Protein AF-A0A9D5IIG3-F1 (afdb_monomer)

Sequence (766 aa):
MGLTATPPLSDCAEVVYEKSFAELIGTVLATPVVESASTGVRWTPDIQHADLSDASLDVLARAASRNACITDYVVSLRAEGRASHILVFAISITHAKELTERFGKLGIPAQVLHSKLPQADQEQALEAFRKHKVDVLVNVAMLAEGFDFPPIDAVVLARPCLSRVLLTQMIGRGARKAPGKDSFIVVDIQDDLTRYENLLVRAADVVPAAGIPALRSRTYRPPVEHSEPKDQPRFENYTISSYGTLPFALGQTFGVEIELTTKTGVPWCDPAWESTALGIIAKLKEHVSGPVHSHPLKNKGGPVTHWRVVHDSSAGWEVVSPILVDAPGFDELQRACKAISELVESSNGTLVVNHRTGLHVTLATQLNTEERLKSFVRLVQRLEPGLFTLVAPSRLYEFNPTTQSYSRRQGNQYCRPLRKLGDPAAIDLNRFVRDYENRYHSVNLIKSKDPVPLLEVRMHHGTHEFNKIALWVSLWMQIFNTARYRWSGPAWSGLVMPGRNNKISLAQADREDIVTLLKQEGIATTPGFAALLRRNRAELRTSWEAVVPNRVGRWATAGWYVDEPWAGSLNIESNPPLQWSAGEMKCFEDLVRAGGVVETSGLSARLRRASVLACARDGNTVVAVAGMKNPLPSYRSRIALMAGFELAPERFPHELGWFYVHPDYRGRGLSELLANECLAAGPSNGVFATAHATNEPIKQTLLSCGFHQVGGAYPSASGRGKLVLFVREAPSATPGRDSRVAHKAVGASGSMARREHDSTSRLRVL

pLDDT: mean 81.03, std 16.14, range [24.98, 98.0]

Structure (mmCIF, N/CA/C/O backbone):
data_AF-A0A9D5IIG3-F1
#
_entry.id   AF-A0A9D5IIG3-F1
#
loop_
_atom_site.group_PDB
_atom_site.id
_atom_site.type_symbol
_atom_site.label_atom_id
_atom_site.label_alt_id
_atom_site.label_comp_id
_atom_site.label_asym_id
_atom_site.label_entity_id
_atom_site.label_seq_id
_atom_site.pdbx_PDB_ins_code
_atom_site.Cartn_x
_atom_site.Cartn_y
_atom_site.Cartn_z
_atom_site.occupancy
_atom_site.B_iso_or_equiv
_atom_site.auth_seq_id
_atom_site.auth_comp_id
_atom_site.auth_asym_id
_atom_site.auth_atom_id
_atom_site.pdbx_PDB_model_num
ATOM 1 N N . MET A 1 1 ? -45.785 5.940 49.411 1.00 67.69 1 MET A N 1
ATOM 2 C CA . MET A 1 1 ? -44.971 6.706 48.444 1.00 67.69 1 MET A CA 1
ATOM 3 C C . MET A 1 1 ? -44.181 5.713 47.612 1.00 67.69 1 MET A C 1
ATOM 5 O O . MET A 1 1 ? -43.510 4.878 48.205 1.00 67.69 1 MET A O 1
ATOM 9 N N . GLY A 1 2 ? -44.323 5.746 46.288 1.00 74.19 2 GLY A N 1
ATOM 10 C CA . GLY A 1 2 ? -43.495 4.963 45.365 1.00 74.19 2 GLY A CA 1
ATOM 11 C C . GLY A 1 2 ? -42.374 5.833 44.801 1.00 74.19 2 GLY A C 1
ATOM 12 O O . GLY A 1 2 ? -42.552 7.041 44.674 1.00 74.19 2 GLY A O 1
ATOM 13 N N . LEU A 1 3 ? -41.229 5.232 44.489 1.00 77.56 3 LEU A N 1
ATOM 14 C CA . LEU A 1 3 ? -40.126 5.895 43.794 1.00 77.56 3 LEU A CA 1
ATOM 15 C C . LEU A 1 3 ? -39.979 5.244 42.420 1.00 77.56 3 LEU A C 1
ATOM 17 O O . LEU A 1 3 ? -39.903 4.020 42.329 1.00 77.56 3 LEU A O 1
ATOM 21 N N . THR A 1 4 ? -39.931 6.055 41.367 1.00 75.06 4 THR A N 1
ATOM 22 C CA . THR A 1 4 ? -39.664 5.609 39.996 1.00 75.06 4 THR A CA 1
ATOM 23 C C . THR A 1 4 ? -38.549 6.455 39.393 1.00 75.06 4 THR A C 1
ATOM 25 O O . THR A 1 4 ? -38.430 7.641 39.693 1.00 75.06 4 THR A O 1
ATOM 28 N N . ALA A 1 5 ? -37.713 5.832 38.564 1.00 70.62 5 ALA A N 1
ATOM 29 C CA . ALA A 1 5 ? -36.646 6.501 37.820 1.00 70.62 5 ALA A CA 1
ATOM 30 C C . ALA A 1 5 ? -37.073 6.883 36.389 1.00 70.62 5 ALA A C 1
ATOM 32 O O . ALA A 1 5 ? -36.266 7.403 35.621 1.00 70.62 5 ALA A O 1
ATOM 33 N N . THR A 1 6 ? -38.318 6.586 36.013 1.00 64.50 6 THR A N 1
ATOM 34 C CA . THR A 1 6 ? -38.868 6.804 34.672 1.00 64.50 6 THR A CA 1
ATOM 35 C C . THR A 1 6 ? -40.208 7.534 34.765 1.00 64.50 6 THR A C 1
ATOM 37 O O . THR A 1 6 ? -40.913 7.343 35.763 1.00 64.50 6 THR A O 1
ATOM 40 N N . PRO A 1 7 ? -40.582 8.344 33.752 1.00 60.53 7 PRO A N 1
ATOM 41 C CA . PRO A 1 7 ? -41.860 9.051 33.740 1.00 60.53 7 PRO A CA 1
ATOM 42 C C . PRO A 1 7 ? -43.031 8.080 33.944 1.00 60.53 7 PRO A C 1
ATOM 44 O O . PRO A 1 7 ? -42.917 6.917 33.537 1.00 60.53 7 PRO A O 1
ATOM 47 N N . PRO A 1 8 ? -44.139 8.520 34.564 1.00 57.88 8 PRO A N 1
ATOM 48 C CA . PRO A 1 8 ? -45.285 7.658 34.812 1.00 57.88 8 PRO A CA 1
ATOM 49 C C . PRO A 1 8 ? -45.800 7.074 33.491 1.00 57.88 8 PRO A C 1
ATOM 51 O O . PRO A 1 8 ? -46.164 7.802 32.567 1.00 57.88 8 PRO A O 1
ATOM 54 N N . LEU A 1 9 ? -45.800 5.743 33.404 1.00 54.56 9 LEU A N 1
ATOM 55 C CA . LEU A 1 9 ? -46.521 5.016 32.367 1.00 54.56 9 LEU A CA 1
ATOM 56 C C . LEU A 1 9 ? -48.005 5.227 32.663 1.00 54.56 9 LEU A C 1
ATOM 58 O O . LEU A 1 9 ? -48.425 5.060 33.803 1.00 54.56 9 LEU A O 1
ATOM 62 N N . SER A 1 10 ? -48.744 5.700 31.663 1.00 56.56 10 SER A N 1
ATOM 63 C CA . SER A 1 10 ? -50.141 6.127 31.767 1.00 56.56 10 SER A CA 1
ATOM 64 C C . SER A 1 10 ? -50.976 5.221 32.680 1.00 56.56 10 SER A C 1
ATOM 66 O O . SER A 1 10 ? -50.986 4.008 32.486 1.00 56.56 10 SER A O 1
ATOM 68 N N . ASP A 1 11 ? -51.682 5.876 33.607 1.00 57.69 11 ASP A N 1
ATOM 69 C CA . ASP A 1 11 ? -52.566 5.373 34.669 1.00 57.69 11 ASP A CA 1
ATOM 70 C C . ASP A 1 11 ? -51.910 5.184 36.055 1.00 57.69 11 ASP A C 1
ATOM 72 O O . ASP A 1 11 ? -51.410 4.122 36.409 1.00 57.69 11 ASP A O 1
ATOM 76 N N . CYS A 1 12 ? -52.064 6.237 36.875 1.00 54.53 12 CYS A N 1
ATOM 77 C CA . CYS A 1 12 ? -51.922 6.350 38.341 1.00 54.53 12 CYS A CA 1
ATOM 78 C C . CYS A 1 12 ? -50.731 7.156 38.909 1.00 54.53 12 CYS A C 1
ATOM 80 O O . CYS A 1 12 ? -49.564 6.882 38.656 1.00 54.53 12 CYS A O 1
ATOM 82 N N . ALA A 1 13 ? -51.121 8.044 39.840 1.00 63.38 13 ALA A N 1
ATOM 83 C CA . ALA A 1 13 ? -50.370 8.851 40.813 1.00 63.38 13 ALA A CA 1
ATOM 84 C C . ALA A 1 13 ? -49.896 10.253 40.372 1.00 63.38 13 ALA A C 1
ATOM 86 O O . ALA A 1 13 ? -49.180 10.432 39.394 1.00 63.38 13 ALA A O 1
ATOM 87 N N . GLU A 1 14 ? -50.287 11.256 41.167 1.00 77.81 14 GLU A N 1
ATOM 88 C CA . GLU A 1 14 ? -49.755 12.621 41.136 1.00 77.81 14 GLU A CA 1
ATOM 89 C C . GLU A 1 14 ? -48.242 12.594 41.415 1.00 77.81 14 GLU A C 1
ATOM 91 O O . GLU A 1 14 ? -47.791 12.032 42.418 1.00 77.81 14 GLU A O 1
ATOM 96 N N . VAL A 1 15 ? -47.446 13.187 40.521 1.00 79.06 15 VAL A N 1
ATOM 97 C CA . VAL A 1 15 ? -45.997 13.331 40.711 1.00 79.06 15 VAL A CA 1
ATOM 98 C C . VAL A 1 15 ? -45.756 14.451 41.718 1.00 79.06 15 VAL A C 1
ATOM 100 O O . VAL A 1 15 ? -45.795 15.629 41.382 1.00 79.06 15 VAL A O 1
ATOM 103 N N . VAL A 1 16 ? -45.509 14.074 42.971 1.00 85.38 16 VAL A N 1
ATOM 104 C CA . VAL A 1 16 ? -45.317 15.027 44.080 1.00 85.38 16 VAL A CA 1
ATOM 105 C C . VAL A 1 16 ? -43.946 15.722 44.018 1.00 85.38 16 VAL A C 1
ATOM 107 O O . VAL A 1 16 ? -43.770 16.816 44.547 1.00 85.38 16 VAL A O 1
ATOM 110 N N . TYR A 1 17 ? -42.955 15.083 43.388 1.00 84.94 17 TYR A N 1
ATOM 111 C CA . TYR A 1 17 ? -41.604 15.614 43.201 1.00 84.94 17 TYR A CA 1
ATOM 112 C C . TYR A 1 17 ? -40.901 14.890 42.047 1.00 84.94 17 TYR A C 1
ATOM 114 O O . TYR A 1 17 ? -40.959 13.663 41.965 1.00 84.94 17 TYR A O 1
ATOM 122 N N . GLU A 1 18 ? -40.187 15.631 41.200 1.00 83.94 18 GLU A N 1
ATOM 123 C CA . GLU A 1 18 ? -39.370 15.085 40.115 1.00 83.94 18 GLU A CA 1
ATOM 124 C C . GLU A 1 18 ? -38.010 15.792 40.065 1.00 83.94 18 GLU A C 1
ATOM 126 O O . GLU A 1 18 ? -37.908 17.004 40.261 1.00 83.94 18 GLU A O 1
ATOM 131 N N . LYS A 1 19 ? -36.961 15.013 39.787 1.00 83.31 19 LYS A N 1
ATOM 132 C CA . LYS A 1 19 ? -35.638 15.505 39.402 1.00 83.31 19 LYS A CA 1
ATOM 133 C C . LYS A 1 19 ? -35.225 14.817 38.114 1.00 83.31 19 LYS A C 1
ATOM 135 O O . LYS A 1 19 ? -35.191 13.589 38.050 1.00 83.31 19 LYS A O 1
ATOM 140 N N . SER A 1 20 ? -34.892 15.606 37.103 1.00 78.06 20 SER A N 1
ATOM 141 C CA . SER A 1 20 ? -34.437 15.080 35.821 1.00 78.06 20 SER A CA 1
ATOM 142 C C . SER A 1 20 ? -33.012 14.526 35.919 1.00 78.06 20 SER A C 1
ATOM 144 O O . SER A 1 20 ? -32.199 14.972 36.731 1.00 78.06 20 SER A O 1
ATOM 146 N N . PHE A 1 21 ? -32.672 13.587 35.030 1.00 78.19 21 PHE A N 1
ATOM 147 C CA . PHE A 1 21 ? -31.303 13.074 34.890 1.00 78.19 21 PHE A CA 1
ATOM 148 C C . PHE A 1 21 ? -30.283 14.213 34.706 1.00 78.19 21 PHE A C 1
ATOM 150 O O . PHE A 1 21 ? -29.204 14.182 35.288 1.00 78.19 21 PHE A O 1
ATOM 157 N N . ALA A 1 22 ? -30.673 15.258 33.970 1.00 75.81 22 ALA A N 1
ATOM 158 C CA . ALA A 1 22 ? -29.881 16.456 33.721 1.00 75.81 22 ALA A CA 1
ATOM 159 C C . ALA A 1 22 ? -29.465 17.198 34.997 1.00 75.81 22 ALA A C 1
ATOM 161 O O . ALA A 1 22 ? -28.311 17.585 35.141 1.00 75.81 22 ALA A O 1
ATOM 162 N N . GLU A 1 23 ? -30.404 17.380 35.925 1.00 79.88 23 GLU A N 1
ATOM 163 C CA . GLU A 1 23 ? -30.175 18.119 37.171 1.00 79.88 23 GLU A CA 1
ATOM 164 C C . GLU A 1 23 ? -29.307 17.346 38.172 1.00 79.88 23 GLU A C 1
ATOM 166 O O . GLU A 1 23 ? -28.733 17.935 39.089 1.00 79.88 23 GLU A O 1
ATOM 171 N N . LEU A 1 24 ? -29.230 16.022 38.019 1.00 84.50 24 LEU A N 1
ATOM 172 C CA . LEU A 1 24 ? -28.472 15.142 38.906 1.00 84.50 24 LEU A CA 1
ATOM 173 C C . LEU A 1 24 ? -27.021 14.930 38.441 1.00 84.50 24 LEU A C 1
ATOM 175 O O . LEU A 1 24 ? -26.179 14.533 39.250 1.00 84.50 24 LEU A O 1
ATOM 179 N N . ILE A 1 25 ? -26.712 15.192 37.165 1.00 84.25 25 ILE A N 1
ATOM 180 C CA . ILE A 1 25 ? -25.354 15.109 36.606 1.00 84.25 25 ILE A CA 1
ATOM 181 C C . ILE A 1 25 ? -24.428 16.137 37.270 1.00 84.25 25 ILE A C 1
ATOM 183 O O . ILE A 1 25 ? -24.810 17.273 37.537 1.00 84.25 25 ILE A O 1
ATOM 187 N N . GLY A 1 26 ? -23.190 15.729 37.557 1.00 74.75 26 GLY A N 1
ATOM 188 C CA . GLY A 1 26 ? -22.155 16.567 38.166 1.00 74.75 26 GLY A CA 1
ATOM 189 C C . GLY A 1 26 ? -22.328 16.752 39.676 1.00 74.75 26 GLY A C 1
ATOM 190 O O . GLY A 1 26 ? -21.336 16.870 40.397 1.00 74.75 26 GLY A O 1
ATOM 191 N N . THR A 1 27 ? -23.562 16.680 40.180 1.00 83.06 27 THR A N 1
ATOM 192 C CA . THR A 1 27 ? -23.876 16.749 41.611 1.00 83.06 27 THR A CA 1
ATOM 193 C C . THR A 1 27 ? -23.773 15.363 42.252 1.00 83.06 27 THR A C 1
ATOM 195 O O . THR A 1 27 ? -22.733 15.011 42.816 1.00 83.06 27 THR A O 1
ATOM 198 N N . VAL A 1 28 ? -24.819 14.550 42.120 1.00 85.94 28 VAL A N 1
ATOM 199 C CA . VAL A 1 28 ? -24.927 13.209 42.715 1.00 85.94 28 VAL A CA 1
ATOM 200 C C . VAL A 1 28 ? -24.497 12.127 41.720 1.00 85.94 28 VAL A C 1
ATOM 202 O O . VAL A 1 28 ? -23.944 11.101 42.118 1.00 85.94 28 VAL A O 1
ATOM 205 N N . LEU A 1 29 ? -24.696 12.366 40.422 1.00 89.44 29 LEU A N 1
ATOM 206 C CA . LEU A 1 29 ? -24.286 11.474 39.341 1.00 89.44 29 LEU A CA 1
ATOM 207 C C . LEU A 1 29 ? -22.966 11.933 38.707 1.00 89.44 29 LEU A C 1
ATOM 209 O O . LEU A 1 29 ? -22.657 13.123 38.647 1.00 89.44 29 LEU A O 1
ATOM 213 N N . ALA A 1 30 ? -22.183 10.969 38.234 1.00 90.12 30 ALA A N 1
ATOM 214 C CA . ALA A 1 30 ? -21.005 11.190 37.411 1.00 90.12 30 ALA A CA 1
ATOM 215 C C . ALA A 1 30 ? -21.408 11.756 36.043 1.00 90.12 30 ALA A C 1
ATOM 217 O O . ALA A 1 30 ? -22.481 11.451 35.516 1.00 90.12 30 ALA A O 1
ATOM 218 N N . THR A 1 31 ? -20.531 12.564 35.456 1.00 89.31 31 THR A N 1
ATOM 219 C CA . THR A 1 31 ? -20.779 13.209 34.166 1.00 89.31 31 THR A CA 1
ATOM 220 C C . THR A 1 31 ? -20.587 12.219 33.011 1.00 89.31 31 THR A C 1
ATOM 222 O O . THR A 1 31 ? -19.478 11.705 32.843 1.00 89.31 31 THR A O 1
ATOM 225 N N . PRO A 1 32 ? -21.620 11.936 32.195 1.00 89.12 32 PRO A N 1
ATOM 226 C CA . PRO A 1 32 ? -21.460 11.124 30.992 1.00 89.12 32 PRO A CA 1
ATOM 227 C C . PRO A 1 32 ? -20.657 11.876 29.923 1.00 89.12 32 PRO A C 1
ATOM 229 O O . PRO A 1 32 ? -20.949 13.026 29.600 1.00 89.12 32 PRO A O 1
ATOM 232 N N . VAL A 1 33 ? -19.683 11.196 29.325 1.00 87.44 33 VAL A N 1
ATOM 233 C CA . VAL A 1 33 ? -18.952 11.643 28.135 1.00 87.44 33 VAL A CA 1
ATOM 234 C C . VAL A 1 33 ? -19.420 10.793 26.962 1.00 87.44 33 VAL A C 1
ATOM 236 O O . VAL A 1 33 ? -19.074 9.616 26.873 1.00 87.44 33 VAL A O 1
ATOM 239 N N . VAL A 1 34 ? -20.240 11.375 26.087 1.00 85.62 34 VAL A N 1
ATOM 240 C CA . VAL A 1 34 ? -20.795 10.663 24.930 1.00 85.62 34 VAL A CA 1
ATOM 241 C C . VAL A 1 34 ? -19.787 10.649 23.783 1.00 85.62 34 VAL A C 1
ATOM 243 O O . VAL A 1 34 ? -19.320 11.697 23.336 1.00 85.62 34 VAL A O 1
ATOM 246 N N . GLU A 1 35 ? -19.499 9.454 23.283 1.00 84.69 35 GLU A N 1
ATOM 247 C CA . GLU A 1 35 ? -18.737 9.199 22.066 1.00 84.69 35 GLU A CA 1
ATOM 248 C C . GLU A 1 35 ? -19.605 8.376 21.110 1.00 84.69 35 GLU A C 1
ATOM 250 O O . GLU A 1 35 ? -20.305 7.459 21.532 1.00 84.69 35 GLU A O 1
ATOM 255 N N . SER A 1 36 ? -19.578 8.692 19.820 1.00 80.38 36 SER A N 1
ATOM 256 C CA . SER A 1 36 ? -20.284 7.920 18.797 1.00 80.38 36 SER A CA 1
ATOM 257 C C . SER A 1 36 ? -19.308 7.078 17.987 1.00 80.38 36 SER A C 1
ATOM 259 O O . SER A 1 36 ? -18.223 7.544 17.670 1.00 80.38 36 SER A O 1
ATOM 261 N N . ALA A 1 37 ? -19.697 5.861 17.611 1.00 78.00 37 ALA A N 1
ATOM 262 C CA . ALA A 1 37 ? -18.912 4.974 16.756 1.00 78.00 37 ALA A CA 1
ATOM 263 C C . ALA A 1 37 ? -19.748 4.567 15.539 1.00 78.00 37 ALA A C 1
ATOM 265 O O . ALA A 1 37 ? -20.713 3.815 15.675 1.00 78.00 37 ALA A O 1
ATOM 266 N N . SER A 1 38 ? -19.401 5.070 14.350 1.00 77.88 38 SER A N 1
ATOM 267 C CA . SER A 1 38 ? -20.146 4.742 13.134 1.00 77.88 38 SER A CA 1
ATOM 268 C C . SER A 1 38 ? -19.748 3.367 12.601 1.00 77.88 38 SER A C 1
ATOM 270 O O . SER A 1 38 ? -18.581 3.041 12.423 1.00 77.88 38 SER A O 1
ATOM 272 N N . THR A 1 39 ? -20.723 2.523 12.311 1.00 74.06 39 THR A N 1
ATOM 273 C CA . THR A 1 39 ? -20.449 1.169 11.820 1.00 74.06 39 THR A CA 1
ATOM 274 C C . THR A 1 39 ? -20.368 1.127 10.303 1.00 74.06 39 THR A C 1
ATOM 276 O O . THR A 1 39 ? -20.012 0.087 9.765 1.00 74.06 39 THR A O 1
ATOM 279 N N . GLY A 1 40 ? -20.742 2.204 9.597 1.00 68.75 40 GLY A N 1
ATOM 280 C CA . GLY A 1 40 ? -20.857 2.242 8.133 1.00 68.75 40 GLY A CA 1
ATOM 281 C C . GLY A 1 40 ? -21.833 1.214 7.538 1.00 68.75 40 GLY A C 1
ATOM 282 O O . GLY A 1 40 ? -21.956 1.124 6.315 1.00 68.75 40 GLY A O 1
ATOM 283 N N . VAL A 1 41 ? -22.518 0.424 8.373 1.00 72.62 41 VAL A N 1
ATOM 284 C CA . VAL A 1 41 ? -23.477 -0.585 7.937 1.00 72.62 41 VAL A CA 1
ATOM 285 C C . VAL A 1 41 ? -24.754 0.131 7.537 1.00 72.62 41 VAL A C 1
ATOM 287 O O . VAL A 1 41 ? -25.463 0.675 8.381 1.00 72.62 41 VAL A O 1
ATOM 290 N N . ARG A 1 42 ? -25.045 0.102 6.234 1.00 74.19 42 ARG A N 1
ATOM 291 C CA . ARG A 1 42 ? -26.345 0.508 5.705 1.00 74.19 42 ARG A CA 1
ATOM 292 C C . ARG A 1 42 ? -27.392 -0.532 6.059 1.00 74.19 42 ARG A C 1
ATOM 294 O O . ARG A 1 42 ? -27.258 -1.705 5.710 1.00 74.19 42 ARG A O 1
ATOM 301 N N . TRP A 1 43 ? -28.445 -0.080 6.719 1.00 77.62 43 TRP A N 1
ATOM 302 C CA . TRP A 1 43 ? -29.523 -0.917 7.212 1.00 77.62 43 TRP A CA 1
ATOM 303 C C . TRP A 1 43 ? -30.876 -0.240 6.981 1.00 77.62 43 TRP A C 1
ATOM 305 O O . TRP A 1 43 ? -31.028 0.978 7.085 1.00 77.62 43 TRP A O 1
ATOM 315 N N . THR A 1 44 ? -31.877 -1.043 6.637 1.00 81.69 44 THR A N 1
ATOM 316 C CA . THR A 1 44 ? -33.257 -0.589 6.458 1.00 81.69 44 THR A CA 1
ATOM 317 C C . THR A 1 44 ? -34.140 -1.423 7.385 1.00 81.69 44 THR A C 1
ATOM 319 O O . THR A 1 44 ? -34.475 -2.551 7.023 1.00 81.69 44 THR A O 1
ATOM 322 N N . PRO A 1 45 ? -34.460 -0.930 8.596 1.00 82.31 45 PRO A N 1
ATOM 323 C CA . PRO A 1 45 ? -35.274 -1.676 9.549 1.00 82.31 45 PRO A CA 1
ATOM 324 C C . PRO A 1 45 ? -36.723 -1.854 9.099 1.00 82.31 45 PRO A C 1
ATOM 326 O O . PRO A 1 45 ? -37.331 -0.926 8.569 1.00 82.31 45 PRO A O 1
ATOM 329 N N . ASP A 1 46 ? -37.287 -3.015 9.417 1.00 83.31 46 ASP A N 1
ATOM 330 C CA . ASP A 1 46 ? -38.726 -3.232 9.550 1.00 83.31 46 ASP A CA 1
ATOM 331 C C . ASP A 1 46 ? -39.167 -2.916 10.990 1.00 83.31 46 ASP A C 1
ATOM 333 O O . ASP A 1 46 ? -38.587 -3.431 11.958 1.00 83.31 46 ASP A O 1
ATOM 337 N N . ILE A 1 47 ? -40.184 -2.062 11.118 1.00 81.94 47 ILE A N 1
ATOM 338 C CA . ILE A 1 47 ? -40.716 -1.553 12.388 1.00 81.94 47 ILE A CA 1
ATOM 339 C C . ILE A 1 47 ? -42.085 -2.185 12.623 1.00 81.94 47 ILE A C 1
ATOM 341 O O . ILE A 1 47 ? -42.993 -2.045 11.805 1.00 81.94 47 ILE A O 1
ATOM 345 N N . GLN A 1 48 ? -42.253 -2.828 13.77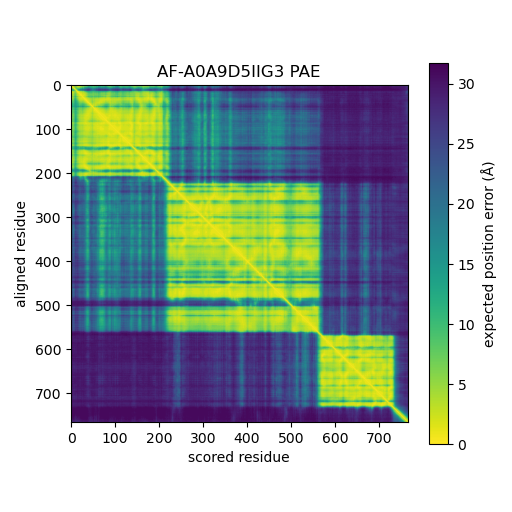4 1.00 74.94 48 GLN A N 1
ATOM 346 C CA . GLN A 1 48 ? -43.504 -3.452 14.192 1.00 74.94 48 GLN A CA 1
ATOM 347 C C . GLN A 1 48 ? -43.882 -2.938 15.579 1.00 74.94 48 GLN A C 1
ATOM 349 O O . GLN A 1 48 ? -43.046 -2.870 16.471 1.00 74.94 48 GLN A O 1
ATOM 354 N N . HIS A 1 49 ? -45.147 -2.553 15.768 1.00 76.00 49 HIS A N 1
ATOM 355 C CA . HIS A 1 49 ? -45.653 -2.049 17.054 1.00 76.00 49 HIS A CA 1
ATOM 356 C C . HIS A 1 49 ? -44.827 -0.891 17.655 1.00 76.00 49 HIS A C 1
ATOM 358 O O . HIS A 1 49 ? -44.657 -0.817 18.867 1.00 76.00 49 HIS A O 1
ATOM 364 N N . ALA A 1 50 ? -44.325 0.014 16.805 1.00 71.56 50 ALA A N 1
ATOM 365 C CA . ALA A 1 50 ? -43.450 1.128 17.191 1.00 71.56 50 ALA A CA 1
ATOM 366 C C . ALA A 1 50 ? -42.098 0.715 17.819 1.00 71.56 50 ALA A C 1
ATOM 368 O O . ALA A 1 50 ? -41.428 1.558 18.413 1.00 71.56 50 ALA A O 1
ATOM 369 N N . ASP A 1 51 ? -41.671 -0.540 17.636 1.00 74.75 51 ASP A N 1
ATOM 370 C CA . ASP A 1 51 ? -40.315 -1.017 17.924 1.00 74.75 51 ASP A CA 1
ATOM 371 C C . ASP A 1 51 ? -39.679 -1.678 16.687 1.00 74.75 51 ASP A C 1
ATOM 373 O O . ASP A 1 51 ? -40.333 -1.983 15.685 1.00 74.75 51 ASP A O 1
ATOM 377 N N . LEU A 1 52 ? -38.369 -1.882 16.737 1.00 84.31 52 LEU A N 1
ATOM 378 C CA . LEU A 1 52 ? -37.620 -2.607 15.720 1.00 84.31 52 LEU A CA 1
ATOM 379 C C . LEU A 1 52 ? -37.949 -4.101 15.795 1.00 84.31 52 LEU A C 1
ATOM 381 O O . LEU A 1 52 ? -37.845 -4.715 16.855 1.00 84.31 52 LEU A O 1
ATOM 385 N N . SER A 1 53 ? -38.295 -4.701 14.656 1.00 85.44 53 SER A N 1
ATOM 386 C CA . SER A 1 53 ? -38.552 -6.144 14.582 1.00 85.44 53 SER A CA 1
ATOM 387 C C . SER A 1 53 ? -37.307 -6.974 14.922 1.00 85.44 53 SER A C 1
ATOM 389 O O . SER A 1 53 ? -36.179 -6.623 14.554 1.00 85.44 53 SER A O 1
ATOM 391 N N . ASP A 1 54 ? -37.515 -8.144 15.536 1.00 83.12 54 ASP A N 1
ATOM 392 C CA . ASP A 1 54 ? -36.440 -9.098 15.844 1.00 83.12 54 ASP A CA 1
ATOM 393 C C . ASP A 1 54 ? -35.656 -9.519 14.593 1.00 83.12 54 ASP A C 1
ATOM 395 O O . ASP A 1 54 ? -34.438 -9.676 14.651 1.00 83.12 54 ASP A O 1
ATOM 399 N N . ALA A 1 55 ? -36.326 -9.650 13.442 1.00 83.56 55 ALA A N 1
ATOM 400 C CA . ALA A 1 55 ? -35.678 -9.978 12.174 1.00 83.56 55 ALA A CA 1
ATOM 401 C C . ALA A 1 55 ? -34.695 -8.882 11.727 1.00 83.56 55 ALA A C 1
ATOM 403 O O . ALA A 1 55 ? -33.572 -9.180 11.322 1.00 83.56 55 ALA A O 1
ATOM 404 N N . SER A 1 56 ? -35.082 -7.608 11.846 1.00 85.44 56 SER A N 1
ATOM 405 C CA . SER A 1 56 ? -34.213 -6.479 11.480 1.00 85.44 56 SER A CA 1
ATOM 406 C C . SER A 1 56 ? -33.028 -6.343 12.427 1.00 85.44 56 SER A C 1
ATOM 408 O O . SER A 1 56 ? -31.908 -6.053 12.002 1.00 85.44 56 SER A O 1
ATOM 410 N N . LEU A 1 57 ? -33.275 -6.584 13.711 1.00 88.44 57 LEU A N 1
ATOM 411 C CA . LEU A 1 57 ? -32.266 -6.617 14.758 1.00 88.44 57 LEU A CA 1
ATOM 412 C C . LEU A 1 57 ? -31.276 -7.783 14.581 1.00 88.44 57 LEU A C 1
ATOM 414 O O . LEU A 1 57 ? -30.077 -7.601 14.789 1.00 88.44 57 LEU A O 1
ATOM 418 N N . ASP A 1 58 ? -31.739 -8.958 14.151 1.00 86.38 58 ASP A N 1
ATOM 419 C CA . ASP A 1 58 ? -30.893 -10.124 13.864 1.00 86.38 58 ASP A CA 1
ATOM 420 C C . ASP A 1 58 ? -29.966 -9.894 12.653 1.00 86.38 58 ASP A C 1
ATOM 422 O O . ASP A 1 58 ? -28.803 -10.301 12.690 1.00 86.38 58 ASP A O 1
ATOM 426 N N . VAL A 1 59 ? -30.419 -9.157 11.628 1.00 86.00 59 VAL A N 1
ATOM 427 C CA . VAL A 1 59 ? -29.555 -8.717 10.511 1.00 86.00 59 VAL A CA 1
ATOM 428 C C . VAL A 1 59 ? -28.373 -7.890 11.023 1.00 86.00 59 VAL A C 1
ATOM 430 O O . VAL A 1 59 ? -27.229 -8.174 10.665 1.00 86.00 59 VAL A O 1
ATOM 433 N N . LEU A 1 60 ? -28.622 -6.906 11.895 1.00 87.69 60 LEU A N 1
ATOM 434 C CA . LEU A 1 60 ? -27.548 -6.116 12.507 1.00 87.69 60 LEU A CA 1
ATOM 435 C C . LEU A 1 60 ? -26.666 -6.955 13.430 1.00 87.69 60 LEU A C 1
ATOM 437 O O . LEU A 1 60 ? -25.446 -6.817 13.401 1.00 87.69 60 LEU A O 1
ATOM 441 N N . ALA A 1 61 ? -27.267 -7.829 14.238 1.00 89.94 61 ALA A N 1
ATOM 442 C CA . ALA A 1 61 ? -26.550 -8.695 15.167 1.00 89.94 61 ALA A CA 1
ATOM 443 C C . ALA A 1 61 ? -25.527 -9.608 14.478 1.00 89.94 61 ALA A C 1
ATOM 445 O O . ALA A 1 61 ? -24.528 -9.950 15.101 1.00 89.94 61 ALA A O 1
ATOM 446 N N . ARG A 1 62 ? -25.772 -10.002 13.222 1.00 85.12 62 ARG A N 1
ATOM 447 C CA . ARG A 1 62 ? -24.887 -10.876 12.430 1.00 85.12 62 ARG A CA 1
ATOM 448 C C . ARG A 1 62 ? -23.907 -10.114 11.538 1.00 85.12 62 ARG A C 1
ATOM 450 O O . ARG A 1 62 ? -23.095 -10.738 10.854 1.00 85.12 62 ARG A O 1
ATOM 457 N N . ALA A 1 63 ? -23.977 -8.784 11.497 1.00 80.19 63 ALA A N 1
ATOM 458 C CA . ALA A 1 63 ? -23.098 -7.983 10.657 1.00 80.19 63 ALA A CA 1
ATOM 459 C C . ALA A 1 63 ? -21.662 -8.012 11.215 1.00 80.19 63 ALA A C 1
ATOM 461 O O . ALA A 1 63 ? -21.338 -7.357 12.206 1.00 80.19 63 ALA A O 1
ATOM 462 N N . ALA A 1 64 ? -20.778 -8.769 10.560 1.00 76.75 64 ALA A N 1
ATOM 463 C CA . ALA A 1 64 ? -19.417 -9.002 11.045 1.00 76.75 64 ALA A CA 1
ATOM 464 C C . ALA A 1 64 ? -18.602 -7.707 11.207 1.00 76.75 64 ALA A C 1
ATOM 466 O O . ALA A 1 64 ? -17.892 -7.556 12.204 1.00 76.75 64 ALA A O 1
ATOM 467 N N . SER A 1 65 ? -18.754 -6.766 10.271 1.00 67.75 65 SER A N 1
ATOM 468 C CA . SER A 1 65 ? -18.113 -5.446 10.294 1.00 67.75 65 SER A CA 1
ATOM 469 C C . SER A 1 65 ? -18.598 -4.577 11.460 1.00 67.75 65 SER A C 1
ATOM 471 O O . SER A 1 65 ? -17.790 -3.918 12.115 1.00 67.75 65 SER A O 1
ATOM 473 N N . ARG A 1 66 ? -19.896 -4.637 11.788 1.00 84.06 66 ARG A N 1
ATOM 474 C CA . ARG A 1 66 ? -20.492 -3.982 12.962 1.00 84.06 66 ARG A CA 1
ATOM 475 C C . ARG A 1 66 ? -19.974 -4.572 14.269 1.00 84.06 66 ARG A C 1
ATOM 477 O O . ARG A 1 66 ? -19.619 -3.837 15.185 1.00 84.06 66 ARG A O 1
ATOM 484 N N . ASN A 1 67 ? -19.897 -5.895 14.358 1.00 89.31 67 ASN A N 1
ATOM 485 C CA . ASN A 1 67 ? -19.445 -6.561 15.578 1.00 89.31 67 ASN A CA 1
ATOM 486 C C . ASN A 1 67 ? -17.953 -6.328 15.821 1.00 89.31 67 ASN A C 1
ATOM 488 O O . ASN A 1 67 ? -17.558 -6.053 16.950 1.00 89.31 67 ASN A O 1
ATOM 492 N N . ALA A 1 68 ? -17.140 -6.357 14.760 1.00 77.38 68 ALA A N 1
ATOM 493 C CA . ALA A 1 68 ? -15.742 -5.946 14.829 1.00 77.38 68 ALA A CA 1
ATOM 494 C C . ALA A 1 68 ? -15.604 -4.478 15.257 1.00 77.38 68 ALA A C 1
ATOM 496 O O . ALA A 1 68 ? -14.770 -4.169 16.104 1.00 77.38 68 ALA A O 1
ATOM 497 N N . CYS A 1 69 ? -16.485 -3.603 14.754 1.00 77.81 69 CYS A N 1
ATOM 498 C CA . CYS A 1 69 ? -16.542 -2.206 15.163 1.00 77.81 69 CYS A CA 1
ATOM 499 C C . CYS A 1 69 ? -16.706 -2.030 16.671 1.00 77.81 69 CYS A C 1
ATOM 501 O O . CYS A 1 69 ? -15.922 -1.342 17.325 1.00 77.81 69 CYS A O 1
ATOM 503 N N . ILE A 1 70 ? -17.711 -2.701 17.225 1.00 89.12 70 ILE A N 1
ATOM 504 C CA . ILE A 1 70 ? -18.010 -2.670 18.656 1.00 89.12 70 ILE A CA 1
ATOM 505 C C . ILE A 1 70 ? -16.815 -3.181 19.466 1.00 89.12 70 ILE A C 1
ATOM 507 O O . ILE A 1 70 ? -16.405 -2.537 20.436 1.00 89.12 70 ILE A O 1
ATOM 511 N N . THR A 1 71 ? -16.245 -4.328 19.080 1.00 89.12 71 THR A N 1
ATOM 512 C CA . THR A 1 71 ? -15.163 -4.939 19.857 1.00 89.12 71 THR A CA 1
ATOM 513 C C . THR A 1 71 ? -13.868 -4.146 19.793 1.00 89.12 71 THR A C 1
ATOM 515 O O . THR A 1 71 ? -13.228 -3.958 20.825 1.00 89.12 71 THR A O 1
ATOM 518 N N . ASP A 1 72 ? -13.501 -3.624 18.625 1.00 77.44 72 ASP A N 1
ATOM 519 C CA . ASP A 1 72 ? -12.298 -2.806 18.460 1.00 77.44 72 ASP A CA 1
ATOM 520 C C . ASP A 1 72 ? -12.395 -1.491 19.236 1.00 77.44 72 ASP A C 1
ATOM 522 O O . ASP A 1 72 ? -11.401 -1.039 19.807 1.00 77.44 72 ASP A O 1
ATOM 526 N N . TYR A 1 73 ? -13.584 -0.880 19.292 1.00 82.19 73 TYR A N 1
ATOM 527 C CA . TYR A 1 73 ? -13.788 0.330 20.084 1.00 82.19 73 TYR A CA 1
ATOM 528 C C . TYR A 1 73 ? -13.521 0.061 21.566 1.00 82.19 73 TYR A C 1
ATOM 530 O O . TYR A 1 73 ? -12.761 0.781 22.213 1.00 82.19 73 TYR A O 1
ATOM 538 N N . VAL A 1 74 ? -14.091 -1.020 22.097 1.00 89.19 74 VAL A N 1
ATOM 539 C CA . VAL A 1 74 ? -13.883 -1.434 23.490 1.00 89.19 74 VAL A CA 1
ATOM 540 C C . VAL A 1 74 ? -12.419 -1.791 23.761 1.00 89.19 74 VAL A C 1
ATOM 542 O O . VAL A 1 74 ? -11.874 -1.373 24.784 1.00 89.19 74 VAL A O 1
ATOM 545 N N . VAL A 1 75 ? -11.751 -2.485 22.831 1.00 81.56 75 VAL A N 1
ATOM 546 C CA . VAL A 1 75 ? -10.299 -2.731 22.898 1.00 81.56 75 VAL A CA 1
ATOM 547 C C . VAL A 1 75 ? -9.534 -1.411 22.967 1.00 81.56 75 VAL A C 1
ATOM 549 O O . VAL A 1 75 ? -8.623 -1.290 23.782 1.00 81.56 75 VAL A O 1
ATOM 552 N N . SER A 1 76 ? -9.912 -0.407 22.169 1.00 74.44 76 SER A N 1
ATOM 553 C CA . SER A 1 76 ? -9.244 0.900 22.175 1.00 74.44 76 SER A CA 1
ATOM 554 C C . SER A 1 76 ? -9.405 1.630 23.511 1.00 74.44 76 SER A C 1
ATOM 556 O O . SER A 1 76 ? -8.419 2.138 24.037 1.00 74.44 76 SER A O 1
ATOM 558 N N . LEU A 1 77 ? -10.597 1.601 24.121 1.00 82.62 77 LEU A N 1
ATOM 559 C CA . LEU A 1 77 ? -10.834 2.203 25.439 1.00 82.62 77 LEU A CA 1
ATOM 560 C C . LEU A 1 77 ? -9.967 1.559 26.526 1.00 82.62 77 LEU A C 1
ATOM 562 O O . LEU A 1 77 ? -9.363 2.268 27.334 1.00 82.62 77 LEU A O 1
ATOM 566 N N . ARG A 1 78 ? -9.879 0.223 26.515 1.00 84.25 78 ARG A N 1
ATOM 567 C CA . ARG A 1 78 ? -9.028 -0.553 27.430 1.00 84.25 78 ARG A CA 1
ATOM 568 C C . ARG A 1 78 ? -7.554 -0.240 27.210 1.00 84.25 78 ARG A C 1
ATOM 570 O O . ARG A 1 78 ? -6.844 0.086 28.155 1.00 84.25 78 ARG A O 1
ATOM 577 N N . ALA A 1 79 ? -7.102 -0.307 25.959 1.00 68.88 79 ALA A N 1
ATOM 578 C CA . ALA A 1 79 ? -5.714 -0.062 25.595 1.00 68.88 79 ALA A CA 1
ATOM 579 C C . ALA A 1 79 ? -5.281 1.371 25.923 1.00 68.88 79 ALA A C 1
ATOM 581 O O . ALA A 1 79 ? -4.136 1.583 26.281 1.00 68.88 79 ALA A O 1
ATOM 582 N N . GLU A 1 80 ? -6.168 2.360 25.816 1.00 71.62 80 GLU A N 1
ATOM 583 C CA . GLU A 1 80 ? -5.903 3.756 26.191 1.00 71.62 80 GLU A CA 1
ATOM 584 C C . GLU A 1 80 ? -5.980 4.007 27.712 1.00 71.62 80 GLU A C 1
ATOM 586 O O . GLU A 1 80 ? -5.753 5.135 28.145 1.00 71.62 80 GLU A O 1
ATOM 591 N N . GLY A 1 81 ? -6.310 2.995 28.525 1.00 78.88 81 GLY A N 1
ATOM 592 C CA . GLY A 1 81 ? -6.490 3.139 29.975 1.00 78.88 81 GLY A CA 1
ATOM 593 C C . GLY A 1 81 ? -7.692 4.008 30.360 1.00 78.88 81 GLY A C 1
ATOM 594 O O . GLY A 1 81 ? -7.748 4.529 31.470 1.00 78.88 81 GLY A O 1
ATOM 595 N N . ARG A 1 82 ? -8.639 4.202 29.435 1.00 82.56 82 ARG A N 1
ATOM 596 C CA . ARG A 1 82 ? -9.789 5.105 29.601 1.00 82.56 82 ARG A CA 1
ATOM 597 C C . ARG A 1 82 ? -10.989 4.446 30.266 1.00 82.56 82 ARG A C 1
ATOM 599 O O . ARG A 1 82 ? -11.847 5.154 30.782 1.00 82.56 82 ARG A O 1
ATOM 606 N N . ALA A 1 83 ? -11.071 3.123 30.197 1.00 88.94 83 ALA A N 1
ATOM 607 C CA . ALA A 1 83 ? -12.124 2.346 30.827 1.00 88.94 83 ALA A CA 1
ATOM 608 C C . ALA A 1 83 ? -11.590 0.979 31.248 1.00 88.94 83 ALA A C 1
ATOM 610 O O . ALA A 1 83 ? -10.770 0.380 30.548 1.00 88.94 83 ALA A O 1
ATOM 611 N N . SER A 1 84 ? -12.079 0.487 32.377 1.00 90.56 84 SER A N 1
ATOM 612 C CA . SER A 1 84 ? -11.672 -0.770 32.995 1.00 90.56 84 SER A CA 1
ATOM 613 C C . SER A 1 84 ? -12.860 -1.705 33.230 1.00 90.56 84 SER A C 1
ATOM 615 O O . SER A 1 84 ? -12.702 -2.911 33.046 1.00 90.56 84 SER A O 1
ATOM 617 N N . HIS A 1 85 ? -14.039 -1.163 33.552 1.00 95.12 85 HIS A N 1
ATOM 618 C CA . HIS A 1 85 ? -15.273 -1.893 33.841 1.00 95.12 85 HIS A CA 1
ATOM 619 C C . HIS A 1 85 ? -16.368 -1.476 32.860 1.00 95.12 85 HIS A C 1
ATOM 621 O O . HIS A 1 85 ? -17.047 -0.459 33.033 1.00 95.12 85 HIS A O 1
ATOM 627 N N . ILE A 1 86 ? -16.554 -2.298 31.831 1.00 97.25 86 ILE A N 1
ATOM 628 C CA . ILE A 1 86 ? -17.330 -1.944 30.646 1.00 97.25 86 ILE A CA 1
ATOM 629 C C . ILE A 1 86 ? -18.606 -2.784 30.586 1.00 97.25 86 ILE A C 1
ATOM 631 O O . ILE A 1 86 ? -18.556 -4.016 30.556 1.00 97.25 86 ILE A O 1
ATOM 635 N N . LEU A 1 87 ? -19.761 -2.121 30.518 1.00 96.88 87 LEU A N 1
ATOM 636 C CA . LEU A 1 87 ? -21.034 -2.772 30.207 1.00 96.88 87 LEU A CA 1
ATOM 637 C C . LEU A 1 87 ? -21.364 -2.625 28.726 1.00 96.88 87 LEU A C 1
ATOM 639 O O . LEU A 1 87 ? -21.358 -1.516 28.200 1.00 96.88 87 LEU A O 1
ATOM 643 N N . VAL A 1 88 ? -21.724 -3.727 28.068 1.00 97.44 88 VAL A N 1
ATOM 644 C CA . VAL A 1 88 ? -22.186 -3.718 26.672 1.00 97.44 88 VAL A CA 1
ATOM 645 C C . VAL A 1 88 ? -23.642 -4.165 26.615 1.00 97.44 88 VAL A C 1
ATOM 647 O O . VAL A 1 88 ? -23.969 -5.264 27.065 1.00 97.44 88 VAL A O 1
ATOM 650 N N . PHE A 1 89 ? -24.511 -3.330 26.047 1.00 96.00 89 PHE A N 1
ATOM 651 C CA . PHE A 1 89 ? -25.921 -3.634 25.795 1.00 96.00 89 PHE A CA 1
ATOM 652 C C . PHE A 1 89 ? -26.105 -4.127 24.356 1.00 96.00 89 PHE A C 1
ATOM 654 O O . PHE A 1 89 ? -26.174 -3.341 23.411 1.00 96.00 89 PHE A O 1
ATOM 661 N N . ALA A 1 90 ? -26.137 -5.446 24.193 1.00 95.81 90 ALA A N 1
ATOM 662 C CA . ALA A 1 90 ? -26.294 -6.147 22.929 1.00 95.81 90 ALA A CA 1
ATOM 663 C C . ALA A 1 90 ? -27.766 -6.261 22.493 1.00 95.81 90 ALA A C 1
ATOM 665 O O . ALA A 1 90 ? -28.704 -6.052 23.254 1.00 95.81 90 ALA A O 1
ATOM 666 N N . ILE A 1 91 ? -27.954 -6.639 21.230 1.00 93.69 91 ILE A N 1
ATOM 667 C CA . ILE A 1 91 ? -29.268 -6.724 20.576 1.00 93.69 91 ILE A CA 1
ATOM 668 C C . ILE A 1 91 ? -30.065 -7.947 21.045 1.00 93.69 91 ILE A C 1
ATOM 670 O O . ILE A 1 91 ? -31.245 -7.835 21.363 1.00 93.69 91 ILE A O 1
ATOM 674 N N . SER A 1 92 ? -29.422 -9.116 21.055 1.00 92.69 92 SER A N 1
ATOM 675 C CA . SER A 1 92 ? -30.030 -10.420 21.324 1.00 92.69 92 SER A CA 1
ATOM 676 C C . SER A 1 92 ? -29.032 -11.334 22.038 1.00 92.69 92 SER A C 1
ATOM 678 O O . SER A 1 92 ? -27.839 -11.033 22.107 1.00 92.69 92 SER A O 1
ATOM 680 N N . ILE A 1 93 ? -29.495 -12.480 22.547 1.00 93.12 93 ILE A N 1
ATOM 681 C CA . ILE A 1 93 ? -28.623 -13.476 23.199 1.00 93.12 93 ILE A CA 1
ATOM 682 C C . ILE A 1 93 ? -27.519 -13.952 22.251 1.00 93.12 93 ILE A C 1
ATOM 684 O O . ILE A 1 93 ? -26.371 -14.096 22.664 1.00 93.12 93 ILE A O 1
ATOM 688 N N . THR A 1 94 ? -27.860 -14.173 20.981 1.00 92.25 94 THR A N 1
ATOM 689 C CA . THR A 1 94 ? -26.901 -14.588 19.953 1.00 92.25 94 THR A CA 1
ATOM 690 C C . THR A 1 94 ? -25.841 -13.514 19.734 1.00 92.25 94 THR A C 1
ATOM 692 O O . THR A 1 94 ? -24.654 -13.824 19.778 1.00 92.25 94 THR A O 1
ATOM 695 N N . HIS A 1 95 ? -26.255 -12.249 19.602 1.00 96.06 95 HIS A N 1
ATOM 696 C CA . HIS A 1 95 ? -25.330 -11.125 19.457 1.00 96.06 95 HIS A CA 1
ATOM 697 C C . HIS A 1 95 ? -24.392 -11.005 20.666 1.00 96.06 95 HIS A C 1
ATOM 699 O O . HIS A 1 95 ? -23.184 -10.853 20.509 1.00 96.06 95 HIS A O 1
ATOM 705 N N . ALA A 1 96 ? -24.938 -11.122 21.881 1.00 96.56 96 ALA A N 1
ATOM 706 C CA . ALA A 1 96 ? -24.157 -11.026 23.107 1.00 96.56 96 ALA A CA 1
ATOM 707 C C . ALA A 1 96 ? -23.068 -12.109 23.173 1.00 96.56 96 ALA A C 1
ATOM 709 O O . ALA A 1 96 ? -21.916 -11.804 23.470 1.00 96.56 96 ALA A O 1
ATOM 710 N N . LYS A 1 97 ? -23.415 -13.355 22.820 1.00 95.44 97 LYS A N 1
ATOM 711 C CA . LYS A 1 97 ? -22.456 -14.466 22.737 1.00 95.44 97 LYS A CA 1
ATOM 712 C C . LYS A 1 97 ? -21.374 -14.217 21.686 1.00 95.44 97 LYS A C 1
ATOM 714 O O . LYS A 1 97 ? -20.204 -14.449 21.976 1.00 95.44 97 LYS A O 1
ATOM 719 N N . GLU A 1 98 ? -21.746 -13.720 20.505 1.00 94.88 98 GLU A N 1
ATOM 720 C CA . GLU A 1 98 ? -20.782 -13.423 19.440 1.00 94.88 98 GLU A CA 1
ATOM 721 C C . GLU A 1 98 ? -19.782 -12.336 19.862 1.00 94.88 98 GLU A C 1
ATOM 723 O O . GLU A 1 98 ? -18.574 -12.504 19.679 1.00 94.88 98 GLU A O 1
ATOM 728 N N . LEU A 1 99 ? -20.258 -11.244 20.470 1.00 96.69 99 LEU A N 1
ATOM 729 C CA . LEU A 1 99 ? -19.381 -10.187 20.981 1.00 96.69 99 LEU A CA 1
ATOM 730 C C . LEU A 1 99 ? -18.433 -10.721 22.060 1.00 96.69 99 LEU A C 1
ATOM 732 O O . LEU A 1 99 ? -17.235 -10.452 21.998 1.00 96.69 99 LEU A O 1
ATOM 736 N N . THR A 1 100 ? -18.934 -11.512 23.014 1.00 97.00 100 THR A N 1
ATOM 737 C CA . THR A 1 100 ? -18.099 -12.135 24.055 1.00 97.00 100 THR A CA 1
ATOM 738 C C . THR A 1 100 ? -17.029 -13.055 23.462 1.00 97.00 100 THR A C 1
ATOM 740 O O . THR A 1 100 ? -15.874 -12.994 23.882 1.00 97.00 100 THR A O 1
ATOM 743 N N . GLU A 1 101 ? -17.366 -13.869 22.458 1.00 92.81 101 GLU A N 1
ATOM 744 C CA . GLU A 1 101 ? -16.388 -14.725 21.776 1.00 92.81 101 GLU A CA 1
ATOM 745 C C . GLU A 1 101 ? -15.312 -13.895 21.059 1.00 92.81 101 GLU A C 1
ATOM 747 O O . GLU A 1 101 ? -14.118 -14.201 21.146 1.00 92.81 101 GLU A O 1
ATOM 752 N N . ARG A 1 102 ? -15.714 -12.817 20.374 1.00 90.00 102 ARG A N 1
ATOM 753 C CA . ARG A 1 102 ? -14.782 -11.891 19.713 1.00 90.00 102 ARG A CA 1
ATOM 754 C C . ARG A 1 102 ? -13.857 -11.203 20.714 1.00 90.00 102 ARG A C 1
ATOM 756 O O . ARG A 1 102 ? -12.656 -11.152 20.463 1.00 90.00 102 ARG A O 1
ATOM 763 N N . PHE A 1 103 ? -14.371 -10.748 21.857 1.00 92.69 103 PHE A N 1
ATOM 764 C CA . PHE A 1 103 ? -13.538 -10.209 22.935 1.00 92.69 103 PHE A CA 1
ATOM 765 C C . PHE A 1 103 ? -12.493 -11.218 23.411 1.00 92.69 103 PHE A C 1
ATOM 767 O O . PHE A 1 103 ? -11.313 -10.877 23.481 1.00 92.69 103 PHE A O 1
ATOM 774 N N . GLY A 1 104 ? -12.894 -12.475 23.625 1.00 84.00 104 GLY A N 1
ATOM 775 C CA . GLY A 1 104 ? -11.967 -13.548 23.987 1.00 84.00 104 GLY A CA 1
ATOM 776 C C . GLY A 1 104 ? -10.858 -13.758 22.948 1.00 84.00 104 GLY A C 1
ATOM 777 O O . GLY A 1 104 ? -9.687 -13.860 23.311 1.00 84.00 104 GLY A O 1
ATOM 778 N N . LYS A 1 105 ? -11.195 -13.742 21.649 1.00 76.75 105 LYS A N 1
ATOM 779 C CA . LYS A 1 105 ? -10.211 -13.834 20.548 1.00 76.75 105 LYS A CA 1
ATOM 780 C C . LYS A 1 105 ? -9.241 -12.649 20.504 1.00 76.75 105 LYS A C 1
ATOM 782 O O . LYS A 1 105 ? -8.103 -12.822 20.078 1.00 76.75 105 LYS A O 1
ATOM 787 N N . LEU A 1 106 ? -9.681 -11.471 20.943 1.00 77.88 106 LEU A N 1
ATOM 788 C CA . LEU A 1 106 ? -8.873 -10.251 21.034 1.00 77.88 106 LEU A CA 1
ATOM 789 C C . LEU A 1 106 ? -8.098 -10.142 22.359 1.00 77.88 106 LEU A C 1
ATOM 791 O O . LEU A 1 106 ? -7.432 -9.137 22.595 1.00 77.88 106 LEU A O 1
ATOM 795 N N . GLY A 1 107 ? -8.167 -11.163 23.222 1.00 83.06 107 GLY A N 1
ATOM 796 C CA . GLY A 1 107 ? -7.480 -11.176 24.512 1.00 83.06 107 GLY A CA 1
ATOM 797 C C . GLY A 1 107 ? -8.110 -10.262 25.563 1.00 83.06 107 GLY A C 1
ATOM 798 O O . GLY A 1 107 ? -7.438 -9.915 26.529 1.00 83.06 107 GLY A O 1
ATOM 799 N N . ILE A 1 108 ? -9.378 -9.871 25.391 1.00 89.12 108 ILE A N 1
ATOM 800 C CA . ILE A 1 108 ? -10.137 -9.085 26.367 1.00 89.12 108 ILE A CA 1
ATOM 801 C C . ILE A 1 108 ? -10.981 -10.028 27.239 1.00 89.12 108 ILE A C 1
ATOM 803 O O . ILE A 1 108 ? -11.898 -10.674 26.721 1.00 89.12 108 ILE A O 1
ATOM 807 N N . PRO A 1 109 ? -10.711 -10.108 28.555 1.00 93.00 109 PRO A N 1
ATOM 808 C CA . PRO A 1 109 ? -11.560 -10.797 29.521 1.00 93.00 109 PRO A CA 1
ATOM 809 C C . PRO A 1 109 ? -13.014 -10.310 29.463 1.00 93.00 109 PRO A C 1
ATOM 811 O O . PRO A 1 109 ? -13.336 -9.203 29.896 1.00 93.00 109 PRO A O 1
ATOM 814 N N . ALA A 1 110 ? -13.910 -11.149 28.945 1.00 96.69 110 ALA A N 1
ATOM 815 C CA . ALA A 1 110 ? -15.320 -10.818 28.787 1.00 96.69 110 ALA A CA 1
ATOM 816 C C . ALA A 1 110 ? -16.227 -11.993 29.155 1.00 96.69 110 ALA A C 1
ATOM 818 O O . ALA A 1 110 ? -15.876 -13.154 28.942 1.00 96.69 110 ALA A O 1
ATOM 819 N N . GLN A 1 111 ? -17.424 -11.686 29.653 1.00 97.06 111 GLN A N 1
ATOM 820 C CA . GLN A 1 111 ? -18.481 -12.668 29.901 1.00 97.06 111 GLN A CA 1
ATOM 821 C C . GLN A 1 111 ? -19.837 -12.174 29.401 1.00 97.06 111 GLN A C 1
ATOM 823 O O . GLN A 1 111 ? -20.077 -10.974 29.262 1.00 97.06 111 GLN A O 1
ATOM 828 N N . VAL A 1 112 ? -20.720 -13.129 29.111 1.00 96.69 112 VAL A N 1
ATOM 829 C CA . VAL A 1 112 ? -22.092 -12.881 28.665 1.00 96.69 112 VAL A CA 1
ATOM 830 C C . VAL A 1 112 ? -23.068 -13.090 29.821 1.00 96.69 112 VAL A C 1
ATOM 832 O O . VAL A 1 112 ? -22.916 -14.034 30.592 1.00 96.69 112 VAL A O 1
ATOM 835 N N . LEU A 1 113 ? -24.096 -12.246 29.912 1.00 95.00 113 LEU A N 1
ATOM 836 C CA . LEU A 1 113 ? -25.191 -12.371 30.870 1.00 95.00 113 LEU A CA 1
ATOM 837 C C . LEU A 1 113 ? -26.548 -12.240 30.167 1.00 95.00 113 LEU A C 1
ATOM 839 O O . LEU A 1 113 ? -26.848 -11.228 29.530 1.00 95.00 113 LEU A O 1
ATOM 843 N N . HIS A 1 114 ? -27.395 -13.262 30.294 1.00 93.50 114 HIS A N 1
ATOM 844 C CA . HIS A 1 114 ? -28.743 -13.256 29.726 1.00 93.50 114 HIS A CA 1
ATOM 845 C C . HIS A 1 114 ? -29.710 -14.172 30.483 1.00 93.50 114 HIS A C 1
ATOM 847 O O . HIS A 1 114 ? -29.294 -15.123 31.142 1.00 93.50 114 HIS A O 1
ATOM 853 N N . SER A 1 115 ? -31.016 -13.959 30.295 1.00 89.56 115 SER A N 1
ATOM 854 C CA . SER A 1 115 ? -32.079 -14.597 31.091 1.00 89.56 115 SER A CA 1
ATOM 855 C C . SER A 1 115 ? -32.149 -16.118 30.958 1.00 89.56 115 SER A C 1
ATOM 857 O O . SER A 1 115 ? -32.646 -16.791 31.850 1.00 89.56 115 SER A O 1
ATOM 859 N N . LYS A 1 116 ? -31.630 -16.677 29.857 1.00 91.94 116 LYS A N 1
ATOM 860 C CA . LYS A 1 116 ? -31.555 -18.131 29.634 1.00 91.94 116 LYS A CA 1
ATOM 861 C C . LYS A 1 116 ? -30.368 -18.830 30.321 1.00 91.94 116 LYS A C 1
ATOM 863 O O . LYS A 1 116 ? -30.209 -20.030 30.122 1.00 91.94 116 LYS A O 1
ATOM 868 N N . LEU A 1 117 ? -29.495 -18.112 31.037 1.00 90.25 117 LEU A N 1
ATOM 869 C CA . LEU A 1 117 ? -28.429 -18.748 31.821 1.00 90.25 117 LEU A CA 1
ATOM 870 C C . LEU A 1 117 ? -29.012 -19.327 33.120 1.00 90.25 117 LEU A C 1
ATOM 872 O O . LEU A 1 117 ? -29.890 -18.687 33.703 1.00 90.25 117 LEU A O 1
ATOM 876 N N . PRO A 1 118 ? -28.522 -20.477 33.614 1.00 94.31 118 PRO A N 1
ATOM 877 C CA . PRO A 1 118 ? -28.780 -20.917 34.982 1.00 94.31 118 PRO A CA 1
ATOM 878 C C . PRO A 1 118 ? -28.429 -19.820 35.994 1.00 94.31 118 PRO A C 1
ATOM 880 O O . PRO A 1 118 ? -27.460 -19.087 35.805 1.00 94.31 118 PRO A O 1
ATOM 883 N N . GLN A 1 119 ? -29.188 -19.718 37.088 1.00 90.75 119 GLN A N 1
ATOM 884 C CA . GLN A 1 119 ? -28.976 -18.677 38.102 1.00 90.75 119 GLN A CA 1
ATOM 885 C C . GLN A 1 119 ? -27.540 -18.675 38.656 1.00 90.75 119 GLN A C 1
ATOM 887 O O . GLN A 1 119 ? -26.943 -17.611 38.794 1.00 90.75 119 GLN A O 1
ATOM 892 N N . ALA A 1 120 ? -26.957 -19.855 38.891 1.00 92.69 120 ALA A N 1
ATOM 893 C CA . ALA A 1 120 ? -25.575 -19.983 39.355 1.00 92.69 120 ALA A CA 1
ATOM 894 C C . ALA A 1 120 ? -24.560 -19.348 38.381 1.00 92.69 120 ALA A C 1
ATOM 896 O O . ALA A 1 120 ? -23.646 -18.648 38.812 1.00 92.69 120 ALA A O 1
ATOM 897 N N . ASP A 1 121 ? -24.756 -19.522 37.070 1.00 92.38 121 ASP A N 1
ATOM 898 C CA . ASP A 1 121 ? -23.880 -18.948 36.041 1.00 92.38 121 ASP A CA 1
ATOM 899 C C . ASP A 1 121 ? -24.058 -17.425 35.942 1.00 92.38 121 ASP A C 1
ATOM 901 O O . ASP A 1 121 ? -23.094 -16.692 35.713 1.00 92.38 121 ASP A O 1
ATOM 905 N N . GLN A 1 122 ? -25.285 -16.929 36.151 1.00 92.06 122 GLN A N 1
ATOM 906 C CA . GLN A 1 122 ? -25.556 -15.489 36.220 1.00 92.06 122 GLN A CA 1
ATOM 907 C C . GLN A 1 122 ? -24.823 -14.848 37.405 1.00 92.06 122 GLN A C 1
ATOM 909 O O . GLN A 1 122 ? -24.138 -13.838 37.238 1.00 92.06 122 GLN A O 1
ATOM 914 N N . GLU A 1 123 ? -24.932 -15.447 38.592 1.00 91.56 123 GLU A N 1
ATOM 915 C CA . GLU A 1 123 ? -24.252 -14.985 39.806 1.00 91.56 123 GLU A CA 1
ATOM 916 C C . GLU A 1 123 ? -22.729 -15.039 39.648 1.00 91.56 123 GLU A C 1
ATOM 918 O O . GLU A 1 123 ? -22.040 -14.077 39.996 1.00 91.56 123 GLU A O 1
ATOM 923 N N . GLN A 1 124 ? -22.205 -16.110 39.043 1.00 94.19 124 GLN A N 1
ATOM 924 C CA . GLN A 1 124 ? -20.783 -16.237 38.736 1.00 94.19 124 GLN A CA 1
ATOM 925 C C . GLN A 1 124 ? -20.297 -15.125 37.800 1.00 94.19 124 GLN A C 1
ATOM 927 O O . GLN A 1 124 ? -19.224 -14.564 38.038 1.00 94.19 124 GLN A O 1
ATOM 932 N N . ALA A 1 125 ? -21.067 -14.793 36.760 1.00 93.50 125 ALA A N 1
ATOM 933 C CA . ALA A 1 125 ? -20.679 -13.758 35.809 1.00 93.50 125 ALA A CA 1
ATOM 934 C C . ALA A 1 125 ? -20.640 -12.364 36.447 1.00 93.50 125 ALA A C 1
ATOM 936 O O . ALA A 1 125 ? -19.685 -11.602 36.268 1.00 93.50 125 ALA A O 1
ATOM 937 N N . LEU A 1 126 ? -21.650 -12.057 37.263 1.00 93.44 126 LEU A N 1
ATOM 938 C CA . LEU A 1 126 ? -21.702 -10.816 38.033 1.00 93.44 126 LEU A CA 1
ATOM 939 C C . LEU A 1 126 ? -20.541 -10.724 39.026 1.00 93.44 126 LEU A C 1
ATOM 941 O O . LEU A 1 126 ? -19.917 -9.672 39.156 1.00 93.44 126 LEU A O 1
ATOM 945 N N . GLU A 1 127 ? -20.226 -11.820 39.708 1.00 94.56 127 GLU A N 1
ATOM 946 C CA . GLU A 1 127 ? -19.145 -11.862 40.687 1.00 94.56 127 GLU A CA 1
ATOM 947 C C . GLU A 1 127 ? -17.759 -11.744 40.040 1.00 94.56 127 GLU A C 1
ATOM 949 O O . GLU A 1 127 ? -16.885 -11.048 40.562 1.00 94.56 127 GLU A O 1
ATOM 954 N N . ALA A 1 128 ? -17.553 -12.373 38.880 1.00 95.12 128 ALA A N 1
ATOM 955 C CA . ALA A 1 128 ? -16.327 -12.222 38.103 1.00 95.12 128 ALA A CA 1
ATOM 956 C C . ALA A 1 128 ? -16.115 -10.766 37.663 1.00 95.12 128 ALA A C 1
ATOM 958 O O . ALA A 1 128 ? -14.993 -10.266 37.755 1.00 95.12 128 ALA A O 1
ATOM 959 N N . PHE A 1 129 ? -17.184 -10.081 37.247 1.00 95.31 129 PHE A N 1
ATOM 960 C CA . PHE A 1 129 ? -17.132 -8.669 36.869 1.00 95.31 129 PHE A CA 1
ATOM 961 C C . PHE A 1 129 ? -16.840 -7.765 38.074 1.00 95.31 129 PHE A C 1
ATOM 963 O O . PHE A 1 129 ? -15.934 -6.938 38.013 1.00 95.31 129 PHE A O 1
ATOM 970 N N . ARG A 1 130 ? -17.516 -7.977 39.216 1.00 93.38 130 ARG A N 1
ATOM 971 C CA . ARG A 1 130 ? -17.264 -7.215 40.458 1.00 93.38 130 ARG A CA 1
ATOM 972 C C . ARG A 1 130 ? -15.833 -7.359 40.973 1.00 93.38 130 ARG A C 1
ATOM 974 O O . ARG A 1 130 ? -15.270 -6.402 41.493 1.00 93.38 130 ARG A O 1
ATOM 981 N N . LYS A 1 131 ? -15.250 -8.555 40.842 1.00 94.25 131 LYS A N 1
ATOM 982 C CA . LYS A 1 131 ? -13.868 -8.860 41.252 1.00 94.25 131 LYS A CA 1
ATOM 983 C C . LYS A 1 131 ? -12.817 -8.473 40.210 1.00 94.25 131 LYS A C 1
ATOM 985 O O . LYS A 1 131 ? -11.655 -8.829 40.394 1.00 94.25 131 LYS A O 1
ATOM 990 N N . HIS A 1 132 ? -13.212 -7.809 39.123 1.00 93.38 132 HIS A N 1
ATOM 991 C CA . HIS A 1 132 ? -12.326 -7.446 38.017 1.00 93.38 132 HIS A CA 1
ATOM 992 C C . HIS A 1 132 ? -11.561 -8.647 37.423 1.00 93.38 132 HIS A C 1
ATOM 994 O O . HIS A 1 132 ? -10.426 -8.534 36.970 1.00 93.38 132 HIS A O 1
ATOM 1000 N N . LYS A 1 133 ? -12.176 -9.840 37.448 1.00 93.75 133 LYS A N 1
ATOM 1001 C CA . LYS A 1 133 ? -11.677 -11.020 36.716 1.00 93.75 133 LYS A CA 1
ATOM 1002 C C . LYS A 1 133 ? -12.053 -10.962 35.239 1.00 93.75 133 LYS A C 1
ATOM 1004 O O . LYS A 1 133 ? -11.426 -11.630 34.421 1.00 93.75 133 LYS A O 1
ATOM 1009 N N . VAL A 1 134 ? -13.103 -10.209 34.926 1.00 94.69 134 VAL A N 1
ATOM 1010 C CA . VAL A 1 134 ? -13.500 -9.846 33.570 1.00 94.69 134 VAL A CA 1
ATOM 1011 C C . VAL A 1 134 ? -13.691 -8.341 33.495 1.00 94.69 134 VAL A C 1
ATOM 1013 O O . VAL A 1 134 ? -14.178 -7.722 34.439 1.00 94.69 134 VAL A O 1
ATOM 1016 N N . ASP A 1 135 ? -13.312 -7.779 32.358 1.00 93.88 135 ASP A N 1
ATOM 1017 C CA . ASP A 1 135 ? -13.328 -6.342 32.100 1.00 93.88 135 ASP A CA 1
ATOM 1018 C C . ASP A 1 135 ? -14.636 -5.901 31.447 1.00 93.88 135 ASP A C 1
ATOM 1020 O O . ASP A 1 135 ? -15.078 -4.764 31.609 1.00 93.88 135 ASP A O 1
ATOM 1024 N N . VAL A 1 136 ? -15.241 -6.810 30.677 1.00 97.69 136 VAL A N 1
ATOM 1025 C CA . VAL A 1 136 ? -16.424 -6.546 29.861 1.00 97.69 136 VAL A CA 1
ATOM 1026 C C . VAL A 1 136 ? -17.546 -7.510 30.229 1.00 97.69 136 VAL A C 1
ATOM 1028 O O . VAL A 1 136 ? -17.382 -8.730 30.161 1.00 97.69 136 VAL A O 1
ATOM 1031 N N . LEU A 1 137 ? -18.718 -6.966 30.554 1.00 97.19 137 LEU A N 1
ATOM 1032 C CA . LEU A 1 137 ? -19.940 -7.743 30.752 1.00 97.19 137 LEU A CA 1
ATOM 1033 C C . LEU A 1 137 ? -20.959 -7.396 29.661 1.00 97.19 137 LEU A C 1
ATOM 1035 O O . LEU A 1 137 ? -21.475 -6.277 29.590 1.00 97.19 137 LEU A O 1
ATOM 1039 N N . VAL A 1 138 ? -21.241 -8.368 28.792 1.00 97.50 138 VAL A N 1
ATOM 1040 C CA . VAL A 1 138 ? -22.150 -8.218 27.647 1.00 97.50 138 VAL A CA 1
ATOM 1041 C C . VAL A 1 138 ? -23.536 -8.737 28.023 1.00 97.50 138 VAL A C 1
ATOM 1043 O O . VAL A 1 138 ? -23.687 -9.898 28.395 1.00 97.50 138 VAL A O 1
ATOM 1046 N N . ASN A 1 139 ? -24.564 -7.896 27.914 1.00 95.19 139 ASN A N 1
ATOM 1047 C CA . ASN A 1 139 ? -25.934 -8.216 28.321 1.00 95.19 139 ASN A CA 1
ATOM 1048 C C . ASN A 1 139 ? -26.967 -7.789 27.268 1.00 95.19 139 ASN A C 1
ATOM 1050 O O . ASN A 1 139 ? -26.660 -6.975 26.409 1.00 95.19 139 ASN A O 1
ATOM 1054 N N . VAL A 1 140 ? -28.188 -8.331 27.324 1.00 85.56 140 VAL A N 1
ATOM 1055 C CA . VAL A 1 140 ? -29.244 -8.072 26.313 1.00 85.56 140 VAL A CA 1
ATOM 1056 C C . VAL A 1 140 ? -30.351 -7.135 26.817 1.00 85.56 140 VAL A C 1
ATOM 1058 O O . VAL A 1 140 ? -30.981 -6.459 26.017 1.00 85.56 140 VAL A O 1
ATOM 1061 N N . ALA A 1 141 ? -30.590 -7.101 28.132 1.00 74.56 141 ALA A N 1
ATOM 1062 C CA . ALA A 1 141 ? -31.589 -6.248 28.799 1.00 74.56 141 ALA A CA 1
ATOM 1063 C C . ALA A 1 141 ? -31.611 -6.461 30.324 1.00 74.56 141 ALA A C 1
ATOM 1065 O O . ALA A 1 141 ? -32.120 -5.622 31.054 1.00 74.56 141 ALA A O 1
ATOM 1066 N N . MET A 1 142 ? -31.068 -7.578 30.829 1.00 73.50 142 MET A N 1
ATOM 1067 C CA . MET A 1 142 ? -31.137 -7.924 32.259 1.00 73.50 142 MET A CA 1
ATOM 1068 C C . MET A 1 142 ? -30.544 -6.864 33.183 1.00 73.50 142 MET A C 1
ATOM 1070 O O . MET A 1 142 ? -30.983 -6.739 34.317 1.00 73.50 142 MET A O 1
ATOM 1074 N N . LEU A 1 143 ? -29.540 -6.122 32.712 1.00 74.56 143 LEU A N 1
ATOM 1075 C CA . LEU A 1 143 ? -28.891 -5.081 33.505 1.00 74.56 143 LEU A CA 1
ATOM 1076 C C . LEU A 1 143 ? -29.506 -3.701 33.271 1.00 74.56 143 LEU A C 1
ATOM 1078 O O . LEU A 1 143 ? -29.003 -2.720 33.812 1.00 74.56 143 LEU A O 1
ATOM 1082 N N . ALA A 1 144 ? -30.582 -3.596 32.486 1.00 59.53 144 ALA A N 1
ATOM 1083 C CA . ALA A 1 144 ? -31.324 -2.348 32.360 1.00 59.53 144 ALA A CA 1
ATOM 1084 C C . ALA A 1 144 ? -32.028 -1.987 33.676 1.00 59.53 144 ALA A C 1
ATOM 1086 O O . ALA A 1 144 ? -32.199 -0.803 33.948 1.00 59.53 144 ALA A O 1
ATOM 1087 N N . GLU A 1 145 ? -32.324 -2.963 34.546 1.00 61.53 145 GLU A N 1
ATOM 1088 C CA . GLU A 1 145 ? -32.984 -2.791 35.849 1.00 61.53 145 GLU A CA 1
ATOM 1089 C C . GLU A 1 145 ? -32.274 -3.608 36.952 1.00 61.53 145 GLU A C 1
ATOM 1091 O O . GLU A 1 145 ? -31.656 -4.632 36.686 1.00 61.53 145 GLU A O 1
ATOM 1096 N N . GLY A 1 146 ? -32.287 -3.133 38.204 1.00 64.12 146 GLY A N 1
ATOM 1097 C CA . GLY A 1 146 ? -31.866 -3.921 39.380 1.00 64.12 146 GLY A CA 1
ATOM 1098 C C . GLY A 1 146 ? -30.362 -4.149 39.633 1.00 64.12 146 GLY A C 1
ATOM 1099 O O . GLY A 1 146 ? -30.009 -4.529 40.746 1.00 64.12 146 GLY A O 1
ATOM 1100 N N . PHE A 1 147 ? -29.455 -3.886 38.683 1.00 78.88 147 PHE A N 1
ATOM 1101 C CA . PHE A 1 147 ? -28.007 -4.054 38.913 1.00 78.88 147 PHE A CA 1
ATOM 1102 C C . PHE A 1 147 ? -27.345 -2.810 39.530 1.00 78.88 147 PHE A C 1
ATOM 1104 O O . PHE A 1 147 ? -27.506 -1.683 39.035 1.00 78.88 147 PHE A O 1
ATOM 1111 N N . ASP A 1 148 ? -26.581 -3.017 40.609 1.00 80.44 148 ASP A N 1
ATOM 1112 C CA . ASP A 1 148 ? -25.812 -1.973 41.285 1.00 80.44 148 ASP A CA 1
ATOM 1113 C C . ASP A 1 148 ? -24.328 -2.293 41.428 1.00 80.44 148 ASP A C 1
ATOM 1115 O O . ASP A 1 148 ? -23.927 -3.172 42.188 1.00 80.44 148 ASP A O 1
ATOM 1119 N N . PHE A 1 149 ? -23.522 -1.560 40.658 1.00 90.88 149 PHE A N 1
ATOM 1120 C CA . PHE A 1 149 ? -22.071 -1.605 40.709 1.00 90.88 149 PHE A CA 1
ATOM 1121 C C . PHE A 1 149 ? -21.488 -0.238 40.296 1.00 90.88 149 PHE A C 1
ATOM 1123 O O . PHE A 1 149 ? -21.264 0.009 39.112 1.00 90.88 149 PHE A O 1
ATOM 1130 N N . PRO A 1 150 ? -21.257 0.684 41.251 1.00 90.62 150 PRO A N 1
ATOM 1131 C CA . PRO A 1 150 ? -20.780 2.037 40.960 1.00 90.62 150 PRO A CA 1
ATOM 1132 C C . PRO A 1 150 ? -19.474 2.156 40.149 1.00 90.62 150 PRO A C 1
ATOM 1134 O O . PRO A 1 150 ? -19.370 3.124 39.403 1.00 90.62 150 PRO A O 1
ATOM 1137 N N . PRO A 1 151 ? -18.491 1.232 40.212 1.00 93.25 151 PRO A N 1
ATOM 1138 C CA . PRO A 1 151 ? -17.240 1.353 39.450 1.00 93.25 151 PRO A CA 1
ATOM 1139 C C . PRO A 1 151 ? -17.336 1.274 37.917 1.00 93.25 151 PRO A C 1
ATOM 1141 O O . PRO A 1 151 ? -16.316 1.466 37.266 1.00 93.25 151 PRO A O 1
ATOM 1144 N N . ILE A 1 152 ? -18.508 1.012 37.322 1.00 95.00 152 ILE A N 1
ATOM 1145 C CA . ILE A 1 152 ? -18.678 0.998 35.854 1.00 95.00 152 ILE A CA 1
ATOM 1146 C C . ILE A 1 152 ? -18.235 2.341 35.273 1.00 95.00 152 ILE A C 1
ATOM 1148 O O . ILE A 1 152 ? -18.829 3.372 35.593 1.00 95.00 152 ILE A O 1
ATOM 1152 N N . ASP A 1 153 ? -17.220 2.330 34.415 1.00 93.88 153 ASP A N 1
ATOM 1153 C CA . ASP A 1 153 ? -16.605 3.530 33.840 1.00 93.88 153 ASP A CA 1
ATOM 1154 C C . ASP A 1 153 ? -16.859 3.671 32.329 1.00 93.88 153 ASP A C 1
ATOM 1156 O O . ASP A 1 153 ? -16.642 4.753 31.777 1.00 93.88 153 ASP A O 1
ATOM 1160 N N . ALA A 1 154 ? -17.430 2.647 31.677 1.00 95.38 154 ALA A N 1
ATOM 1161 C CA . ALA A 1 154 ? -17.982 2.766 30.330 1.00 95.38 154 ALA A CA 1
ATOM 1162 C C . ALA A 1 154 ? -19.267 1.951 30.098 1.00 95.38 154 ALA A C 1
ATOM 1164 O O . ALA A 1 154 ? -19.415 0.816 30.557 1.00 95.38 154 ALA A O 1
ATOM 1165 N N . VAL A 1 155 ? -20.180 2.526 29.312 1.00 95.88 155 VAL A N 1
ATOM 1166 C CA . VAL A 1 155 ? -21.409 1.894 28.816 1.00 95.88 155 VAL A CA 1
ATOM 1167 C C . VAL A 1 155 ? -21.415 1.934 27.290 1.00 95.88 155 VAL A C 1
ATOM 1169 O O . VAL A 1 155 ? -21.335 3.006 26.700 1.00 95.88 155 VAL A O 1
ATOM 1172 N N . VAL A 1 156 ? -21.547 0.777 26.646 1.00 96.19 156 VAL A N 1
ATOM 1173 C CA . VAL A 1 156 ? -21.602 0.630 25.187 1.00 96.19 156 VAL A CA 1
ATOM 1174 C C . VAL A 1 156 ? -23.012 0.251 24.760 1.00 96.19 156 VAL A C 1
ATOM 1176 O O . VAL A 1 156 ? -23.528 -0.813 25.112 1.00 96.19 156 VAL A O 1
ATOM 1179 N N . LEU A 1 157 ? -23.627 1.119 23.969 1.00 94.94 157 LEU A N 1
ATOM 1180 C CA . LEU A 1 157 ? -24.979 0.985 23.447 1.00 94.94 157 LEU A CA 1
ATOM 1181 C C . LEU A 1 157 ? -24.912 0.306 22.074 1.00 94.94 157 LEU A C 1
ATOM 1183 O O . LEU A 1 157 ? -24.917 0.960 21.037 1.00 94.94 157 LEU A O 1
ATOM 1187 N N . ALA A 1 158 ? -24.808 -1.026 22.062 1.00 94.25 158 ALA A N 1
ATOM 1188 C CA . ALA A 1 158 ? -24.700 -1.818 20.833 1.00 94.25 158 ALA A CA 1
ATOM 1189 C C . ALA A 1 158 ? -26.060 -2.210 20.225 1.00 94.25 158 ALA A C 1
ATOM 1191 O O . ALA A 1 158 ? -26.096 -2.878 19.183 1.00 94.25 158 ALA A O 1
ATOM 1192 N N . ARG A 1 159 ? -27.171 -1.799 20.845 1.00 89.75 159 ARG A N 1
ATOM 1193 C CA . ARG A 1 159 ? -28.546 -1.998 20.378 1.00 89.75 159 ARG A CA 1
ATOM 1194 C C . ARG A 1 159 ? -29.148 -0.657 19.931 1.00 89.75 159 ARG A C 1
ATOM 1196 O O . ARG A 1 159 ? -29.221 0.249 20.759 1.00 89.75 159 ARG A O 1
ATOM 1203 N N . PRO A 1 160 ? -29.634 -0.534 18.682 1.00 88.81 160 PRO A N 1
ATOM 1204 C CA . PRO A 1 160 ? -30.438 0.618 18.281 1.00 88.81 160 PRO A CA 1
ATOM 1205 C C . PRO A 1 160 ? -31.717 0.698 19.128 1.00 88.81 160 PRO A C 1
ATOM 1207 O O . PRO A 1 160 ? -32.356 -0.327 19.374 1.00 88.81 160 PRO A O 1
ATOM 1210 N N . CYS A 1 161 ? -32.087 1.897 19.585 1.00 86.06 161 CYS A N 1
ATOM 1211 C CA . CYS A 1 161 ? -33.183 2.094 20.533 1.00 86.06 161 CYS A CA 1
ATOM 1212 C C . CYS A 1 161 ? -34.156 3.178 20.048 1.00 86.06 161 CYS A C 1
ATOM 1214 O O . CYS A 1 161 ? -33.732 4.279 19.702 1.00 86.06 161 CYS A O 1
ATOM 1216 N N . LEU A 1 162 ? -35.459 2.880 20.063 1.00 86.31 162 LEU A N 1
ATOM 1217 C CA . LEU A 1 162 ? -36.525 3.869 19.827 1.00 86.31 162 LEU A CA 1
ATOM 1218 C C . LEU A 1 162 ? -37.077 4.453 21.142 1.00 86.31 162 LEU A C 1
ATOM 1220 O O . LEU A 1 162 ? -37.724 5.495 21.147 1.00 86.31 162 LEU A O 1
ATOM 1224 N N . SER A 1 163 ? -36.802 3.810 22.283 1.00 85.25 163 SER A N 1
ATOM 1225 C CA . SER A 1 163 ? -37.279 4.245 23.599 1.00 85.25 163 SER A CA 1
ATOM 1226 C C . SER A 1 163 ? -36.237 5.089 24.331 1.00 85.25 163 SER A C 1
ATOM 1228 O O . SER A 1 163 ? -35.178 4.600 24.736 1.00 85.25 163 SER A O 1
ATOM 1230 N N . ARG A 1 164 ? -36.576 6.358 24.587 1.00 84.94 164 ARG A N 1
ATOM 1231 C CA . ARG A 1 164 ? -35.760 7.265 25.411 1.00 84.94 164 ARG A CA 1
ATOM 1232 C C . ARG A 1 164 ? -35.601 6.764 26.845 1.00 84.94 164 ARG A C 1
ATOM 1234 O O . ARG A 1 164 ? -34.543 6.933 27.450 1.00 84.94 164 ARG A O 1
ATOM 1241 N N . VAL A 1 165 ? -36.644 6.130 27.377 1.00 83.19 165 VAL A N 1
ATOM 1242 C CA . VAL A 1 165 ? -36.668 5.592 28.741 1.00 83.19 165 VAL A CA 1
ATOM 1243 C C . VAL A 1 165 ? -35.645 4.468 28.889 1.00 83.19 165 VAL A C 1
ATOM 1245 O O . VAL A 1 165 ? -34.778 4.546 29.758 1.00 83.19 165 VAL A O 1
ATOM 1248 N N . LEU A 1 166 ? -35.680 3.481 27.989 1.00 84.50 166 LEU A N 1
ATOM 1249 C CA . LEU A 1 166 ? -34.739 2.361 28.001 1.00 84.50 166 LEU A CA 1
ATOM 1250 C C . LEU A 1 166 ? -33.291 2.846 27.835 1.00 84.50 166 LEU A C 1
ATOM 1252 O O . LEU A 1 166 ? -32.397 2.406 28.556 1.00 84.50 166 LEU A O 1
ATOM 1256 N N . LEU A 1 167 ? -33.058 3.806 26.933 1.00 87.69 167 LEU A N 1
ATOM 1257 C CA . LEU A 1 167 ? -31.730 4.388 26.729 1.00 87.69 167 LEU A CA 1
ATOM 1258 C C . LEU A 1 167 ? -31.206 5.090 27.994 1.00 87.69 167 LEU A C 1
ATOM 1260 O O . LEU A 1 167 ? -30.053 4.896 28.377 1.00 87.69 167 LEU A O 1
ATOM 1264 N N . THR A 1 168 ? -32.074 5.836 28.685 1.00 87.06 168 THR A N 1
ATOM 1265 C CA . THR A 1 168 ? -31.752 6.492 29.964 1.00 87.06 168 THR A CA 1
ATOM 1266 C C . THR A 1 168 ? -31.398 5.470 31.044 1.00 87.06 168 THR A C 1
ATOM 1268 O O . THR A 1 168 ? -30.412 5.652 31.757 1.00 87.06 168 THR A O 1
ATOM 1271 N N . GLN A 1 169 ? -32.147 4.368 31.142 1.00 86.75 169 GLN A N 1
ATOM 1272 C CA . GLN A 1 169 ? -31.858 3.287 32.090 1.00 86.75 169 GLN A CA 1
ATOM 1273 C C . GLN A 1 169 ? -30.494 2.632 31.816 1.00 86.75 169 GLN A C 1
ATOM 1275 O O . GLN A 1 169 ? -29.728 2.402 32.754 1.00 86.75 169 GLN A O 1
ATOM 1280 N N . MET A 1 170 ? -30.162 2.377 30.544 1.00 91.44 170 MET A N 1
ATOM 1281 C CA . MET A 1 170 ? -28.866 1.810 30.146 1.00 91.44 170 MET A CA 1
ATOM 1282 C C . MET A 1 170 ? -27.704 2.750 30.491 1.00 91.44 170 MET A C 1
ATOM 1284 O O . MET A 1 170 ? -26.747 2.329 31.142 1.00 91.44 170 MET A O 1
ATOM 1288 N N . ILE A 1 171 ? -27.807 4.034 30.126 1.00 91.00 171 ILE A N 1
ATOM 1289 C CA . ILE A 1 171 ? -26.795 5.060 30.441 1.00 91.00 171 ILE A CA 1
ATOM 1290 C C . ILE A 1 171 ? -26.640 5.228 31.959 1.00 91.00 171 ILE A C 1
ATOM 1292 O O . ILE A 1 171 ? -25.522 5.312 32.473 1.00 91.00 171 ILE A O 1
ATOM 1296 N N . GLY A 1 172 ? -27.754 5.208 32.694 1.00 89.38 172 GLY A N 1
ATOM 1297 C CA . GLY A 1 172 ? -27.786 5.357 34.148 1.00 89.38 172 GLY A CA 1
ATOM 1298 C C . GLY A 1 172 ? -26.953 4.318 34.906 1.00 89.38 172 GLY A C 1
ATOM 1299 O O . GLY A 1 172 ? -26.523 4.594 36.027 1.00 89.38 172 GLY A O 1
ATOM 1300 N N . ARG A 1 173 ? -26.643 3.161 34.300 1.00 90.50 173 ARG A N 1
ATOM 1301 C CA . ARG A 1 173 ? -25.776 2.142 34.919 1.00 90.50 173 ARG A CA 1
ATOM 1302 C C . ARG A 1 173 ? -24.339 2.614 35.124 1.00 90.50 173 ARG A C 1
ATOM 1304 O O . ARG A 1 173 ? -23.715 2.191 36.092 1.00 90.50 173 ARG A O 1
ATOM 1311 N N . GLY A 1 174 ? -23.841 3.516 34.281 1.00 91.31 174 GLY A N 1
ATOM 1312 C CA . GLY A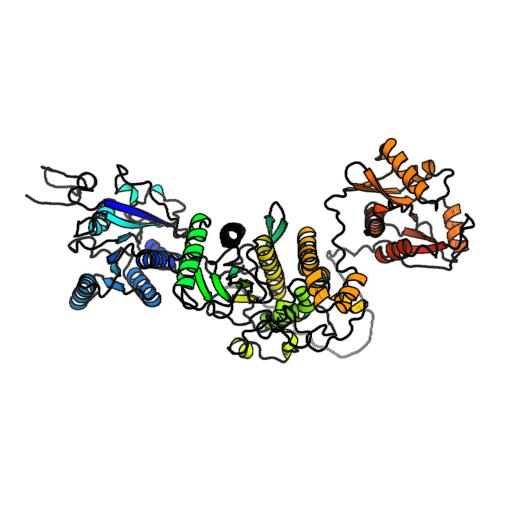 1 174 ? -22.522 4.134 34.456 1.00 91.31 174 GLY A CA 1
ATOM 1313 C C . GLY A 1 174 ? -22.536 5.405 35.314 1.00 91.31 174 GLY A C 1
ATOM 1314 O O . GLY A 1 174 ? -21.489 5.838 35.792 1.00 91.31 174 GLY A O 1
ATOM 1315 N N . ALA A 1 175 ? -23.711 5.987 35.569 1.00 91.25 175 ALA A N 1
ATOM 1316 C CA . ALA A 1 175 ? -23.838 7.329 36.139 1.00 91.25 175 ALA A CA 1
ATOM 1317 C C . ALA A 1 175 ? -23.583 7.422 37.653 1.00 91.25 175 ALA A C 1
ATOM 1319 O O . ALA A 1 175 ? -23.452 8.518 38.186 1.00 91.25 175 ALA A O 1
ATOM 1320 N N . ARG A 1 176 ? -23.505 6.308 38.387 1.00 90.44 176 ARG A N 1
ATOM 1321 C CA . ARG A 1 176 ? -23.257 6.338 39.842 1.00 90.44 176 ARG A CA 1
ATOM 1322 C C . ARG A 1 176 ? -21.810 6.733 40.141 1.00 90.44 176 ARG A C 1
ATOM 1324 O O . ARG A 1 176 ? -20.912 6.089 39.616 1.00 90.44 176 ARG A O 1
ATOM 1331 N N . LYS A 1 177 ? -21.561 7.734 40.991 1.00 90.12 177 LYS A N 1
ATOM 1332 C CA . LYS A 1 177 ? -20.193 8.104 41.406 1.00 90.12 177 LYS A CA 1
ATOM 1333 C C . LYS A 1 177 ? -19.509 6.972 42.186 1.00 90.12 177 LYS A C 1
ATOM 1335 O O . LYS A 1 177 ? -20.157 6.227 42.917 1.00 90.12 177 LYS A O 1
ATOM 1340 N N . ALA A 1 178 ? -18.192 6.877 42.042 1.00 90.12 178 ALA A N 1
ATOM 1341 C CA . ALA A 1 178 ? -17.321 5.981 42.804 1.00 90.12 178 ALA A CA 1
ATOM 1342 C C . ALA A 1 178 ? -16.010 6.722 43.136 1.00 90.12 178 ALA A C 1
ATOM 1344 O O . ALA A 1 178 ? -15.726 7.734 42.490 1.00 90.12 178 ALA A O 1
ATOM 1345 N N . PRO A 1 179 ? -15.200 6.272 44.114 1.00 88.06 179 PRO A N 1
ATOM 1346 C CA . PRO A 1 179 ? -13.904 6.893 44.393 1.00 88.06 179 PRO A CA 1
ATOM 1347 C C . PRO A 1 179 ? -13.046 6.998 43.123 1.00 88.06 179 PRO A C 1
ATOM 1349 O O . PRO A 1 179 ? -12.779 5.991 42.473 1.00 88.06 179 PRO A O 1
ATOM 1352 N N . GLY A 1 180 ? -12.651 8.219 42.751 1.00 85.19 180 GLY A N 1
ATOM 1353 C CA . GLY A 1 180 ? -11.881 8.488 41.531 1.00 85.19 180 GLY A CA 1
ATOM 1354 C C . GLY A 1 180 ? -12.690 8.507 40.226 1.00 85.19 180 GLY A C 1
ATOM 1355 O O . GLY A 1 180 ? -12.098 8.679 39.164 1.00 85.19 180 GLY A O 1
ATOM 1356 N N . LYS A 1 181 ? -14.023 8.362 40.280 1.00 90.19 181 LYS A N 1
ATOM 1357 C CA . LYS A 1 181 ? -14.911 8.389 39.110 1.00 90.19 181 LYS A CA 1
ATOM 1358 C C . LYS A 1 181 ? -15.930 9.530 39.194 1.00 90.19 181 LYS A C 1
ATOM 1360 O O . LYS A 1 181 ? -17.044 9.352 39.690 1.00 90.19 181 LYS A O 1
ATOM 1365 N N . ASP A 1 182 ? -15.559 10.670 38.617 1.00 87.81 182 ASP A N 1
ATOM 1366 C CA . ASP A 1 182 ? -16.443 11.831 38.420 1.00 87.81 182 ASP A CA 1
ATOM 1367 C C . ASP A 1 182 ? -17.057 11.899 37.015 1.00 87.81 182 ASP A C 1
ATOM 1369 O O . ASP A 1 182 ? -17.989 12.666 36.774 1.00 87.81 182 ASP A O 1
ATOM 1373 N N . SER A 1 183 ? -16.571 11.071 36.088 1.00 90.56 183 SER A N 1
ATOM 1374 C CA . SER A 1 183 ? -17.113 10.934 34.736 1.00 90.56 183 SER A CA 1
ATOM 1375 C C . SER A 1 183 ? -17.057 9.484 34.261 1.00 90.56 183 SER A C 1
ATOM 1377 O O . SER A 1 183 ? -16.330 8.672 34.832 1.00 90.56 183 SER A O 1
ATOM 1379 N N . PHE A 1 184 ? -17.848 9.151 33.244 1.00 92.88 184 PHE A N 1
ATOM 1380 C CA . PHE A 1 184 ? -17.861 7.829 32.613 1.00 92.88 184 PHE A CA 1
ATOM 1381 C C . PHE A 1 184 ? -18.155 7.958 31.117 1.00 92.88 184 PHE A C 1
ATOM 1383 O O . PHE A 1 184 ? -18.748 8.946 30.682 1.00 92.88 184 PHE A O 1
ATOM 1390 N N . ILE A 1 185 ? -17.749 6.971 30.324 1.00 92.00 185 ILE A N 1
ATOM 1391 C CA . ILE A 1 185 ? -17.884 7.007 28.864 1.00 92.00 185 ILE A CA 1
ATOM 1392 C C . ILE A 1 185 ? -19.198 6.345 28.442 1.00 92.00 185 ILE A C 1
ATOM 1394 O O . ILE A 1 185 ? -19.537 5.256 28.902 1.00 92.00 185 ILE A O 1
ATOM 1398 N N . VAL A 1 186 ? -19.924 6.981 27.527 1.00 92.75 186 VAL A N 1
ATOM 1399 C CA . VAL A 1 186 ? -21.070 6.391 26.830 1.00 92.75 186 VAL A CA 1
ATOM 1400 C C . VAL A 1 186 ? -20.701 6.244 25.364 1.00 92.75 186 VAL A C 1
ATOM 1402 O O . VAL A 1 186 ? -20.521 7.245 24.681 1.00 92.75 186 VAL A O 1
ATOM 1405 N N . VAL A 1 187 ? -20.589 5.010 24.880 1.00 91.81 187 VAL A N 1
ATOM 1406 C CA . VAL A 1 187 ? -20.315 4.712 23.470 1.00 91.81 187 VAL A CA 1
ATOM 1407 C C . VAL A 1 187 ? -21.629 4.400 22.762 1.00 91.81 187 VAL A C 1
ATOM 1409 O O . VAL A 1 187 ? -22.251 3.373 23.032 1.00 91.81 187 VAL A O 1
ATOM 1412 N N . ASP A 1 188 ? -22.045 5.274 21.856 1.00 90.50 188 ASP A N 1
ATOM 1413 C CA . ASP A 1 188 ? -23.238 5.123 21.022 1.00 90.50 188 ASP A CA 1
ATOM 1414 C C . ASP A 1 188 ? -22.857 4.513 19.663 1.00 90.50 188 ASP A C 1
ATOM 1416 O O . ASP A 1 188 ? -22.148 5.138 18.870 1.00 90.50 188 ASP A O 1
ATOM 1420 N N . ILE A 1 189 ? -23.284 3.274 19.397 1.00 89.62 189 ILE A N 1
ATOM 1421 C CA . ILE A 1 189 ? -22.997 2.580 18.135 1.00 89.62 189 ILE A CA 1
ATOM 1422 C C . ILE A 1 189 ? -24.003 3.031 17.072 1.00 89.62 189 ILE A C 1
ATOM 1424 O O . ILE A 1 189 ? -25.208 2.800 17.189 1.00 89.62 189 ILE A O 1
ATOM 1428 N N . GLN A 1 190 ? -23.503 3.656 16.007 1.00 85.25 190 GLN A N 1
ATOM 1429 C CA . GLN A 1 190 ? -24.324 4.309 14.992 1.00 85.25 190 GLN A CA 1
ATOM 1430 C C . GLN A 1 190 ? -24.255 3.587 13.645 1.00 85.25 190 GLN A C 1
ATOM 1432 O O . GLN A 1 190 ? -23.247 3.632 12.945 1.00 85.25 190 GLN A O 1
ATOM 1437 N N . ASP A 1 191 ? -25.363 2.958 13.269 1.00 83.38 191 ASP A N 1
ATOM 1438 C CA . ASP A 1 191 ? -25.595 2.387 11.940 1.00 83.38 191 ASP A CA 1
ATOM 1439 C C . ASP A 1 191 ? -26.212 3.440 10.982 1.00 83.38 191 ASP A C 1
ATOM 1441 O O . ASP A 1 191 ? -26.835 4.401 11.448 1.00 83.38 191 ASP A O 1
ATOM 1445 N N . ASP A 1 192 ? -26.052 3.268 9.661 1.00 76.94 192 ASP A N 1
ATOM 1446 C CA . ASP A 1 192 ? -26.636 4.139 8.618 1.00 76.94 192 ASP A CA 1
ATOM 1447 C C . ASP A 1 192 ? -28.062 3.662 8.285 1.00 76.94 192 ASP A C 1
ATOM 1449 O O . ASP A 1 192 ? -28.263 2.620 7.648 1.00 76.94 192 ASP A O 1
ATOM 1453 N N . LEU A 1 193 ? -29.062 4.423 8.746 1.00 73.75 193 LEU A N 1
ATOM 1454 C CA . LEU A 1 193 ? -30.480 4.126 8.545 1.00 73.75 193 LEU A CA 1
ATOM 1455 C C . LEU A 1 193 ? -31.022 4.895 7.345 1.00 73.75 193 LEU A C 1
ATOM 1457 O O . LEU A 1 193 ? -31.724 5.886 7.504 1.00 73.75 193 LEU A O 1
ATOM 1461 N N . THR A 1 194 ? -30.795 4.354 6.153 1.00 60.22 194 THR A N 1
ATOM 1462 C CA . THR A 1 194 ? -31.240 4.883 4.844 1.00 60.22 194 THR A CA 1
ATOM 1463 C C . THR A 1 194 ? -32.581 5.649 4.778 1.00 60.22 194 THR A C 1
ATOM 1465 O O . THR A 1 194 ? -32.721 6.505 3.908 1.00 60.22 194 THR A O 1
ATOM 1468 N N . ARG A 1 195 ? -33.597 5.334 5.606 1.00 67.38 195 ARG A N 1
ATOM 1469 C CA . ARG A 1 195 ? -34.936 5.973 5.581 1.00 67.38 195 ARG A CA 1
ATOM 1470 C C . ARG A 1 195 ? -35.541 6.351 6.943 1.00 67.38 195 ARG A C 1
ATOM 1472 O O . ARG A 1 195 ? -36.640 6.895 6.964 1.00 67.38 195 ARG A O 1
ATOM 1479 N N . TYR A 1 196 ? -34.875 6.061 8.062 1.00 66.81 196 TYR A N 1
ATOM 1480 C CA . TYR A 1 196 ? -35.487 6.138 9.403 1.00 66.81 196 TYR A CA 1
ATOM 1481 C C . TYR A 1 196 ? -34.606 6.841 10.448 1.00 66.81 196 TYR A C 1
ATOM 1483 O O . TYR A 1 196 ? -34.809 6.644 11.645 1.00 66.81 196 TYR A O 1
ATOM 1491 N N . GLU A 1 197 ? -33.635 7.660 10.025 1.00 63.56 197 GLU A N 1
ATOM 1492 C CA . GLU A 1 197 ? -32.679 8.314 10.937 1.00 63.56 197 GLU A CA 1
ATOM 1493 C C . GLU A 1 197 ? -33.355 9.077 12.085 1.00 63.56 197 GLU A C 1
ATOM 1495 O O . GLU A 1 197 ? -32.909 8.977 13.224 1.00 63.56 197 GLU A O 1
ATOM 1500 N N . ASN A 1 198 ? -34.476 9.752 11.811 1.00 71.56 198 ASN A N 1
ATOM 1501 C CA . ASN A 1 198 ? -35.182 10.596 12.782 1.00 71.56 198 ASN A CA 1
ATOM 1502 C C . ASN A 1 198 ? -35.970 9.822 13.857 1.00 71.56 198 ASN A C 1
ATOM 1504 O O . ASN A 1 198 ? -36.546 10.450 14.742 1.00 71.56 198 ASN A O 1
ATOM 1508 N N . LEU A 1 199 ? -36.061 8.490 13.769 1.00 77.56 199 LEU A N 1
ATOM 1509 C CA . LEU A 1 199 ? -36.801 7.676 14.744 1.00 77.56 199 LEU A CA 1
ATOM 1510 C C . LEU A 1 199 ? -35.916 7.155 15.883 1.00 77.56 199 LEU A C 1
ATOM 1512 O O . LEU A 1 199 ? -36.433 6.815 16.946 1.00 77.56 199 LEU A O 1
ATOM 1516 N N . LEU A 1 200 ? -34.600 7.060 15.674 1.00 81.88 200 LEU A N 1
ATOM 1517 C CA . LEU A 1 200 ? -33.685 6.552 16.692 1.00 81.88 200 LEU A CA 1
ATOM 1518 C C . LEU A 1 200 ? -33.443 7.593 17.777 1.00 81.88 200 LEU A C 1
ATOM 1520 O O . LEU A 1 200 ? -33.101 8.733 17.481 1.00 81.88 200 LEU A O 1
ATOM 1524 N N . VAL A 1 201 ? -33.514 7.154 19.031 1.00 85.69 201 VAL A N 1
ATOM 1525 C CA . VAL A 1 201 ? -33.027 7.947 20.156 1.00 85.69 201 VAL A CA 1
ATOM 1526 C C . VAL A 1 201 ? -31.535 7.675 20.310 1.00 85.69 201 VAL A C 1
ATOM 1528 O O . VAL A 1 201 ? -31.115 6.528 20.489 1.00 85.69 201 VAL A O 1
ATOM 1531 N N . ARG A 1 202 ? -30.728 8.729 20.232 1.00 87.12 202 ARG A N 1
ATOM 1532 C CA . ARG A 1 202 ? -29.275 8.695 20.413 1.00 87.12 202 ARG A CA 1
ATOM 1533 C C . ARG A 1 202 ? -28.904 9.049 21.845 1.00 87.12 202 ARG A C 1
ATOM 1535 O O . ARG A 1 202 ? -29.661 9.698 22.570 1.00 87.12 202 ARG A O 1
ATOM 1542 N N . ALA A 1 203 ? -27.697 8.670 22.260 1.00 86.62 203 ALA A N 1
ATOM 1543 C CA . ALA A 1 203 ? -27.198 9.028 23.591 1.00 86.62 203 ALA A CA 1
ATOM 1544 C C . ALA A 1 203 ? -27.164 10.555 23.796 1.00 86.62 203 ALA A C 1
ATOM 1546 O O . ALA A 1 203 ? -27.468 11.045 24.884 1.00 86.62 203 ALA A O 1
ATOM 1547 N N . ALA A 1 204 ? -26.872 11.302 22.727 1.00 82.56 204 ALA A N 1
ATOM 1548 C CA . ALA A 1 204 ? -26.891 12.762 22.707 1.00 82.56 204 ALA A CA 1
ATOM 1549 C C . ALA A 1 204 ? -28.288 13.379 22.949 1.00 82.56 204 ALA A C 1
ATOM 1551 O O . ALA A 1 204 ? -28.365 14.505 23.424 1.00 82.56 204 ALA A O 1
ATOM 1552 N N . ASP A 1 205 ? -29.380 12.649 22.690 1.00 80.75 205 ASP A N 1
ATOM 1553 C CA . ASP A 1 205 ? -30.758 13.128 22.919 1.00 80.75 205 ASP A CA 1
ATOM 1554 C C . ASP A 1 205 ? -31.211 12.939 24.384 1.00 80.75 205 ASP A C 1
ATOM 1556 O O . ASP A 1 205 ? -32.214 13.498 24.855 1.00 80.75 205 ASP A O 1
ATOM 1560 N N . VAL A 1 206 ? -30.489 12.097 25.125 1.00 80.12 206 VAL A N 1
ATOM 1561 C CA . VAL A 1 206 ? -30.742 11.794 26.542 1.00 80.12 206 VAL A CA 1
ATOM 1562 C C . VAL A 1 206 ? -29.830 12.608 27.452 1.00 80.12 206 VAL A C 1
ATOM 1564 O O . VAL A 1 206 ? -30.265 13.068 28.508 1.00 80.12 206 VAL A O 1
ATOM 1567 N N . VAL A 1 207 ? -28.576 12.799 27.047 1.00 76.56 207 VAL A N 1
ATOM 1568 C CA . VAL A 1 207 ? -27.573 13.534 27.815 1.00 76.56 207 VAL A CA 1
ATOM 1569 C C . VAL A 1 207 ? -27.647 15.036 27.474 1.00 76.56 207 VAL A C 1
ATOM 1571 O O . VAL A 1 207 ? -27.504 15.392 26.309 1.00 76.56 207 VAL A O 1
ATOM 1574 N N . PRO A 1 208 ? -27.852 15.947 28.445 1.00 63.06 208 PRO A N 1
ATOM 1575 C CA . PRO A 1 208 ? -28.013 17.376 28.161 1.00 63.06 208 PRO A CA 1
ATOM 1576 C C . PRO A 1 208 ? -26.727 18.018 27.630 1.00 63.06 208 PRO A C 1
ATOM 1578 O O . PRO A 1 208 ? -25.653 17.810 28.183 1.00 63.06 208 PRO A O 1
ATOM 1581 N N . ALA A 1 209 ? -26.850 18.896 26.632 1.00 51.31 209 ALA A N 1
ATOM 1582 C CA . ALA A 1 209 ? -25.730 19.625 26.026 1.00 51.31 209 ALA A CA 1
ATOM 1583 C C . ALA A 1 209 ? -25.054 20.669 26.949 1.00 51.31 209 ALA A C 1
ATOM 1585 O O . ALA A 1 209 ? -24.013 21.226 26.601 1.00 51.31 209 ALA A O 1
ATOM 1586 N N . ALA A 1 210 ? -25.632 20.975 28.116 1.00 42.41 210 ALA A N 1
ATOM 1587 C CA . ALA A 1 210 ? -25.143 22.035 28.994 1.00 42.41 210 ALA A CA 1
ATOM 1588 C C . ALA A 1 210 ? -23.880 21.601 29.762 1.00 42.41 210 ALA A C 1
ATOM 1590 O O . ALA A 1 210 ? -23.950 20.823 30.709 1.00 42.41 210 ALA A O 1
ATOM 1591 N N . GLY A 1 211 ? -22.722 22.138 29.363 1.00 44.62 211 GLY A N 1
ATOM 1592 C CA . GLY A 1 211 ? -21.448 21.997 30.085 1.00 44.62 211 GLY A CA 1
ATOM 1593 C C . GLY A 1 211 ? -20.581 20.800 29.684 1.00 44.62 211 GLY A C 1
ATOM 1594 O O . GLY A 1 211 ? -19.511 20.609 30.258 1.00 44.62 211 GLY A O 1
ATOM 1595 N N . ILE A 1 212 ? -21.002 20.016 28.690 1.00 47.03 212 ILE A N 1
ATOM 1596 C CA . ILE A 1 212 ? -20.224 18.892 28.160 1.00 47.03 212 ILE A CA 1
ATOM 1597 C C . ILE A 1 212 ? -19.374 19.414 26.990 1.00 47.03 212 ILE A C 1
ATOM 1599 O O . ILE A 1 212 ? -19.923 20.058 26.092 1.00 47.03 212 ILE A O 1
ATOM 1603 N N . PRO A 1 213 ? -18.045 19.179 26.971 1.00 41.78 213 PRO A N 1
ATOM 1604 C CA . PRO A 1 213 ? -17.214 19.483 25.809 1.00 41.78 213 PRO A CA 1
ATOM 1605 C C . PRO A 1 213 ? -17.852 18.879 24.558 1.00 41.78 213 PRO A C 1
ATOM 1607 O O . PRO A 1 213 ? -18.333 17.750 24.630 1.00 41.78 213 PRO A O 1
ATOM 1610 N N . ALA A 1 214 ? -17.867 19.628 23.447 1.00 43.78 214 ALA A N 1
ATOM 1611 C CA . ALA A 1 214 ? -18.439 19.200 22.169 1.00 43.78 214 ALA A CA 1
ATOM 1612 C C . ALA A 1 214 ? -18.217 17.698 21.943 1.00 43.78 214 ALA A C 1
ATOM 1614 O O . ALA A 1 214 ? -17.073 17.250 22.079 1.00 43.78 214 ALA A O 1
ATOM 1615 N N . LEU A 1 215 ? -19.302 16.957 21.650 1.00 47.34 215 LEU A N 1
ATOM 1616 C CA . LEU A 1 215 ? -19.283 15.533 21.298 1.00 47.34 215 LEU A CA 1
ATOM 1617 C C . LEU A 1 215 ? -17.998 15.250 20.525 1.00 47.34 215 LEU A C 1
ATOM 1619 O O . LEU A 1 215 ? -17.839 15.703 19.389 1.00 47.34 215 LEU A O 1
ATOM 1623 N N . ARG A 1 216 ? -17.049 14.554 21.158 1.00 44.16 216 ARG A N 1
ATOM 1624 C CA . ARG A 1 216 ? -15.867 14.082 20.449 1.00 44.16 216 ARG A CA 1
ATOM 1625 C C . ARG A 1 216 ? -16.373 12.967 19.549 1.00 44.16 216 ARG A C 1
ATOM 1627 O O . ARG A 1 216 ? -16.427 11.811 19.955 1.00 44.16 216 ARG A O 1
ATOM 1634 N N . SER A 1 217 ? -16.807 13.329 18.344 1.00 42.19 217 SER A N 1
ATOM 1635 C CA . SER A 1 217 ? -17.208 12.377 17.318 1.00 42.19 217 SER A CA 1
ATOM 1636 C C . SER A 1 217 ? -15.949 11.671 16.825 1.00 42.19 217 SER A C 1
ATOM 1638 O O . SER A 1 217 ? -15.350 12.039 15.810 1.00 42.19 217 SER A O 1
ATOM 1640 N N . ARG A 1 218 ? -15.495 10.663 17.568 1.00 44.81 218 ARG A N 1
ATOM 1641 C CA . ARG A 1 218 ? -14.530 9.713 17.036 1.00 44.81 218 ARG A CA 1
ATOM 1642 C C . ARG A 1 218 ? -15.316 8.802 16.114 1.00 44.81 218 ARG A C 1
ATOM 1644 O O . ARG A 1 218 ? -15.802 7.776 16.552 1.00 44.81 218 ARG A O 1
ATOM 1651 N N . THR A 1 219 ? -15.441 9.176 14.842 1.00 44.94 219 THR A N 1
ATOM 1652 C CA . THR A 1 219 ? -16.045 8.298 13.835 1.00 44.94 219 THR A CA 1
ATOM 1653 C C . THR A 1 219 ? -15.162 7.061 13.713 1.00 44.94 219 THR A C 1
ATOM 1655 O O . THR A 1 219 ? -14.231 7.018 12.911 1.00 44.94 219 THR A O 1
ATOM 1658 N N . TYR A 1 220 ? -15.411 6.062 14.557 1.00 44.94 220 TYR A N 1
ATOM 1659 C CA . TYR A 1 220 ? -14.940 4.719 14.306 1.00 44.94 220 TYR A CA 1
ATOM 1660 C C . TYR A 1 220 ? -15.456 4.366 12.908 1.00 44.94 220 TYR A C 1
ATOM 1662 O O . TYR A 1 220 ? -16.583 4.714 12.573 1.00 44.94 220 TYR A O 1
ATOM 1670 N N . ARG A 1 221 ? -14.601 3.813 12.052 1.00 49.38 221 ARG A N 1
ATOM 1671 C CA . ARG A 1 221 ? -15.008 3.263 10.761 1.00 49.38 221 ARG A CA 1
ATOM 1672 C C . ARG A 1 221 ? -14.905 1.751 10.907 1.00 49.38 221 ARG A C 1
ATOM 1674 O O . ARG A 1 221 ? -13.878 1.303 11.422 1.00 49.38 221 ARG A O 1
ATOM 1681 N N . PRO A 1 222 ? -15.920 0.978 10.486 1.00 45.69 222 PRO A N 1
ATOM 1682 C CA . PRO A 1 222 ? -15.823 -0.478 10.459 1.00 45.69 222 PRO A CA 1
ATOM 1683 C C . PRO A 1 222 ? -14.508 -0.889 9.792 1.00 45.69 222 PRO A C 1
ATOM 1685 O O . PRO A 1 222 ? -14.057 -0.187 8.878 1.00 45.69 222 PRO A O 1
ATOM 1688 N N . PRO A 1 223 ? -13.903 -2.016 10.203 1.00 52.91 223 PRO A N 1
ATOM 1689 C CA . PRO A 1 223 ? -12.795 -2.571 9.453 1.00 52.91 223 PRO A CA 1
ATOM 1690 C C . PRO A 1 223 ? -13.203 -2.684 7.992 1.00 52.91 223 PRO A C 1
ATOM 1692 O O . PRO A 1 223 ? -14.173 -3.368 7.666 1.00 52.91 223 PRO A O 1
ATOM 1695 N N . VAL A 1 224 ? -12.482 -1.983 7.120 1.00 66.69 224 VAL A N 1
ATOM 1696 C CA . VAL A 1 224 ? -12.548 -2.257 5.691 1.00 66.69 224 VAL A CA 1
ATOM 1697 C C . VAL A 1 224 ? -12.064 -3.690 5.550 1.00 66.69 224 VAL A C 1
ATOM 1699 O O . VAL A 1 224 ? -10.905 -3.966 5.830 1.00 66.69 224 VAL A O 1
ATOM 1702 N N . GLU A 1 225 ? -12.947 -4.621 5.209 1.00 76.62 225 GLU A N 1
ATOM 1703 C CA . GLU A 1 225 ? -12.520 -5.991 4.948 1.00 76.62 225 GLU A CA 1
ATOM 1704 C C . GLU A 1 225 ? -11.675 -6.017 3.677 1.00 76.62 225 GLU A C 1
ATOM 1706 O O . GLU A 1 225 ? -11.953 -5.302 2.704 1.00 76.62 225 GLU A O 1
ATOM 1711 N N . HIS A 1 226 ? -10.640 -6.857 3.682 1.00 86.56 226 HIS A N 1
ATOM 1712 C CA . HIS A 1 226 ? -9.831 -7.070 2.498 1.00 86.56 226 HIS A CA 1
ATOM 1713 C C . HIS A 1 226 ? -10.715 -7.522 1.340 1.00 86.56 226 HIS A C 1
ATOM 1715 O O . HIS A 1 226 ? -11.433 -8.519 1.399 1.00 86.56 226 HIS A O 1
ATOM 1721 N N . SER A 1 227 ? -10.679 -6.742 0.271 1.00 86.06 227 SER A N 1
ATOM 1722 C CA . SER A 1 227 ? -11.510 -6.959 -0.899 1.00 86.06 227 SER A CA 1
ATOM 1723 C C . SER A 1 227 ? -10.776 -6.584 -2.177 1.00 86.06 227 SER A C 1
ATOM 1725 O O . SER A 1 227 ? -9.848 -5.773 -2.195 1.00 86.06 227 SER A O 1
ATOM 1727 N N . GLU A 1 228 ? -11.183 -7.248 -3.251 1.00 86.62 228 GLU A N 1
ATOM 1728 C CA . GLU A 1 228 ? -10.822 -6.956 -4.633 1.00 86.62 228 GLU A CA 1
ATOM 1729 C C . GLU A 1 228 ? -12.083 -7.226 -5.481 1.00 86.62 228 GLU A C 1
ATOM 1731 O O . GLU A 1 228 ? -12.769 -8.228 -5.219 1.00 86.62 228 GLU A O 1
ATOM 1736 N N . PRO A 1 229 ? -12.419 -6.388 -6.484 1.00 80.19 229 PRO A N 1
ATOM 1737 C CA . PRO A 1 229 ? -13.634 -6.541 -7.296 1.00 80.19 229 PRO A CA 1
ATOM 1738 C C . PRO A 1 229 ? -13.780 -7.944 -7.891 1.00 80.19 229 PRO A C 1
ATOM 1740 O O . PRO A 1 229 ? -12.790 -8.527 -8.307 1.00 80.19 229 PRO A O 1
ATOM 1743 N N . LYS A 1 230 ? -14.991 -8.514 -7.983 1.00 73.94 230 LYS A N 1
ATOM 1744 C CA . LYS A 1 230 ? -15.212 -9.865 -8.562 1.00 73.94 230 LYS A CA 1
ATOM 1745 C C . LYS A 1 230 ? -15.169 -9.910 -10.094 1.00 73.94 230 LYS A C 1
ATOM 1747 O O . LYS A 1 230 ? -14.773 -10.936 -10.649 1.00 73.94 230 LYS A O 1
ATOM 1752 N N . ASP A 1 231 ? -15.503 -8.804 -10.742 1.00 77.75 231 ASP A N 1
ATOM 1753 C CA . ASP A 1 231 ? -15.538 -8.671 -12.199 1.00 77.75 231 ASP A CA 1
ATOM 1754 C C . ASP A 1 231 ? -14.270 -7.996 -12.732 1.00 77.75 231 ASP A C 1
ATOM 1756 O O . ASP A 1 231 ? -13.275 -7.878 -12.013 1.00 77.75 231 ASP A O 1
ATOM 1760 N N . GLN A 1 232 ? -14.280 -7.597 -14.007 1.00 80.88 232 GLN A N 1
ATOM 1761 C CA . GLN A 1 232 ? -13.194 -6.824 -14.604 1.00 80.88 232 GLN A CA 1
ATOM 1762 C C . GLN A 1 232 ? -12.938 -5.550 -13.779 1.00 80.88 232 GLN A C 1
ATOM 1764 O O . GLN A 1 232 ? -13.885 -4.800 -13.529 1.00 80.88 232 GLN A O 1
ATOM 1769 N N . PRO A 1 233 ? -11.692 -5.298 -13.336 1.00 84.88 233 PRO A N 1
ATOM 1770 C CA . PRO A 1 233 ? -11.382 -4.144 -12.508 1.00 84.88 233 PRO A CA 1
ATOM 1771 C C . PRO A 1 233 ? -11.671 -2.859 -13.274 1.00 84.88 233 PRO A C 1
ATOM 1773 O O . PRO A 1 233 ? -11.299 -2.706 -14.442 1.00 84.88 233 PRO A O 1
ATOM 1776 N N . ARG A 1 234 ? -12.325 -1.921 -12.593 1.00 87.38 234 ARG A N 1
ATOM 1777 C CA . ARG A 1 234 ? -12.510 -0.566 -13.094 1.00 87.38 234 ARG A CA 1
ATOM 1778 C C . ARG A 1 234 ? -11.365 0.283 -12.564 1.00 87.38 234 ARG A C 1
ATOM 1780 O O . ARG A 1 234 ? -11.154 0.335 -11.356 1.00 87.38 234 ARG A O 1
ATOM 1787 N N . PHE A 1 235 ? -10.624 0.912 -13.466 1.00 89.06 235 PHE A N 1
ATOM 1788 C CA . PHE A 1 235 ? -9.524 1.787 -13.087 1.00 89.06 235 PHE A CA 1
ATOM 1789 C C . PHE A 1 235 ? -9.989 3.234 -13.020 1.00 89.06 235 PHE A C 1
ATOM 1791 O O . PHE A 1 235 ? -10.635 3.728 -13.946 1.00 89.06 235 PHE A O 1
ATOM 1798 N N . GLU A 1 236 ? -9.622 3.898 -11.933 1.00 89.62 236 GLU A N 1
ATOM 1799 C CA . GLU A 1 236 ? -9.776 5.334 -11.738 1.00 89.62 236 GLU A CA 1
ATOM 1800 C C . GLU A 1 236 ? -8.407 5.990 -11.590 1.00 89.62 236 GLU A C 1
ATOM 1802 O O . GLU A 1 236 ? -7.380 5.320 -11.505 1.00 89.62 236 GLU A O 1
ATOM 1807 N N . ASN A 1 237 ? -8.393 7.317 -11.606 1.00 89.31 237 ASN A N 1
ATOM 1808 C CA . ASN A 1 237 ? -7.185 8.120 -11.573 1.00 89.31 237 ASN A CA 1
ATOM 1809 C C . ASN A 1 237 ? -7.126 8.906 -10.266 1.00 89.31 237 ASN A C 1
ATOM 1811 O O . ASN A 1 237 ? -8.055 9.639 -9.937 1.00 89.31 237 ASN A O 1
ATOM 1815 N N . TYR A 1 238 ? -6.010 8.789 -9.557 1.00 88.38 238 TYR A N 1
ATOM 1816 C CA . TYR A 1 238 ? -5.682 9.602 -8.397 1.00 88.38 238 TYR A CA 1
ATOM 1817 C C . TYR A 1 238 ? -4.666 10.674 -8.798 1.00 88.38 238 TYR A C 1
ATOM 1819 O O . TYR A 1 238 ? -3.590 10.358 -9.314 1.00 88.38 238 TYR A O 1
ATOM 1827 N N . THR A 1 239 ? -5.004 11.947 -8.597 1.00 83.19 239 THR A N 1
ATOM 1828 C CA . THR A 1 239 ? -4.153 13.075 -8.992 1.00 83.19 239 THR A CA 1
ATOM 1829 C C . THR A 1 239 ? -3.361 13.600 -7.804 1.00 83.19 239 THR A C 1
ATOM 1831 O O . THR A 1 239 ? -3.921 14.022 -6.800 1.00 83.19 239 THR A O 1
ATOM 1834 N N . ILE A 1 240 ? -2.042 13.642 -7.963 1.00 79.50 240 ILE A N 1
ATOM 1835 C CA . ILE A 1 240 ? -1.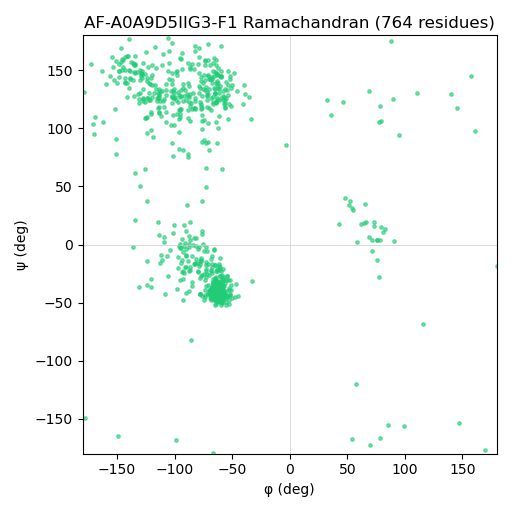104 14.243 -7.024 1.00 79.50 240 ILE A CA 1
ATOM 1836 C C . ILE A 1 240 ? -0.603 15.544 -7.648 1.00 79.50 240 ILE A C 1
ATOM 1838 O O . ILE A 1 240 ? 0.108 15.512 -8.654 1.00 79.50 240 ILE A O 1
ATOM 1842 N N . SER A 1 241 ? -0.939 16.690 -7.053 1.00 67.56 241 SER A N 1
ATOM 1843 C CA . SER A 1 241 ? -0.744 18.020 -7.659 1.00 67.56 241 SER A CA 1
ATOM 1844 C C . SER A 1 241 ? 0.670 18.293 -8.193 1.00 67.56 241 SER A C 1
ATOM 1846 O O . SER A 1 241 ? 0.816 18.955 -9.214 1.00 67.56 241 SER A O 1
ATOM 1848 N N . SER A 1 242 ? 1.714 17.771 -7.544 1.00 65.19 242 SER A N 1
ATOM 1849 C CA . SER A 1 242 ? 3.122 17.950 -7.942 1.00 65.19 242 SER A CA 1
ATOM 1850 C C . SER A 1 242 ? 3.751 16.730 -8.626 1.00 65.19 242 SER A C 1
ATOM 1852 O O . SER A 1 242 ? 4.903 16.790 -9.059 1.00 65.19 242 SER A O 1
ATOM 1854 N N . TYR A 1 243 ? 3.025 15.614 -8.718 1.00 70.00 243 TYR A N 1
ATOM 1855 C CA . TYR A 1 243 ? 3.571 14.330 -9.164 1.00 70.00 243 TYR A CA 1
ATOM 1856 C C . TYR A 1 243 ? 2.817 13.733 -10.357 1.00 70.00 243 TYR A C 1
ATOM 1858 O O . TYR A 1 243 ? 3.356 12.873 -11.033 1.00 70.00 243 TYR A O 1
ATOM 1866 N N . GLY A 1 244 ? 1.623 14.218 -10.696 1.00 78.38 244 GLY A N 1
ATOM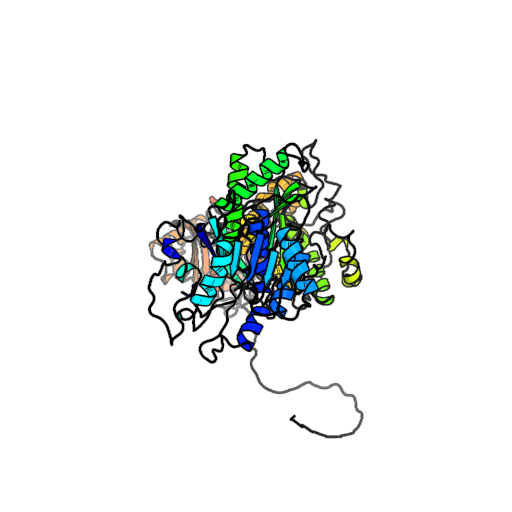 1867 C CA . GLY A 1 244 ? 0.843 13.735 -11.835 1.00 78.38 244 GLY A CA 1
ATOM 1868 C C . GLY A 1 244 ? -0.252 12.755 -11.425 1.00 78.38 244 GLY A C 1
ATOM 1869 O O . GLY A 1 244 ? -0.747 12.795 -10.304 1.00 78.38 244 GLY A O 1
ATOM 1870 N N . THR A 1 245 ? -0.683 11.908 -12.360 1.00 83.19 245 THR A N 1
ATOM 1871 C CA . THR A 1 245 ? -1.855 11.040 -12.174 1.00 83.19 245 THR A CA 1
ATOM 1872 C C . THR A 1 245 ? -1.460 9.568 -12.113 1.00 83.19 245 THR A C 1
ATOM 1874 O O . THR A 1 245 ? -0.716 9.088 -12.971 1.00 83.19 245 THR A O 1
ATOM 1877 N N . LEU A 1 246 ? -1.991 8.859 -11.117 1.00 89.44 246 LEU A N 1
ATOM 1878 C CA . LEU A 1 246 ? -1.768 7.439 -10.870 1.00 89.44 246 LEU A CA 1
ATOM 1879 C C . LEU A 1 246 ? -3.069 6.650 -11.069 1.00 89.44 246 LEU A C 1
ATOM 1881 O O . LEU A 1 246 ? -4.068 6.980 -10.430 1.00 89.44 246 LEU A O 1
ATOM 1885 N N . PRO A 1 247 ? -3.087 5.602 -11.905 1.00 91.81 247 PRO A N 1
ATOM 1886 C CA . PRO A 1 247 ? -4.248 4.732 -12.005 1.00 91.81 247 PRO A CA 1
ATOM 1887 C C . PRO A 1 247 ? -4.341 3.786 -10.795 1.00 91.81 247 PRO A C 1
ATOM 1889 O O . PRO A 1 247 ? -3.333 3.213 -10.382 1.00 91.81 247 PRO A O 1
ATOM 1892 N N . PHE A 1 248 ? -5.536 3.555 -10.259 1.00 93.38 248 PHE A N 1
ATOM 1893 C CA . PHE A 1 248 ? -5.790 2.553 -9.215 1.00 93.38 248 PHE A CA 1
ATOM 1894 C C . PHE A 1 248 ? -7.052 1.746 -9.530 1.00 93.38 248 PHE A C 1
ATOM 1896 O O . PHE A 1 248 ? -7.929 2.217 -10.254 1.00 93.38 248 PHE A O 1
ATOM 1903 N N . ALA A 1 249 ? -7.135 0.515 -9.022 1.00 92.06 249 ALA A N 1
ATOM 1904 C CA . ALA A 1 249 ? -8.309 -0.334 -9.199 1.00 92.06 249 ALA A CA 1
ATOM 1905 C C . ALA A 1 249 ? -9.355 -0.014 -8.121 1.00 92.06 249 ALA A C 1
ATOM 1907 O O . ALA A 1 249 ? -9.104 -0.222 -6.934 1.00 92.06 249 ALA A O 1
ATOM 1908 N N . LEU A 1 250 ? -10.524 0.473 -8.541 1.00 91.31 250 LEU A N 1
ATOM 1909 C CA . LEU A 1 250 ? -11.618 0.830 -7.640 1.00 91.31 250 LEU A CA 1
ATOM 1910 C C . LEU A 1 250 ? -12.097 -0.399 -6.854 1.00 91.31 250 LEU A C 1
ATOM 1912 O O . LEU A 1 250 ? -12.368 -1.446 -7.443 1.00 91.31 250 LEU A O 1
ATOM 1916 N N . GLY A 1 251 ? -12.221 -0.267 -5.537 1.00 88.25 251 GLY A N 1
ATOM 1917 C CA . GLY A 1 251 ? -12.628 -1.316 -4.609 1.00 88.25 251 GLY A CA 1
ATOM 1918 C C . GLY A 1 251 ? -11.546 -2.356 -4.306 1.00 88.25 251 GLY A C 1
ATOM 1919 O O . GLY A 1 251 ? -11.834 -3.332 -3.615 1.00 88.25 251 GLY A O 1
ATOM 1920 N N . GLN A 1 252 ? -10.319 -2.199 -4.819 1.00 92.88 252 GLN A N 1
ATOM 1921 C CA . GLN A 1 252 ? -9.197 -3.047 -4.416 1.00 92.88 252 GLN A CA 1
ATOM 1922 C C . GLN A 1 252 ? -8.520 -2.471 -3.175 1.00 92.88 252 GLN A C 1
ATOM 1924 O O . GLN A 1 252 ? -7.976 -1.367 -3.185 1.00 92.88 252 GLN A O 1
ATOM 1929 N N . THR A 1 253 ? -8.520 -3.258 -2.106 1.00 93.94 253 THR A N 1
ATOM 1930 C CA . THR A 1 253 ? -7.860 -2.888 -0.853 1.00 93.94 253 THR A CA 1
ATOM 1931 C C . THR A 1 253 ? -6.350 -3.093 -0.913 1.00 93.94 253 THR A C 1
ATOM 1933 O O . THR A 1 253 ? -5.841 -4.020 -1.556 1.00 93.94 253 THR A O 1
ATOM 1936 N N . PHE A 1 254 ? -5.634 -2.237 -0.192 1.00 95.38 254 PHE A N 1
ATOM 1937 C CA . PHE A 1 254 ? -4.186 -2.260 -0.063 1.00 95.38 254 PHE A CA 1
ATOM 1938 C C . PHE A 1 254 ? -3.744 -1.907 1.360 1.00 95.38 254 PHE A C 1
ATOM 1940 O O . PHE A 1 254 ? -4.501 -1.344 2.150 1.00 95.38 254 PHE A O 1
ATOM 1947 N N . GLY A 1 255 ? -2.502 -2.238 1.687 1.00 94.81 255 GLY A N 1
ATOM 1948 C CA . GLY A 1 255 ? -1.840 -1.840 2.922 1.00 94.81 255 GLY A CA 1
ATOM 1949 C C . GLY A 1 255 ? -0.352 -1.611 2.691 1.00 94.81 255 GLY A C 1
ATOM 1950 O O . GLY A 1 255 ? 0.209 -2.089 1.700 1.00 94.81 255 GLY A O 1
ATOM 1951 N N . VAL A 1 256 ? 0.278 -0.864 3.593 1.00 96.38 256 VAL A N 1
ATOM 1952 C CA . VAL A 1 256 ? 1.711 -0.567 3.537 1.00 96.38 256 VAL A CA 1
ATOM 1953 C C . VAL A 1 256 ? 2.381 -0.752 4.894 1.00 96.38 256 VAL A C 1
ATOM 1955 O O . VAL A 1 256 ? 1.782 -0.491 5.938 1.00 96.38 256 VAL A O 1
ATOM 1958 N N . GLU A 1 257 ? 3.645 -1.159 4.855 1.00 96.19 257 GLU A N 1
ATOM 1959 C CA . GLU A 1 257 ? 4.550 -1.193 6.003 1.00 96.19 257 GLU A CA 1
ATOM 1960 C C . GLU A 1 257 ? 5.752 -0.300 5.681 1.00 96.19 257 GLU A C 1
ATOM 1962 O O . GLU A 1 257 ? 6.502 -0.570 4.736 1.00 96.19 257 GLU A O 1
ATOM 1967 N N . ILE A 1 258 ? 5.892 0.799 6.424 1.00 97.31 258 ILE A N 1
ATOM 1968 C CA . ILE A 1 258 ? 6.976 1.773 6.263 1.00 97.31 258 ILE A CA 1
ATOM 1969 C C . ILE A 1 258 ? 8.006 1.520 7.359 1.00 97.31 258 ILE A C 1
ATOM 1971 O O . ILE A 1 258 ? 7.739 1.759 8.538 1.00 97.31 258 ILE A O 1
ATOM 1975 N N . GLU A 1 259 ? 9.186 1.045 6.970 1.00 96.12 259 GLU A N 1
ATOM 1976 C CA . GLU A 1 259 ? 10.265 0.760 7.910 1.00 96.12 259 GLU A CA 1
ATOM 1977 C C . GLU A 1 259 ? 11.145 1.990 8.167 1.00 96.12 259 GLU A C 1
ATOM 1979 O O . GLU A 1 259 ? 11.567 2.692 7.243 1.00 96.12 259 GLU A O 1
ATOM 1984 N N . LEU A 1 260 ? 11.475 2.211 9.438 1.00 95.88 260 LEU A N 1
ATOM 1985 C CA . LEU A 1 260 ? 12.362 3.264 9.921 1.00 95.88 260 LEU A CA 1
ATOM 1986 C C . LEU A 1 260 ? 13.433 2.647 10.824 1.00 95.88 260 LEU A C 1
ATOM 1988 O O . LEU A 1 260 ? 13.176 1.693 11.558 1.00 95.88 260 LEU A O 1
ATOM 1992 N N . THR A 1 261 ? 14.631 3.224 10.799 1.00 95.19 261 THR A N 1
ATOM 1993 C CA . THR A 1 261 ? 15.793 2.769 11.578 1.00 95.19 261 THR A CA 1
ATOM 1994 C C . THR A 1 261 ? 16.570 3.959 12.130 1.00 95.19 261 THR A C 1
ATOM 1996 O O . THR A 1 261 ? 16.274 5.115 11.830 1.00 95.19 261 THR A O 1
ATOM 1999 N N . THR A 1 262 ? 17.613 3.686 12.912 1.00 92.25 262 THR A N 1
ATOM 2000 C CA . THR A 1 262 ? 18.630 4.688 13.252 1.00 92.25 262 THR A CA 1
ATOM 2001 C C . THR A 1 262 ? 19.823 4.631 12.292 1.00 92.25 262 THR A C 1
ATOM 2003 O O . THR A 1 262 ? 20.019 3.648 11.567 1.00 92.25 262 THR A O 1
ATOM 2006 N N . LYS A 1 263 ? 20.663 5.676 12.303 1.00 84.94 263 LYS A N 1
ATOM 2007 C CA . LYS A 1 263 ? 21.941 5.692 11.565 1.00 84.94 263 LYS A CA 1
ATOM 2008 C C . LYS A 1 263 ? 22.961 4.683 12.099 1.00 84.94 263 LYS A C 1
ATOM 2010 O O . LYS A 1 263 ? 23.769 4.179 11.323 1.00 84.94 263 LYS A O 1
ATOM 2015 N N . THR A 1 264 ? 22.956 4.421 13.405 1.00 81.50 264 THR A N 1
ATOM 2016 C CA . THR A 1 264 ? 23.988 3.626 14.094 1.00 81.50 264 THR A CA 1
ATOM 2017 C C . THR A 1 264 ? 23.665 2.136 14.134 1.00 81.50 264 THR A C 1
ATOM 2019 O O . THR A 1 264 ? 24.569 1.317 14.288 1.00 81.50 264 THR A O 1
ATOM 2022 N N . GLY A 1 265 ? 22.403 1.755 13.941 1.00 82.31 265 GLY A N 1
ATOM 2023 C CA . GLY A 1 265 ? 22.005 0.356 13.911 1.00 82.31 265 GLY A CA 1
ATOM 2024 C C . GLY A 1 265 ? 20.499 0.141 13.926 1.00 82.31 265 GLY A C 1
ATOM 2025 O O . GLY A 1 265 ? 19.714 1.087 13.904 1.00 82.31 265 GLY A O 1
ATOM 2026 N N . VAL A 1 266 ? 20.112 -1.133 13.971 1.00 86.75 266 VAL A N 1
ATOM 2027 C CA . VAL A 1 266 ? 18.722 -1.514 14.224 1.00 86.75 266 VAL A CA 1
ATOM 2028 C C . VAL A 1 266 ? 18.515 -1.490 15.740 1.00 86.75 266 VAL A C 1
ATOM 2030 O O . VAL A 1 266 ? 19.224 -2.216 16.441 1.00 86.75 266 VAL A O 1
ATOM 2033 N N . PRO A 1 267 ? 17.624 -0.638 16.264 1.00 87.25 267 PRO A N 1
ATOM 2034 C CA . PRO A 1 267 ? 17.357 -0.568 17.694 1.00 87.25 267 PRO A CA 1
ATOM 2035 C C . PRO A 1 267 ? 16.661 -1.841 18.193 1.00 87.25 267 PRO A C 1
ATOM 2037 O O . PRO A 1 267 ? 15.791 -2.414 17.529 1.00 87.25 267 PRO A O 1
ATOM 2040 N N . TRP A 1 268 ? 17.033 -2.267 19.398 1.00 87.31 268 TRP A N 1
ATOM 2041 C CA . TRP A 1 268 ? 16.312 -3.306 20.130 1.00 87.31 268 TRP A CA 1
ATOM 2042 C C . TRP A 1 268 ? 15.061 -2.720 20.783 1.00 87.31 268 TRP A C 1
ATOM 2044 O O . TRP A 1 268 ? 14.962 -1.512 20.956 1.00 87.31 268 TRP A O 1
ATOM 2054 N N . CYS A 1 269 ? 14.107 -3.573 21.158 1.00 87.44 269 CYS A N 1
ATOM 2055 C CA . CYS A 1 269 ? 12.875 -3.163 21.834 1.00 87.44 269 CYS A CA 1
ATOM 2056 C C . CYS A 1 269 ? 13.135 -2.751 23.306 1.00 87.44 269 CYS A C 1
ATOM 2058 O O . CYS A 1 269 ? 12.689 -3.419 24.242 1.00 87.44 269 CYS A O 1
ATOM 2060 N N . ASP A 1 270 ? 13.885 -1.666 23.500 1.00 88.44 270 ASP A N 1
ATOM 2061 C CA . ASP A 1 270 ? 14.267 -1.060 24.779 1.00 88.44 270 ASP A CA 1
ATOM 2062 C C . ASP A 1 270 ? 13.476 0.249 25.057 1.00 88.44 270 ASP A C 1
ATOM 2064 O O . ASP A 1 270 ? 12.663 0.670 24.226 1.00 88.44 270 ASP A O 1
ATOM 2068 N N . PRO A 1 271 ? 13.665 0.922 26.213 1.00 90.69 271 PRO A N 1
ATOM 2069 C CA . PRO A 1 271 ? 12.945 2.164 26.516 1.00 90.69 271 PRO A CA 1
ATOM 2070 C C . PRO A 1 271 ? 13.195 3.315 25.526 1.00 90.69 271 PRO A C 1
ATOM 2072 O O . PRO A 1 271 ? 12.326 4.171 25.351 1.00 90.69 271 PRO A O 1
ATOM 2075 N N . ALA A 1 272 ? 14.356 3.358 24.864 1.00 89.19 272 ALA A N 1
ATOM 2076 C CA . ALA A 1 272 ? 14.649 4.383 23.862 1.00 89.19 272 ALA A CA 1
ATOM 2077 C C . ALA A 1 272 ? 13.865 4.124 22.566 1.00 89.19 272 ALA A C 1
ATOM 2079 O O . ALA A 1 272 ? 13.314 5.057 21.964 1.00 89.19 272 ALA A O 1
ATOM 2080 N N . TRP A 1 273 ? 13.751 2.850 22.178 1.00 93.50 273 TRP A N 1
ATOM 2081 C CA . TRP A 1 273 ? 12.869 2.426 21.098 1.00 93.50 273 TRP A CA 1
ATOM 2082 C C . TRP A 1 273 ? 11.410 2.784 21.375 1.00 93.50 273 TRP A C 1
ATOM 2084 O O . TRP A 1 273 ? 10.746 3.368 20.513 1.00 93.50 273 TRP A O 1
ATOM 2094 N N . GLU A 1 274 ? 10.935 2.488 22.586 1.00 92.81 274 GLU A N 1
ATOM 2095 C CA . GLU A 1 274 ? 9.553 2.734 23.007 1.00 92.81 274 GLU A CA 1
ATOM 2096 C C . GLU A 1 274 ? 9.217 4.231 23.015 1.00 92.81 274 GLU A C 1
ATOM 2098 O O . GLU A 1 274 ? 8.194 4.634 22.463 1.00 92.81 274 GLU A O 1
ATOM 2103 N N . SER A 1 275 ? 10.122 5.069 23.531 1.00 92.81 275 SER A N 1
ATOM 2104 C CA . SER A 1 275 ? 9.988 6.532 23.501 1.00 92.81 275 SER A CA 1
ATOM 2105 C C . SER A 1 275 ? 9.852 7.077 22.073 1.00 92.81 275 SER A C 1
ATOM 2107 O O . SER A 1 275 ? 8.943 7.852 21.769 1.00 92.81 275 SER A O 1
ATOM 2109 N N . THR A 1 276 ? 10.699 6.606 21.153 1.00 94.06 276 THR A N 1
ATOM 2110 C CA . THR A 1 276 ? 10.626 7.008 19.738 1.00 94.06 276 THR A CA 1
ATOM 2111 C C . THR A 1 276 ? 9.332 6.522 19.086 1.00 94.06 276 THR A C 1
ATOM 2113 O O . THR A 1 276 ? 8.688 7.270 18.351 1.00 94.06 276 THR A O 1
ATOM 2116 N N . ALA A 1 277 ? 8.907 5.291 19.384 1.00 94.62 277 ALA A N 1
ATOM 2117 C CA . ALA A 1 277 ? 7.677 4.717 18.849 1.00 94.62 277 ALA A CA 1
ATOM 2118 C C . ALA A 1 277 ? 6.430 5.484 19.322 1.00 94.62 277 ALA A C 1
ATOM 2120 O O . ALA A 1 277 ? 5.521 5.733 18.528 1.00 94.62 277 ALA A O 1
ATOM 2121 N N . LEU A 1 278 ? 6.411 5.931 20.582 1.00 92.50 278 LEU A N 1
ATOM 2122 C CA . LEU A 1 278 ? 5.381 6.829 21.110 1.00 92.50 278 LEU A CA 1
ATOM 2123 C C . LEU A 1 278 ? 5.385 8.188 20.395 1.00 92.50 278 LEU A C 1
ATOM 2125 O O . LEU A 1 278 ? 4.313 8.717 20.101 1.00 92.50 278 LEU A O 1
ATOM 2129 N N . GLY A 1 279 ? 6.561 8.719 20.046 1.00 94.81 279 GLY A N 1
ATOM 2130 C CA . GLY A 1 279 ? 6.692 9.917 19.209 1.00 94.81 279 GLY A CA 1
ATOM 2131 C C . GLY A 1 279 ? 6.095 9.740 17.807 1.00 94.81 279 GLY A C 1
ATOM 2132 O O . GLY A 1 279 ? 5.357 10.609 17.339 1.00 94.81 279 GLY A O 1
ATOM 2133 N N . ILE A 1 280 ? 6.333 8.587 17.167 1.00 96.38 280 ILE A N 1
ATOM 2134 C CA . ILE A 1 280 ? 5.707 8.228 15.881 1.00 96.38 280 ILE A CA 1
ATOM 2135 C C . ILE A 1 280 ? 4.179 8.172 16.027 1.00 96.38 280 ILE A C 1
ATOM 2137 O O . ILE A 1 280 ? 3.462 8.786 15.237 1.00 96.38 280 ILE A O 1
ATOM 2141 N N . ILE A 1 281 ? 3.669 7.490 17.059 1.00 89.75 281 ILE A N 1
ATOM 2142 C CA . ILE A 1 281 ? 2.226 7.393 17.342 1.00 89.75 281 ILE A CA 1
ATOM 2143 C C . ILE A 1 281 ? 1.609 8.780 17.549 1.00 89.75 281 ILE A C 1
ATOM 2145 O O . ILE A 1 281 ? 0.539 9.060 17.006 1.00 89.75 281 ILE A O 1
ATOM 2149 N N . ALA A 1 282 ? 2.270 9.652 18.314 1.00 86.62 282 ALA A N 1
ATOM 2150 C CA . ALA A 1 282 ? 1.805 11.012 18.555 1.00 86.62 282 ALA A CA 1
ATOM 2151 C C . ALA A 1 282 ? 1.710 11.809 17.246 1.00 86.62 282 ALA A C 1
ATOM 2153 O O . ALA A 1 282 ? 0.658 12.384 16.969 1.00 86.62 282 ALA A O 1
ATOM 2154 N N . LYS A 1 283 ? 2.744 11.762 16.390 1.00 94.06 283 LYS A N 1
ATOM 2155 C CA . LYS A 1 283 ? 2.693 12.447 15.089 1.00 94.06 283 LYS A CA 1
ATOM 2156 C C . LYS A 1 283 ? 1.651 11.894 14.137 1.00 94.06 283 LYS A C 1
ATOM 2158 O O . LYS A 1 283 ? 1.000 12.684 13.454 1.00 94.06 283 LYS A O 1
ATOM 2163 N N . LEU A 1 284 ? 1.444 10.580 14.119 1.00 90.19 284 LEU A N 1
ATOM 2164 C CA . LEU A 1 284 ? 0.355 9.987 13.348 1.00 90.19 284 LEU A CA 1
ATOM 2165 C C . LEU A 1 284 ? -0.998 10.530 13.821 1.00 90.19 284 LEU A C 1
ATOM 2167 O O . LEU A 1 284 ? -1.769 10.997 12.990 1.00 90.19 284 LEU A O 1
ATOM 2171 N N . LYS A 1 285 ? -1.259 10.560 15.136 1.00 83.50 285 LYS A N 1
ATOM 2172 C CA . LYS A 1 285 ? -2.522 11.071 15.709 1.00 83.50 285 LYS A CA 1
ATOM 2173 C C . LYS A 1 285 ? -2.820 12.533 15.365 1.00 83.50 285 LYS A C 1
ATOM 2175 O O . LYS A 1 285 ? -3.986 12.902 15.307 1.00 83.50 285 LYS A O 1
ATOM 2180 N N . GLU A 1 286 ? -1.796 13.358 15.160 1.00 86.62 286 GLU A N 1
ATOM 2181 C CA . GLU A 1 286 ? -1.973 14.756 14.744 1.00 86.62 286 GLU A CA 1
ATOM 2182 C C . GLU A 1 286 ? -2.407 14.901 13.278 1.00 86.62 286 GLU A C 1
ATOM 2184 O O . GLU A 1 286 ? -3.038 15.892 12.917 1.00 86.62 286 GLU A O 1
ATOM 2189 N N . HIS A 1 287 ? -2.044 13.938 12.430 1.00 87.12 287 HIS A N 1
ATOM 2190 C CA . HIS A 1 287 ? -2.146 14.072 10.979 1.00 87.12 287 HIS A CA 1
ATOM 2191 C C . HIS A 1 287 ? -3.241 13.223 10.361 1.00 87.12 287 HIS A C 1
ATOM 2193 O O . HIS A 1 287 ? -3.894 13.672 9.423 1.00 87.12 287 HIS A O 1
ATOM 2199 N N . VAL A 1 288 ? -3.385 11.977 10.804 1.00 82.62 288 VAL A N 1
ATOM 2200 C CA . VAL A 1 288 ? -4.238 10.992 10.140 1.00 82.62 288 VAL A CA 1
ATOM 2201 C C . VAL A 1 288 ? -5.678 11.103 10.634 1.00 82.62 288 VAL A C 1
ATOM 2203 O O . VAL A 1 288 ? -5.933 11.526 11.759 1.00 82.62 288 VAL A O 1
ATOM 2206 N N . SER A 1 289 ? -6.635 10.749 9.775 1.00 76.06 289 SER A N 1
ATOM 2207 C CA . SER A 1 289 ? -8.063 10.826 10.123 1.00 76.06 289 SER A CA 1
ATOM 2208 C C . SER A 1 289 ? -8.593 9.517 10.712 1.00 76.06 289 SER A C 1
ATOM 2210 O O . SER A 1 289 ? -9.587 9.514 11.440 1.00 76.06 289 SER A O 1
ATOM 2212 N N . GLY A 1 290 ? -7.936 8.403 10.384 1.00 67.44 290 GLY A N 1
ATOM 2213 C CA . GLY A 1 290 ? -8.218 7.076 10.900 1.00 67.44 290 GLY A CA 1
ATOM 2214 C C . GLY A 1 290 ? -7.642 6.855 12.298 1.00 67.44 290 GLY A C 1
ATOM 2215 O O . GLY A 1 290 ? -6.859 7.655 12.814 1.00 67.44 290 GLY A O 1
ATOM 2216 N N . PRO A 1 291 ? -8.024 5.757 12.959 1.00 68.62 291 PRO A N 1
ATOM 2217 C CA . PRO A 1 291 ? -7.583 5.510 14.316 1.00 68.62 291 PRO A CA 1
ATOM 2218 C C . PRO A 1 291 ? -6.109 5.067 14.342 1.00 68.62 291 PRO A C 1
ATOM 2220 O O . PRO A 1 291 ? -5.627 4.360 13.457 1.00 68.62 291 PRO A O 1
ATOM 2223 N N . VAL A 1 292 ? -5.389 5.465 15.390 1.00 78.12 292 VAL A N 1
ATOM 2224 C CA . VAL A 1 292 ? -3.988 5.090 15.636 1.00 78.12 292 VAL A CA 1
ATOM 2225 C C . VAL A 1 292 ? -3.928 4.320 16.944 1.00 78.12 292 VAL A C 1
ATOM 2227 O O . VAL A 1 292 ? -4.480 4.770 17.951 1.00 78.12 292 VAL A O 1
ATOM 2230 N N . HIS A 1 293 ? -3.276 3.160 16.943 1.00 78.31 293 HIS A N 1
ATOM 2231 C CA . HIS A 1 293 ? -3.100 2.366 18.151 1.00 78.31 293 HIS A CA 1
ATOM 2232 C C . HIS A 1 293 ? -2.298 3.165 19.187 1.00 78.31 293 HIS A C 1
ATOM 2234 O O . HIS A 1 293 ? -1.302 3.809 18.862 1.00 78.31 293 HIS A O 1
ATOM 2240 N N . SER A 1 294 ? -2.757 3.169 20.439 1.00 74.12 294 SER A N 1
ATOM 2241 C CA . SER A 1 294 ? -2.234 4.061 21.479 1.00 74.12 294 SER A CA 1
ATOM 2242 C C . SER A 1 294 ? -0.840 3.685 21.979 1.00 74.12 294 SER A C 1
ATOM 2244 O O . SER A 1 294 ? -0.134 4.563 22.466 1.00 74.12 294 SER A O 1
ATOM 2246 N N . HIS A 1 295 ? -0.447 2.421 21.815 1.00 79.75 295 HIS A N 1
ATOM 2247 C CA . HIS A 1 295 ? 0.811 1.869 22.313 1.00 79.75 295 HIS A CA 1
ATOM 2248 C C . HIS A 1 295 ? 1.626 1.207 21.196 1.00 79.75 295 HIS A C 1
ATOM 2250 O O . HIS A 1 295 ? 1.045 0.620 20.279 1.00 79.75 295 HIS A O 1
ATOM 2256 N N . PRO A 1 296 ? 2.961 1.250 21.249 1.00 88.12 296 PRO A N 1
ATOM 2257 C CA . PRO A 1 296 ? 3.778 0.511 20.302 1.00 88.12 296 PRO A CA 1
ATOM 2258 C C . PRO A 1 296 ? 3.698 -0.999 20.571 1.00 88.12 296 PRO A C 1
ATOM 2260 O O . PRO A 1 296 ? 3.574 -1.445 21.713 1.00 88.12 296 PRO A O 1
ATOM 2263 N N . LEU A 1 297 ? 3.752 -1.802 19.511 1.00 84.75 297 LEU A N 1
ATOM 2264 C CA . LEU A 1 297 ? 3.609 -3.255 19.582 1.00 84.75 297 LEU A CA 1
ATOM 2265 C C . LEU A 1 297 ? 4.978 -3.931 19.485 1.00 84.75 297 LEU A C 1
ATOM 2267 O O . LEU A 1 297 ? 5.721 -3.717 18.533 1.00 84.75 297 LEU A O 1
ATOM 2271 N N . LYS A 1 298 ? 5.301 -4.793 20.454 1.00 84.62 298 LYS A N 1
ATOM 2272 C CA . LYS A 1 298 ? 6.594 -5.506 20.499 1.00 84.62 298 LYS A CA 1
ATOM 2273 C C . LYS A 1 298 ? 6.677 -6.699 19.541 1.00 84.62 298 LYS A C 1
ATOM 2275 O O . LYS A 1 298 ? 7.761 -7.190 19.274 1.00 84.62 298 LYS A O 1
ATOM 2280 N N . ASN A 1 299 ? 5.535 -7.176 19.050 1.00 77.88 299 ASN A N 1
ATOM 2281 C CA . ASN A 1 299 ? 5.424 -8.292 18.113 1.00 77.88 299 ASN A CA 1
ATOM 2282 C C . ASN A 1 299 ? 4.431 -7.925 17.003 1.00 77.88 299 ASN A C 1
ATOM 2284 O O . ASN A 1 299 ? 3.524 -7.120 17.236 1.00 77.88 299 ASN A O 1
ATOM 2288 N N . LYS A 1 300 ? 4.558 -8.556 15.825 1.00 70.81 300 LYS A N 1
ATOM 2289 C CA . LYS A 1 300 ? 3.580 -8.404 14.734 1.00 70.81 300 LYS A CA 1
ATOM 2290 C C . LYS A 1 300 ? 2.170 -8.769 15.225 1.00 70.81 300 LYS A C 1
ATOM 2292 O O . LYS A 1 300 ? 1.987 -9.787 15.891 1.00 70.81 300 LYS A O 1
ATOM 2297 N N . GLY A 1 301 ? 1.182 -7.933 14.900 1.00 65.75 301 GLY A N 1
ATOM 2298 C CA . GLY A 1 301 ? -0.211 -8.094 15.328 1.00 65.75 301 GLY A CA 1
ATOM 2299 C C . GLY A 1 301 ? -0.935 -6.761 15.545 1.00 65.75 301 GLY A C 1
ATOM 2300 O O . GLY A 1 301 ? -0.584 -5.744 14.944 1.00 65.75 301 GLY A O 1
ATOM 2301 N N . GLY A 1 302 ? -1.945 -6.782 16.419 1.00 66.38 302 GLY A N 1
ATOM 2302 C CA . GLY A 1 302 ? -2.788 -5.630 16.751 1.00 66.38 302 GLY A CA 1
ATOM 2303 C C . GLY A 1 302 ? -4.006 -5.454 15.831 1.00 66.38 302 GLY A C 1
ATOM 2304 O O . GLY A 1 302 ? -4.169 -6.199 14.863 1.00 66.38 302 GLY A O 1
ATOM 2305 N N . PRO A 1 303 ? -4.886 -4.483 16.132 1.00 65.12 303 PRO A N 1
ATOM 2306 C CA . PRO A 1 303 ? -6.131 -4.290 15.394 1.00 65.12 303 PRO A CA 1
ATOM 2307 C C . PRO A 1 303 ? -5.848 -3.755 13.987 1.00 65.12 303 PRO A C 1
ATOM 2309 O O . PRO A 1 303 ? -5.337 -2.641 13.844 1.00 65.12 303 PRO A O 1
ATOM 2312 N N . VAL A 1 304 ? -6.214 -4.526 12.953 1.00 72.75 304 VAL A N 1
ATOM 2313 C CA . VAL A 1 304 ? -6.017 -4.208 11.516 1.00 72.75 304 VAL A CA 1
ATOM 2314 C C . VAL A 1 304 ? -6.724 -2.926 11.057 1.00 72.75 304 VAL A C 1
ATOM 2316 O O . VAL A 1 304 ? -6.451 -2.409 9.980 1.00 72.75 304 VAL A O 1
ATOM 2319 N N . THR A 1 305 ? -7.601 -2.386 11.896 1.00 69.44 305 THR A N 1
ATOM 2320 C CA . THR A 1 305 ? -8.337 -1.133 11.696 1.00 69.44 305 THR A CA 1
ATOM 2321 C C . THR A 1 305 ? -7.552 0.122 12.034 1.00 69.44 305 THR A C 1
ATOM 2323 O O . THR A 1 305 ? -7.994 1.214 11.691 1.00 69.44 305 THR A O 1
ATOM 2326 N N . HIS A 1 306 ? -6.402 -0.013 12.696 1.00 80.56 306 HIS A N 1
ATOM 2327 C CA . HIS A 1 306 ? -5.613 1.115 13.180 1.00 80.56 306 HIS A CA 1
ATOM 2328 C C . HIS A 1 306 ? -4.299 1.271 12.416 1.00 80.56 306 HIS A C 1
ATOM 2330 O O . HIS A 1 306 ? -3.725 0.291 11.951 1.00 80.56 306 HIS A O 1
ATOM 2336 N N . TRP A 1 307 ? -3.756 2.484 12.378 1.00 88.56 307 TRP A N 1
ATOM 2337 C CA . TRP A 1 307 ? -2.315 2.657 12.202 1.00 88.56 307 TRP A CA 1
ATOM 2338 C C . TRP A 1 307 ? -1.588 2.082 13.417 1.00 88.56 307 TRP A C 1
ATOM 2340 O O . TRP A 1 307 ? -1.991 2.325 14.560 1.00 88.56 307 TRP A O 1
ATOM 2350 N N . ARG A 1 308 ? -0.529 1.308 13.188 1.00 91.50 308 ARG A N 1
ATOM 2351 C CA . ARG A 1 308 ? 0.238 0.640 14.248 1.00 91.50 308 ARG A CA 1
ATOM 2352 C C . ARG A 1 308 ? 1.722 0.929 14.073 1.00 91.50 308 ARG A C 1
ATOM 2354 O O . ARG A 1 308 ? 2.198 1.048 12.951 1.00 91.50 308 ARG A O 1
ATOM 2361 N N . VAL A 1 309 ? 2.445 1.008 15.184 1.00 95.12 309 VAL A N 1
ATOM 2362 C CA . VAL A 1 309 ? 3.912 1.045 15.194 1.00 95.12 309 VAL A CA 1
ATOM 2363 C C . VAL A 1 309 ? 4.388 -0.238 15.850 1.00 95.12 309 VAL A C 1
ATOM 2365 O O . VAL A 1 309 ? 4.044 -0.505 17.002 1.00 95.12 309 VAL A O 1
ATOM 2368 N N . VAL A 1 310 ? 5.120 -1.047 15.096 1.00 93.00 310 VAL A N 1
ATOM 2369 C CA . VAL A 1 310 ? 5.524 -2.403 15.471 1.00 93.00 310 VAL A CA 1
ATOM 2370 C C . VAL A 1 310 ? 7.048 -2.490 15.502 1.00 93.00 310 VAL A C 1
ATOM 2372 O O . VAL A 1 310 ? 7.726 -1.820 14.723 1.00 93.00 310 VAL A O 1
ATOM 2375 N N . HIS A 1 311 ? 7.604 -3.289 16.412 1.00 93.31 311 HIS A N 1
ATOM 2376 C CA . HIS A 1 311 ? 9.026 -3.629 16.375 1.00 93.31 311 HIS A CA 1
ATOM 2377 C C . HIS A 1 311 ? 9.310 -4.592 15.220 1.00 93.31 311 HIS A C 1
ATOM 2379 O O . HIS A 1 311 ? 8.669 -5.639 15.110 1.00 93.31 311 HIS A O 1
ATOM 2385 N N . ASP A 1 312 ? 10.297 -4.253 14.391 1.00 89.25 312 ASP A N 1
ATOM 2386 C CA . ASP A 1 312 ? 10.835 -5.161 13.379 1.00 89.25 312 ASP A CA 1
ATOM 2387 C C . ASP A 1 312 ? 12.336 -5.368 13.607 1.00 89.25 312 ASP A C 1
ATOM 2389 O O . ASP A 1 312 ? 13.122 -4.423 13.625 1.00 89.25 312 ASP A O 1
ATOM 2393 N N . SER A 1 313 ? 12.755 -6.625 13.747 1.00 87.25 313 SER A N 1
ATOM 2394 C CA . SER A 1 313 ? 14.157 -6.999 13.987 1.00 87.25 313 SER A CA 1
ATOM 2395 C C . SER A 1 313 ? 15.140 -6.598 12.874 1.00 87.25 313 SER A C 1
ATOM 2397 O O . SER A 1 313 ? 16.349 -6.608 13.102 1.00 87.25 313 SER A O 1
ATOM 2399 N N . SER A 1 314 ? 14.650 -6.269 11.678 1.00 83.94 314 SER A N 1
ATOM 2400 C CA . SER A 1 314 ? 15.456 -5.893 10.513 1.00 83.94 314 SER A CA 1
ATOM 2401 C C . SER A 1 314 ? 15.600 -4.380 10.317 1.00 83.94 314 SER A C 1
ATOM 2403 O O . SER A 1 314 ? 16.575 -3.948 9.697 1.00 83.94 314 SER A O 1
ATOM 2405 N N . ALA A 1 315 ? 14.705 -3.578 10.905 1.00 88.19 315 ALA A N 1
ATOM 2406 C CA . ALA A 1 315 ? 14.691 -2.122 10.742 1.00 88.19 315 ALA A CA 1
ATOM 2407 C C . ALA A 1 315 ? 14.585 -1.343 12.060 1.00 88.19 315 ALA A C 1
ATOM 2409 O O . ALA A 1 315 ? 15.244 -0.322 12.227 1.00 88.19 315 ALA A O 1
ATOM 2410 N N . GLY A 1 316 ? 13.831 -1.844 13.034 1.00 92.94 316 GLY A N 1
ATOM 2411 C CA . GLY A 1 316 ? 13.595 -1.199 14.320 1.00 92.94 316 GLY A CA 1
ATOM 2412 C C . GLY A 1 316 ? 12.131 -0.841 14.480 1.00 92.94 316 GLY A C 1
ATOM 2413 O O . GLY A 1 316 ? 11.448 -1.445 15.304 1.00 92.94 316 GLY A O 1
ATOM 2414 N N . TRP A 1 317 ? 11.639 0.116 13.693 1.00 95.50 317 TRP A N 1
ATOM 2415 C CA . TRP A 1 317 ? 10.227 0.504 13.693 1.00 95.50 317 TRP A CA 1
ATOM 2416 C C . TRP A 1 317 ? 9.587 0.203 12.342 1.00 95.50 317 TRP A C 1
ATOM 2418 O O . TRP A 1 317 ? 10.123 0.563 11.298 1.00 95.50 317 TRP A O 1
ATOM 2428 N N . GLU A 1 318 ? 8.409 -0.400 12.377 1.00 95.81 318 GLU A N 1
ATOM 2429 C CA . GLU A 1 318 ? 7.558 -0.666 11.223 1.00 95.81 318 GLU A CA 1
ATOM 2430 C C . GLU A 1 318 ? 6.224 0.052 11.456 1.00 95.81 318 GLU A C 1
ATOM 2432 O O . GLU A 1 318 ? 5.480 -0.270 12.387 1.00 95.81 318 GLU A O 1
ATOM 2437 N N . VAL A 1 319 ? 5.940 1.079 10.653 1.00 97.38 319 VAL A N 1
ATOM 2438 C CA . VAL A 1 319 ? 4.646 1.769 10.670 1.00 97.38 319 VAL A CA 1
ATOM 2439 C C . VAL A 1 319 ? 3.713 1.041 9.715 1.00 97.38 319 VAL A C 1
ATOM 2441 O O . VAL A 1 319 ? 3.891 1.098 8.499 1.00 97.38 319 VAL A O 1
ATOM 2444 N N . VAL A 1 320 ? 2.727 0.348 10.273 1.00 95.62 320 VAL A N 1
ATOM 2445 C CA . VAL A 1 320 ? 1.801 -0.516 9.537 1.00 95.62 320 VAL A CA 1
ATOM 2446 C C . VAL A 1 320 ? 0.468 0.197 9.369 1.00 95.62 320 VAL A C 1
ATOM 2448 O O . VAL A 1 320 ? -0.136 0.649 10.350 1.00 95.62 320 VAL A O 1
ATOM 2451 N N . SER A 1 321 ? -0.005 0.282 8.129 1.00 95.12 321 SER A N 1
ATOM 2452 C CA . SER A 1 321 ? -1.288 0.907 7.825 1.00 95.12 321 SER A CA 1
ATOM 2453 C C . SER A 1 321 ? -2.480 0.069 8.312 1.00 95.12 321 SER A C 1
ATOM 2455 O O . SER A 1 321 ? -2.379 -1.156 8.483 1.00 95.12 321 SER A O 1
ATOM 2457 N N . PRO A 1 322 ? -3.654 0.699 8.495 1.00 89.94 322 PRO A N 1
ATOM 2458 C CA . PRO A 1 322 ? -4.912 -0.022 8.416 1.00 89.94 322 PRO A CA 1
ATOM 2459 C C . PRO A 1 322 ? -5.163 -0.508 6.977 1.00 89.94 322 PRO A C 1
ATOM 2461 O O . PRO A 1 322 ? -4.359 -0.268 6.071 1.00 89.94 322 PRO A O 1
ATOM 2464 N N . ILE A 1 323 ? -6.288 -1.184 6.756 1.00 90.44 323 ILE A N 1
ATOM 2465 C CA . ILE A 1 323 ? -6.738 -1.556 5.410 1.00 90.44 323 ILE A CA 1
ATOM 2466 C C . ILE A 1 323 ? -7.211 -0.289 4.685 1.00 90.44 323 ILE A C 1
ATOM 2468 O O . ILE A 1 323 ? -8.141 0.384 5.132 1.00 90.44 323 ILE A O 1
ATOM 2472 N N . LEU A 1 324 ? -6.545 0.050 3.582 1.00 93.44 324 LEU A N 1
ATOM 2473 C CA . LEU A 1 324 ? -6.802 1.240 2.773 1.00 93.44 324 LEU A CA 1
ATOM 2474 C C . LEU A 1 324 ? -7.511 0.852 1.474 1.00 93.44 324 LEU A C 1
ATOM 2476 O O . LEU A 1 324 ? -7.313 -0.242 0.946 1.00 93.44 324 LEU A O 1
ATOM 2480 N N . VAL A 1 325 ? -8.345 1.750 0.953 1.00 92.38 325 VAL A N 1
ATOM 2481 C CA . VAL A 1 325 ? -9.117 1.520 -0.273 1.00 92.38 325 VAL A CA 1
ATOM 2482 C C . VAL A 1 325 ? -9.418 2.840 -0.972 1.00 92.38 325 VAL A C 1
ATOM 2484 O O . VAL A 1 325 ? -9.710 3.842 -0.314 1.00 92.38 325 VAL A O 1
ATOM 2487 N N . ASP A 1 326 ? -9.348 2.818 -2.301 1.00 91.75 326 ASP A N 1
ATOM 2488 C CA . ASP A 1 326 ? -9.687 3.931 -3.193 1.00 91.75 326 ASP A CA 1
ATOM 2489 C C . ASP A 1 326 ? -8.955 5.250 -2.884 1.00 91.75 326 ASP A C 1
ATOM 2491 O O . ASP A 1 326 ? -7.984 5.296 -2.122 1.00 91.75 326 ASP A O 1
ATOM 2495 N N . ALA A 1 327 ? -9.412 6.347 -3.497 1.00 87.56 327 ALA A N 1
ATOM 2496 C CA . ALA A 1 327 ? -8.869 7.685 -3.278 1.00 87.56 327 ALA A CA 1
ATOM 2497 C C . ALA A 1 327 ? -8.791 8.086 -1.785 1.00 87.56 327 ALA A C 1
ATOM 2499 O O . ALA A 1 327 ? -7.729 8.559 -1.376 1.00 87.56 327 ALA A O 1
ATOM 2500 N N . PRO A 1 328 ? -9.803 7.821 -0.925 1.00 86.44 328 PRO A N 1
ATOM 2501 C CA . PRO A 1 328 ? -9.696 8.126 0.505 1.00 86.44 328 PRO A CA 1
ATOM 2502 C C . PRO A 1 328 ? -8.562 7.370 1.212 1.00 86.44 328 PRO A C 1
ATOM 2504 O O . PRO A 1 328 ? -7.972 7.895 2.158 1.00 86.44 328 PRO A O 1
ATOM 2507 N N . GLY A 1 329 ? -8.250 6.147 0.769 1.00 91.75 329 GLY A N 1
ATOM 2508 C CA . GLY A 1 329 ? -7.114 5.372 1.260 1.00 91.75 329 GLY A CA 1
ATOM 2509 C C . GLY A 1 329 ? -5.773 6.000 0.879 1.00 91.75 329 GLY A C 1
ATOM 2510 O O . GLY A 1 329 ? -4.869 6.062 1.713 1.00 91.75 329 GLY A O 1
ATOM 2511 N N . PHE A 1 330 ? -5.651 6.521 -0.346 1.00 94.62 330 PHE A N 1
ATOM 2512 C CA . PHE A 1 330 ? -4.470 7.284 -0.767 1.00 94.62 330 PHE A CA 1
ATOM 2513 C C . PHE A 1 330 ? -4.324 8.598 0.012 1.00 94.62 330 PHE A C 1
ATOM 2515 O O . PHE A 1 330 ? -3.220 8.901 0.462 1.00 94.62 330 PHE A O 1
ATOM 2522 N N . ASP A 1 331 ? -5.416 9.328 0.252 1.00 88.88 331 ASP A N 1
ATOM 2523 C CA . ASP A 1 331 ? -5.394 10.559 1.058 1.00 88.88 331 ASP A CA 1
ATOM 2524 C C . ASP A 1 331 ? -4.938 10.289 2.499 1.00 88.88 331 ASP A C 1
ATOM 2526 O O . ASP A 1 331 ? -4.172 11.052 3.093 1.00 88.88 331 ASP A O 1
ATOM 2530 N N . GLU A 1 332 ? -5.405 9.183 3.081 1.00 92.31 332 GLU A N 1
ATOM 2531 C CA . GLU A 1 332 ? -5.012 8.759 4.423 1.00 92.31 332 GLU A CA 1
ATOM 2532 C C . GLU A 1 332 ? -3.533 8.364 4.487 1.00 92.31 332 GLU A C 1
ATOM 2534 O O . GLU A 1 332 ? -2.815 8.789 5.397 1.00 92.31 332 GLU A O 1
ATOM 2539 N N . LEU A 1 333 ? -3.051 7.621 3.488 1.00 97.19 333 LEU A N 1
ATOM 2540 C CA . LEU A 1 333 ? -1.635 7.300 3.346 1.00 97.19 333 LEU A CA 1
ATOM 2541 C C . LEU A 1 333 ? -0.777 8.563 3.187 1.00 97.19 333 LEU A C 1
ATOM 2543 O O . LEU A 1 333 ? 0.290 8.651 3.793 1.00 97.19 333 LEU A O 1
ATOM 2547 N N . GLN A 1 334 ? -1.236 9.554 2.418 1.00 95.62 334 GLN A N 1
ATOM 2548 C CA . GLN A 1 334 ? -0.530 10.823 2.243 1.00 95.62 334 GLN A CA 1
ATOM 2549 C C . GLN A 1 334 ? -0.356 11.558 3.577 1.00 95.62 334 GLN A C 1
ATOM 2551 O O . GLN A 1 334 ? 0.745 12.029 3.876 1.00 95.62 334 GLN A O 1
ATOM 2556 N N . ARG A 1 335 ? -1.410 11.609 4.404 1.00 93.50 335 ARG A N 1
ATOM 2557 C CA . ARG A 1 335 ? -1.356 12.198 5.754 1.00 93.50 335 ARG A CA 1
ATOM 2558 C C . ARG A 1 335 ? -0.353 11.475 6.652 1.00 93.50 335 ARG A C 1
ATOM 2560 O O . ARG A 1 335 ? 0.455 12.133 7.304 1.00 93.50 335 ARG A O 1
ATOM 2567 N N . ALA A 1 336 ? -0.346 10.141 6.635 1.00 97.69 336 ALA A N 1
ATOM 2568 C CA . ALA A 1 336 ? 0.612 9.351 7.409 1.00 97.69 336 ALA A CA 1
ATOM 2569 C C . ALA A 1 336 ? 2.062 9.567 6.938 1.00 97.69 336 ALA A C 1
ATOM 2571 O O . ALA A 1 336 ? 2.952 9.792 7.754 1.00 97.69 336 ALA A O 1
ATOM 2572 N N . CYS A 1 337 ? 2.302 9.575 5.624 1.00 98.00 337 CYS A N 1
ATOM 2573 C CA . CYS A 1 337 ? 3.625 9.835 5.048 1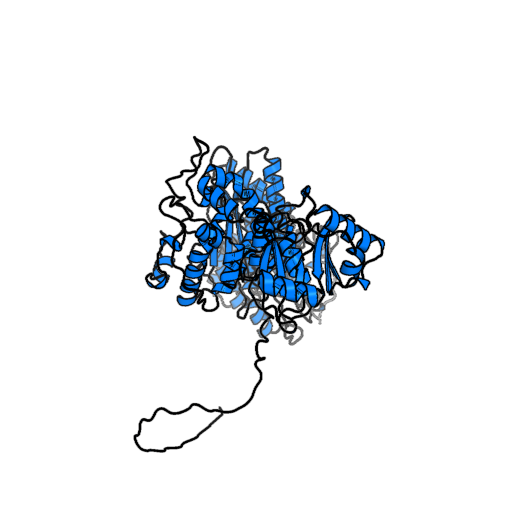.00 98.00 337 CYS A CA 1
ATOM 2574 C C . CYS A 1 337 ? 4.141 11.233 5.405 1.00 98.00 337 CYS A C 1
ATOM 2576 O O . CYS A 1 337 ? 5.323 11.393 5.713 1.00 98.00 337 CYS A O 1
ATOM 2578 N N . LYS A 1 338 ? 3.255 12.238 5.402 1.00 94.75 338 LYS A N 1
ATOM 2579 C CA . LYS A 1 338 ? 3.583 13.594 5.850 1.00 94.75 338 LYS A CA 1
ATOM 2580 C C . LYS A 1 338 ? 4.021 13.597 7.317 1.00 94.75 338 LYS A C 1
ATOM 2582 O O . LYS A 1 338 ? 5.098 14.103 7.612 1.00 94.75 338 LYS A O 1
ATOM 2587 N N . ALA A 1 339 ? 3.251 12.958 8.200 1.00 96.75 339 ALA A N 1
ATOM 2588 C CA . ALA A 1 339 ? 3.579 12.849 9.623 1.00 96.75 339 ALA A CA 1
ATOM 2589 C C . ALA A 1 339 ? 4.955 12.206 9.865 1.00 96.75 339 ALA A C 1
ATOM 2591 O O . ALA A 1 339 ? 5.746 12.687 10.675 1.00 96.75 339 ALA A O 1
ATOM 2592 N N . ILE A 1 340 ? 5.247 11.120 9.140 1.00 97.75 340 ILE A N 1
ATOM 2593 C CA . ILE A 1 340 ? 6.532 10.418 9.229 1.00 97.75 340 ILE A CA 1
ATOM 2594 C C . ILE A 1 340 ? 7.664 11.299 8.691 1.00 97.75 340 ILE A C 1
ATOM 2596 O O . ILE A 1 340 ? 8.720 11.359 9.313 1.00 97.75 340 ILE A O 1
ATOM 2600 N N . SER A 1 341 ? 7.448 11.997 7.573 1.00 96.00 341 SER A N 1
ATOM 2601 C CA . SER A 1 341 ? 8.462 12.872 6.970 1.00 96.00 341 SER A CA 1
ATOM 2602 C C . SER A 1 341 ? 8.832 14.025 7.908 1.00 96.00 341 SER A C 1
ATOM 2604 O O . SER A 1 341 ? 10.012 14.216 8.188 1.00 96.00 341 SER A O 1
ATOM 2606 N N . GLU A 1 342 ? 7.846 14.710 8.498 1.00 95.25 342 GLU A N 1
ATOM 2607 C CA . GLU A 1 342 ? 8.088 15.772 9.488 1.00 95.25 342 GLU A CA 1
ATOM 2608 C C . GLU A 1 342 ? 8.845 15.256 10.722 1.00 95.25 342 GLU A C 1
ATOM 2610 O O . GLU A 1 342 ? 9.725 15.935 11.263 1.00 95.25 342 GLU A O 1
ATOM 2615 N N . LEU A 1 343 ? 8.535 14.038 11.177 1.00 95.12 343 LEU A N 1
ATOM 2616 C CA . LEU A 1 343 ? 9.242 13.429 12.301 1.00 95.12 343 LEU A CA 1
ATOM 2617 C C . LEU A 1 343 ? 10.688 13.066 11.942 1.00 95.12 343 LEU A C 1
ATOM 2619 O O . LEU A 1 343 ? 11.600 13.323 12.725 1.00 95.12 343 LEU A O 1
ATOM 2623 N N . VAL A 1 344 ? 10.915 12.481 10.766 1.00 94.31 344 VAL A N 1
ATOM 2624 C CA . VAL A 1 344 ? 12.260 12.140 10.282 1.00 94.31 344 VAL A CA 1
ATOM 2625 C C . VAL A 1 344 ? 13.113 13.402 10.149 1.00 94.31 344 VAL A C 1
ATOM 2627 O O . VAL A 1 344 ? 14.238 13.424 10.655 1.00 94.31 344 VAL A O 1
ATOM 2630 N N . GLU A 1 345 ? 12.565 14.466 9.562 1.00 93.38 345 GLU A N 1
ATOM 2631 C CA . GLU A 1 345 ? 13.232 15.764 9.411 1.00 93.38 345 GLU A CA 1
ATOM 2632 C C . GLU A 1 345 ? 13.558 16.405 10.768 1.00 93.38 345 GLU A C 1
ATOM 2634 O O . GLU A 1 345 ? 14.702 16.794 11.012 1.00 93.38 345 GLU A O 1
ATOM 2639 N N . SER A 1 346 ? 12.593 16.442 11.692 1.00 93.31 346 SER A N 1
ATOM 2640 C CA . SER A 1 346 ? 12.787 17.023 13.031 1.00 93.31 346 SER A CA 1
ATOM 2641 C C . SER A 1 346 ? 13.660 16.175 13.965 1.00 93.31 346 SER A C 1
ATOM 2643 O O . SER A 1 346 ? 14.173 16.686 14.960 1.00 93.31 346 SER A O 1
ATOM 2645 N N . SER A 1 347 ? 13.898 14.898 13.641 1.00 90.06 347 SER A N 1
ATOM 2646 C CA . SER A 1 347 ? 14.741 14.001 14.449 1.00 90.06 347 SER A CA 1
ATOM 2647 C C . SER A 1 347 ? 16.244 14.310 14.380 1.00 90.06 347 SER A C 1
ATOM 2649 O O . SER A 1 347 ? 17.037 13.639 15.052 1.00 90.06 347 SER A O 1
ATOM 2651 N N . ASN A 1 348 ? 16.660 15.266 13.535 1.00 84.75 348 ASN A N 1
ATOM 2652 C CA . ASN A 1 348 ? 18.062 15.603 13.255 1.00 84.75 348 ASN A CA 1
ATOM 2653 C C . ASN A 1 348 ? 18.920 14.379 12.871 1.00 84.75 348 ASN A C 1
ATOM 2655 O O . ASN A 1 348 ? 20.117 14.293 13.156 1.00 84.75 348 ASN A O 1
ATOM 2659 N N . GLY A 1 349 ? 18.304 13.413 12.184 1.00 81.44 349 GLY A N 1
ATOM 2660 C CA . GLY A 1 349 ? 18.965 12.209 11.690 1.00 81.44 349 GLY A CA 1
ATOM 2661 C C . GLY A 1 349 ? 19.105 11.083 12.713 1.00 81.44 349 GLY A C 1
ATOM 2662 O O . GLY A 1 349 ? 19.847 10.137 12.440 1.00 81.44 349 GLY A O 1
ATOM 2663 N N . THR A 1 350 ? 18.409 11.163 13.849 1.00 85.69 350 THR A N 1
ATOM 2664 C CA . THR A 1 350 ? 18.219 10.021 14.756 1.00 85.69 350 THR A CA 1
ATOM 2665 C C . THR A 1 350 ? 17.342 8.954 14.103 1.00 85.69 350 THR A C 1
ATOM 2667 O O . THR A 1 350 ? 17.688 7.774 14.143 1.00 85.69 350 THR A O 1
ATOM 2670 N N . LEU A 1 351 ? 16.251 9.373 13.455 1.00 93.56 351 LEU A N 1
ATOM 2671 C CA . LEU A 1 351 ? 15.340 8.515 12.705 1.00 93.56 351 LEU A CA 1
ATOM 2672 C C . LEU A 1 351 ? 15.622 8.678 11.211 1.00 93.56 351 LEU A C 1
ATOM 2674 O O . LEU A 1 351 ? 15.694 9.799 10.712 1.00 93.56 351 LEU A O 1
ATOM 2678 N N . VAL A 1 352 ? 15.829 7.574 10.498 1.00 94.19 352 VAL A N 1
ATOM 2679 C CA . VAL A 1 352 ? 16.174 7.587 9.073 1.00 94.19 352 VAL A CA 1
ATOM 2680 C C . VAL A 1 352 ? 15.562 6.407 8.327 1.00 94.19 352 VAL A C 1
ATOM 2682 O O . VAL A 1 352 ? 15.291 5.349 8.890 1.00 94.19 352 VAL A O 1
ATOM 2685 N N . VAL A 1 353 ? 15.447 6.581 7.016 1.00 92.81 353 VAL A N 1
ATOM 2686 C CA . VAL A 1 353 ? 15.290 5.509 6.033 1.00 92.81 353 VAL A CA 1
ATOM 2687 C C . VAL A 1 353 ? 16.653 5.288 5.373 1.00 92.81 353 VAL A C 1
ATOM 2689 O O . VAL A 1 353 ? 17.325 6.251 4.998 1.00 92.81 353 VAL A O 1
ATOM 2692 N N . ASN A 1 354 ? 17.109 4.040 5.257 1.00 90.06 354 ASN A N 1
ATOM 2693 C CA . ASN A 1 354 ? 18.412 3.729 4.663 1.00 90.06 354 ASN A CA 1
ATOM 2694 C C . ASN A 1 354 ? 18.434 2.363 3.944 1.00 90.06 354 ASN A C 1
ATOM 2696 O O . ASN A 1 354 ? 17.407 1.778 3.625 1.00 90.06 354 ASN A O 1
ATOM 2700 N N . HIS A 1 355 ? 19.625 1.840 3.649 1.00 85.31 355 HIS A N 1
ATOM 2701 C CA . HIS A 1 355 ? 19.804 0.569 2.939 1.00 85.31 355 HIS A CA 1
ATOM 2702 C C . HIS A 1 355 ? 19.225 -0.664 3.662 1.00 85.31 355 HIS A C 1
ATOM 2704 O O . HIS A 1 355 ? 19.067 -1.697 3.012 1.00 85.31 355 HIS A O 1
ATOM 2710 N N . ARG A 1 356 ? 18.958 -0.582 4.975 1.00 86.38 356 ARG A N 1
ATOM 2711 C CA . ARG A 1 356 ? 18.371 -1.666 5.785 1.00 86.38 356 ARG A CA 1
ATOM 2712 C C . ARG A 1 356 ? 16.851 -1.679 5.714 1.00 86.38 356 ARG A C 1
ATOM 2714 O O . ARG A 1 356 ? 16.268 -2.751 5.752 1.00 86.38 356 ARG A O 1
ATOM 2721 N N . THR A 1 357 ? 16.244 -0.505 5.566 1.00 91.19 357 THR A N 1
ATOM 2722 C CA . THR A 1 357 ? 14.790 -0.342 5.534 1.00 91.19 357 THR A CA 1
ATOM 2723 C C . THR A 1 357 ? 14.215 -0.729 4.174 1.00 91.19 357 THR A C 1
ATOM 2725 O O . THR A 1 357 ? 14.742 -0.348 3.118 1.00 91.19 357 THR A O 1
ATOM 2728 N N . GLY A 1 358 ? 13.117 -1.466 4.200 1.00 90.69 358 GLY A N 1
ATOM 2729 C CA . GLY A 1 358 ? 12.225 -1.748 3.090 1.00 90.69 358 GLY A CA 1
ATOM 2730 C C . GLY A 1 358 ? 10.945 -0.915 3.137 1.00 90.69 358 GLY A C 1
ATOM 2731 O O . GLY A 1 358 ? 10.671 -0.163 4.068 1.00 90.69 358 GLY A O 1
ATOM 2732 N N . LEU A 1 359 ? 10.166 -1.047 2.071 1.00 94.25 359 LEU A N 1
ATOM 2733 C CA . LEU A 1 359 ? 8.750 -0.704 2.048 1.00 94.25 359 LEU A CA 1
ATOM 2734 C C . LEU A 1 359 ? 8.023 -1.978 1.623 1.00 94.25 359 LEU A C 1
ATOM 2736 O O . LEU A 1 359 ? 8.342 -2.551 0.574 1.00 94.25 359 LEU A O 1
ATOM 2740 N N . HIS A 1 360 ? 7.050 -2.426 2.404 1.00 93.31 360 HIS A N 1
ATOM 2741 C CA . HIS A 1 360 ? 6.207 -3.545 1.995 1.00 93.31 360 HIS A CA 1
ATOM 2742 C C . HIS A 1 360 ? 4.856 -3.013 1.544 1.00 93.31 360 HIS A C 1
ATOM 2744 O O . HIS A 1 360 ? 4.257 -2.166 2.201 1.00 93.31 360 HIS A O 1
ATOM 2750 N N . VAL A 1 361 ? 4.403 -3.484 0.383 1.00 95.06 361 VAL A N 1
ATOM 2751 C CA . VAL A 1 361 ? 3.062 -3.190 -0.130 1.00 95.06 361 VAL A CA 1
ATOM 2752 C C . VAL A 1 361 ? 2.303 -4.497 -0.172 1.00 95.06 361 VAL A C 1
ATOM 2754 O O . VAL A 1 361 ? 2.762 -5.456 -0.792 1.00 95.06 361 VAL A O 1
ATOM 2757 N N . THR A 1 362 ? 1.140 -4.515 0.457 1.00 92.88 362 THR A N 1
ATOM 2758 C CA . THR A 1 362 ? 0.262 -5.680 0.499 1.00 92.88 362 THR A CA 1
ATOM 2759 C C . THR A 1 362 ? -1.013 -5.359 -0.255 1.00 92.88 362 THR A C 1
ATOM 2761 O O . THR A 1 362 ? -1.631 -4.323 -0.019 1.00 92.88 362 THR A O 1
ATOM 2764 N N . LEU A 1 363 ? -1.412 -6.245 -1.165 1.00 92.88 363 LEU A N 1
ATOM 2765 C CA . LEU A 1 363 ? -2.640 -6.099 -1.945 1.00 92.88 363 LEU A CA 1
ATOM 2766 C C . LEU A 1 363 ? -3.554 -7.296 -1.723 1.00 92.88 363 LEU A C 1
ATOM 2768 O O . LEU A 1 363 ? -3.093 -8.442 -1.722 1.00 92.88 363 LEU A O 1
ATOM 2772 N N . ALA A 1 364 ? -4.850 -7.023 -1.580 1.00 90.50 364 ALA A N 1
ATOM 2773 C CA . ALA A 1 364 ? -5.862 -8.062 -1.680 1.00 90.50 364 ALA A CA 1
ATOM 2774 C C . ALA A 1 364 ? -5.993 -8.511 -3.131 1.00 90.50 364 ALA A C 1
ATOM 2776 O O . ALA A 1 364 ? -6.086 -7.684 -4.043 1.00 90.50 364 ALA A O 1
ATOM 2777 N N . THR A 1 365 ? -5.975 -9.824 -3.349 1.00 88.12 365 THR A N 1
ATOM 2778 C CA . THR A 1 365 ? -5.978 -10.387 -4.691 1.00 88.12 365 THR A CA 1
ATOM 2779 C C . THR A 1 365 ? -6.660 -11.750 -4.798 1.00 88.12 365 THR A C 1
ATOM 2781 O O . THR A 1 365 ? -6.471 -12.659 -3.993 1.00 88.12 365 THR A O 1
ATOM 2784 N N . GLN A 1 366 ? -7.419 -11.940 -5.874 1.00 85.00 366 GLN A N 1
ATOM 2785 C CA . GLN A 1 366 ? -8.093 -13.181 -6.243 1.00 85.00 366 GLN A CA 1
ATOM 2786 C C . GLN A 1 366 ? -7.215 -14.101 -7.108 1.00 85.00 366 GLN A C 1
ATOM 2788 O O . GLN A 1 366 ? -7.718 -14.878 -7.933 1.00 85.00 366 GLN A O 1
ATOM 2793 N N . LEU A 1 367 ? -5.896 -14.102 -6.883 1.00 84.31 367 LEU A N 1
ATOM 2794 C CA . LEU A 1 367 ? -4.972 -15.155 -7.340 1.00 84.31 367 LEU A CA 1
ATOM 2795 C C . LEU A 1 367 ? -5.150 -16.443 -6.511 1.00 84.31 367 LEU A C 1
ATOM 2797 O O . LEU A 1 367 ? -4.219 -17.031 -5.958 1.00 84.31 367 LEU A O 1
ATOM 2801 N N . ASN A 1 368 ? -6.403 -16.867 -6.383 1.00 80.56 368 ASN A N 1
ATOM 2802 C CA . ASN A 1 368 ? -6.852 -17.918 -5.482 1.00 80.56 368 ASN A CA 1
ATOM 2803 C C . ASN A 1 368 ? -6.732 -19.323 -6.087 1.00 80.56 368 ASN A C 1
ATOM 2805 O O . ASN A 1 368 ? -6.642 -20.289 -5.330 1.00 80.56 368 ASN A O 1
ATOM 2809 N N . THR A 1 369 ? -6.642 -19.441 -7.414 1.00 82.69 369 THR A N 1
ATOM 2810 C CA . THR A 1 369 ? -6.359 -20.706 -8.105 1.00 82.69 369 THR A CA 1
ATOM 2811 C C . THR A 1 369 ? -4.867 -20.868 -8.385 1.00 82.69 369 THR A C 1
ATOM 2813 O O . THR A 1 369 ? -4.141 -19.893 -8.586 1.00 82.69 369 THR A O 1
ATOM 2816 N N . GLU A 1 370 ? -4.398 -22.115 -8.437 1.00 83.88 370 GLU A N 1
ATOM 2817 C CA . GLU A 1 370 ? -2.999 -22.417 -8.760 1.00 83.88 370 GLU A CA 1
ATOM 2818 C C . GLU A 1 370 ? -2.604 -21.902 -10.151 1.00 83.88 370 GLU A C 1
ATOM 2820 O O . GLU A 1 370 ? -1.515 -21.368 -10.330 1.00 83.88 370 GLU A O 1
ATOM 2825 N N . GLU A 1 371 ? -3.501 -21.993 -11.135 1.00 85.00 371 GLU A N 1
ATOM 2826 C CA . GLU A 1 371 ? -3.250 -21.508 -12.495 1.00 85.00 371 GLU A CA 1
ATOM 2827 C C . GLU A 1 371 ? -3.070 -19.983 -12.550 1.00 85.00 371 GLU A C 1
ATOM 2829 O O . GLU A 1 371 ? -2.162 -19.490 -13.226 1.00 85.00 371 GLU A O 1
ATOM 2834 N N . ARG A 1 372 ? -3.892 -19.228 -11.809 1.00 86.44 372 ARG A N 1
ATOM 2835 C CA . ARG A 1 372 ? -3.747 -17.770 -11.687 1.00 86.44 372 ARG A CA 1
ATOM 2836 C C . ARG A 1 372 ? -2.440 -17.409 -10.994 1.00 86.44 372 ARG A C 1
ATOM 2838 O O . ARG A 1 372 ? -1.716 -16.547 -11.481 1.00 86.44 372 ARG A O 1
ATOM 2845 N N . LEU A 1 373 ? -2.093 -18.116 -9.919 1.00 86.19 373 LEU A N 1
ATOM 2846 C CA . LEU A 1 373 ? -0.827 -17.911 -9.219 1.00 86.19 373 LEU A CA 1
ATOM 2847 C C . LEU A 1 373 ? 0.379 -18.219 -10.122 1.00 86.19 373 LEU A C 1
ATOM 2849 O O . LEU A 1 373 ? 1.304 -17.416 -10.198 1.00 86.19 373 LEU A O 1
ATOM 2853 N N . LYS A 1 374 ? 0.354 -19.327 -10.876 1.00 85.88 374 LYS A N 1
ATOM 2854 C CA . LYS A 1 374 ? 1.386 -19.660 -11.876 1.00 85.88 374 LYS A CA 1
ATOM 2855 C C . LYS A 1 374 ? 1.497 -18.577 -12.948 1.00 85.88 374 LYS A C 1
ATOM 2857 O O . LYS A 1 374 ? 2.607 -18.196 -13.311 1.00 85.88 374 LYS A O 1
ATOM 2862 N N . SER A 1 375 ? 0.367 -18.061 -13.430 1.00 86.69 375 SER A N 1
ATOM 2863 C CA . SER A 1 375 ? 0.329 -16.969 -14.412 1.00 86.69 375 SER A CA 1
ATOM 2864 C C . SER A 1 375 ? 0.949 -15.686 -13.855 1.00 86.69 375 SER A C 1
ATOM 2866 O O . SER A 1 375 ? 1.783 -15.077 -14.520 1.00 86.69 375 SER A O 1
ATOM 2868 N N . PHE A 1 376 ? 0.625 -15.329 -12.609 1.00 90.00 376 PHE A N 1
ATOM 2869 C CA . PHE A 1 376 ? 1.230 -14.198 -11.907 1.00 90.00 376 PHE A CA 1
ATOM 2870 C C . PHE A 1 376 ? 2.741 -14.354 -11.745 1.00 90.00 376 PHE A C 1
ATOM 2872 O O . PHE A 1 376 ? 3.486 -13.442 -12.096 1.00 90.00 376 PHE A O 1
ATOM 2879 N N . VAL A 1 377 ? 3.213 -15.517 -11.284 1.00 88.75 377 VAL A N 1
ATOM 2880 C CA . VAL A 1 377 ? 4.653 -15.764 -11.141 1.00 88.75 377 VAL A CA 1
ATOM 2881 C C . VAL A 1 377 ? 5.353 -15.626 -12.493 1.00 88.75 377 VAL A C 1
ATOM 2883 O O . VAL A 1 377 ? 6.364 -14.937 -12.564 1.00 88.75 377 VAL A O 1
ATOM 2886 N N . ARG A 1 378 ? 4.806 -16.191 -13.579 1.00 86.88 378 ARG A N 1
ATOM 2887 C CA . ARG A 1 378 ? 5.383 -16.031 -14.929 1.00 86.88 378 ARG A CA 1
ATOM 2888 C C . ARG A 1 378 ? 5.436 -14.569 -15.366 1.00 86.88 378 ARG A C 1
ATOM 2890 O O . ARG A 1 378 ? 6.464 -14.137 -15.881 1.00 86.88 378 ARG A O 1
ATOM 2897 N N . LEU A 1 379 ? 4.361 -13.811 -15.144 1.00 89.75 379 LEU A N 1
ATOM 2898 C CA . LEU A 1 379 ? 4.317 -12.387 -15.463 1.00 89.75 379 LEU A CA 1
ATOM 2899 C C . LEU A 1 379 ? 5.408 -11.626 -14.696 1.00 89.75 379 LEU A C 1
ATOM 2901 O O . LEU A 1 379 ? 6.232 -10.948 -15.307 1.00 89.75 379 LEU A O 1
ATOM 2905 N N . VAL A 1 380 ? 5.490 -11.797 -13.373 1.00 90.62 380 VAL A N 1
ATOM 2906 C CA . VAL A 1 380 ? 6.507 -11.120 -12.551 1.00 90.62 380 VAL A CA 1
ATOM 2907 C C . VAL A 1 380 ? 7.916 -11.540 -12.955 1.00 90.62 380 VAL A C 1
ATOM 2909 O O . VAL A 1 380 ? 8.767 -10.677 -13.150 1.00 90.62 380 VAL A O 1
ATOM 2912 N N . GLN A 1 381 ? 8.169 -12.834 -13.177 1.00 86.50 381 GLN A N 1
ATOM 2913 C CA . GLN A 1 381 ? 9.465 -13.327 -13.652 1.00 86.50 381 GLN A CA 1
ATOM 2914 C C . GLN A 1 381 ? 9.925 -12.624 -14.934 1.00 86.50 381 GLN A C 1
ATOM 2916 O O . GLN A 1 381 ? 11.129 -12.461 -15.125 1.00 86.50 381 GLN A O 1
ATOM 2921 N N . ARG A 1 382 ? 9.003 -12.190 -15.799 1.00 84.31 382 ARG A N 1
ATOM 2922 C CA . ARG A 1 382 ? 9.306 -11.457 -17.039 1.00 84.31 382 ARG A CA 1
ATOM 2923 C C . ARG A 1 382 ? 9.475 -9.963 -16.832 1.00 84.31 382 ARG A C 1
ATOM 2925 O O . ARG A 1 382 ? 10.329 -9.372 -17.482 1.00 84.31 382 ARG A O 1
ATOM 2932 N N . LEU A 1 383 ? 8.710 -9.374 -15.918 1.00 89.62 383 LEU A N 1
ATOM 2933 C CA . LEU A 1 383 ? 8.801 -7.953 -15.581 1.00 89.62 383 LEU A CA 1
ATOM 2934 C C . LEU A 1 383 ? 10.016 -7.629 -14.702 1.00 89.62 383 LEU A C 1
ATOM 2936 O O . LEU A 1 383 ? 10.526 -6.514 -14.761 1.00 89.62 383 LEU A O 1
ATOM 2940 N N . GLU A 1 384 ? 10.515 -8.595 -13.924 1.00 88.38 384 GLU A N 1
ATOM 2941 C CA . GLU A 1 384 ? 11.636 -8.442 -12.986 1.00 88.38 384 GLU A CA 1
ATOM 2942 C C . GLU A 1 384 ? 12.855 -7.677 -13.533 1.00 88.38 384 GLU A C 1
ATOM 2944 O O . GLU A 1 384 ? 13.334 -6.793 -12.830 1.00 88.38 384 GLU A O 1
ATOM 2949 N N . PRO A 1 385 ? 13.353 -7.918 -14.764 1.00 82.31 385 PRO A N 1
ATOM 2950 C CA . PRO A 1 385 ? 14.440 -7.140 -15.354 1.00 82.31 385 PRO A CA 1
ATOM 2951 C C . PRO A 1 385 ? 14.178 -5.632 -15.348 1.00 82.31 385 PRO A C 1
ATOM 2953 O O . PRO A 1 385 ? 15.064 -4.871 -14.969 1.00 82.31 385 PRO A O 1
ATOM 2956 N N . GLY A 1 386 ? 12.964 -5.217 -15.717 1.00 86.44 386 GLY A N 1
ATOM 2957 C CA . GLY A 1 386 ? 12.560 -3.816 -15.695 1.00 86.44 386 GLY A CA 1
ATOM 2958 C C . GLY A 1 386 ? 12.217 -3.329 -14.295 1.00 86.44 386 GLY A C 1
ATOM 2959 O O . GLY A 1 386 ? 12.666 -2.255 -13.903 1.00 86.44 386 GLY A O 1
ATOM 2960 N N . LEU A 1 387 ? 11.501 -4.127 -13.497 1.00 91.06 387 LEU A N 1
ATOM 2961 C CA . LEU A 1 387 ? 11.136 -3.766 -12.121 1.00 91.06 387 LEU A CA 1
ATOM 2962 C C . LEU A 1 387 ? 12.374 -3.540 -11.245 1.00 91.06 387 LEU A C 1
ATOM 2964 O O . LEU A 1 387 ? 12.390 -2.634 -10.416 1.00 91.06 387 LEU A O 1
ATOM 2968 N N . PHE A 1 388 ? 13.444 -4.306 -11.461 1.00 87.75 388 PHE A N 1
ATOM 2969 C CA . PHE A 1 388 ? 14.717 -4.117 -10.769 1.00 87.75 388 PHE A CA 1
ATOM 2970 C C . PHE A 1 388 ? 15.341 -2.756 -11.028 1.00 87.75 388 PHE A C 1
ATOM 2972 O O . PHE A 1 388 ? 16.034 -2.231 -10.168 1.00 87.75 388 PHE A O 1
ATOM 2979 N N . THR A 1 389 ? 15.056 -2.136 -12.164 1.00 86.31 389 THR A N 1
ATOM 2980 C CA . THR A 1 389 ? 15.610 -0.818 -12.480 1.00 86.31 389 THR A CA 1
ATOM 2981 C C . THR A 1 389 ? 14.894 0.311 -11.735 1.00 86.31 389 THR A C 1
ATOM 2983 O O . THR A 1 389 ? 15.417 1.418 -11.662 1.00 86.31 389 THR A O 1
ATOM 2986 N N . LEU A 1 390 ? 13.734 0.019 -11.136 1.00 90.25 390 LEU A N 1
ATOM 2987 C CA . LEU A 1 390 ? 12.938 0.947 -10.333 1.00 90.25 390 LEU A CA 1
ATOM 2988 C C . LEU A 1 390 ? 13.263 0.897 -8.834 1.00 90.25 390 LEU A C 1
ATOM 2990 O O . LEU A 1 390 ? 12.656 1.635 -8.059 1.00 90.25 390 LEU A O 1
ATOM 2994 N N . VAL A 1 391 ? 14.188 0.035 -8.401 1.00 90.31 391 VAL A N 1
ATOM 2995 C CA . VAL A 1 391 ? 14.529 -0.142 -6.980 1.00 90.31 391 VAL A CA 1
ATOM 2996 C C . VAL A 1 391 ? 15.995 0.187 -6.720 1.00 90.31 391 VAL A C 1
ATOM 2998 O O . VAL A 1 391 ? 16.843 0.080 -7.608 1.00 90.31 391 VAL A O 1
ATOM 3001 N N . ALA A 1 392 ? 16.313 0.583 -5.487 1.00 88.50 392 ALA A N 1
ATOM 3002 C CA . ALA A 1 392 ? 17.695 0.809 -5.084 1.00 88.50 392 ALA A CA 1
ATOM 3003 C C . ALA A 1 392 ? 18.516 -0.496 -5.165 1.00 88.50 392 ALA A C 1
ATOM 3005 O O . ALA A 1 392 ? 17.984 -1.571 -4.862 1.00 88.50 392 ALA A O 1
ATOM 3006 N N . PRO A 1 393 ? 19.824 -0.433 -5.493 1.00 87.25 393 PRO A N 1
ATOM 3007 C CA . PRO A 1 393 ? 20.679 -1.617 -5.544 1.00 87.25 393 PRO A CA 1
ATOM 3008 C C . PRO A 1 393 ? 20.688 -2.447 -4.253 1.00 87.25 393 PRO A C 1
ATOM 3010 O O . PRO A 1 393 ? 20.856 -3.662 -4.333 1.00 87.25 393 PRO A O 1
ATOM 3013 N N . SER A 1 394 ? 20.431 -1.838 -3.087 1.00 84.81 394 SER A N 1
ATOM 3014 C CA . SER A 1 394 ? 20.284 -2.534 -1.795 1.00 84.81 394 SER A CA 1
ATOM 3015 C C . SER A 1 394 ? 19.235 -3.644 -1.816 1.00 84.81 394 SER A C 1
ATOM 3017 O O . SER A 1 394 ? 19.348 -4.603 -1.059 1.00 84.81 394 SER A O 1
ATOM 3019 N N . ARG A 1 395 ? 18.218 -3.563 -2.682 1.00 87.81 395 ARG A N 1
ATOM 3020 C CA . ARG A 1 395 ? 17.170 -4.591 -2.790 1.00 87.81 395 ARG A CA 1
ATOM 3021 C C . ARG A 1 395 ? 17.612 -5.829 -3.558 1.00 87.81 395 ARG A C 1
ATOM 3023 O O . ARG A 1 395 ? 16.953 -6.856 -3.483 1.00 87.81 395 ARG A O 1
ATOM 3030 N N . LEU A 1 396 ? 18.732 -5.756 -4.269 1.00 85.69 396 LEU A N 1
ATOM 3031 C CA . LEU A 1 396 ? 19.224 -6.843 -5.119 1.00 85.69 396 LEU A CA 1
ATOM 3032 C C . LEU A 1 396 ? 20.608 -7.321 -4.710 1.00 85.69 396 LEU A C 1
ATOM 3034 O O . LEU A 1 396 ? 20.916 -8.500 -4.874 1.00 85.69 396 LEU A O 1
ATOM 3038 N N . TYR A 1 397 ? 21.415 -6.427 -4.152 1.00 86.00 397 TYR A N 1
ATOM 3039 C CA . TYR A 1 397 ? 22.792 -6.657 -3.756 1.00 86.00 397 TYR A CA 1
ATOM 3040 C C . TYR A 1 397 ? 22.953 -6.416 -2.262 1.00 86.00 397 TYR A C 1
ATOM 3042 O O . TYR A 1 397 ? 22.343 -5.513 -1.691 1.00 86.00 397 TYR A O 1
ATOM 3050 N N . GLU A 1 398 ? 23.798 -7.224 -1.635 1.00 86.94 398 GLU A N 1
ATOM 3051 C CA . GLU A 1 398 ? 24.147 -7.046 -0.230 1.00 86.94 398 GLU A CA 1
ATOM 3052 C C . GLU A 1 398 ? 24.894 -5.718 -0.033 1.00 86.94 398 GLU A C 1
ATOM 3054 O O . GLU A 1 398 ? 25.837 -5.422 -0.768 1.00 86.94 398 GLU A O 1
ATOM 3059 N N . PHE A 1 399 ? 24.473 -4.901 0.935 1.00 85.62 399 PHE A N 1
ATOM 3060 C CA . PHE A 1 399 ? 25.159 -3.655 1.279 1.00 85.62 399 PHE A CA 1
ATOM 3061 C C . PHE A 1 399 ? 26.106 -3.878 2.456 1.00 85.62 399 PHE A C 1
ATOM 3063 O O . PHE A 1 399 ? 25.698 -4.380 3.501 1.00 85.62 399 PHE A O 1
ATOM 3070 N N . ASN A 1 400 ? 27.362 -3.466 2.301 1.00 84.75 400 ASN A N 1
ATOM 3071 C CA . ASN A 1 400 ? 28.366 -3.522 3.350 1.00 84.75 400 ASN A CA 1
ATOM 3072 C C . ASN A 1 400 ? 28.424 -2.163 4.078 1.00 84.75 400 ASN A C 1
ATOM 3074 O O . ASN A 1 400 ? 28.911 -1.186 3.498 1.00 84.75 400 ASN A O 1
ATOM 3078 N N . PRO A 1 401 ? 27.973 -2.081 5.345 1.00 79.75 401 PRO A N 1
ATOM 3079 C CA . PRO A 1 401 ? 27.900 -0.817 6.074 1.00 79.75 401 PRO A CA 1
ATOM 3080 C C . PRO A 1 401 ? 29.272 -0.246 6.447 1.00 79.75 401 PRO A C 1
ATOM 3082 O O . PRO A 1 401 ? 29.402 0.968 6.562 1.00 79.75 401 PRO A O 1
ATOM 3085 N N . THR A 1 402 ? 30.299 -1.089 6.593 1.00 83.50 402 THR A N 1
ATOM 3086 C CA . THR A 1 402 ? 31.666 -0.665 6.935 1.00 83.50 402 THR A CA 1
ATOM 3087 C C . THR A 1 402 ? 32.343 0.056 5.774 1.00 83.50 402 THR A C 1
ATOM 3089 O O . THR A 1 402 ? 33.013 1.062 5.969 1.00 83.50 402 THR A O 1
ATOM 3092 N N . THR A 1 403 ? 32.158 -0.451 4.555 1.00 84.75 403 THR A N 1
ATOM 3093 C CA . THR A 1 403 ? 32.752 0.126 3.333 1.00 84.75 403 THR A CA 1
ATOM 3094 C C . THR A 1 403 ? 31.807 1.077 2.598 1.00 84.75 403 THR A C 1
ATOM 3096 O O . THR A 1 403 ? 32.187 1.633 1.573 1.00 84.75 403 THR A O 1
ATOM 3099 N N . GLN A 1 404 ? 30.570 1.221 3.088 1.00 83.81 404 GLN A N 1
ATOM 3100 C CA . GLN A 1 404 ? 29.477 1.956 2.446 1.00 83.81 404 GLN A CA 1
ATOM 3101 C C . GLN A 1 404 ? 29.293 1.603 0.961 1.00 83.81 404 GLN A C 1
ATOM 3103 O O . GLN A 1 404 ? 29.052 2.466 0.118 1.00 83.81 404 GLN A O 1
ATOM 3108 N N . SER A 1 405 ? 29.421 0.316 0.626 1.00 84.69 405 SER A N 1
ATOM 3109 C CA . SER A 1 405 ? 29.417 -0.155 -0.761 1.00 84.69 405 SER A CA 1
ATOM 3110 C C . SER A 1 405 ? 28.559 -1.406 -0.953 1.00 84.69 405 SER A C 1
ATOM 3112 O O . SER A 1 405 ? 28.302 -2.160 -0.015 1.00 84.69 405 SER A O 1
ATOM 3114 N N . TYR A 1 406 ? 28.100 -1.630 -2.184 1.00 86.25 406 TYR A N 1
ATOM 3115 C CA . TYR A 1 406 ? 27.302 -2.802 -2.547 1.00 86.25 406 TYR A CA 1
ATOM 3116 C C . TYR A 1 406 ? 28.182 -3.943 -3.060 1.00 86.25 406 TYR A C 1
ATOM 3118 O O . TYR A 1 406 ? 29.077 -3.745 -3.889 1.00 86.25 406 TYR A O 1
ATOM 3126 N N . SER A 1 407 ? 27.874 -5.165 -2.635 1.00 81.69 407 SER A N 1
ATOM 3127 C CA . SER A 1 407 ? 28.518 -6.372 -3.133 1.00 81.69 407 SER A CA 1
ATOM 3128 C C . SER A 1 407 ? 28.174 -6.597 -4.603 1.00 81.69 407 SER A C 1
ATOM 3130 O O . SER A 1 407 ? 27.020 -6.765 -4.983 1.00 81.69 407 SER A O 1
ATOM 3132 N N . ARG A 1 408 ? 29.199 -6.688 -5.455 1.00 75.81 408 ARG A N 1
ATOM 3133 C CA . ARG A 1 408 ? 29.032 -7.070 -6.871 1.00 75.81 408 ARG A CA 1
ATOM 3134 C C . ARG A 1 408 ? 28.871 -8.582 -7.071 1.00 75.81 408 ARG A C 1
ATOM 3136 O O . ARG A 1 408 ? 28.736 -9.033 -8.208 1.00 75.81 408 ARG A O 1
ATOM 3143 N N . ARG A 1 409 ? 28.969 -9.374 -5.994 1.00 74.81 409 ARG A N 1
ATOM 3144 C CA . ARG A 1 409 ? 28.987 -10.848 -6.035 1.00 74.81 409 ARG A CA 1
ATOM 3145 C C . ARG A 1 409 ? 27.845 -11.483 -5.247 1.00 74.81 409 ARG A C 1
ATOM 3147 O O . ARG A 1 409 ? 27.324 -12.503 -5.689 1.00 74.81 409 ARG A O 1
ATOM 3154 N N . GLN A 1 410 ? 27.466 -10.903 -4.111 1.00 82.62 410 GLN A N 1
ATOM 3155 C CA . GLN A 1 410 ? 26.413 -11.426 -3.241 1.00 82.62 410 GLN A CA 1
ATOM 3156 C C . GLN A 1 410 ? 25.109 -10.663 -3.460 1.00 82.62 410 GLN A C 1
ATOM 3158 O O . GLN A 1 410 ? 25.076 -9.432 -3.474 1.00 82.62 410 GLN A O 1
ATOM 3163 N N . GLY A 1 411 ? 24.033 -11.422 -3.654 1.00 83.44 411 GLY A N 1
ATOM 3164 C CA . GLY A 1 411 ? 22.689 -10.868 -3.744 1.00 83.44 411 GLY A CA 1
ATOM 3165 C C . GLY A 1 411 ? 22.069 -10.674 -2.364 1.00 83.44 411 GLY A C 1
ATOM 3166 O O . GLY A 1 411 ? 22.413 -11.390 -1.425 1.00 83.44 411 GLY A O 1
ATOM 3167 N N . ASN A 1 412 ? 21.110 -9.757 -2.264 1.00 84.38 412 ASN A N 1
ATOM 3168 C CA . ASN A 1 412 ? 20.319 -9.585 -1.051 1.00 84.38 412 ASN A CA 1
ATOM 3169 C C . ASN A 1 412 ? 19.489 -10.858 -0.783 1.00 84.38 412 ASN A C 1
ATOM 3171 O O . ASN A 1 412 ? 18.711 -11.308 -1.627 1.00 84.38 412 ASN A O 1
ATOM 3175 N N . GLN A 1 413 ? 19.670 -11.456 0.395 1.00 84.00 413 GLN A N 1
ATOM 3176 C CA . GLN A 1 413 ? 18.988 -12.694 0.777 1.00 84.00 413 GLN A CA 1
ATOM 3177 C C . GLN A 1 413 ? 17.535 -12.480 1.222 1.00 84.00 413 GLN A C 1
ATOM 3179 O O . GLN A 1 413 ? 16.769 -13.443 1.185 1.00 84.00 413 GLN A O 1
ATOM 3184 N N . TYR A 1 414 ? 17.171 -11.244 1.578 1.00 80.94 414 TYR A N 1
ATOM 3185 C CA . TYR A 1 414 ? 15.850 -10.812 2.048 1.00 80.94 414 TYR A CA 1
ATOM 3186 C C . TYR A 1 414 ? 14.924 -10.332 0.913 1.00 80.94 414 TYR A C 1
ATOM 3188 O O . TYR A 1 414 ? 13.798 -9.906 1.166 1.00 80.94 414 TYR A O 1
ATOM 3196 N N . CYS A 1 415 ? 15.395 -10.384 -0.338 1.00 85.44 415 CYS A N 1
ATOM 3197 C CA . CYS A 1 415 ? 14.632 -10.047 -1.541 1.00 85.44 415 CYS A CA 1
ATOM 3198 C C . CYS A 1 415 ? 15.150 -10.850 -2.746 1.00 85.44 415 CYS A C 1
ATOM 3200 O O . CYS A 1 415 ? 15.919 -10.369 -3.581 1.00 85.44 415 CYS A O 1
ATOM 3202 N N . ARG A 1 416 ? 14.757 -12.125 -2.822 1.00 86.56 416 ARG A N 1
ATOM 3203 C CA . ARG A 1 416 ? 15.182 -13.072 -3.859 1.00 86.56 416 ARG A CA 1
ATOM 3204 C C . ARG A 1 416 ? 14.261 -12.980 -5.084 1.00 86.56 416 ARG A C 1
ATOM 3206 O O . ARG A 1 416 ? 13.054 -13.142 -4.960 1.00 86.56 416 ARG A O 1
ATOM 3213 N N . PRO A 1 417 ? 14.800 -12.790 -6.292 1.00 85.94 417 PRO A N 1
ATOM 3214 C CA . PRO A 1 417 ? 13.989 -12.775 -7.510 1.00 85.94 417 PRO A CA 1
ATOM 3215 C C . PRO A 1 417 ? 13.190 -14.069 -7.719 1.00 85.94 417 PRO A C 1
ATOM 3217 O O . PRO A 1 417 ? 13.770 -15.155 -7.658 1.00 85.94 417 PRO A O 1
ATOM 3220 N N . LEU A 1 418 ? 11.894 -13.966 -8.026 1.00 85.94 418 LEU A N 1
ATOM 3221 C CA . LEU A 1 418 ? 11.000 -15.096 -8.313 1.00 85.94 418 LEU A CA 1
ATOM 3222 C C . LEU A 1 418 ? 11.479 -15.930 -9.501 1.00 85.94 418 LEU A C 1
ATOM 3224 O O . LEU A 1 418 ? 11.217 -17.127 -9.570 1.00 85.94 418 LEU A O 1
ATOM 3228 N N . ARG A 1 419 ? 12.225 -15.356 -10.444 1.00 81.69 419 ARG A N 1
ATOM 3229 C CA . ARG A 1 419 ? 12.827 -16.123 -11.554 1.00 81.69 419 ARG A CA 1
ATOM 3230 C C . ARG A 1 419 ? 13.881 -17.138 -11.128 1.00 81.69 419 ARG A C 1
ATOM 3232 O O . ARG A 1 419 ? 14.187 -18.035 -11.906 1.00 81.69 419 ARG A O 1
ATOM 3239 N N . LYS A 1 420 ? 14.429 -17.030 -9.910 1.00 80.75 420 LYS A N 1
ATOM 3240 C CA . LYS A 1 420 ? 15.308 -18.072 -9.352 1.00 80.75 420 LYS A CA 1
ATOM 3241 C C . LYS A 1 420 ? 14.561 -19.372 -9.067 1.00 80.75 420 LYS A C 1
ATOM 3243 O O . LYS A 1 420 ? 15.209 -20.400 -8.924 1.00 80.75 420 LYS A O 1
ATOM 3248 N N . LEU A 1 421 ? 13.230 -19.326 -9.010 1.00 79.88 421 LEU A N 1
ATOM 3249 C CA . LEU A 1 421 ? 12.400 -20.513 -8.846 1.00 79.88 421 LEU A CA 1
ATOM 3250 C C . LEU A 1 421 ? 12.448 -21.425 -10.086 1.00 79.88 421 LEU A C 1
ATOM 3252 O O . LEU A 1 421 ? 12.239 -22.623 -9.957 1.00 79.88 421 LEU A O 1
ATOM 3256 N N . GLY A 1 422 ? 12.788 -20.896 -11.268 1.00 78.69 422 GLY A N 1
ATOM 3257 C CA . GLY A 1 422 ? 12.733 -21.641 -12.529 1.00 78.69 422 GLY A CA 1
ATOM 3258 C C . GLY A 1 422 ? 11.340 -21.594 -13.157 1.00 78.69 422 GLY A C 1
ATOM 3259 O O . GLY A 1 422 ? 10.590 -20.648 -12.917 1.00 78.69 422 GLY A O 1
ATOM 3260 N N . ASP A 1 423 ? 11.004 -22.586 -13.986 1.00 80.69 423 ASP A N 1
ATOM 3261 C CA . ASP A 1 423 ? 9.703 -22.658 -14.661 1.00 80.69 423 ASP A CA 1
ATOM 3262 C C . ASP A 1 423 ? 8.571 -22.922 -13.651 1.00 80.69 423 ASP A C 1
ATOM 3264 O O . ASP A 1 423 ? 8.514 -24.015 -13.084 1.00 80.69 423 ASP A O 1
ATOM 3268 N N . PRO A 1 424 ? 7.615 -21.990 -13.462 1.00 77.62 424 PRO A N 1
ATOM 3269 C CA . PRO A 1 424 ? 6.500 -22.186 -12.538 1.00 77.62 424 PRO A CA 1
ATOM 3270 C C . PRO A 1 424 ? 5.605 -23.381 -12.886 1.00 77.62 424 PRO A C 1
ATOM 3272 O O . PRO A 1 424 ? 4.862 -23.844 -12.024 1.00 77.62 424 PRO A O 1
ATOM 3275 N N . ALA A 1 425 ? 5.635 -23.890 -14.126 1.00 76.88 425 ALA A N 1
ATOM 3276 C CA . ALA A 1 425 ? 4.917 -25.113 -14.490 1.00 76.88 425 ALA A CA 1
ATOM 3277 C C . ALA A 1 425 ? 5.488 -26.360 -13.794 1.00 76.88 425 ALA A C 1
ATOM 3279 O O . ALA A 1 425 ? 4.725 -27.267 -13.466 1.00 76.88 425 ALA A O 1
ATOM 3280 N N . ALA A 1 426 ? 6.799 -26.378 -13.539 1.00 79.44 426 ALA A N 1
ATOM 3281 C CA . ALA A 1 426 ? 7.519 -27.493 -12.927 1.00 79.44 426 ALA A CA 1
ATOM 3282 C C . ALA A 1 426 ? 7.525 -27.448 -11.386 1.00 79.44 426 ALA A C 1
ATOM 3284 O O . ALA A 1 426 ? 8.069 -28.344 -10.744 1.00 79.44 426 ALA A O 1
ATOM 3285 N N . ILE A 1 427 ? 6.932 -26.410 -10.786 1.00 78.62 427 ILE A N 1
ATOM 3286 C CA . ILE A 1 427 ? 6.945 -26.167 -9.341 1.00 78.62 427 ILE A CA 1
ATOM 3287 C C . ILE A 1 427 ? 5.540 -26.369 -8.779 1.00 78.62 427 ILE A C 1
ATOM 3289 O O . ILE A 1 427 ? 4.561 -25.807 -9.280 1.00 78.62 427 ILE A O 1
ATOM 3293 N N . ASP A 1 428 ? 5.444 -27.122 -7.685 1.00 83.00 428 ASP A N 1
ATOM 3294 C CA . ASP A 1 428 ? 4.246 -27.143 -6.847 1.00 83.00 428 ASP A CA 1
ATOM 3295 C C . ASP A 1 428 ? 4.186 -25.847 -6.022 1.00 83.00 428 ASP A C 1
ATOM 3297 O O . ASP A 1 428 ? 4.725 -25.750 -4.913 1.00 83.00 428 ASP A O 1
ATOM 3301 N N . LEU A 1 429 ? 3.542 -24.820 -6.586 1.00 81.25 429 LEU A N 1
ATOM 3302 C CA . LEU A 1 429 ? 3.397 -23.528 -5.918 1.00 81.25 429 LEU A CA 1
ATOM 3303 C C . LEU A 1 429 ? 2.556 -23.629 -4.639 1.00 81.25 429 LEU A C 1
ATOM 3305 O O . LEU A 1 429 ? 2.816 -22.895 -3.693 1.00 81.25 429 LEU A O 1
ATOM 3309 N N . ASN A 1 430 ? 1.590 -24.547 -4.552 1.00 77.38 430 ASN A N 1
ATOM 3310 C CA . ASN A 1 430 ? 0.785 -24.701 -3.336 1.00 77.38 430 ASN A CA 1
ATOM 3311 C C . ASN A 1 430 ? 1.624 -25.232 -2.168 1.00 77.38 430 ASN A C 1
ATOM 3313 O O . ASN A 1 430 ? 1.409 -24.846 -1.015 1.00 77.38 430 ASN A O 1
ATOM 3317 N N . ARG A 1 431 ? 2.585 -26.123 -2.439 1.00 80.12 431 ARG A N 1
ATOM 3318 C CA . ARG A 1 431 ? 3.585 -26.530 -1.444 1.00 80.12 431 ARG A CA 1
ATOM 3319 C C . ARG A 1 431 ? 4.531 -25.381 -1.110 1.00 80.12 431 ARG A C 1
ATOM 3321 O O . ARG A 1 431 ? 4.709 -25.096 0.069 1.00 80.12 431 ARG A O 1
ATOM 3328 N N . PHE A 1 432 ? 5.070 -24.700 -2.121 1.00 80.88 432 PHE A N 1
ATOM 3329 C CA . PHE A 1 432 ? 5.996 -23.576 -1.941 1.00 80.88 432 PHE A CA 1
ATOM 3330 C C . PHE A 1 432 ? 5.426 -22.475 -1.031 1.00 80.88 432 PHE A C 1
ATOM 3332 O O . PHE A 1 432 ? 6.108 -22.004 -0.126 1.00 80.88 432 PHE A O 1
ATOM 3339 N N . VAL A 1 433 ? 4.154 -22.118 -1.231 1.00 77.12 433 VAL A N 1
ATOM 3340 C CA . VAL A 1 433 ? 3.427 -21.085 -0.473 1.00 77.12 433 VAL A CA 1
ATOM 3341 C C . VAL A 1 433 ? 3.223 -21.437 1.003 1.00 77.12 433 VAL A C 1
ATOM 3343 O O . VAL A 1 433 ? 3.122 -20.540 1.838 1.00 77.12 433 VAL A O 1
ATOM 3346 N N . ARG A 1 434 ? 3.141 -22.730 1.335 1.00 75.12 434 ARG A N 1
ATOM 3347 C CA . ARG A 1 434 ? 2.962 -23.202 2.720 1.00 75.12 434 ARG A CA 1
ATOM 3348 C C . ARG A 1 434 ? 4.267 -23.264 3.504 1.00 75.12 434 ARG A C 1
ATOM 3350 O O . ARG A 1 434 ? 4.229 -23.371 4.726 1.00 75.12 434 ARG A O 1
ATOM 3357 N N . ASP A 1 435 ? 5.395 -23.219 2.814 1.00 75.19 435 ASP A N 1
ATOM 3358 C CA . ASP A 1 435 ? 6.708 -23.351 3.418 1.00 75.19 435 ASP A CA 1
ATOM 3359 C C . ASP A 1 435 ? 7.240 -21.983 3.873 1.00 75.19 435 ASP A C 1
ATOM 3361 O O . ASP A 1 435 ? 7.486 -21.065 3.085 1.00 75.19 435 ASP A O 1
ATOM 3365 N N . TYR A 1 436 ? 7.406 -21.861 5.188 1.00 66.31 436 TYR A N 1
ATOM 3366 C CA . TYR A 1 436 ? 7.841 -20.648 5.873 1.00 66.31 436 TYR A CA 1
ATOM 3367 C C . TYR A 1 436 ? 9.302 -20.267 5.574 1.00 66.31 436 TYR A C 1
ATOM 3369 O O . TYR A 1 436 ? 9.710 -19.138 5.864 1.00 66.31 436 TYR A O 1
ATOM 3377 N N . GLU A 1 437 ? 10.099 -21.151 4.971 1.00 68.31 437 GLU A N 1
ATOM 3378 C CA . GLU A 1 437 ? 11.461 -20.819 4.531 1.00 68.31 437 GLU A CA 1
ATOM 3379 C C . GLU A 1 437 ? 11.478 -19.989 3.229 1.00 68.31 437 GLU A C 1
ATOM 3381 O O . GLU A 1 437 ? 12.474 -19.335 2.909 1.00 68.31 437 GLU A O 1
ATOM 3386 N N . ASN A 1 438 ? 10.351 -19.908 2.508 1.00 73.31 438 ASN A N 1
ATOM 3387 C CA . ASN A 1 438 ? 10.254 -19.252 1.195 1.00 73.31 438 ASN A CA 1
ATOM 3388 C C . ASN A 1 438 ? 9.846 -17.763 1.235 1.00 73.31 438 ASN A C 1
ATOM 3390 O O . ASN A 1 438 ? 9.477 -17.185 0.210 1.00 73.31 438 ASN A O 1
ATOM 3394 N N . ARG A 1 439 ? 9.940 -17.104 2.395 1.00 77.31 439 ARG A N 1
ATOM 3395 C CA . ARG A 1 439 ? 9.355 -15.769 2.669 1.00 77.31 439 ARG A CA 1
ATOM 3396 C C . ARG A 1 439 ? 10.213 -14.563 2.291 1.00 77.31 439 ARG A C 1
ATOM 3398 O O . ARG A 1 439 ? 10.014 -13.465 2.804 1.00 77.31 439 ARG A O 1
ATOM 3405 N N . TYR A 1 440 ? 11.187 -14.759 1.419 1.00 85.12 440 TYR A N 1
ATOM 3406 C CA . TYR A 1 440 ? 12.138 -13.712 1.063 1.00 85.12 440 TYR A CA 1
ATOM 3407 C C . TYR A 1 440 ? 12.260 -13.582 -0.440 1.00 85.12 440 TYR A C 1
ATOM 3409 O O . TYR A 1 440 ? 13.369 -13.616 -0.966 1.00 85.12 440 TYR A O 1
ATOM 3417 N N . HIS A 1 441 ? 11.128 -13.465 -1.133 1.00 88.25 441 HIS A N 1
ATOM 3418 C CA . HIS A 1 441 ? 11.105 -13.235 -2.572 1.00 88.25 441 HIS A CA 1
ATOM 3419 C C . HIS A 1 441 ? 10.728 -11.790 -2.910 1.00 88.25 441 HIS A C 1
ATOM 3421 O O . HIS A 1 441 ? 10.271 -11.040 -2.053 1.00 88.25 441 HIS A O 1
ATOM 3427 N N . SER A 1 442 ? 10.939 -11.384 -4.164 1.00 88.25 442 SER A N 1
ATOM 3428 C CA . SER A 1 442 ? 10.474 -10.093 -4.695 1.00 88.25 442 SER A CA 1
ATOM 3429 C C . SER A 1 442 ? 8.984 -9.866 -4.408 1.00 88.25 442 SER A C 1
ATOM 3431 O O . SER A 1 442 ? 8.585 -8.770 -4.014 1.00 88.25 442 SER A O 1
ATOM 3433 N N . VAL A 1 443 ? 8.189 -10.931 -4.521 1.00 89.31 443 VAL A N 1
ATOM 3434 C CA . VAL A 1 443 ? 6.826 -11.013 -3.993 1.00 89.31 443 VAL A CA 1
ATOM 3435 C C . VAL A 1 443 ? 6.718 -12.265 -3.138 1.00 89.31 443 VAL A C 1
ATOM 3437 O O . VAL A 1 443 ? 7.022 -13.369 -3.596 1.00 89.31 443 VAL A O 1
ATOM 3440 N N . ASN A 1 444 ? 6.272 -12.101 -1.901 1.00 87.19 444 ASN A N 1
ATOM 3441 C CA . ASN A 1 444 ? 5.977 -13.202 -1.009 1.00 87.19 444 ASN A CA 1
ATOM 3442 C C . ASN A 1 444 ? 4.643 -13.829 -1.398 1.00 87.19 444 ASN A C 1
ATOM 3444 O O . ASN A 1 444 ? 3.597 -13.198 -1.307 1.00 87.19 444 ASN A O 1
ATOM 3448 N N . LEU A 1 445 ? 4.692 -15.097 -1.810 1.00 78.25 445 LEU A N 1
ATOM 3449 C CA . LEU A 1 445 ? 3.524 -15.838 -2.292 1.00 78.25 445 LEU A CA 1
ATOM 3450 C C . LEU A 1 445 ? 2.652 -16.424 -1.164 1.00 78.25 445 LEU A C 1
ATOM 3452 O O . LEU A 1 445 ? 1.716 -17.170 -1.441 1.00 78.25 445 LEU A O 1
ATOM 3456 N N . ILE A 1 446 ? 2.958 -16.117 0.099 1.00 71.44 446 ILE A N 1
ATOM 3457 C CA . ILE A 1 446 ? 2.259 -16.652 1.273 1.00 71.44 446 ILE A CA 1
ATOM 3458 C C . ILE A 1 446 ? 0.806 -16.173 1.253 1.00 71.44 446 ILE A C 1
ATOM 3460 O O . ILE A 1 446 ? 0.559 -14.974 1.299 1.00 71.44 446 ILE A O 1
ATOM 3464 N N . LYS A 1 447 ? -0.163 -17.093 1.242 1.00 61.59 447 LYS A N 1
ATOM 3465 C CA . LYS A 1 447 ? -1.577 -16.733 1.410 1.00 61.59 447 LYS A CA 1
ATOM 3466 C C . LYS A 1 447 ? -1.860 -16.464 2.891 1.00 61.59 447 LYS A C 1
ATOM 3468 O O . LYS A 1 447 ? -1.649 -17.349 3.723 1.00 61.59 447 LYS A O 1
ATOM 3473 N N . SER A 1 448 ? -2.362 -15.276 3.225 1.00 60.19 448 SER A N 1
ATOM 3474 C CA . SER A 1 448 ? -2.991 -15.041 4.532 1.00 60.19 448 SER A CA 1
ATOM 3475 C C . SER A 1 448 ? -4.256 -15.907 4.680 1.00 60.19 448 SER A C 1
ATOM 3477 O O . SER A 1 448 ? -4.839 -16.356 3.691 1.00 60.19 448 SER A O 1
ATOM 3479 N N . LYS A 1 449 ? -4.704 -16.150 5.921 1.00 57.28 449 LYS A N 1
ATOM 3480 C CA . LYS A 1 449 ? -5.983 -16.832 6.224 1.00 57.28 449 LYS A CA 1
ATOM 3481 C C . LYS A 1 449 ? -7.196 -15.907 6.023 1.00 57.28 449 LYS A C 1
ATOM 3483 O O . LYS A 1 449 ? -8.131 -15.931 6.817 1.00 57.28 449 LYS A O 1
ATOM 3488 N N . ASP A 1 450 ? -7.143 -15.063 5.007 1.00 63.56 450 ASP A N 1
ATOM 3489 C CA . ASP A 1 450 ? -8.166 -14.072 4.699 1.00 63.56 450 ASP A CA 1
ATOM 3490 C C . ASP A 1 450 ? -9.106 -14.612 3.600 1.00 63.56 450 ASP A C 1
ATOM 3492 O O . ASP A 1 450 ? -8.640 -15.364 2.733 1.00 63.56 450 ASP A O 1
ATOM 3496 N N . PRO A 1 451 ? -10.417 -14.285 3.611 1.00 69.75 451 PRO A N 1
ATOM 3497 C CA . PRO A 1 451 ? -11.319 -14.566 2.492 1.00 69.75 451 PRO A CA 1
ATOM 3498 C C . PRO A 1 451 ? -10.751 -14.177 1.121 1.00 69.75 451 PRO A C 1
ATOM 3500 O O . PRO A 1 451 ? -11.005 -14.875 0.132 1.00 69.75 451 PRO A O 1
ATOM 3503 N N . VAL A 1 452 ? -9.962 -13.097 1.063 1.00 79.50 452 VAL A N 1
ATOM 3504 C CA . VAL A 1 452 ? -9.222 -12.686 -0.132 1.00 79.50 452 VAL A CA 1
ATOM 3505 C C . VAL A 1 452 ? -7.718 -12.805 0.133 1.00 79.50 452 VAL A C 1
ATOM 3507 O O . VAL A 1 452 ? -7.197 -12.100 0.993 1.00 79.50 452 VAL A O 1
ATOM 3510 N N . PRO A 1 453 ? -6.985 -13.664 -0.605 1.00 83.38 453 PRO A N 1
ATOM 3511 C CA . PRO A 1 453 ? -5.544 -13.802 -0.434 1.00 83.38 453 PRO A CA 1
ATOM 3512 C C . PRO A 1 453 ? -4.811 -12.461 -0.479 1.00 83.38 453 PRO A C 1
ATOM 3514 O O . PRO A 1 453 ? -5.038 -11.643 -1.369 1.00 83.38 453 PRO A O 1
ATOM 3517 N N . LEU A 1 454 ? -3.889 -12.273 0.458 1.00 87.25 454 LEU A N 1
ATOM 3518 C CA . LEU A 1 454 ? -2.984 -11.132 0.484 1.00 87.25 454 LEU A CA 1
ATOM 3519 C C . LEU A 1 454 ? -1.626 -11.551 -0.056 1.00 87.25 454 LEU A C 1
ATOM 3521 O O . LEU A 1 454 ? -1.111 -12.595 0.343 1.00 87.25 454 LEU A O 1
ATOM 3525 N N . LEU A 1 455 ? -1.047 -10.740 -0.938 1.00 88.12 455 LEU A N 1
ATOM 3526 C CA . LEU A 1 455 ? 0.329 -10.916 -1.393 1.00 88.12 455 LEU A CA 1
ATOM 3527 C C . LEU A 1 455 ? 1.148 -9.677 -1.043 1.00 88.12 455 LEU A C 1
ATOM 3529 O O . LEU A 1 455 ? 0.764 -8.553 -1.366 1.00 88.12 455 LEU A O 1
ATOM 3533 N N . GLU A 1 456 ? 2.271 -9.909 -0.367 1.00 90.75 456 GLU A N 1
ATOM 3534 C CA . GLU A 1 456 ? 3.204 -8.876 0.079 1.00 90.75 456 GLU A CA 1
ATOM 3535 C C . GLU A 1 456 ? 4.326 -8.732 -0.949 1.00 90.75 456 GLU A C 1
ATOM 3537 O O . GLU A 1 456 ? 5.007 -9.695 -1.312 1.00 90.75 456 GLU A O 1
ATOM 3542 N N . VAL A 1 457 ? 4.556 -7.512 -1.406 1.00 92.12 457 VAL A N 1
ATOM 3543 C CA . VAL A 1 457 ? 5.643 -7.180 -2.313 1.00 92.12 457 VAL A CA 1
ATOM 3544 C C . VAL A 1 457 ? 6.794 -6.551 -1.530 1.00 92.12 457 VAL A C 1
ATOM 3546 O O . VAL A 1 457 ? 6.624 -5.528 -0.865 1.00 92.12 457 VAL A O 1
ATOM 3549 N N . ARG A 1 458 ? 7.996 -7.118 -1.691 1.00 88.31 458 ARG A N 1
ATOM 3550 C CA . ARG A 1 458 ? 9.222 -6.723 -0.973 1.00 88.31 458 ARG A CA 1
ATOM 3551 C C . ARG A 1 458 ? 10.291 -6.105 -1.867 1.00 88.31 458 ARG A C 1
ATOM 3553 O O . ARG A 1 458 ? 11.425 -5.908 -1.438 1.00 88.31 458 ARG A O 1
ATOM 3560 N N . MET A 1 459 ? 9.991 -5.827 -3.130 1.00 86.69 459 MET A N 1
ATOM 3561 C CA . MET A 1 459 ? 10.980 -5.246 -4.042 1.00 86.69 459 MET A CA 1
ATOM 3562 C C . MET A 1 459 ? 11.374 -3.815 -3.674 1.00 86.69 459 MET A C 1
ATOM 3564 O O . MET A 1 459 ? 12.423 -3.350 -4.107 1.00 86.69 459 MET A O 1
ATOM 3568 N N . HIS A 1 460 ? 10.566 -3.115 -2.886 1.00 87.94 460 HIS A N 1
ATOM 3569 C CA . HIS A 1 460 ? 10.704 -1.679 -2.708 1.00 87.94 460 HIS A CA 1
ATOM 3570 C C . HIS A 1 460 ? 11.855 -1.314 -1.773 1.00 87.94 460 HIS A C 1
ATOM 3572 O O . HIS A 1 460 ? 12.095 -1.951 -0.746 1.00 87.94 460 HIS A O 1
ATOM 3578 N N . HIS A 1 461 ? 12.564 -0.250 -2.138 1.00 87.56 461 HIS A N 1
ATOM 3579 C CA . HIS A 1 461 ? 13.481 0.412 -1.224 1.00 87.56 461 HIS A CA 1
ATOM 3580 C C . HIS A 1 461 ? 12.671 1.153 -0.156 1.00 87.56 461 HIS A C 1
ATOM 3582 O O . HIS A 1 461 ? 11.587 1.651 -0.460 1.00 87.56 461 HIS A O 1
ATOM 3588 N N . GLY A 1 462 ? 13.183 1.209 1.076 1.00 90.56 462 GLY A N 1
ATOM 3589 C CA . GLY A 1 462 ? 12.547 1.992 2.128 1.00 90.56 462 GLY A CA 1
ATOM 3590 C C . GLY A 1 462 ? 12.372 3.445 1.698 1.00 90.56 462 GLY A C 1
ATOM 3591 O O . GLY A 1 462 ? 13.241 4.022 1.038 1.00 90.56 462 GLY A O 1
ATOM 3592 N N . THR A 1 463 ? 11.228 4.018 2.055 1.00 94.12 463 THR A N 1
ATOM 3593 C CA . THR A 1 463 ? 10.880 5.419 1.817 1.00 94.12 463 THR A CA 1
ATOM 3594 C C . THR A 1 463 ? 9.707 5.802 2.714 1.00 94.12 463 THR A C 1
ATOM 3596 O O . THR A 1 463 ? 8.861 4.965 3.017 1.00 94.12 463 THR A O 1
ATOM 3599 N N . HIS A 1 464 ? 9.647 7.069 3.116 1.00 95.31 464 HIS A N 1
ATOM 3600 C CA . HIS A 1 464 ? 8.469 7.687 3.733 1.00 95.31 464 HIS A CA 1
ATOM 3601 C C . HIS A 1 464 ? 7.798 8.699 2.784 1.00 95.31 464 HIS A C 1
ATOM 3603 O O . HIS A 1 464 ? 6.890 9.425 3.181 1.00 95.31 464 HIS A O 1
ATOM 3609 N N . GLU A 1 465 ? 8.258 8.794 1.532 1.00 93.62 465 GLU A N 1
ATOM 3610 C CA . GLU A 1 465 ? 7.731 9.739 0.552 1.00 93.62 465 GLU A CA 1
ATOM 3611 C C . GLU A 1 465 ? 6.469 9.173 -0.101 1.00 93.62 465 GLU A C 1
ATOM 3613 O O . GLU A 1 465 ? 6.519 8.189 -0.844 1.00 93.62 465 GLU A O 1
ATOM 3618 N N . PHE A 1 466 ? 5.339 9.849 0.113 1.00 95.19 466 PHE A N 1
ATOM 3619 C CA . PHE A 1 466 ? 4.040 9.436 -0.420 1.00 95.19 466 PHE A CA 1
ATOM 3620 C C . PHE A 1 466 ? 4.076 9.130 -1.922 1.00 95.19 466 PHE A C 1
ATOM 3622 O O . PHE A 1 466 ? 3.591 8.089 -2.352 1.00 95.19 466 PHE A O 1
ATOM 3629 N N . ASN A 1 467 ? 4.697 10.005 -2.714 1.00 91.62 467 ASN A N 1
ATOM 3630 C CA . ASN A 1 467 ? 4.739 9.891 -4.170 1.00 91.62 467 ASN A CA 1
ATOM 3631 C C . ASN A 1 467 ? 5.374 8.571 -4.639 1.00 91.62 467 ASN A C 1
ATOM 3633 O O . ASN A 1 467 ? 4.870 7.931 -5.562 1.00 91.62 467 ASN A O 1
ATOM 3637 N N . LYS A 1 468 ? 6.447 8.136 -3.966 1.00 91.62 468 LYS A N 1
ATOM 3638 C CA . LYS A 1 468 ? 7.139 6.876 -4.264 1.00 91.62 468 LYS A CA 1
ATOM 3639 C C . LYS A 1 468 ? 6.293 5.677 -3.847 1.00 91.62 468 LYS A C 1
ATOM 3641 O O . LYS A 1 468 ? 6.182 4.717 -4.606 1.00 91.62 468 LYS A O 1
ATOM 3646 N N . ILE A 1 469 ? 5.662 5.740 -2.674 1.00 95.88 469 ILE A N 1
ATOM 3647 C CA . ILE A 1 469 ? 4.801 4.661 -2.165 1.00 95.88 469 ILE A CA 1
ATOM 3648 C C . ILE A 1 469 ? 3.565 4.492 -3.059 1.00 95.88 469 ILE A C 1
ATOM 3650 O O . ILE A 1 469 ? 3.264 3.380 -3.492 1.00 95.88 469 ILE A O 1
ATOM 3654 N N . ALA A 1 470 ? 2.881 5.586 -3.396 1.00 95.06 470 ALA A N 1
ATOM 3655 C CA . ALA A 1 470 ? 1.683 5.573 -4.231 1.00 95.06 470 ALA A CA 1
ATOM 3656 C C . ALA A 1 470 ? 1.967 5.032 -5.643 1.00 95.06 470 ALA A C 1
ATOM 3658 O O . ALA A 1 470 ? 1.169 4.257 -6.175 1.00 95.06 470 ALA A O 1
ATOM 3659 N N . LEU A 1 471 ? 3.128 5.371 -6.224 1.00 93.56 471 LEU A N 1
ATOM 3660 C CA . LEU A 1 471 ? 3.583 4.813 -7.502 1.00 93.56 471 LEU A CA 1
ATOM 3661 C C . LEU A 1 471 ? 3.682 3.280 -7.447 1.00 93.56 471 LEU A C 1
ATOM 3663 O O . LEU A 1 471 ? 3.243 2.605 -8.379 1.00 93.56 471 LEU A O 1
ATOM 3667 N N . TRP A 1 472 ? 4.214 2.727 -6.353 1.00 95.50 472 TRP A N 1
ATOM 3668 C CA . TRP A 1 472 ? 4.316 1.279 -6.162 1.00 95.50 472 TRP A CA 1
ATOM 3669 C C . TRP A 1 472 ? 2.962 0.606 -5.978 1.00 95.50 472 TRP A C 1
ATOM 3671 O O . TRP A 1 472 ? 2.707 -0.403 -6.636 1.00 95.50 472 TRP A O 1
ATOM 3681 N N . VAL A 1 473 ? 2.086 1.168 -5.141 1.00 96.38 473 VAL A N 1
ATOM 3682 C CA . VAL A 1 473 ? 0.718 0.654 -4.961 1.00 96.38 473 VAL A CA 1
ATOM 3683 C C . VAL A 1 473 ? 0.003 0.582 -6.315 1.00 96.38 473 VAL A C 1
ATOM 3685 O O . VAL A 1 473 ? -0.493 -0.478 -6.695 1.00 96.38 473 VAL A O 1
ATOM 3688 N N . SER A 1 474 ? 0.043 1.674 -7.086 1.00 95.06 474 SER A N 1
ATOM 3689 C CA . SER A 1 474 ? -0.540 1.762 -8.429 1.00 95.06 474 SER A CA 1
ATOM 3690 C C . SER A 1 474 ? 0.054 0.730 -9.400 1.00 95.06 474 SER A C 1
ATOM 3692 O O . SER A 1 474 ? -0.687 -0.020 -10.039 1.00 95.06 474 SER A O 1
ATOM 3694 N N . LEU A 1 475 ? 1.386 0.620 -9.480 1.00 95.44 475 LEU A N 1
ATOM 3695 C CA . LEU A 1 475 ? 2.057 -0.333 -10.371 1.00 95.44 475 LEU A CA 1
ATOM 3696 C C . LEU A 1 475 ? 1.679 -1.781 -10.068 1.00 95.44 475 LEU A C 1
ATOM 3698 O O . LEU A 1 475 ? 1.385 -2.550 -10.986 1.00 95.44 475 LEU A O 1
ATOM 3702 N N . TRP A 1 476 ? 1.662 -2.156 -8.792 1.00 95.06 476 TRP A N 1
ATOM 3703 C CA . TRP A 1 476 ? 1.321 -3.520 -8.417 1.00 95.06 476 TRP A CA 1
ATOM 3704 C C . TRP A 1 476 ? -0.151 -3.823 -8.647 1.00 95.06 476 TRP A C 1
ATOM 3706 O O . TRP A 1 476 ? -0.433 -4.887 -9.196 1.00 95.06 476 TRP A O 1
ATOM 3716 N N . MET A 1 477 ? -1.071 -2.890 -8.371 1.00 93.88 477 MET A N 1
ATOM 3717 C CA . MET A 1 477 ? -2.480 -3.056 -8.755 1.00 93.88 477 MET A CA 1
ATOM 3718 C C . MET A 1 477 ? -2.607 -3.413 -10.242 1.00 93.88 477 MET A C 1
ATOM 3720 O O . MET A 1 477 ? -3.321 -4.355 -10.583 1.00 93.88 477 MET A O 1
ATOM 3724 N N . GLN A 1 478 ? -1.854 -2.754 -11.127 1.00 92.44 478 GLN A N 1
ATOM 3725 C CA . GLN A 1 478 ? -1.885 -3.061 -12.560 1.00 92.44 478 GLN A CA 1
ATOM 3726 C C . GLN A 1 478 ? -1.346 -4.458 -12.904 1.00 92.44 478 GLN A C 1
ATOM 3728 O O . GLN A 1 478 ? -1.952 -5.193 -13.693 1.00 92.44 478 GLN A O 1
ATOM 3733 N N . ILE A 1 479 ? -0.230 -4.857 -12.291 1.00 93.31 479 ILE A N 1
ATOM 3734 C CA . ILE A 1 479 ? 0.387 -6.173 -12.515 1.00 93.31 479 ILE A CA 1
ATOM 3735 C C . ILE A 1 479 ? -0.527 -7.301 -12.007 1.00 93.31 479 ILE A C 1
ATOM 3737 O O . ILE A 1 479 ? -0.774 -8.269 -12.732 1.00 93.31 479 ILE A O 1
ATOM 3741 N N . PHE A 1 480 ? -1.062 -7.175 -10.788 1.00 90.69 480 PHE A N 1
ATOM 3742 C CA . PHE A 1 480 ? -1.945 -8.178 -10.181 1.00 90.69 480 PHE A CA 1
ATOM 3743 C C . PHE A 1 480 ? -3.231 -8.366 -10.982 1.00 90.69 480 PHE A C 1
ATOM 3745 O O . PHE A 1 480 ? -3.594 -9.497 -11.321 1.00 90.69 480 PHE A O 1
ATOM 3752 N N . ASN A 1 481 ? -3.884 -7.263 -11.348 1.00 89.06 481 ASN A N 1
ATOM 3753 C CA . ASN A 1 481 ? -5.125 -7.309 -12.113 1.00 89.06 481 ASN A CA 1
ATOM 3754 C C . ASN A 1 481 ? -4.930 -7.888 -13.520 1.00 89.06 481 ASN A C 1
ATOM 3756 O O . ASN A 1 481 ? -5.815 -8.580 -14.022 1.00 89.06 481 ASN A O 1
ATOM 3760 N N . THR A 1 482 ? -3.762 -7.680 -14.131 1.00 87.25 482 THR A N 1
ATOM 3761 C CA . THR A 1 482 ? -3.433 -8.295 -15.426 1.00 87.25 482 THR A CA 1
ATOM 3762 C C . THR A 1 482 ? -3.235 -9.807 -15.298 1.00 87.25 482 THR A C 1
ATOM 3764 O O . THR A 1 482 ? -3.759 -10.574 -16.102 1.00 87.25 482 THR A O 1
ATOM 3767 N N . ALA A 1 483 ? -2.540 -10.270 -14.254 1.00 84.75 483 ALA A N 1
ATOM 3768 C CA . ALA A 1 483 ? -2.291 -11.700 -14.039 1.00 84.75 483 ALA A CA 1
ATOM 3769 C C . ALA A 1 483 ? -3.546 -12.519 -13.686 1.00 84.75 483 ALA A C 1
ATOM 3771 O O . ALA A 1 483 ? -3.562 -13.744 -13.847 1.00 84.75 483 ALA A O 1
ATOM 3772 N N . ARG A 1 484 ? -4.592 -11.860 -13.182 1.00 77.81 484 ARG A N 1
ATOM 3773 C CA . ARG A 1 484 ? -5.830 -12.490 -12.708 1.00 77.81 484 ARG A CA 1
ATOM 3774 C C . ARG A 1 484 ? -6.598 -13.251 -13.796 1.00 77.81 484 ARG A C 1
ATOM 3776 O O . ARG A 1 484 ? -7.249 -14.261 -13.500 1.00 77.81 484 ARG A O 1
ATOM 3783 N N . TYR A 1 485 ? -6.538 -12.785 -15.040 1.00 73.06 485 TYR A N 1
ATOM 3784 C CA . TYR A 1 485 ? -7.213 -13.395 -16.186 1.00 73.06 485 TYR A CA 1
ATOM 3785 C C . TYR A 1 485 ? -6.168 -14.151 -17.001 1.00 73.06 485 TYR A C 1
ATOM 3787 O O . TYR A 1 485 ? -5.382 -13.503 -17.674 1.00 73.06 485 TYR A O 1
ATOM 3795 N N . ARG A 1 486 ? -6.129 -15.495 -16.875 1.00 64.62 486 ARG A N 1
ATOM 3796 C CA . ARG A 1 486 ? -5.194 -16.443 -17.538 1.00 64.62 486 ARG A CA 1
ATOM 3797 C C . ARG A 1 486 ? -4.236 -15.760 -18.525 1.00 64.62 486 ARG A C 1
ATOM 3799 O O . ARG A 1 486 ? -4.520 -15.677 -19.717 1.00 64.62 486 ARG A O 1
ATOM 3806 N N . TRP A 1 487 ? -3.120 -15.249 -18.010 1.00 74.88 487 TRP A N 1
ATOM 3807 C CA . TRP A 1 487 ? -2.150 -14.532 -18.829 1.00 74.88 487 TRP A CA 1
ATOM 3808 C C . TRP A 1 487 ? -1.344 -15.545 -19.658 1.00 74.88 487 TRP A C 1
ATOM 3810 O O . TRP A 1 487 ? -0.810 -16.522 -19.128 1.00 74.88 487 TRP A O 1
ATOM 3820 N N . SER A 1 488 ? -1.282 -15.323 -20.972 1.00 65.69 488 SER A N 1
ATOM 3821 C CA . SER A 1 488 ? -0.642 -16.210 -21.954 1.00 65.69 488 SER A CA 1
ATOM 3822 C C . SER A 1 488 ? 0.422 -15.472 -22.770 1.00 65.69 488 SER A C 1
ATOM 3824 O O . SER A 1 488 ? 0.504 -15.660 -23.985 1.00 65.69 488 SER A O 1
ATOM 3826 N N . GLY A 1 489 ? 1.161 -14.560 -22.131 1.00 63.62 489 GLY A N 1
ATOM 3827 C CA . GLY A 1 489 ? 2.047 -13.636 -22.835 1.00 63.62 489 GLY A CA 1
ATOM 3828 C C . GLY A 1 489 ? 3.142 -14.318 -23.665 1.00 63.62 489 GLY A C 1
ATOM 3829 O O . GLY A 1 489 ? 3.327 -15.539 -23.623 1.00 63.62 489 GLY A O 1
ATOM 3830 N N . PRO A 1 490 ? 3.860 -13.533 -24.478 1.00 59.22 490 PRO A N 1
ATOM 3831 C CA . PRO A 1 490 ? 4.644 -14.048 -25.594 1.00 59.22 490 PRO A CA 1
ATOM 3832 C C . PRO A 1 490 ? 5.807 -14.936 -25.137 1.00 59.22 490 PRO A C 1
ATOM 3834 O O . PRO A 1 490 ? 6.411 -14.708 -24.088 1.00 59.22 490 PRO A O 1
ATOM 3837 N N . ALA A 1 491 ? 6.185 -15.931 -25.943 1.00 54.56 491 ALA A N 1
ATOM 3838 C CA . ALA A 1 491 ? 7.348 -16.772 -25.653 1.00 54.56 491 ALA A CA 1
ATOM 3839 C C . ALA A 1 491 ? 8.622 -15.910 -25.536 1.00 54.56 491 ALA A C 1
ATOM 3841 O O . ALA A 1 491 ? 8.957 -15.170 -26.459 1.00 54.56 491 ALA A O 1
ATOM 3842 N N . TRP A 1 492 ? 9.341 -15.988 -24.408 1.00 56.59 492 TRP A N 1
ATOM 3843 C CA . TRP A 1 492 ? 10.611 -15.273 -24.220 1.00 56.59 492 TRP A CA 1
ATOM 3844 C C . TRP A 1 492 ? 11.708 -16.230 -23.764 1.00 56.59 492 TRP A C 1
ATOM 3846 O O . TRP A 1 492 ? 11.594 -16.895 -22.738 1.00 56.59 492 TRP A O 1
ATOM 3856 N N . SER A 1 493 ? 12.793 -16.274 -24.534 1.00 47.03 493 SER A N 1
ATOM 3857 C CA . SER A 1 493 ? 14.053 -16.909 -24.166 1.00 47.03 493 SER A CA 1
ATOM 3858 C C . SER A 1 493 ? 15.023 -15.871 -23.588 1.00 47.03 493 SER A C 1
ATOM 3860 O O . SER A 1 493 ? 15.468 -14.975 -24.310 1.00 47.03 493 SER A O 1
ATOM 3862 N N . GLY A 1 494 ? 15.394 -16.001 -22.313 1.00 51.84 494 GLY A N 1
ATOM 3863 C CA . GLY A 1 494 ? 16.552 -15.294 -21.754 1.00 51.84 494 GLY A CA 1
ATOM 3864 C C . GLY A 1 494 ? 16.359 -14.748 -20.341 1.00 51.84 494 GLY A C 1
ATOM 3865 O O . GLY A 1 494 ? 15.416 -14.021 -20.051 1.00 51.84 494 GLY A O 1
ATOM 3866 N N . LEU A 1 495 ? 17.312 -15.064 -19.463 1.00 48.56 495 LEU A N 1
ATOM 3867 C CA . LEU A 1 495 ? 17.437 -14.489 -18.126 1.00 48.56 495 LEU A CA 1
ATOM 3868 C C . LEU A 1 495 ? 18.398 -13.303 -18.187 1.00 48.56 495 LEU A C 1
ATOM 3870 O O . LEU A 1 495 ? 19.533 -13.466 -18.630 1.00 48.56 495 LEU A O 1
ATOM 3874 N N . VAL A 1 496 ? 17.985 -12.139 -17.679 1.00 55.88 496 VAL A N 1
ATOM 3875 C CA . VAL A 1 496 ? 18.893 -10.983 -17.538 1.00 55.88 496 VAL A CA 1
ATOM 3876 C C . VAL A 1 496 ? 19.171 -10.560 -16.090 1.00 55.88 496 VAL A C 1
ATOM 3878 O O . VAL A 1 496 ? 19.623 -9.444 -15.843 1.00 55.88 496 VAL A O 1
ATOM 3881 N N . MET A 1 497 ? 18.923 -11.480 -15.140 1.00 53.19 497 MET A N 1
ATOM 3882 C CA . MET A 1 497 ? 19.599 -11.691 -13.826 1.00 53.19 497 MET A CA 1
ATOM 3883 C C . MET A 1 497 ? 18.678 -12.443 -12.856 1.00 53.19 497 MET A C 1
ATOM 3885 O O . MET A 1 497 ? 17.505 -12.101 -12.912 1.00 53.19 497 MET A O 1
ATOM 3889 N N . PRO A 1 498 ? 19.138 -13.349 -11.947 1.00 43.88 498 PRO A N 1
ATOM 3890 C CA . PRO A 1 498 ? 20.408 -13.240 -11.205 1.00 43.88 498 PRO A CA 1
ATOM 3891 C C . PRO A 1 498 ? 21.338 -14.461 -11.323 1.00 43.88 498 PRO A C 1
ATOM 3893 O O . PRO A 1 498 ? 20.988 -15.561 -10.901 1.00 43.88 498 PRO A O 1
ATOM 3896 N N . GLY A 1 499 ? 22.564 -14.223 -11.805 1.00 47.31 499 GLY A N 1
ATOM 3897 C CA . GLY A 1 499 ? 23.670 -15.185 -11.821 1.00 47.31 499 GLY A CA 1
ATOM 3898 C C . GLY A 1 499 ? 24.762 -14.793 -12.823 1.00 47.31 499 GLY A C 1
ATOM 3899 O O . GLY A 1 499 ? 24.648 -15.118 -13.997 1.00 47.31 499 GLY A O 1
ATOM 3900 N N . ARG A 1 500 ? 25.826 -14.139 -12.323 1.00 46.84 500 ARG A N 1
ATOM 3901 C CA . ARG A 1 500 ? 26.977 -13.547 -13.048 1.00 46.84 500 ARG A CA 1
ATOM 3902 C C . ARG A 1 500 ? 26.613 -12.318 -13.884 1.00 46.84 500 ARG A C 1
ATOM 3904 O O . ARG A 1 500 ? 25.645 -12.332 -14.629 1.00 46.84 500 ARG A O 1
ATOM 3911 N N . ASN A 1 501 ? 27.410 -11.251 -13.744 1.00 48.88 501 ASN A N 1
ATOM 3912 C CA . ASN A 1 501 ? 27.423 -10.041 -14.581 1.00 48.88 501 ASN A CA 1
ATOM 3913 C C . ASN A 1 501 ? 27.705 -10.394 -16.052 1.00 48.88 501 ASN A C 1
ATOM 3915 O O . ASN A 1 501 ? 28.749 -10.041 -16.601 1.00 48.88 501 ASN A O 1
ATOM 3919 N N . ASN A 1 502 ? 26.801 -11.129 -16.693 1.00 52.66 502 ASN A N 1
ATOM 3920 C CA . ASN A 1 502 ? 26.887 -11.395 -18.110 1.0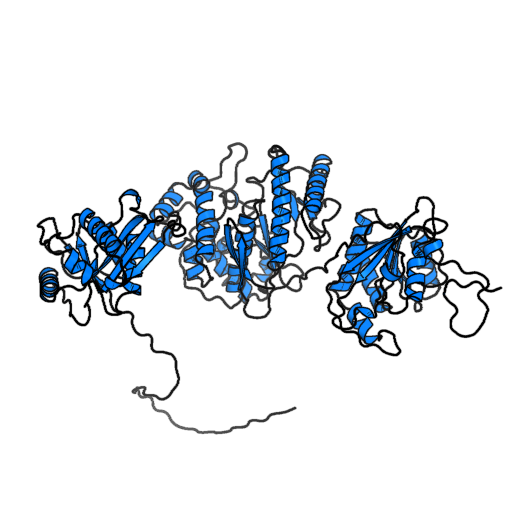0 52.66 502 ASN A CA 1
ATOM 3921 C C . ASN A 1 502 ? 26.718 -10.051 -18.814 1.00 52.66 502 ASN A C 1
ATOM 3923 O O . ASN A 1 502 ? 25.825 -9.265 -18.490 1.00 52.66 502 ASN A O 1
ATOM 3927 N N . LYS A 1 503 ? 27.637 -9.759 -19.735 1.00 59.28 503 LYS A N 1
ATOM 3928 C CA . LYS A 1 503 ? 27.544 -8.577 -20.589 1.00 59.28 503 LYS A CA 1
ATOM 3929 C C . LYS A 1 503 ? 26.196 -8.644 -21.309 1.00 59.28 503 LYS A C 1
ATOM 3931 O O . LYS A 1 503 ? 25.967 -9.583 -22.062 1.00 59.28 503 LYS A O 1
ATOM 3936 N N . ILE A 1 504 ? 25.327 -7.668 -21.070 1.00 68.12 504 ILE A N 1
ATOM 3937 C CA . ILE A 1 504 ? 24.087 -7.529 -21.834 1.00 68.12 504 ILE A CA 1
ATOM 3938 C C . ILE A 1 504 ? 24.418 -6.896 -23.187 1.00 68.12 504 ILE A C 1
ATOM 3940 O O . ILE A 1 504 ? 25.206 -5.943 -23.259 1.00 68.12 504 ILE A O 1
ATOM 3944 N N . SER A 1 505 ? 23.868 -7.443 -24.270 1.00 74.12 505 SER A N 1
ATOM 3945 C CA . SER A 1 505 ? 23.952 -6.796 -25.583 1.00 74.12 505 SER A CA 1
ATOM 3946 C C . SER A 1 505 ? 23.018 -5.587 -25.630 1.00 74.12 505 SER A C 1
ATOM 3948 O O . SER A 1 505 ? 22.028 -5.561 -24.905 1.00 74.12 505 SER A O 1
ATOM 3950 N N . LEU A 1 506 ? 23.269 -4.622 -26.523 1.00 73.44 506 LEU A N 1
ATOM 3951 C CA . LEU A 1 506 ? 22.361 -3.479 -26.723 1.00 73.44 506 LEU A CA 1
ATOM 3952 C C . LEU A 1 506 ? 20.920 -3.945 -26.992 1.00 73.44 506 LEU A C 1
ATOM 3954 O O . LEU A 1 506 ? 20.022 -3.588 -26.251 1.00 73.44 506 LEU A O 1
ATOM 3958 N N . ALA A 1 507 ? 20.733 -4.911 -27.897 1.00 74.06 507 ALA A N 1
ATOM 3959 C CA . ALA A 1 507 ? 19.412 -5.474 -28.202 1.00 74.06 507 ALA A CA 1
ATOM 3960 C C . ALA A 1 507 ? 18.684 -6.138 -27.009 1.00 74.06 507 ALA A C 1
ATOM 3962 O O . ALA A 1 507 ? 17.467 -6.300 -27.042 1.00 74.06 507 ALA A O 1
ATOM 3963 N N . GLN A 1 508 ? 19.409 -6.577 -25.972 1.00 75.50 508 GLN A N 1
ATOM 3964 C CA . GLN A 1 508 ? 18.815 -7.103 -24.733 1.00 75.50 508 GLN A CA 1
ATOM 3965 C C . GLN A 1 508 ? 18.537 -5.962 -23.758 1.00 75.50 508 GLN A C 1
ATOM 3967 O O . GLN A 1 508 ? 17.481 -5.921 -23.132 1.00 75.50 508 GLN A O 1
ATOM 3972 N N . ALA A 1 509 ? 19.475 -5.018 -23.698 1.00 76.81 509 ALA A N 1
ATOM 3973 C CA . ALA A 1 509 ? 19.387 -3.770 -22.972 1.00 76.81 509 ALA A CA 1
ATOM 3974 C C . ALA A 1 509 ? 18.325 -2.815 -23.517 1.00 76.81 509 ALA A C 1
ATOM 3976 O O . ALA A 1 509 ? 18.199 -1.787 -22.890 1.00 76.81 509 ALA A O 1
ATOM 3977 N N . ASP A 1 510 ? 17.625 -3.122 -24.622 1.00 73.19 510 ASP A N 1
ATOM 3978 C CA . ASP A 1 510 ? 16.424 -2.426 -25.126 1.00 73.19 510 ASP A CA 1
ATOM 3979 C C . ASP A 1 510 ? 15.108 -3.065 -24.630 1.00 73.19 510 ASP A C 1
ATOM 3981 O O . ASP A 1 510 ? 14.085 -2.400 -24.493 1.00 73.19 510 ASP A O 1
ATOM 3985 N N . ARG A 1 511 ? 15.150 -4.356 -24.261 1.00 74.94 511 ARG A N 1
ATOM 3986 C CA . ARG A 1 511 ? 13.982 -5.174 -23.880 1.00 74.94 511 ARG A CA 1
ATOM 3987 C C . ARG A 1 511 ? 13.645 -5.248 -22.386 1.00 74.94 511 ARG A C 1
ATOM 3989 O O . ARG A 1 511 ? 12.583 -5.742 -22.057 1.00 74.94 511 ARG A O 1
ATOM 3996 N N . GLU A 1 512 ? 14.510 -4.824 -21.471 1.00 79.88 512 GLU A N 1
ATOM 3997 C CA . GLU A 1 512 ? 14.200 -4.694 -20.030 1.00 79.88 512 GLU A CA 1
ATOM 3998 C C . GLU A 1 512 ? 13.638 -3.309 -19.630 1.00 79.88 512 GLU A C 1
ATOM 4000 O O . GLU A 1 512 ? 13.580 -3.001 -18.441 1.00 79.88 512 GLU A O 1
ATOM 4005 N N . ASP A 1 513 ? 13.250 -2.443 -20.576 1.00 83.75 513 ASP A N 1
ATOM 4006 C CA . ASP A 1 513 ? 12.628 -1.168 -20.228 1.00 83.75 513 ASP A CA 1
ATOM 4007 C C . ASP A 1 513 ? 11.278 -1.475 -19.607 1.00 83.75 513 ASP A C 1
ATOM 4009 O O . ASP A 1 513 ? 10.439 -2.118 -20.234 1.00 83.75 513 ASP A O 1
ATOM 4013 N N . ILE A 1 514 ? 11.067 -1.038 -18.368 1.00 88.06 514 ILE A N 1
ATOM 4014 C CA . ILE A 1 514 ? 9.866 -1.422 -17.636 1.00 88.06 514 ILE A CA 1
ATOM 4015 C C . ILE A 1 514 ? 8.599 -0.938 -18.341 1.00 88.06 514 ILE A C 1
ATOM 4017 O O . ILE A 1 514 ? 7.638 -1.690 -18.415 1.00 88.06 514 ILE A O 1
ATOM 4021 N N . VAL A 1 515 ? 8.593 0.257 -18.937 1.00 87.81 515 VAL A N 1
ATOM 4022 C CA . VAL A 1 515 ? 7.413 0.760 -19.661 1.00 87.81 515 VAL A CA 1
ATOM 4023 C C . VAL A 1 515 ? 7.129 -0.101 -20.893 1.00 87.81 515 VAL A C 1
ATOM 4025 O O . VAL A 1 515 ? 5.985 -0.483 -21.136 1.00 87.81 515 VAL A O 1
ATOM 4028 N N . THR A 1 516 ? 8.167 -0.442 -21.651 1.00 84.56 516 THR A N 1
ATOM 4029 C CA . THR A 1 516 ? 8.075 -1.331 -22.815 1.00 84.56 516 THR A CA 1
ATOM 4030 C C . THR A 1 516 ? 7.602 -2.726 -22.418 1.00 84.56 516 THR A C 1
ATOM 4032 O O . THR A 1 516 ? 6.707 -3.269 -23.063 1.00 84.56 516 THR A O 1
ATOM 4035 N N . LEU A 1 517 ? 8.144 -3.284 -21.335 1.00 86.44 517 LEU A N 1
ATOM 4036 C CA . LEU A 1 517 ? 7.745 -4.582 -20.801 1.00 86.44 517 LEU A CA 1
ATOM 4037 C C . LEU A 1 517 ? 6.284 -4.589 -20.363 1.00 86.44 517 LEU A C 1
ATOM 4039 O O . LEU A 1 517 ? 5.535 -5.462 -20.782 1.00 86.44 517 LEU A O 1
ATOM 4043 N N . LEU A 1 518 ? 5.847 -3.595 -19.587 1.00 89.69 518 LEU A N 1
ATOM 4044 C CA . LEU A 1 518 ? 4.447 -3.479 -19.172 1.00 89.69 518 LEU A CA 1
ATOM 4045 C C . LEU A 1 518 ? 3.514 -3.462 -20.395 1.00 89.69 518 LEU A C 1
ATOM 4047 O O . LEU A 1 518 ? 2.560 -4.236 -20.441 1.00 89.69 518 LEU A O 1
ATOM 4051 N N . LYS A 1 519 ? 3.840 -2.668 -21.425 1.00 86.44 519 LYS A N 1
ATOM 4052 C CA . LYS A 1 519 ? 3.073 -2.617 -22.682 1.00 86.44 519 LYS A CA 1
ATOM 4053 C C . LYS A 1 519 ? 3.049 -3.958 -23.419 1.00 86.44 519 LYS A C 1
ATOM 4055 O O . LYS A 1 519 ? 1.990 -4.373 -23.882 1.00 86.44 519 LYS A O 1
ATOM 4060 N N . GLN A 1 520 ? 4.193 -4.638 -23.526 1.00 84.38 520 GLN A N 1
ATOM 4061 C CA . GLN A 1 520 ? 4.290 -5.960 -24.162 1.00 84.38 520 GLN A CA 1
ATOM 4062 C C . GLN A 1 520 ? 3.452 -7.014 -23.439 1.00 84.38 520 GLN A C 1
ATOM 4064 O O . GLN A 1 520 ? 2.918 -7.915 -24.083 1.00 84.38 520 GLN A O 1
ATOM 4069 N N . GLU A 1 521 ? 3.306 -6.875 -22.122 1.00 86.38 521 GLU A N 1
ATOM 4070 C CA . GLU A 1 521 ? 2.489 -7.764 -21.300 1.00 86.38 521 GLU A CA 1
ATOM 4071 C C . GLU A 1 521 ? 1.016 -7.361 -21.194 1.00 86.38 521 GLU A C 1
ATOM 4073 O O . GLU A 1 521 ? 0.262 -7.982 -20.444 1.00 86.38 521 GLU A O 1
ATOM 4078 N N . GLY A 1 522 ? 0.585 -6.355 -21.962 1.00 85.38 522 GLY A N 1
ATOM 4079 C CA . GLY A 1 522 ? -0.801 -5.891 -21.979 1.00 85.38 522 GLY A CA 1
ATOM 4080 C C . GLY A 1 522 ? -1.209 -5.116 -20.725 1.00 85.38 522 GLY A C 1
ATOM 4081 O O . GLY A 1 522 ? -2.400 -4.929 -20.486 1.00 85.38 522 GLY A O 1
ATOM 4082 N N . ILE A 1 523 ? -0.241 -4.657 -19.929 1.00 88.25 523 ILE A N 1
ATOM 4083 C CA . ILE A 1 523 ? -0.491 -3.853 -18.736 1.00 88.25 523 ILE A CA 1
ATOM 4084 C C . ILE A 1 523 ? -0.679 -2.398 -19.163 1.00 88.25 523 ILE A C 1
ATOM 4086 O O . ILE A 1 523 ? 0.184 -1.802 -19.811 1.00 88.25 523 ILE A O 1
ATOM 4090 N N . ALA A 1 524 ? -1.818 -1.815 -18.793 1.00 77.62 524 ALA A N 1
ATOM 4091 C CA . ALA A 1 524 ? -2.153 -0.446 -19.152 1.00 77.62 524 ALA A CA 1
ATOM 4092 C C . ALA A 1 524 ? -1.173 0.555 -18.516 1.00 77.62 524 ALA A C 1
ATOM 4094 O O . ALA A 1 524 ? -1.043 0.644 -17.296 1.00 77.62 524 ALA A O 1
ATOM 4095 N N . THR A 1 525 ? -0.517 1.359 -19.353 1.00 82.06 525 THR A N 1
ATOM 4096 C CA . THR A 1 525 ? 0.352 2.460 -18.920 1.00 82.06 525 THR A CA 1
ATOM 4097 C C . THR A 1 525 ? -0.098 3.753 -19.587 1.00 82.06 525 THR A C 1
ATOM 4099 O O . THR A 1 525 ? 0.102 3.926 -20.792 1.00 82.06 525 THR A O 1
ATOM 4102 N N . THR A 1 526 ? -0.694 4.671 -18.825 1.00 79.50 526 THR A N 1
ATOM 4103 C CA . THR A 1 526 ? -0.956 6.029 -19.326 1.00 79.50 526 THR A CA 1
ATOM 4104 C C . THR A 1 526 ? 0.373 6.765 -19.557 1.00 79.50 526 THR A C 1
ATOM 4106 O O . THR A 1 526 ? 1.372 6.419 -18.916 1.00 79.50 526 THR A O 1
ATOM 4109 N N . PRO A 1 527 ? 0.429 7.787 -20.433 1.00 78.50 527 PRO A N 1
ATOM 4110 C CA . PRO A 1 527 ? 1.653 8.565 -20.645 1.00 78.50 527 PRO A CA 1
ATOM 4111 C C . PRO A 1 527 ? 2.208 9.167 -19.346 1.00 78.50 527 PRO A C 1
ATOM 4113 O O . PRO A 1 527 ? 3.398 9.047 -19.068 1.00 78.50 527 PRO A O 1
ATOM 4116 N N . GLY A 1 528 ? 1.331 9.724 -18.501 1.00 76.56 528 GLY A N 1
ATOM 4117 C CA . GLY A 1 528 ? 1.714 10.263 -17.193 1.00 76.56 528 GLY A CA 1
ATOM 4118 C C . GLY A 1 528 ? 2.307 9.201 -16.265 1.00 76.56 528 GLY A C 1
ATOM 4119 O O . GLY A 1 528 ? 3.363 9.419 -15.678 1.00 76.56 528 GLY A O 1
ATOM 4120 N N . PHE A 1 529 ? 1.692 8.018 -16.189 1.00 84.50 529 PHE A N 1
ATOM 4121 C CA . PHE A 1 529 ? 2.205 6.922 -15.367 1.00 84.50 529 PHE A CA 1
ATOM 4122 C C . PHE A 1 529 ? 3.560 6.403 -15.872 1.00 84.50 529 PHE A C 1
ATOM 4124 O O . PHE A 1 529 ? 4.488 6.206 -15.089 1.00 84.50 529 PHE A O 1
ATOM 4131 N N . ALA A 1 530 ? 3.716 6.254 -17.190 1.00 86.00 530 ALA A N 1
ATOM 4132 C CA . ALA A 1 530 ? 4.982 5.867 -17.809 1.00 86.00 530 ALA A CA 1
ATOM 4133 C C . ALA A 1 530 ? 6.104 6.884 -17.534 1.00 86.00 530 ALA A C 1
ATOM 4135 O O . ALA A 1 530 ? 7.238 6.488 -17.250 1.00 86.00 530 ALA A O 1
ATOM 4136 N N . ALA A 1 531 ? 5.793 8.183 -17.572 1.00 81.56 531 ALA A N 1
ATOM 4137 C CA . ALA A 1 531 ? 6.743 9.237 -17.232 1.00 81.56 531 ALA A CA 1
ATOM 4138 C C . ALA A 1 531 ? 7.206 9.140 -15.768 1.00 81.56 531 ALA A C 1
ATOM 4140 O O . ALA A 1 531 ? 8.393 9.312 -15.493 1.00 81.56 531 ALA A O 1
ATOM 4141 N N . LEU A 1 532 ? 6.311 8.790 -14.836 1.00 84.75 532 LEU A N 1
ATOM 4142 C CA . LEU A 1 532 ? 6.673 8.622 -13.425 1.00 84.75 532 LEU A CA 1
ATOM 4143 C C . LEU A 1 532 ? 7.583 7.424 -13.177 1.00 84.75 532 LEU A C 1
ATOM 4145 O O . LEU A 1 532 ? 8.567 7.546 -12.445 1.00 84.75 532 LEU A O 1
ATOM 4149 N N . LEU A 1 533 ? 7.315 6.292 -13.832 1.00 89.19 533 LEU A N 1
ATOM 4150 C CA . LEU A 1 533 ? 8.196 5.123 -13.760 1.00 89.19 533 LEU A CA 1
ATOM 4151 C C . LEU A 1 533 ? 9.606 5.464 -14.262 1.00 89.19 533 LEU A C 1
ATOM 4153 O O . LEU A 1 533 ? 10.596 5.098 -13.626 1.00 89.19 533 LEU A O 1
ATOM 4157 N N . ARG A 1 534 ? 9.713 6.214 -15.366 1.00 85.50 534 ARG A N 1
ATOM 4158 C CA . ARG A 1 534 ? 11.014 6.649 -15.897 1.00 85.50 534 ARG A CA 1
ATOM 4159 C C . ARG A 1 534 ? 11.711 7.670 -15.004 1.00 85.50 534 ARG A C 1
ATOM 4161 O O . ARG A 1 534 ? 12.911 7.530 -14.789 1.00 85.50 534 ARG A O 1
ATOM 4168 N N . ARG A 1 535 ? 10.979 8.616 -14.410 1.00 83.75 535 ARG A N 1
ATOM 4169 C CA . ARG A 1 535 ? 11.540 9.566 -13.435 1.00 83.75 535 ARG A CA 1
ATOM 4170 C C . ARG A 1 535 ? 12.150 8.843 -12.233 1.00 83.75 535 ARG A C 1
ATOM 4172 O O . ARG A 1 535 ? 13.317 9.061 -11.927 1.00 83.75 535 ARG A O 1
ATOM 4179 N N . ASN A 1 536 ? 11.409 7.923 -11.608 1.00 86.50 536 ASN A N 1
ATOM 4180 C CA . ASN A 1 536 ? 11.920 7.130 -10.481 1.00 86.50 536 ASN A CA 1
ATOM 4181 C C . ASN A 1 536 ? 13.177 6.328 -10.874 1.00 86.50 536 ASN A C 1
ATOM 4183 O O . ASN A 1 536 ? 14.132 6.207 -10.109 1.00 86.50 536 ASN A O 1
ATOM 4187 N N . ARG A 1 537 ? 13.219 5.817 -12.107 1.00 87.19 537 ARG A N 1
ATOM 4188 C CA . ARG A 1 537 ? 14.405 5.147 -12.647 1.00 87.19 537 ARG A CA 1
ATOM 4189 C C . ARG A 1 537 ? 15.604 6.090 -12.802 1.00 87.19 537 ARG A C 1
ATOM 4191 O O . ARG A 1 537 ? 16.729 5.696 -12.484 1.00 87.19 537 ARG A O 1
ATOM 4198 N N . ALA A 1 538 ? 15.381 7.301 -13.308 1.00 84.44 538 ALA A N 1
ATOM 4199 C CA . ALA A 1 538 ? 16.417 8.314 -13.481 1.00 84.44 538 ALA A CA 1
ATOM 4200 C C . ALA A 1 538 ? 17.019 8.734 -12.131 1.00 84.44 538 ALA A C 1
ATOM 4202 O O . ALA A 1 538 ? 18.242 8.782 -12.005 1.00 84.44 538 ALA A O 1
ATOM 4203 N N . GLU A 1 539 ? 16.187 8.911 -11.099 1.00 85.25 539 GLU A N 1
ATOM 4204 C CA . GLU A 1 539 ? 16.629 9.205 -9.725 1.00 85.25 539 GLU A CA 1
ATOM 4205 C C . GLU A 1 539 ? 17.577 8.126 -9.169 1.00 85.25 539 GLU A C 1
ATOM 4207 O O . GLU A 1 539 ? 18.543 8.422 -8.465 1.00 85.25 539 GLU A O 1
ATOM 4212 N N . LEU A 1 540 ? 17.353 6.859 -9.531 1.00 88.25 540 LEU A N 1
ATOM 4213 C CA . LEU A 1 540 ? 18.166 5.728 -9.075 1.00 88.25 540 LEU A CA 1
ATOM 4214 C C . LEU A 1 540 ? 19.429 5.491 -9.913 1.00 88.25 540 LEU A C 1
ATOM 4216 O O . LEU A 1 540 ? 20.283 4.686 -9.518 1.00 88.25 540 LEU A O 1
ATOM 4220 N N . ARG A 1 541 ? 19.578 6.173 -11.055 1.00 88.06 541 ARG A N 1
ATOM 4221 C CA . ARG A 1 541 ? 20.662 5.945 -12.022 1.00 88.06 541 ARG A CA 1
ATOM 4222 C C . ARG A 1 541 ? 22.039 5.990 -11.369 1.00 88.06 541 ARG A C 1
ATOM 4224 O O . ARG A 1 541 ? 22.799 5.038 -11.518 1.00 88.06 541 ARG A O 1
ATOM 4231 N N . THR A 1 542 ? 22.337 7.038 -10.605 1.00 86.81 542 THR A N 1
ATOM 4232 C CA . THR A 1 542 ? 23.648 7.223 -9.960 1.00 86.81 542 THR A CA 1
ATOM 4233 C C . THR A 1 542 ? 23.983 6.073 -9.006 1.00 86.81 542 THR A C 1
ATOM 4235 O O . THR A 1 542 ? 25.110 5.577 -8.986 1.00 86.81 542 THR A O 1
ATOM 4238 N N . SER A 1 543 ? 22.990 5.579 -8.255 1.00 85.94 543 SER A N 1
ATOM 4239 C CA . SER A 1 543 ? 23.177 4.414 -7.379 1.00 85.94 543 SER A CA 1
ATOM 4240 C C . SER A 1 543 ? 23.482 3.152 -8.186 1.00 85.94 543 SER A C 1
ATOM 4242 O O . SER A 1 543 ? 24.364 2.377 -7.822 1.00 85.94 543 SER A O 1
ATOM 4244 N N . TRP A 1 544 ? 22.799 2.954 -9.312 1.00 87.31 544 TRP A N 1
ATOM 4245 C CA . TRP A 1 544 ? 23.061 1.838 -10.218 1.00 87.31 544 TRP A CA 1
ATOM 4246 C C . TRP A 1 544 ? 24.424 1.934 -10.916 1.00 87.31 544 TRP A C 1
ATOM 4248 O O . TRP A 1 544 ? 25.097 0.910 -11.064 1.00 87.31 544 TRP A O 1
ATOM 4258 N N . GLU A 1 545 ? 24.867 3.135 -11.295 1.00 86.88 545 GLU A N 1
ATOM 4259 C CA . GLU A 1 545 ? 26.185 3.377 -11.899 1.00 86.88 545 GLU A CA 1
ATOM 4260 C C . GLU A 1 545 ? 27.325 3.003 -10.947 1.00 86.88 545 GLU A C 1
ATOM 4262 O O . GLU A 1 545 ? 28.321 2.432 -11.386 1.00 86.88 545 GLU A O 1
ATOM 4267 N N . ALA A 1 546 ? 27.162 3.211 -9.638 1.00 83.19 546 ALA A N 1
ATOM 4268 C CA . ALA A 1 546 ? 28.156 2.789 -8.649 1.00 83.19 546 ALA A CA 1
ATOM 4269 C C . ALA A 1 546 ? 28.326 1.252 -8.586 1.00 83.19 546 ALA A C 1
ATOM 4271 O O . ALA A 1 546 ? 29.431 0.731 -8.369 1.00 83.19 546 ALA A O 1
ATOM 4272 N N . VAL A 1 547 ? 27.239 0.503 -8.804 1.00 83.38 547 VAL A N 1
ATOM 4273 C CA . VAL A 1 547 ? 27.220 -0.962 -8.642 1.00 83.38 547 VAL A CA 1
ATOM 4274 C C . VAL A 1 547 ? 27.529 -1.695 -9.947 1.00 83.38 547 VAL A C 1
ATOM 4276 O O . VAL A 1 547 ? 28.384 -2.587 -9.959 1.00 83.38 547 VAL A O 1
ATOM 4279 N N . VAL A 1 548 ? 26.876 -1.316 -11.050 1.00 83.38 548 VAL A N 1
ATOM 4280 C CA . VAL A 1 548 ? 26.976 -1.969 -12.371 1.00 83.38 548 VAL A CA 1
ATOM 4281 C C . VAL A 1 548 ? 27.147 -0.950 -13.520 1.00 83.38 548 VAL A C 1
ATOM 4283 O O . VAL A 1 548 ? 26.345 -0.928 -14.458 1.00 83.38 548 VAL A O 1
ATOM 4286 N N . PRO A 1 549 ? 28.232 -0.148 -13.529 1.00 82.88 549 PRO A N 1
ATOM 4287 C CA . PRO A 1 549 ? 28.411 0.983 -14.455 1.00 82.88 549 PRO A CA 1
ATOM 4288 C C . PRO A 1 549 ? 28.343 0.582 -15.932 1.00 82.88 549 PRO A C 1
ATOM 4290 O O . PRO A 1 549 ? 27.676 1.226 -16.735 1.00 82.88 549 PRO A O 1
ATOM 4293 N N . ASN A 1 550 ? 28.962 -0.545 -16.296 1.00 82.75 550 ASN A N 1
ATOM 4294 C CA . ASN A 1 550 ? 28.941 -1.047 -17.674 1.00 82.75 550 ASN A CA 1
ATOM 4295 C C . ASN A 1 550 ? 27.525 -1.385 -18.156 1.00 82.75 550 ASN A C 1
ATOM 4297 O O . ASN A 1 550 ? 27.224 -1.250 -19.340 1.00 82.75 550 ASN A O 1
ATOM 4301 N N . ARG A 1 551 ? 26.660 -1.848 -17.247 1.00 81.81 551 ARG A N 1
ATOM 4302 C CA . ARG A 1 551 ? 25.272 -2.181 -17.564 1.00 81.81 551 ARG A CA 1
ATOM 4303 C C . ARG A 1 551 ? 24.455 -0.911 -17.762 1.00 81.81 551 ARG A C 1
ATOM 4305 O O . ARG A 1 551 ? 23.758 -0.807 -18.765 1.00 81.81 551 ARG A O 1
ATOM 4312 N N . VAL A 1 552 ? 24.623 0.069 -16.873 1.00 84.38 552 VAL A N 1
ATOM 4313 C CA . VAL A 1 552 ? 23.994 1.387 -17.026 1.00 84.38 552 VAL A CA 1
ATOM 4314 C C . VAL A 1 552 ? 24.428 2.063 -18.321 1.00 84.38 552 VAL A C 1
ATOM 4316 O O . VAL A 1 552 ? 23.575 2.563 -19.042 1.00 84.38 552 VAL A O 1
ATOM 4319 N N . GLY A 1 553 ? 25.708 1.978 -18.694 1.00 83.06 553 GLY A N 1
ATOM 4320 C CA . GLY A 1 553 ? 26.179 2.476 -19.988 1.00 83.06 553 GLY A CA 1
ATOM 4321 C C . GLY A 1 553 ? 25.476 1.818 -21.183 1.00 83.06 553 GLY A C 1
ATOM 4322 O O . GLY A 1 553 ? 25.116 2.503 -22.140 1.00 83.06 553 GLY A O 1
ATOM 4323 N N . ARG A 1 554 ? 25.207 0.503 -21.126 1.00 82.75 554 ARG A N 1
ATOM 4324 C CA . ARG A 1 554 ? 24.440 -0.205 -22.171 1.00 82.75 554 ARG A CA 1
ATOM 4325 C C . ARG A 1 554 ? 22.986 0.250 -22.221 1.00 82.75 554 ARG A C 1
ATOM 4327 O O . ARG A 1 554 ? 22.518 0.560 -23.306 1.00 82.75 554 ARG A O 1
ATOM 4334 N N . TRP A 1 555 ? 22.317 0.334 -21.074 1.00 83.88 555 TRP A N 1
ATOM 4335 C CA . TRP A 1 555 ? 20.950 0.852 -20.962 1.00 83.88 555 TRP A CA 1
ATOM 4336 C C . TRP A 1 555 ? 20.838 2.301 -21.460 1.00 83.88 555 TRP A C 1
ATOM 4338 O O . TRP A 1 555 ? 19.930 2.638 -22.209 1.00 83.88 555 TRP A O 1
ATOM 4348 N N . ALA A 1 556 ? 21.788 3.164 -21.098 1.00 80.00 556 ALA A N 1
ATOM 4349 C CA . ALA A 1 556 ? 21.827 4.545 -21.569 1.00 80.00 556 ALA A CA 1
ATOM 4350 C C . ALA A 1 556 ? 21.992 4.616 -23.095 1.00 80.00 556 ALA A C 1
ATOM 4352 O O . ALA A 1 556 ? 21.286 5.372 -23.752 1.00 80.00 556 ALA A O 1
ATOM 4353 N N . THR A 1 557 ? 22.865 3.778 -23.664 1.00 78.94 557 THR A N 1
ATOM 4354 C CA . THR A 1 557 ? 23.053 3.678 -25.125 1.00 78.94 557 THR A CA 1
ATOM 4355 C C . THR A 1 557 ? 21.798 3.150 -25.836 1.00 78.94 557 THR A C 1
ATOM 4357 O O . THR A 1 557 ? 21.525 3.544 -26.962 1.00 78.94 557 THR A O 1
ATOM 4360 N N . ALA A 1 558 ? 21.033 2.291 -25.162 1.00 75.75 558 ALA A N 1
ATOM 4361 C CA . ALA A 1 558 ? 19.728 1.761 -25.567 1.00 75.75 558 ALA A CA 1
ATOM 4362 C C . ALA A 1 558 ? 18.563 2.773 -25.413 1.00 75.75 558 ALA A C 1
ATOM 4364 O O . ALA A 1 558 ? 17.407 2.464 -25.677 1.00 75.75 558 ALA A O 1
ATOM 4365 N N . GLY A 1 559 ? 18.828 4.000 -24.953 1.00 72.06 559 GLY A N 1
ATOM 4366 C CA . GLY A 1 559 ? 17.797 5.033 -24.810 1.00 72.06 559 GLY A CA 1
ATOM 4367 C C . GLY A 1 559 ? 16.936 4.923 -23.544 1.00 72.06 559 GLY A C 1
ATOM 4368 O O . GLY A 1 559 ? 15.948 5.633 -23.406 1.00 72.06 559 GLY A O 1
ATOM 4369 N N . TRP A 1 560 ? 17.301 4.074 -22.582 1.00 74.69 560 TRP A N 1
ATOM 4370 C CA . TRP A 1 560 ? 16.453 3.778 -21.417 1.00 74.69 560 TRP A CA 1
ATOM 4371 C C . TRP A 1 560 ? 16.450 4.798 -20.285 1.00 74.69 560 TRP A C 1
ATOM 4373 O O . TRP A 1 560 ? 15.523 4.813 -19.478 1.00 74.69 560 TRP A O 1
ATOM 4383 N N . TYR A 1 561 ? 17.517 5.588 -20.176 1.00 69.25 561 TYR A N 1
ATOM 4384 C CA . TYR A 1 561 ? 17.630 6.688 -19.210 1.00 69.25 561 TYR A CA 1
ATOM 4385 C C . TYR A 1 561 ? 17.376 8.043 -19.861 1.00 69.25 561 TYR A C 1
ATOM 4387 O O . TYR A 1 561 ? 17.665 9.076 -19.262 1.00 69.25 561 TYR A O 1
ATOM 4395 N N . VAL A 1 562 ? 16.898 8.045 -21.104 1.00 58.94 562 VAL A N 1
ATOM 4396 C CA . VAL A 1 562 ? 16.428 9.271 -21.725 1.00 58.94 562 VAL A CA 1
ATOM 4397 C C . VAL A 1 562 ? 15.083 9.545 -21.069 1.00 58.94 562 VAL A C 1
ATOM 4399 O O . VAL A 1 562 ? 14.127 8.797 -21.278 1.00 58.94 562 VAL A O 1
ATOM 4402 N N . ASP A 1 563 ? 15.050 10.551 -20.194 1.00 47.56 563 ASP A N 1
ATOM 4403 C CA . ASP A 1 563 ? 13.803 11.090 -19.668 1.00 47.56 563 ASP A CA 1
ATOM 4404 C C . ASP A 1 563 ? 12.844 11.278 -20.846 1.00 47.56 563 ASP A C 1
ATOM 4406 O O . ASP A 1 563 ? 13.245 11.808 -21.887 1.00 47.56 563 ASP A O 1
ATOM 4410 N N . GLU A 1 564 ? 11.599 10.804 -20.701 1.00 45.62 564 GLU A N 1
ATOM 4411 C CA . GLU A 1 564 ? 10.514 11.159 -21.622 1.00 45.62 564 GLU A CA 1
ATOM 4412 C C . GLU A 1 564 ? 10.659 12.649 -21.935 1.00 45.62 564 GLU A C 1
ATOM 4414 O O . GLU A 1 564 ? 10.741 13.452 -20.997 1.00 45.62 564 GLU A O 1
ATOM 4419 N N . PRO A 1 565 ? 10.830 13.016 -23.211 1.00 42.00 565 PRO A N 1
ATOM 4420 C CA . PRO A 1 565 ? 11.472 14.259 -23.567 1.00 42.00 565 PRO A CA 1
ATOM 4421 C C . PRO A 1 565 ? 10.532 15.413 -23.264 1.00 42.00 565 PRO A C 1
ATOM 4423 O O . PRO A 1 565 ? 9.834 15.818 -24.173 1.00 42.00 565 PRO A O 1
ATOM 4426 N N . TRP A 1 566 ? 10.538 15.941 -22.029 1.00 42.88 566 TRP A N 1
ATOM 4427 C CA . TRP A 1 566 ? 10.123 17.296 -21.621 1.00 42.88 566 TRP A CA 1
ATOM 4428 C C . TRP A 1 566 ? 8.821 17.840 -22.256 1.00 42.88 566 TRP A C 1
ATOM 4430 O O . TRP A 1 566 ? 8.533 19.028 -22.169 1.00 42.88 566 TRP A O 1
ATOM 4440 N N . ALA A 1 567 ? 7.976 16.980 -22.829 1.00 42.34 567 ALA A N 1
ATOM 4441 C CA . ALA A 1 567 ? 6.824 17.345 -23.646 1.00 42.34 567 ALA A CA 1
ATOM 4442 C C . ALA A 1 567 ? 5.683 17.918 -22.798 1.00 42.34 567 ALA A C 1
ATOM 4444 O O . ALA A 1 567 ? 4.673 18.354 -23.326 1.00 42.34 567 ALA A O 1
ATOM 4445 N N . GLY A 1 568 ? 5.858 17.963 -21.474 1.00 46.00 568 GLY A N 1
ATOM 4446 C CA . GLY A 1 568 ? 5.020 18.767 -20.594 1.00 46.00 568 GLY A CA 1
ATOM 4447 C C . GLY A 1 568 ? 5.277 20.275 -20.702 1.00 46.00 568 GLY A C 1
ATOM 4448 O O . GLY A 1 568 ? 4.420 21.037 -20.270 1.00 46.00 568 GLY A O 1
ATOM 4449 N N . SER A 1 569 ? 6.414 20.719 -21.262 1.00 51.50 569 SER A N 1
ATOM 4450 C CA . SER A 1 569 ? 6.698 22.141 -21.525 1.00 51.50 569 SER A CA 1
ATOM 4451 C C . SER A 1 569 ? 6.718 22.508 -23.013 1.00 51.50 569 SER A C 1
ATOM 4453 O O . SER A 1 569 ? 6.668 23.695 -23.329 1.00 51.50 569 SER A O 1
ATOM 4455 N N . LEU A 1 570 ? 6.759 21.523 -23.923 1.00 65.00 570 LEU A N 1
ATOM 4456 C CA . LEU A 1 570 ? 6.553 21.772 -25.348 1.00 65.00 570 LEU A CA 1
ATOM 4457 C C . LEU A 1 570 ? 5.110 21.644 -25.761 1.00 65.00 570 LEU A C 1
ATOM 4459 O O . LEU A 1 570 ? 4.495 20.604 -25.549 1.00 65.00 570 LEU A O 1
ATOM 4463 N N . ASN A 1 571 ? 4.647 22.624 -26.521 1.00 78.06 571 ASN A N 1
ATOM 4464 C CA . ASN A 1 571 ? 3.470 22.442 -27.346 1.00 78.06 571 ASN A CA 1
ATOM 4465 C C . ASN A 1 571 ? 3.890 21.936 -28.735 1.00 78.06 571 ASN A C 1
ATOM 4467 O O . ASN A 1 571 ? 4.714 22.572 -29.395 1.00 78.06 571 ASN A O 1
ATOM 4471 N N . ILE A 1 572 ? 3.349 20.799 -29.172 1.00 85.88 572 ILE A N 1
ATOM 4472 C CA . ILE A 1 572 ? 3.529 20.292 -30.537 1.00 85.88 572 ILE A CA 1
ATOM 4473 C C . ILE A 1 572 ? 2.213 20.474 -31.278 1.00 85.88 572 ILE A C 1
ATOM 4475 O O . ILE A 1 572 ? 1.164 20.049 -30.804 1.00 85.88 572 ILE A O 1
ATOM 4479 N N . GLU A 1 573 ? 2.282 21.094 -32.447 1.00 86.94 573 GLU A N 1
ATOM 4480 C CA . GLU A 1 573 ? 1.111 21.405 -33.259 1.00 86.94 573 GLU A CA 1
ATOM 4481 C C . GLU A 1 573 ? 1.391 21.133 -34.734 1.00 86.94 573 GLU A C 1
ATOM 4483 O O . GLU A 1 573 ? 2.496 21.363 -35.238 1.00 86.94 573 GLU A O 1
ATOM 4488 N N . SER A 1 574 ? 0.372 20.645 -35.435 1.00 91.56 574 SER A N 1
ATOM 4489 C CA . SER A 1 574 ? 0.418 20.361 -36.861 1.00 91.56 574 SER A CA 1
ATOM 4490 C C . SER A 1 574 ? -0.849 20.883 -37.532 1.00 91.56 574 SER A C 1
ATOM 4492 O O . SER A 1 574 ? -1.956 20.610 -37.085 1.00 91.56 574 SER A O 1
ATOM 4494 N N . ASN A 1 575 ? -0.690 21.680 -38.592 1.00 91.38 575 ASN A N 1
ATOM 4495 C CA . ASN A 1 575 ? -1.812 22.286 -39.312 1.00 91.38 575 ASN A CA 1
ATOM 4496 C C . ASN A 1 575 ? -1.489 22.468 -40.810 1.00 91.38 575 ASN A C 1
ATOM 4498 O O . ASN A 1 575 ? -0.313 22.617 -41.180 1.00 91.38 575 ASN A O 1
ATOM 4502 N N . PRO A 1 576 ? -2.504 22.525 -41.695 1.00 92.44 576 PRO A N 1
ATOM 4503 C CA . PRO A 1 576 ? -2.326 22.955 -43.080 1.00 92.44 576 PRO A CA 1
ATOM 4504 C C . PRO A 1 576 ? -1.770 24.390 -43.169 1.00 92.44 576 PRO A C 1
ATOM 4506 O O . PRO A 1 576 ? -2.129 25.224 -42.336 1.00 92.44 576 PRO A O 1
ATOM 4509 N N . PRO A 1 577 ? -0.980 24.746 -44.205 1.00 92.44 577 PRO A N 1
ATOM 4510 C CA . PRO A 1 577 ? -0.343 26.066 -44.326 1.00 92.44 577 PRO A CA 1
ATOM 4511 C C . PRO A 1 577 ? -1.273 27.281 -44.173 1.00 92.44 577 PRO A C 1
ATOM 4513 O O . PRO A 1 577 ? -0.834 28.324 -43.707 1.00 92.44 577 PRO A O 1
ATOM 4516 N N . LEU A 1 578 ? -2.550 27.162 -44.556 1.00 89.62 578 LEU A N 1
ATOM 4517 C CA . LEU A 1 578 ? -3.535 28.251 -44.483 1.00 89.62 578 LEU A CA 1
ATOM 4518 C C . LEU A 1 578 ? -3.972 28.609 -43.054 1.00 89.62 578 LEU A C 1
ATOM 4520 O O . LEU A 1 578 ? -4.557 29.670 -42.860 1.00 89.62 578 LEU A O 1
ATOM 4524 N N . GLN A 1 579 ? -3.720 27.735 -42.079 1.00 89.88 579 GLN A N 1
ATOM 4525 C CA . GLN A 1 579 ? -4.090 27.959 -40.678 1.00 89.88 579 GLN A CA 1
ATOM 4526 C C . GLN A 1 579 ? -2.972 28.615 -39.859 1.00 89.88 579 GLN A C 1
ATOM 4528 O O . GLN A 1 579 ? -3.191 28.997 -38.716 1.00 89.88 579 GLN A O 1
ATOM 4533 N N . TRP A 1 580 ? -1.786 28.773 -40.445 1.00 88.75 580 TRP A N 1
ATOM 4534 C CA . TRP A 1 580 ? -0.666 29.464 -39.821 1.00 88.75 580 TRP A CA 1
ATOM 4535 C C . TRP A 1 580 ? -0.724 30.958 -40.134 1.00 88.75 580 TRP A C 1
ATOM 4537 O O . TRP A 1 580 ? -0.985 31.360 -41.273 1.00 88.75 580 TRP A O 1
ATOM 4547 N N . SER A 1 581 ? -0.425 31.801 -39.148 1.00 88.88 581 SER A N 1
ATOM 4548 C CA . SER A 1 581 ? -0.299 33.240 -39.381 1.00 88.88 581 SER A CA 1
ATOM 4549 C C . SER A 1 581 ? 0.898 33.559 -40.288 1.00 88.88 581 SER A C 1
ATOM 4551 O O . SER A 1 581 ? 1.856 32.791 -40.415 1.00 88.88 581 SER A O 1
ATOM 4553 N N . ALA A 1 582 ? 0.895 34.750 -40.896 1.00 85.88 582 ALA A N 1
ATOM 4554 C CA . ALA A 1 582 ? 2.009 35.201 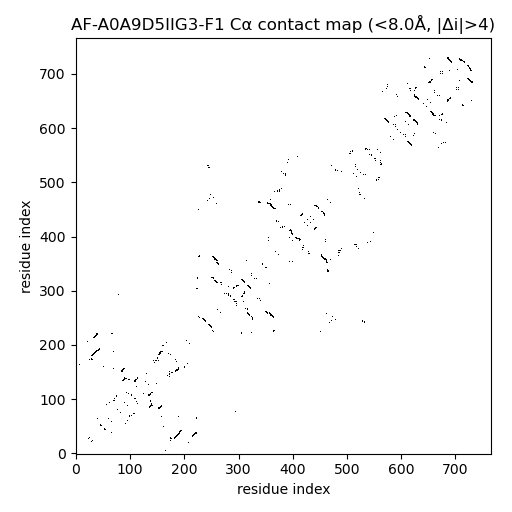-41.732 1.00 85.88 582 ALA A CA 1
ATOM 4555 C C . ALA A 1 582 ? 3.351 35.247 -40.969 1.00 85.88 582 ALA A C 1
ATOM 4557 O O . ALA A 1 582 ? 4.400 34.971 -41.553 1.00 85.88 582 ALA A O 1
ATOM 4558 N N . GLY A 1 583 ? 3.318 35.567 -39.668 1.00 84.56 583 GLY A N 1
ATOM 4559 C CA . GLY A 1 583 ? 4.500 35.574 -38.804 1.00 84.56 583 GLY A CA 1
ATOM 4560 C C . GLY A 1 583 ? 5.044 34.170 -38.534 1.00 84.56 583 GLY A C 1
ATOM 4561 O O . GLY A 1 583 ? 6.249 33.948 -38.627 1.00 84.56 583 GLY A O 1
ATOM 4562 N N . GLU A 1 584 ? 4.165 33.202 -38.282 1.00 85.94 584 GLU A N 1
ATOM 4563 C CA . GLU A 1 584 ? 4.554 31.807 -38.037 1.00 85.94 584 GLU A CA 1
ATOM 4564 C C . GLU A 1 584 ? 5.090 31.136 -39.297 1.00 85.94 584 GLU A C 1
ATOM 4566 O O . GLU A 1 584 ? 6.120 30.468 -39.248 1.00 85.94 584 GLU A O 1
ATOM 4571 N N . MET A 1 585 ? 4.461 31.393 -40.446 1.00 89.25 585 MET A N 1
ATOM 4572 C CA . MET A 1 585 ? 4.961 30.922 -41.739 1.00 89.25 585 MET A CA 1
ATOM 4573 C C . MET A 1 585 ? 6.363 31.456 -42.041 1.00 89.25 585 MET A C 1
ATOM 4575 O O . MET A 1 585 ? 7.191 30.732 -42.596 1.00 89.25 585 MET A O 1
ATOM 4579 N N . LYS A 1 586 ? 6.650 32.706 -41.652 1.00 87.62 586 LYS A N 1
ATOM 4580 C CA . LYS A 1 586 ? 7.988 33.291 -41.779 1.00 87.62 586 LYS A CA 1
ATOM 4581 C C . LYS A 1 586 ? 8.989 32.629 -40.826 1.00 87.62 586 LYS A C 1
ATOM 4583 O O . LYS A 1 586 ? 10.065 32.249 -41.269 1.00 87.62 586 LYS A O 1
ATOM 4588 N N . CYS A 1 587 ? 8.612 32.404 -39.567 1.00 86.56 587 CYS A N 1
ATOM 4589 C CA . CYS A 1 587 ? 9.450 31.691 -38.596 1.00 86.56 587 CYS A CA 1
ATOM 4590 C C . CYS A 1 587 ? 9.791 30.266 -39.067 1.00 86.56 587 CYS A C 1
ATOM 4592 O O . CYS A 1 587 ? 10.945 29.841 -39.016 1.00 86.56 587 CYS A O 1
ATOM 4594 N N . PHE A 1 588 ? 8.803 29.553 -39.611 1.00 89.25 588 PHE A N 1
ATOM 4595 C CA . PHE A 1 588 ? 8.993 28.232 -40.199 1.00 89.25 588 PHE A CA 1
ATOM 4596 C C . PHE A 1 588 ? 9.995 28.274 -41.359 1.00 89.25 588 PHE A C 1
ATOM 4598 O O . PHE A 1 588 ? 10.912 27.455 -41.436 1.00 89.25 588 PHE A O 1
ATOM 4605 N N . GLU A 1 589 ? 9.845 29.251 -42.256 1.00 90.31 589 GLU A N 1
ATOM 4606 C CA . GLU A 1 589 ? 10.762 29.452 -43.373 1.00 90.31 589 GLU A CA 1
ATOM 4607 C C . GLU A 1 589 ? 12.198 29.725 -42.904 1.00 90.31 589 GLU A C 1
ATOM 4609 O O . GLU A 1 589 ? 13.136 29.122 -43.434 1.00 90.31 589 GLU A O 1
ATOM 4614 N N . ASP A 1 590 ? 12.369 30.577 -41.895 1.00 88.81 590 ASP A N 1
ATOM 4615 C CA . ASP A 1 590 ? 13.674 30.933 -41.336 1.00 88.81 590 ASP A CA 1
ATOM 4616 C C . ASP A 1 590 ? 14.374 29.715 -40.706 1.00 88.81 590 ASP A C 1
ATOM 4618 O O . ASP A 1 590 ? 15.562 29.486 -40.953 1.00 88.81 590 ASP A O 1
ATOM 4622 N N . LEU A 1 591 ? 13.638 28.865 -39.981 1.00 87.81 591 LEU A N 1
ATOM 4623 C CA . LEU A 1 591 ? 14.176 27.629 -39.397 1.00 87.81 591 LEU A CA 1
ATOM 4624 C C . LEU A 1 591 ? 14.579 26.606 -40.470 1.00 87.81 591 LEU A C 1
ATOM 4626 O O . LEU A 1 591 ? 15.663 26.021 -40.405 1.00 87.81 591 LEU A O 1
ATOM 4630 N N . VAL A 1 592 ? 13.763 26.425 -41.514 1.00 87.88 592 VAL A N 1
ATOM 4631 C CA . VAL A 1 592 ? 14.117 25.536 -42.637 1.00 87.88 592 VAL A CA 1
ATOM 4632 C C . VAL A 1 592 ? 15.349 26.059 -43.388 1.00 87.88 592 VAL A C 1
ATOM 4634 O O . VAL A 1 592 ? 16.214 25.266 -43.778 1.00 87.88 592 VAL A O 1
ATOM 4637 N N . ARG A 1 593 ? 15.480 27.384 -43.553 1.00 87.81 593 ARG A N 1
ATOM 4638 C CA . ARG A 1 593 ? 16.677 28.026 -44.132 1.00 87.81 593 ARG A CA 1
ATOM 4639 C C . ARG A 1 593 ? 17.912 27.800 -43.264 1.00 87.81 593 ARG A C 1
ATOM 4641 O O . ARG A 1 593 ? 18.964 27.454 -43.805 1.00 87.81 593 ARG A O 1
ATOM 4648 N N . ALA A 1 594 ? 17.779 27.916 -41.942 1.00 83.44 594 ALA A N 1
ATOM 4649 C CA . ALA A 1 594 ? 18.862 27.681 -40.988 1.00 83.44 594 ALA A CA 1
ATOM 4650 C C . ALA A 1 594 ? 19.406 26.241 -41.033 1.00 83.44 594 ALA A C 1
ATOM 4652 O O . ALA A 1 594 ? 20.554 26.000 -40.660 1.00 83.44 594 ALA A O 1
ATOM 4653 N N . GLY A 1 595 ? 18.622 25.278 -41.531 1.00 74.56 595 GLY A N 1
ATOM 4654 C CA . GLY A 1 595 ? 19.093 23.916 -41.779 1.00 74.56 595 GLY A CA 1
ATOM 4655 C C . GLY A 1 595 ? 20.186 23.823 -42.848 1.00 74.56 595 GLY A C 1
ATOM 4656 O O . GLY A 1 595 ? 21.002 22.910 -42.797 1.00 74.56 595 GLY A O 1
ATOM 4657 N N . GLY A 1 596 ? 20.233 24.749 -43.814 1.00 72.50 596 GLY A N 1
ATOM 4658 C CA . GLY A 1 596 ? 21.288 24.811 -44.838 1.00 72.50 596 GLY A CA 1
ATOM 4659 C C . GLY A 1 596 ? 21.290 23.667 -45.867 1.00 72.50 596 GLY A C 1
ATOM 4660 O O . GLY A 1 596 ? 22.206 23.585 -46.687 1.00 72.50 596 GLY A O 1
ATOM 4661 N N . VAL A 1 597 ? 20.281 22.787 -45.835 1.00 65.25 597 VAL A N 1
ATOM 4662 C CA . VAL A 1 597 ? 20.166 21.590 -46.699 1.00 65.25 597 VAL A CA 1
ATOM 4663 C C . VAL A 1 597 ? 19.091 21.751 -47.788 1.00 65.25 597 VAL A C 1
ATOM 4665 O O . VAL A 1 597 ? 19.003 20.946 -48.711 1.00 65.25 597 VAL A O 1
ATOM 4668 N N . VAL A 1 598 ? 18.268 22.802 -47.713 1.00 71.06 598 VAL A N 1
ATOM 4669 C CA . VAL A 1 598 ? 17.138 23.036 -48.624 1.00 71.06 598 VAL A CA 1
ATOM 4670 C C . VAL A 1 598 ? 17.462 24.179 -49.582 1.00 71.06 598 VAL A C 1
ATOM 4672 O O . VAL A 1 598 ? 18.001 25.206 -49.182 1.00 71.06 598 VAL A O 1
ATOM 4675 N N . GLU A 1 599 ? 17.105 24.018 -50.856 1.00 74.50 599 GLU A N 1
ATOM 4676 C CA . GLU A 1 599 ? 17.177 25.100 -51.839 1.00 74.50 599 GLU A CA 1
ATOM 4677 C C . GLU A 1 599 ? 16.318 26.284 -51.379 1.00 74.50 599 GLU A C 1
ATOM 4679 O O . GLU A 1 599 ? 15.145 26.113 -51.060 1.00 74.50 599 GLU A O 1
ATOM 4684 N N . THR A 1 600 ? 16.881 27.485 -51.336 1.00 75.06 600 THR A N 1
ATOM 4685 C CA . THR A 1 600 ? 16.217 28.665 -50.760 1.00 75.06 600 THR A CA 1
ATOM 4686 C C . THR A 1 600 ? 15.325 29.409 -51.756 1.00 75.06 600 THR A C 1
ATOM 4688 O O . THR A 1 600 ? 14.393 30.109 -51.350 1.00 75.06 600 THR A O 1
ATOM 4691 N N . SER A 1 601 ? 15.566 29.229 -53.058 1.00 77.69 601 SER A N 1
ATOM 4692 C CA . SER A 1 601 ? 14.734 29.791 -54.124 1.00 77.69 601 SER A CA 1
ATOM 4693 C C . SER A 1 601 ? 13.339 29.155 -54.110 1.00 77.69 601 SER A C 1
ATOM 4695 O O . SER A 1 601 ? 13.192 27.933 -54.062 1.00 77.69 601 SER A O 1
ATOM 4697 N N . GLY A 1 602 ? 12.285 29.973 -54.074 1.00 81.56 602 GLY A N 1
ATOM 4698 C CA . GLY A 1 602 ? 10.896 29.495 -54.072 1.00 81.56 602 GLY A CA 1
ATOM 4699 C C . GLY A 1 602 ? 10.477 28.672 -52.841 1.00 81.56 602 GLY A C 1
ATOM 4700 O O . GLY A 1 602 ? 9.496 27.928 -52.920 1.00 81.56 602 GLY A O 1
ATOM 4701 N N . LEU A 1 603 ? 11.202 28.750 -51.715 1.00 86.62 603 LEU A N 1
ATOM 4702 C CA . LEU A 1 603 ? 10.860 28.019 -50.485 1.00 86.62 603 LEU A CA 1
ATOM 4703 C C . LEU A 1 603 ? 9.498 28.448 -49.920 1.00 86.62 603 LEU A C 1
ATOM 4705 O O . LEU A 1 603 ? 8.659 27.584 -49.678 1.00 86.62 603 LEU A O 1
ATOM 4709 N N . SER A 1 604 ? 9.215 29.752 -49.825 1.00 88.06 604 SER A N 1
ATOM 4710 C CA . SER A 1 604 ? 7.926 30.260 -49.322 1.00 88.06 604 SER A CA 1
ATOM 4711 C C . SER A 1 604 ? 6.732 29.728 -50.124 1.00 88.06 604 SER A C 1
ATOM 4713 O O . SER A 1 604 ? 5.703 29.354 -49.568 1.00 88.06 604 SER A O 1
ATOM 4715 N N . ALA A 1 605 ? 6.868 29.647 -51.453 1.00 87.69 605 ALA A N 1
ATOM 4716 C CA . ALA A 1 605 ? 5.832 29.106 -52.333 1.00 87.69 605 ALA A CA 1
ATOM 4717 C C . ALA A 1 605 ? 5.684 27.579 -52.213 1.00 87.69 605 ALA A C 1
ATOM 4719 O O . ALA A 1 605 ? 4.621 27.034 -52.504 1.00 87.69 605 ALA A O 1
ATOM 4720 N N . ARG A 1 606 ? 6.740 26.864 -51.807 1.00 91.56 606 ARG A N 1
ATOM 4721 C CA . ARG A 1 606 ? 6.670 25.426 -51.513 1.00 91.56 606 ARG A CA 1
ATOM 4722 C C . ARG A 1 606 ? 6.036 25.163 -50.150 1.00 91.56 606 ARG A C 1
ATOM 4724 O O . ARG A 1 606 ? 5.170 24.300 -50.085 1.00 91.56 606 ARG A O 1
ATOM 4731 N N . LEU A 1 607 ? 6.382 25.940 -49.122 1.00 90.88 607 LEU A N 1
ATOM 4732 C CA . LEU A 1 607 ? 5.753 25.861 -47.797 1.00 90.88 607 LEU A CA 1
ATOM 4733 C C . LEU A 1 607 ? 4.240 26.092 -47.885 1.00 90.88 607 LEU A C 1
ATOM 4735 O O . LEU A 1 607 ? 3.472 25.295 -47.363 1.00 90.88 607 LEU A O 1
ATOM 4739 N N . ARG A 1 608 ? 3.796 27.102 -48.648 1.00 90.75 608 ARG A N 1
ATOM 4740 C CA . ARG A 1 608 ? 2.360 27.365 -48.874 1.00 90.75 608 ARG A CA 1
ATOM 4741 C C . ARG A 1 608 ? 1.610 26.250 -49.609 1.00 90.75 608 ARG A C 1
ATOM 4743 O O . ARG A 1 608 ? 0.392 26.192 -49.518 1.00 90.75 608 ARG A O 1
ATOM 4750 N N . ARG A 1 609 ? 2.313 25.388 -50.349 1.00 91.00 609 ARG A N 1
ATOM 4751 C CA . ARG A 1 609 ? 1.726 24.253 -51.081 1.00 91.00 609 ARG A CA 1
ATOM 4752 C C . ARG A 1 609 ? 1.813 22.934 -50.315 1.00 91.00 609 ARG A C 1
ATOM 4754 O O . ARG A 1 609 ? 1.396 21.916 -50.857 1.00 91.00 609 ARG A O 1
ATOM 4761 N N . ALA A 1 610 ? 2.400 22.916 -49.122 1.00 93.62 610 ALA A N 1
ATOM 4762 C CA . ALA A 1 610 ? 2.517 21.711 -48.310 1.00 93.62 610 ALA A CA 1
ATOM 4763 C C . ALA A 1 610 ? 1.138 21.189 -47.879 1.00 93.62 610 ALA A C 1
ATOM 4765 O O . ALA A 1 610 ? 0.188 21.961 -47.777 1.00 93.62 610 ALA A O 1
ATOM 4766 N N . SER A 1 611 ? 1.035 19.887 -47.614 1.00 92.31 611 SER A N 1
ATOM 4767 C CA . SER A 1 611 ? -0.187 19.300 -47.053 1.00 92.31 611 SER A CA 1
ATOM 4768 C C . SER A 1 611 ? -0.299 19.612 -45.564 1.00 92.31 611 SER A C 1
ATOM 4770 O O . SER A 1 611 ? -1.354 20.025 -45.095 1.00 92.31 611 SER A O 1
ATOM 4772 N N . VAL A 1 612 ? 0.809 19.458 -44.836 1.00 95.31 612 VAL A N 1
ATOM 4773 C CA . VAL A 1 612 ? 0.892 19.685 -43.389 1.00 95.31 612 VAL A CA 1
ATOM 4774 C C . VAL A 1 612 ? 2.239 20.300 -43.051 1.00 95.31 612 VAL A C 1
ATOM 4776 O O . VAL A 1 612 ? 3.268 19.896 -43.602 1.00 95.31 612 VAL A O 1
ATOM 4779 N N . LEU A 1 613 ? 2.230 21.254 -42.126 1.00 96.38 613 LEU A N 1
ATOM 4780 C CA . LEU A 1 613 ? 3.413 21.744 -41.429 1.00 96.38 613 LEU A CA 1
ATOM 4781 C C . LEU A 1 613 ? 3.241 21.436 -39.940 1.00 96.38 613 LEU A C 1
ATOM 4783 O O . LEU A 1 613 ? 2.151 21.628 -39.406 1.00 96.38 613 LEU A O 1
ATOM 4787 N N . ALA A 1 614 ? 4.297 20.958 -39.290 1.00 94.62 614 ALA A N 1
ATOM 4788 C CA . ALA A 1 614 ? 4.322 20.672 -37.862 1.00 94.62 614 ALA A CA 1
ATOM 4789 C C . ALA A 1 614 ? 5.464 21.430 -37.186 1.00 94.62 614 ALA A C 1
ATOM 4791 O O . ALA A 1 614 ? 6.566 21.523 -37.743 1.00 94.62 614 ALA A O 1
ATOM 4792 N N . CYS A 1 615 ? 5.221 21.943 -35.982 1.00 93.44 615 CYS A N 1
ATOM 4793 C CA . CYS A 1 615 ? 6.248 22.593 -35.182 1.00 93.44 615 CYS A CA 1
ATOM 4794 C C . CYS A 1 615 ? 6.182 22.199 -33.702 1.00 93.44 615 CYS A C 1
ATOM 4796 O O . CYS A 1 615 ? 5.153 21.747 -33.206 1.00 93.44 615 CYS A O 1
ATOM 4798 N N . ALA A 1 616 ? 7.315 22.344 -33.014 1.00 89.38 616 ALA A N 1
ATOM 4799 C CA . ALA A 1 616 ? 7.411 22.221 -31.564 1.00 89.38 616 ALA A CA 1
ATOM 4800 C C . ALA A 1 616 ? 7.768 23.587 -30.972 1.00 89.38 616 ALA A C 1
ATOM 4802 O O . ALA A 1 616 ? 8.690 24.249 -31.467 1.00 89.38 616 ALA A O 1
ATOM 4803 N N . ARG A 1 617 ? 7.063 23.988 -29.912 1.00 86.62 617 ARG A N 1
ATOM 4804 C CA . ARG A 1 617 ? 7.208 25.287 -29.252 1.00 86.62 617 ARG A CA 1
ATOM 4805 C C . ARG A 1 617 ? 7.556 25.179 -27.791 1.00 86.62 617 ARG A C 1
ATOM 4807 O O . ARG A 1 617 ? 6.842 24.518 -27.047 1.00 86.62 617 ARG A O 1
ATOM 4814 N N . ASP A 1 618 ? 8.582 25.913 -27.394 1.00 81.06 618 ASP A N 1
ATOM 4815 C CA . ASP A 1 618 ? 8.911 26.153 -25.994 1.00 81.06 618 ASP A CA 1
ATOM 4816 C C . ASP A 1 618 ? 8.386 27.546 -25.615 1.00 81.06 618 ASP A C 1
ATOM 4818 O O . ASP A 1 618 ? 8.904 28.574 -26.072 1.00 81.06 618 ASP A O 1
ATOM 4822 N N . GLY A 1 619 ? 7.262 27.587 -24.894 1.00 77.44 619 GLY A N 1
ATOM 4823 C CA . GLY A 1 619 ? 6.475 28.810 -24.717 1.00 77.44 619 GLY A CA 1
ATOM 4824 C C . GLY A 1 619 ? 6.020 29.398 -26.062 1.00 77.44 619 GLY A C 1
ATOM 4825 O O . GLY A 1 619 ? 5.330 28.739 -26.836 1.00 77.44 619 GLY A O 1
ATOM 4826 N N . ASN A 1 620 ? 6.428 30.636 -26.360 1.00 77.00 620 ASN A N 1
ATOM 4827 C CA . ASN A 1 620 ? 6.090 31.320 -27.619 1.00 77.00 620 ASN A CA 1
ATOM 4828 C C . ASN A 1 620 ? 7.107 31.080 -28.752 1.00 77.00 620 ASN A C 1
ATOM 4830 O O . ASN A 1 620 ? 6.896 31.551 -29.872 1.00 77.00 620 ASN A O 1
ATOM 4834 N N . THR A 1 621 ? 8.203 30.364 -28.488 1.00 79.69 621 THR A N 1
ATOM 4835 C CA . THR A 1 621 ? 9.312 30.205 -29.438 1.00 79.69 621 THR A CA 1
ATOM 4836 C C . THR A 1 621 ? 9.216 28.871 -30.162 1.00 79.69 621 THR A C 1
ATOM 4838 O O . THR A 1 621 ? 9.176 27.823 -29.525 1.00 79.69 621 THR A O 1
ATOM 4841 N N . VAL A 1 622 ? 9.238 28.885 -31.497 1.00 87.88 622 VAL A N 1
ATOM 4842 C CA . VAL A 1 622 ? 9.326 27.657 -32.301 1.00 87.88 622 VAL A CA 1
ATOM 4843 C C . VAL A 1 622 ? 10.767 27.148 -32.293 1.00 87.88 622 VAL A C 1
ATOM 4845 O O . VAL A 1 622 ? 11.682 27.850 -32.722 1.00 87.88 622 VAL A O 1
ATOM 4848 N N . VAL A 1 623 ? 10.973 25.918 -31.822 1.00 88.94 623 VAL A N 1
ATOM 4849 C CA . VAL A 1 623 ? 12.310 25.324 -31.627 1.00 88.94 623 VAL A CA 1
ATOM 4850 C C . VAL A 1 623 ? 12.600 24.160 -32.574 1.00 88.94 623 VAL A C 1
ATOM 4852 O O . VAL A 1 623 ? 13.758 23.774 -32.751 1.00 88.94 623 VAL A O 1
ATOM 4855 N N . ALA A 1 624 ? 11.576 23.601 -33.221 1.00 91.94 624 ALA A N 1
ATOM 4856 C CA . ALA A 1 624 ? 11.738 22.583 -34.253 1.00 91.94 624 ALA A CA 1
ATOM 4857 C C . ALA A 1 624 ? 10.571 22.584 -35.245 1.00 91.94 624 ALA A C 1
ATOM 4859 O O . ALA A 1 624 ? 9.457 22.964 -34.892 1.00 91.94 624 ALA A O 1
ATOM 4860 N N . VAL A 1 625 ? 10.837 22.140 -36.476 1.00 94.69 625 VAL A N 1
ATOM 4861 C CA . VAL A 1 625 ? 9.867 22.095 -37.580 1.00 94.69 625 VAL A CA 1
ATOM 4862 C C . VAL A 1 625 ? 10.050 20.857 -38.463 1.00 94.69 625 VAL A C 1
ATOM 4864 O O . VAL A 1 625 ? 11.165 20.348 -38.606 1.00 94.69 625 VAL A O 1
ATOM 4867 N N . ALA A 1 626 ? 8.955 20.386 -39.062 1.00 96.00 626 ALA A N 1
ATOM 4868 C CA . ALA A 1 626 ? 8.927 19.387 -40.134 1.00 96.00 626 ALA A CA 1
ATOM 4869 C C . ALA A 1 626 ? 7.695 19.601 -41.026 1.00 96.00 626 ALA A C 1
ATOM 4871 O O . ALA A 1 626 ? 6.713 20.204 -40.598 1.00 96.00 626 ALA A O 1
ATOM 4872 N N . GLY A 1 627 ? 7.715 19.113 -42.266 1.00 95.56 627 GLY A N 1
ATOM 4873 C CA . GLY A 1 627 ? 6.576 19.279 -43.166 1.00 95.56 627 GLY A CA 1
ATOM 4874 C C . GLY A 1 627 ? 6.379 18.142 -44.156 1.00 95.56 627 GLY A C 1
ATOM 4875 O O . GLY A 1 627 ? 7.329 17.517 -44.638 1.00 95.56 627 GLY A O 1
ATOM 4876 N N . MET A 1 628 ? 5.111 17.928 -44.497 1.00 94.88 628 MET A N 1
ATOM 4877 C CA . MET A 1 628 ? 4.672 17.027 -45.551 1.00 94.88 628 MET A CA 1
ATOM 4878 C C . MET A 1 628 ? 4.444 17.817 -46.841 1.00 94.88 628 MET A C 1
ATOM 4880 O O . MET A 1 628 ? 3.501 18.600 -46.976 1.00 94.88 628 MET A O 1
ATOM 4884 N N . LYS A 1 629 ? 5.343 17.626 -47.801 1.00 94.31 629 LYS A N 1
ATOM 4885 C CA . LYS A 1 629 ? 5.422 18.388 -49.045 1.00 94.31 629 LYS A CA 1
ATOM 4886 C C . LYS A 1 629 ? 4.516 17.790 -50.121 1.00 94.31 629 LYS A C 1
ATOM 4888 O O . LYS A 1 629 ? 4.350 16.574 -50.204 1.00 94.31 629 LYS A O 1
ATOM 4893 N N . ASN A 1 630 ? 4.069 18.656 -51.031 1.00 92.75 630 ASN A N 1
ATOM 4894 C CA . ASN A 1 630 ? 3.476 18.282 -52.316 1.00 92.75 630 ASN A CA 1
ATOM 4895 C C . ASN A 1 630 ? 4.502 18.485 -53.442 1.00 92.75 630 ASN A C 1
ATOM 4897 O O . ASN A 1 630 ? 4.594 19.585 -54.001 1.00 92.75 630 ASN A O 1
ATOM 4901 N N . PRO A 1 631 ? 5.345 17.475 -53.735 1.00 89.94 631 PRO A N 1
ATOM 4902 C CA . PRO A 1 631 ? 6.368 17.595 -54.765 1.00 89.94 631 PRO A CA 1
ATOM 4903 C C . PRO A 1 631 ? 5.748 17.754 -56.159 1.00 89.94 631 PRO A C 1
ATOM 4905 O O . PRO A 1 631 ? 4.731 17.145 -56.484 1.00 89.94 631 PRO A O 1
ATOM 4908 N N . LEU A 1 632 ? 6.403 18.540 -57.022 1.00 89.25 632 LEU A N 1
ATOM 4909 C CA . LEU A 1 632 ? 6.036 18.608 -58.439 1.00 89.25 632 LEU A CA 1
ATOM 4910 C C . LEU A 1 632 ? 6.234 17.232 -59.106 1.00 89.25 632 LEU A C 1
ATOM 4912 O O . LEU A 1 632 ? 7.216 16.554 -58.787 1.00 89.25 632 LEU A O 1
ATOM 4916 N N . PRO A 1 633 ? 5.393 16.843 -60.085 1.00 88.81 633 PRO A N 1
ATOM 4917 C CA . PRO A 1 633 ? 5.546 15.570 -60.793 1.00 88.81 633 PRO A CA 1
ATOM 4918 C C . PRO A 1 633 ? 6.952 15.368 -61.375 1.00 88.81 633 PRO A C 1
ATOM 4920 O O . PRO A 1 633 ? 7.567 14.329 -61.150 1.00 88.81 633 PRO A O 1
ATOM 4923 N N . SER A 1 634 ? 7.516 16.402 -62.010 1.00 89.19 634 SER A N 1
ATOM 4924 C CA . SER A 1 634 ? 8.872 16.380 -62.579 1.00 89.19 634 SER A CA 1
ATOM 4925 C C . SER A 1 634 ? 9.969 16.129 -61.536 1.00 89.19 634 SER A C 1
ATOM 4927 O O . SER A 1 634 ? 10.960 15.458 -61.823 1.00 89.19 634 SER A O 1
ATOM 4929 N N . TYR A 1 635 ? 9.794 16.623 -60.307 1.00 90.00 635 TYR A N 1
ATOM 4930 C CA . TYR A 1 635 ? 10.738 16.400 -59.212 1.00 90.00 635 TYR A CA 1
ATOM 4931 C C . TYR A 1 635 ? 10.729 14.940 -58.750 1.00 90.00 635 TYR A C 1
ATOM 4933 O O . TYR A 1 635 ? 11.795 14.338 -58.610 1.00 90.00 635 TYR A O 1
ATOM 4941 N N . ARG A 1 636 ? 9.537 14.362 -58.564 1.00 92.00 636 ARG A N 1
ATOM 4942 C CA . ARG A 1 636 ? 9.369 12.961 -58.153 1.00 92.00 636 ARG A CA 1
ATOM 4943 C C . ARG A 1 636 ? 9.899 11.992 -59.208 1.00 92.00 636 ARG A C 1
ATOM 4945 O O . ARG A 1 636 ? 10.669 11.104 -58.855 1.00 92.00 636 ARG A O 1
ATOM 4952 N N . SER A 1 637 ? 9.572 12.197 -60.488 1.00 90.56 637 SER A N 1
ATOM 4953 C CA . SER A 1 637 ? 10.084 11.360 -61.587 1.00 90.56 637 SER A CA 1
ATOM 4954 C C . SER A 1 637 ? 11.612 11.363 -61.645 1.00 90.56 637 SER A C 1
ATOM 4956 O O . SER A 1 637 ? 12.233 10.322 -61.846 1.00 90.56 637 SER A O 1
ATOM 4958 N N . ARG A 1 638 ? 12.237 12.520 -61.394 1.00 91.12 638 ARG A N 1
ATOM 4959 C CA . ARG A 1 638 ? 13.698 12.633 -61.329 1.00 91.12 638 ARG A CA 1
ATOM 4960 C C . ARG A 1 638 ? 14.292 11.859 -60.146 1.00 91.12 638 ARG A C 1
ATOM 4962 O O . ARG A 1 638 ? 15.315 11.209 -60.325 1.00 91.12 638 ARG A O 1
ATOM 4969 N N . ILE A 1 639 ? 13.679 11.908 -58.957 1.00 91.75 639 ILE A N 1
ATOM 4970 C CA . ILE A 1 639 ? 14.131 11.103 -57.805 1.00 91.75 639 ILE A CA 1
ATOM 4971 C C . ILE A 1 639 ? 14.002 9.614 -58.107 1.00 91.75 639 ILE A C 1
ATOM 4973 O O . ILE A 1 639 ? 14.958 8.882 -57.876 1.00 91.75 639 ILE A O 1
ATOM 4977 N N . ALA A 1 640 ? 12.858 9.185 -58.643 1.00 90.88 640 ALA A N 1
ATOM 4978 C CA . ALA A 1 640 ? 12.608 7.786 -58.975 1.00 90.88 640 ALA A CA 1
ATOM 4979 C C . ALA A 1 640 ? 13.682 7.228 -59.926 1.00 90.88 640 ALA A C 1
ATOM 4981 O O . ALA A 1 640 ? 14.260 6.171 -59.670 1.00 90.88 640 ALA A O 1
ATOM 4982 N N . LEU A 1 641 ? 14.023 8.000 -60.967 1.00 92.00 641 LEU A N 1
ATOM 4983 C CA . LEU A 1 641 ? 15.088 7.661 -61.912 1.00 92.00 641 LEU A CA 1
ATOM 4984 C C . LEU A 1 641 ? 16.465 7.584 -61.235 1.00 92.00 641 LEU A C 1
ATOM 4986 O O . LEU A 1 641 ? 17.191 6.616 -61.431 1.00 92.00 641 LEU A O 1
ATOM 4990 N N . MET A 1 642 ? 16.830 8.592 -60.435 1.00 91.69 642 MET A N 1
ATOM 4991 C CA . MET A 1 642 ? 18.149 8.652 -59.792 1.00 91.69 642 MET A CA 1
ATOM 4992 C C . MET A 1 642 ? 18.341 7.576 -58.716 1.00 91.69 642 MET A C 1
ATOM 4994 O O . MET A 1 642 ? 19.439 7.040 -58.583 1.00 91.69 642 MET A O 1
ATOM 4998 N N . ALA A 1 643 ? 17.293 7.265 -57.953 1.00 91.62 643 ALA A N 1
ATOM 4999 C CA . ALA A 1 643 ? 17.322 6.243 -56.913 1.00 91.62 643 ALA A CA 1
ATOM 5000 C C . ALA A 1 643 ? 17.164 4.820 -57.473 1.00 91.62 643 ALA A C 1
ATOM 5002 O O . ALA A 1 643 ? 17.445 3.860 -56.761 1.00 91.62 643 ALA A O 1
ATOM 5003 N N . GLY A 1 644 ? 16.714 4.657 -58.723 1.00 92.50 644 GLY A N 1
ATOM 5004 C CA . GLY A 1 644 ? 16.412 3.343 -59.294 1.00 92.50 644 GLY A CA 1
ATOM 5005 C C . GLY A 1 644 ? 15.234 2.650 -58.599 1.00 92.50 644 GLY A C 1
ATOM 5006 O O . GLY A 1 644 ? 15.254 1.435 -58.426 1.00 92.50 644 GLY A O 1
ATOM 5007 N N . PHE A 1 645 ? 14.236 3.421 -58.155 1.00 93.50 645 PHE A N 1
ATOM 5008 C CA . PHE A 1 645 ? 13.031 2.918 -57.490 1.00 93.50 645 PHE A CA 1
ATOM 5009 C C . PHE A 1 645 ? 11.797 3.686 -57.969 1.00 93.50 645 PHE A C 1
ATOM 5011 O O . PHE A 1 645 ? 11.811 4.913 -58.041 1.00 93.50 645 PHE A O 1
ATOM 5018 N N . GLU A 1 646 ? 10.715 2.977 -58.275 1.00 92.19 646 GLU A N 1
ATOM 5019 C CA . GLU A 1 646 ? 9.492 3.584 -58.793 1.00 92.19 646 GLU A CA 1
ATOM 5020 C C . GLU A 1 646 ? 8.689 4.296 -57.690 1.00 92.19 646 GLU A C 1
ATOM 5022 O O . GLU A 1 646 ? 8.192 3.677 -56.751 1.00 92.19 646 GLU A O 1
ATOM 5027 N N . LEU A 1 647 ? 8.514 5.615 -57.825 1.00 91.81 647 LEU A N 1
ATOM 5028 C CA . LEU A 1 647 ? 7.632 6.418 -56.972 1.00 91.81 647 LEU A CA 1
ATOM 5029 C C . LEU A 1 647 ? 6.310 6.705 -57.697 1.00 91.81 647 LEU A C 1
ATOM 5031 O O . LEU A 1 647 ? 6.105 7.815 -58.198 1.00 91.81 647 LEU A O 1
ATOM 5035 N N . ALA A 1 648 ? 5.428 5.703 -57.760 1.00 91.12 648 ALA A N 1
ATOM 5036 C CA . ALA A 1 648 ? 4.102 5.839 -58.368 1.00 91.12 648 ALA A CA 1
ATOM 5037 C C . ALA A 1 648 ? 3.304 6.989 -57.700 1.00 91.12 648 ALA A C 1
ATOM 5039 O O . ALA A 1 648 ? 3.157 6.973 -56.471 1.00 91.12 648 ALA A O 1
ATOM 5040 N N . PRO A 1 649 ? 2.807 7.995 -58.451 1.00 88.00 649 PRO A N 1
ATOM 5041 C CA . PRO A 1 649 ? 2.142 9.182 -57.900 1.00 88.00 649 PRO A CA 1
ATOM 5042 C C . PRO A 1 649 ? 0.939 8.897 -56.999 1.00 88.00 649 PRO A C 1
ATOM 5044 O O . PRO A 1 649 ? 0.704 9.643 -56.053 1.00 88.00 649 PRO A O 1
ATOM 5047 N N . GLU A 1 650 ? 0.202 7.828 -57.285 1.00 87.88 650 GLU A N 1
ATOM 5048 C CA . GLU A 1 650 ? -0.998 7.406 -56.561 1.00 87.88 650 GLU A CA 1
ATOM 5049 C C . GLU A 1 650 ? -0.640 6.698 -55.245 1.00 87.88 650 GLU A C 1
ATOM 5051 O O . GLU A 1 650 ? -1.394 6.754 -54.271 1.00 87.88 650 GLU A O 1
ATOM 5056 N N . ARG A 1 651 ? 0.535 6.053 -55.205 1.00 91.38 651 ARG A N 1
ATOM 5057 C CA . ARG A 1 651 ? 1.034 5.302 -54.045 1.00 91.38 651 ARG A CA 1
ATOM 5058 C C . ARG A 1 651 ? 1.854 6.173 -53.099 1.00 91.38 651 ARG A C 1
ATOM 5060 O O . ARG A 1 651 ? 1.666 6.071 -51.894 1.00 91.38 651 ARG A O 1
ATOM 5067 N N . PHE A 1 652 ? 2.714 7.039 -53.641 1.00 94.00 652 PHE A N 1
ATOM 5068 C CA . PHE A 1 652 ? 3.584 7.950 -52.887 1.00 94.00 652 PHE A CA 1
ATOM 5069 C C . PHE A 1 652 ? 3.396 9.420 -53.328 1.00 94.00 652 PHE A C 1
ATOM 5071 O O . PHE A 1 652 ? 4.308 10.037 -53.902 1.00 94.00 652 PHE A O 1
ATOM 5078 N N . PRO A 1 653 ? 2.202 10.010 -53.108 1.00 93.56 653 PRO A N 1
ATOM 5079 C CA . PRO A 1 653 ? 1.901 11.375 -53.532 1.00 93.56 653 PRO A CA 1
ATOM 5080 C C . PRO A 1 653 ? 2.718 12.446 -52.799 1.00 93.56 653 PRO A C 1
ATOM 5082 O O . PRO A 1 653 ? 3.015 13.483 -53.400 1.00 93.56 653 PRO A O 1
ATOM 5085 N N . HIS A 1 654 ? 3.107 12.194 -51.546 1.00 95.50 654 HIS A N 1
ATOM 5086 C CA . HIS A 1 654 ? 3.700 13.187 -50.646 1.00 95.50 654 HIS A CA 1
ATOM 5087 C C . HIS A 1 654 ? 5.138 12.847 -50.246 1.00 95.50 654 HIS A C 1
ATOM 5089 O O . HIS A 1 654 ? 5.515 11.676 -50.162 1.00 95.50 654 HIS A O 1
ATOM 5095 N N . GLU A 1 655 ? 5.925 13.888 -49.956 1.00 96.38 655 GLU A N 1
ATOM 5096 C CA . GLU A 1 655 ? 7.285 13.752 -49.423 1.00 96.38 655 GLU A CA 1
ATOM 5097 C C . GLU A 1 655 ? 7.365 14.293 -47.990 1.00 96.38 655 GLU A C 1
ATOM 5099 O O . GLU A 1 655 ? 7.048 15.459 -47.760 1.00 96.38 655 GLU A O 1
ATOM 5104 N N . LEU A 1 656 ? 7.853 13.506 -47.033 1.00 96.44 656 LEU A N 1
ATOM 5105 C CA . LEU A 1 656 ? 8.163 13.986 -45.686 1.00 96.44 656 LEU A CA 1
ATOM 5106 C C . LEU A 1 656 ? 9.565 14.614 -45.649 1.00 96.44 656 LEU A C 1
ATOM 5108 O O . LEU A 1 656 ? 10.540 14.025 -46.121 1.00 96.44 656 LEU A O 1
ATOM 5112 N N . GLY A 1 657 ? 9.694 15.819 -45.091 1.00 93.44 657 GLY A N 1
ATOM 5113 C CA . GLY A 1 657 ? 10.993 16.477 -44.960 1.00 93.44 657 GLY A CA 1
ATOM 5114 C C . GLY A 1 657 ? 10.941 17.821 -44.240 1.00 93.44 657 GLY A C 1
ATOM 5115 O O . GLY A 1 657 ? 10.130 18.030 -43.350 1.00 93.44 657 GLY A O 1
ATOM 5116 N N . TRP A 1 658 ? 11.848 18.731 -44.619 1.00 93.12 658 TRP A N 1
ATOM 5117 C CA . TRP A 1 658 ? 12.023 20.050 -43.980 1.00 93.12 658 TRP A CA 1
ATOM 5118 C C . TRP A 1 658 ? 12.268 19.993 -42.470 1.00 93.12 658 TRP A C 1
ATOM 5120 O O . TRP A 1 658 ? 11.941 20.926 -41.747 1.00 93.12 658 TRP A O 1
ATOM 5130 N N . PHE A 1 659 ? 12.891 18.909 -42.011 1.00 91.81 659 PHE A N 1
ATOM 5131 C CA . PHE A 1 659 ? 13.295 18.766 -40.626 1.00 91.81 659 PHE A CA 1
ATOM 5132 C C . PHE A 1 659 ? 14.328 19.821 -40.248 1.00 91.81 659 PHE A C 1
ATOM 5134 O O . PHE A 1 659 ? 15.399 19.909 -40.857 1.00 91.81 659 PHE A O 1
ATOM 5141 N N . TYR A 1 660 ? 14.030 20.559 -39.190 1.00 92.56 660 TYR A N 1
ATOM 5142 C CA . TYR A 1 660 ? 15.005 21.367 -38.483 1.00 92.56 660 TYR A CA 1
ATOM 5143 C C . TYR A 1 660 ? 14.739 21.294 -36.986 1.00 92.56 660 TYR A C 1
ATOM 5145 O O . TYR A 1 660 ? 13.597 21.337 -36.541 1.00 92.56 660 TYR A O 1
ATOM 5153 N N . VAL A 1 661 ? 15.816 21.200 -36.213 1.00 87.38 661 VAL A N 1
ATOM 5154 C CA . VAL A 1 661 ? 15.784 21.276 -34.755 1.00 87.38 661 VAL A CA 1
ATOM 5155 C C . VAL A 1 661 ? 16.859 22.264 -34.328 1.00 87.38 661 VAL A C 1
ATOM 5157 O O . VAL A 1 661 ? 18.033 22.111 -34.710 1.00 87.38 661 VAL A O 1
ATOM 5160 N N . HIS A 1 662 ? 16.450 23.271 -33.554 1.00 84.31 662 HIS A N 1
ATOM 5161 C CA . HIS A 1 662 ? 17.344 24.268 -32.980 1.00 84.31 662 HIS A CA 1
ATOM 5162 C C . HIS A 1 662 ? 18.472 23.567 -32.200 1.00 84.31 662 HIS A C 1
ATOM 5164 O O . HIS A 1 662 ? 18.188 22.580 -31.517 1.00 84.31 662 HIS A O 1
ATOM 5170 N N . PRO A 1 663 ? 19.743 24.008 -32.305 1.00 82.81 663 PRO A N 1
ATOM 5171 C CA . PRO A 1 663 ? 20.896 23.310 -31.728 1.00 82.81 663 PRO A CA 1
ATOM 5172 C C . PRO A 1 663 ? 20.722 22.867 -30.273 1.00 82.81 663 PRO A C 1
ATOM 5174 O O . PRO A 1 663 ? 20.970 21.700 -29.975 1.00 82.81 663 PRO A O 1
ATOM 5177 N N . ASP A 1 664 ? 20.196 23.743 -29.418 1.00 76.56 664 ASP A N 1
ATOM 5178 C CA . ASP A 1 664 ? 19.991 23.470 -27.985 1.00 76.56 664 ASP A CA 1
ATOM 5179 C C . ASP A 1 664 ? 18.968 22.358 -27.709 1.00 76.56 664 ASP A C 1
ATOM 5181 O O . ASP A 1 664 ? 18.938 21.775 -26.626 1.00 76.56 664 ASP A O 1
ATOM 5185 N N . TYR A 1 665 ? 18.147 22.030 -28.706 1.00 71.00 665 TYR A N 1
ATOM 5186 C CA . TYR A 1 665 ? 17.070 21.049 -28.634 1.00 71.00 665 TYR A CA 1
ATOM 5187 C C . TYR A 1 665 ? 17.367 19.767 -29.431 1.00 71.00 665 TYR A C 1
ATOM 5189 O O . TYR A 1 665 ? 16.534 18.857 -29.487 1.00 71.00 665 TYR A O 1
ATOM 5197 N N . ARG A 1 666 ? 18.555 19.654 -30.045 1.00 76.06 666 ARG A N 1
ATOM 5198 C CA . ARG A 1 666 ? 18.980 18.451 -30.783 1.00 76.06 666 ARG A CA 1
ATOM 5199 C C . ARG A 1 666 ? 19.226 17.274 -29.839 1.00 76.06 666 ARG A C 1
ATOM 5201 O O . ARG A 1 666 ? 19.525 17.444 -28.665 1.00 76.06 666 ARG A O 1
ATOM 5208 N N . GLY A 1 667 ? 19.088 16.057 -30.368 1.00 60.19 667 GLY A N 1
ATOM 5209 C CA . GLY A 1 667 ? 19.246 14.822 -29.590 1.00 60.19 667 GLY A CA 1
ATOM 5210 C C . GLY A 1 667 ? 18.060 14.483 -28.677 1.00 60.19 667 GLY A C 1
ATOM 5211 O O . GLY A 1 667 ? 18.125 13.492 -27.962 1.00 60.19 667 GLY A O 1
ATOM 5212 N N . ARG A 1 668 ? 16.969 15.263 -28.720 1.00 65.25 668 ARG A N 1
ATOM 5213 C CA . ARG A 1 668 ? 15.778 15.098 -27.863 1.00 65.25 668 ARG A CA 1
ATOM 5214 C C . ARG A 1 668 ? 14.586 14.400 -28.543 1.00 65.25 668 ARG A C 1
ATOM 5216 O O . ARG A 1 668 ? 13.459 14.557 -28.096 1.00 65.25 668 ARG A O 1
ATOM 5223 N N . GLY A 1 669 ? 14.796 13.714 -29.670 1.00 71.50 669 GLY A N 1
ATOM 5224 C CA . GLY A 1 669 ? 13.73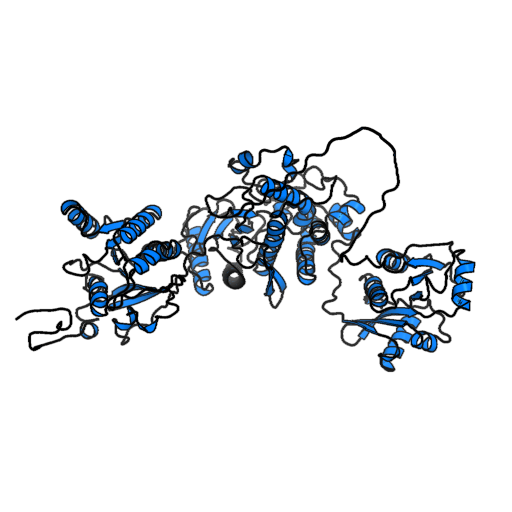3 12.984 -30.388 1.00 71.50 669 GLY A CA 1
ATOM 5225 C C . GLY A 1 669 ? 12.687 13.841 -31.126 1.00 71.50 669 GLY A C 1
ATOM 5226 O O . GLY A 1 669 ? 11.764 13.293 -31.717 1.00 71.50 669 GLY A O 1
ATOM 5227 N N . LEU A 1 670 ? 12.828 15.174 -31.161 1.00 78.94 670 LEU A N 1
ATOM 5228 C CA . LEU A 1 670 ? 11.826 16.069 -31.768 1.00 78.94 670 LEU A CA 1
ATOM 5229 C C . LEU A 1 670 ? 11.541 15.789 -33.247 1.00 78.94 670 LEU A C 1
ATOM 5231 O O . LEU A 1 670 ? 10.412 15.960 -33.693 1.00 78.94 670 LEU A O 1
ATOM 5235 N N . SER A 1 671 ? 12.539 15.350 -34.015 1.00 85.12 671 SER A N 1
ATOM 5236 C CA . SER A 1 671 ? 12.337 15.009 -35.427 1.00 85.12 671 SER A CA 1
ATOM 5237 C C . SER A 1 671 ? 11.367 13.839 -35.607 1.00 85.12 671 SER A C 1
ATOM 5239 O O . SER A 1 671 ? 10.591 13.856 -36.554 1.00 85.12 671 SER A O 1
ATOM 5241 N N . GLU A 1 672 ? 11.371 12.866 -34.693 1.00 82.38 672 GLU A N 1
ATOM 5242 C CA . GLU A 1 672 ? 10.461 11.714 -34.724 1.00 82.38 672 GLU A CA 1
ATOM 5243 C C . GLU A 1 672 ? 9.039 12.111 -34.333 1.00 82.38 672 GLU A C 1
ATOM 5245 O O . GLU A 1 672 ? 8.085 11.745 -35.017 1.00 82.38 672 GLU A O 1
ATOM 5250 N N . LEU A 1 673 ? 8.892 12.930 -33.287 1.00 79.75 673 LEU A N 1
ATOM 5251 C CA . LEU A 1 673 ? 7.588 13.457 -32.879 1.00 79.75 673 LEU A CA 1
ATOM 5252 C C . LEU A 1 673 ? 6.942 14.266 -34.008 1.00 79.75 673 LEU A C 1
ATOM 5254 O O . LEU A 1 673 ? 5.809 13.995 -34.393 1.00 79.75 673 LEU A O 1
ATOM 5258 N N . LEU A 1 674 ? 7.689 15.198 -34.606 1.00 88.88 674 LEU A N 1
ATOM 5259 C CA . LEU A 1 674 ? 7.192 16.023 -35.708 1.00 88.88 674 LEU A CA 1
ATOM 5260 C C . LEU A 1 674 ? 6.911 15.212 -36.980 1.00 88.88 674 LEU A C 1
ATOM 5262 O O . LEU A 1 674 ? 5.976 15.530 -37.715 1.00 88.88 674 LEU A O 1
ATOM 5266 N N . ALA A 1 675 ? 7.695 14.163 -37.244 1.00 88.19 675 ALA A N 1
ATOM 5267 C CA . ALA A 1 675 ? 7.434 13.236 -38.339 1.00 88.19 675 ALA A CA 1
ATOM 5268 C C . ALA A 1 675 ? 6.112 12.485 -38.130 1.00 88.19 675 ALA A C 1
ATOM 5270 O O . ALA A 1 675 ? 5.290 12.444 -39.045 1.00 88.19 675 ALA A O 1
ATOM 5271 N N . ASN A 1 676 ? 5.887 11.934 -36.935 1.00 85.44 676 ASN A N 1
ATOM 5272 C CA . ASN A 1 676 ? 4.650 11.230 -36.598 1.00 85.44 676 ASN A CA 1
ATOM 5273 C C . ASN A 1 676 ? 3.432 12.160 -36.634 1.00 85.44 676 ASN A C 1
ATOM 5275 O O . ASN A 1 676 ? 2.404 11.763 -37.174 1.00 85.44 676 ASN A O 1
ATOM 5279 N N . GLU A 1 677 ? 3.569 13.403 -36.173 1.00 88.25 677 GLU A N 1
ATOM 5280 C CA . GLU A 1 677 ? 2.524 14.426 -36.291 1.00 88.25 677 GLU A CA 1
ATOM 5281 C C . GLU A 1 677 ? 2.182 14.745 -37.749 1.00 88.25 677 GLU A C 1
ATOM 5283 O O . GLU A 1 677 ? 1.016 14.714 -38.138 1.00 88.25 677 GLU A O 1
ATOM 5288 N N . CYS A 1 678 ? 3.190 14.961 -38.602 1.00 91.19 678 CYS A N 1
ATOM 5289 C CA . CYS A 1 678 ? 2.959 15.161 -40.035 1.00 91.19 678 CYS A CA 1
ATOM 5290 C C . CYS A 1 678 ? 2.246 13.963 -40.676 1.00 91.19 678 CYS A C 1
ATOM 5292 O O . CYS A 1 678 ? 1.403 14.150 -41.549 1.00 91.19 678 CYS A O 1
ATOM 5294 N N . LEU A 1 679 ? 2.600 12.740 -40.274 1.00 90.31 679 LEU A N 1
ATOM 5295 C CA . LEU A 1 679 ? 2.016 11.505 -40.804 1.00 90.31 679 LEU A CA 1
ATOM 5296 C C . LEU A 1 679 ? 0.594 11.260 -40.287 1.00 90.31 679 LEU A C 1
ATOM 5298 O O . LEU A 1 679 ? -0.204 10.672 -41.009 1.00 90.31 679 LEU A O 1
ATOM 5302 N N . ALA A 1 680 ? 0.279 11.704 -39.070 1.00 83.62 680 ALA A N 1
ATOM 5303 C CA . ALA A 1 680 ? -1.049 11.587 -38.475 1.00 83.62 680 ALA A CA 1
ATOM 5304 C C . ALA A 1 680 ? -2.027 12.635 -39.027 1.00 83.62 680 ALA A C 1
ATOM 5306 O O . ALA A 1 680 ? -3.170 12.301 -39.332 1.00 83.62 680 ALA A O 1
ATOM 5307 N N . ALA A 1 681 ? -1.579 13.884 -39.179 1.00 83.25 681 ALA A N 1
ATOM 5308 C CA . ALA A 1 681 ? -2.392 14.977 -39.716 1.00 83.25 681 ALA A CA 1
ATOM 5309 C C . ALA A 1 681 ? -2.437 15.002 -41.256 1.00 83.25 681 ALA A C 1
ATOM 5311 O O . ALA A 1 681 ? -3.272 15.686 -41.850 1.00 83.25 681 ALA A O 1
ATOM 5312 N N . GLY A 1 682 ? -1.508 14.304 -41.914 1.00 84.19 682 GLY A N 1
ATOM 5313 C CA . GLY A 1 682 ? -1.384 14.255 -43.367 1.00 84.19 682 GLY A CA 1
ATOM 5314 C C . GLY A 1 682 ? -2.321 13.249 -44.047 1.00 84.19 682 GLY A C 1
ATOM 5315 O O . GLY A 1 682 ? -2.967 12.438 -43.386 1.00 84.19 682 GLY A O 1
ATOM 5316 N N . PRO A 1 683 ? -2.403 13.270 -45.390 1.00 82.38 683 PRO A N 1
ATOM 5317 C CA . PRO A 1 683 ? -3.196 12.305 -46.152 1.00 82.38 683 PRO A CA 1
ATOM 5318 C C . PRO A 1 683 ? -2.730 10.856 -45.939 1.00 82.38 683 PRO A C 1
ATOM 5320 O O . PRO A 1 683 ? -1.536 10.588 -45.834 1.00 82.38 683 PRO A O 1
ATOM 5323 N N . SER A 1 684 ? -3.672 9.908 -45.939 1.00 83.69 684 SER A N 1
ATOM 5324 C CA . SER A 1 684 ? -3.456 8.495 -45.573 1.00 83.69 684 SER A CA 1
ATOM 5325 C C . SER A 1 684 ? -2.744 7.634 -46.629 1.00 83.69 684 SER A C 1
ATOM 5327 O O . SER A 1 684 ? -2.670 6.413 -46.485 1.00 83.69 684 SER A O 1
ATOM 5329 N N . ASN A 1 685 ? -2.222 8.240 -47.696 1.00 89.94 685 ASN A N 1
ATOM 5330 C CA . ASN A 1 685 ? -1.464 7.550 -48.737 1.00 89.94 685 ASN A CA 1
ATOM 5331 C C . ASN A 1 685 ? -0.081 7.096 -48.236 1.00 89.94 685 ASN A C 1
ATOM 5333 O O . ASN A 1 685 ? 0.376 7.473 -47.157 1.00 89.94 685 ASN A O 1
ATOM 5337 N N . GLY A 1 686 ? 0.624 6.315 -49.059 1.00 90.56 686 GLY A N 1
ATOM 5338 C CA . GLY A 1 686 ? 2.049 6.102 -48.846 1.00 90.56 686 GLY A CA 1
ATOM 5339 C C . GLY A 1 686 ? 2.821 7.418 -48.971 1.00 90.56 686 GLY A C 1
ATOM 5340 O O . GLY A 1 686 ? 2.431 8.346 -49.684 1.00 90.56 686 GLY A O 1
ATOM 5341 N N . VAL A 1 687 ? 3.943 7.507 -48.267 1.00 96.06 687 VAL A N 1
ATOM 5342 C CA . VAL A 1 687 ? 4.783 8.708 -48.210 1.00 96.06 687 VAL A CA 1
ATOM 5343 C C . VAL A 1 687 ? 6.224 8.311 -48.492 1.00 96.06 687 VAL A C 1
ATOM 5345 O O . VAL A 1 687 ? 6.682 7.258 -48.048 1.00 96.06 687 VAL A O 1
ATOM 5348 N N . PHE A 1 688 ? 6.959 9.149 -49.222 1.00 96.94 688 PHE A N 1
ATOM 5349 C CA . PHE A 1 688 ? 8.403 8.978 -49.394 1.00 96.94 688 PHE A CA 1
ATOM 5350 C C . PHE A 1 688 ? 9.182 10.072 -48.661 1.00 96.94 688 PHE A C 1
ATOM 5352 O O . PHE A 1 688 ? 8.627 11.093 -48.269 1.00 96.94 688 PHE A O 1
ATOM 5359 N N . ALA A 1 689 ? 10.475 9.869 -48.447 1.00 96.88 689 ALA A N 1
ATOM 5360 C CA . ALA A 1 689 ? 11.361 10.864 -47.858 1.00 96.88 689 ALA A CA 1
ATOM 5361 C C . ALA A 1 689 ? 12.760 10.752 -48.464 1.00 96.88 689 ALA A C 1
ATOM 5363 O O . ALA A 1 689 ? 13.198 9.671 -48.861 1.00 96.88 689 ALA A O 1
ATOM 5364 N N . THR A 1 690 ? 13.475 11.872 -48.520 1.00 93.56 690 THR A N 1
ATOM 5365 C CA . THR A 1 690 ? 14.869 11.912 -48.970 1.00 93.56 690 THR A CA 1
ATOM 5366 C C . THR A 1 690 ? 15.767 12.442 -47.860 1.00 93.56 690 THR A C 1
ATOM 5368 O O . THR A 1 690 ? 15.429 13.407 -47.172 1.00 93.56 690 THR A O 1
ATOM 5371 N N . ALA A 1 691 ? 16.923 11.808 -47.668 1.00 91.88 691 ALA A N 1
ATOM 5372 C CA . ALA A 1 691 ? 17.904 12.227 -46.669 1.00 91.88 691 ALA A CA 1
ATOM 5373 C C . ALA A 1 691 ? 19.326 12.109 -47.220 1.00 91.88 691 ALA A C 1
ATOM 5375 O O . ALA A 1 691 ? 19.614 11.246 -48.048 1.00 91.88 691 ALA A O 1
ATOM 5376 N N . HIS A 1 692 ? 20.242 12.957 -46.748 1.00 90.06 692 HIS A N 1
ATOM 5377 C CA . HIS A 1 692 ? 21.665 12.785 -47.045 1.00 90.06 692 HIS A CA 1
ATOM 5378 C C . HIS A 1 692 ? 22.182 11.480 -46.448 1.00 90.06 692 HIS A C 1
ATOM 5380 O O . HIS A 1 692 ? 21.910 11.167 -45.291 1.00 90.06 692 HIS A O 1
ATOM 5386 N N . ALA A 1 693 ? 22.994 10.755 -47.219 1.00 86.88 693 ALA A N 1
ATOM 5387 C CA . ALA A 1 693 ? 23.573 9.477 -46.815 1.00 86.88 693 ALA A CA 1
ATOM 5388 C C . ALA A 1 693 ? 24.403 9.584 -45.521 1.00 86.88 693 ALA A C 1
ATOM 5390 O O . ALA A 1 693 ? 24.486 8.621 -44.762 1.00 86.88 693 ALA A O 1
ATOM 5391 N N . THR A 1 694 ? 24.976 10.761 -45.252 1.00 86.25 694 THR A N 1
ATOM 5392 C CA . THR A 1 694 ? 25.770 11.071 -44.054 1.00 86.25 694 THR A CA 1
ATOM 5393 C C . THR A 1 694 ? 24.949 11.621 -42.881 1.00 86.25 694 THR A C 1
ATOM 5395 O O . THR A 1 694 ? 25.485 11.752 -41.785 1.00 86.25 694 THR A O 1
ATOM 5398 N N . ASN A 1 695 ? 23.662 11.941 -43.067 1.00 83.62 695 ASN A N 1
ATOM 5399 C CA . ASN A 1 695 ? 22.802 12.467 -42.004 1.00 83.62 695 ASN A CA 1
ATOM 5400 C C . ASN A 1 695 ? 22.138 11.313 -41.236 1.00 83.62 695 ASN A C 1
ATOM 5402 O O . ASN A 1 695 ? 20.965 10.999 -41.436 1.00 83.62 695 ASN A O 1
ATOM 5406 N N . GLU A 1 696 ? 22.923 10.656 -40.381 1.00 80.94 696 GLU A N 1
ATOM 5407 C CA . GLU A 1 696 ? 22.473 9.515 -39.573 1.00 80.94 696 GLU A CA 1
ATOM 5408 C C . GLU A 1 696 ? 21.237 9.813 -38.704 1.00 80.94 696 GLU A C 1
ATOM 5410 O O . GLU A 1 696 ? 20.308 9.007 -38.739 1.00 80.94 696 GLU A O 1
ATOM 5415 N N . PRO A 1 697 ? 21.134 10.967 -38.011 1.00 77.75 697 PRO A N 1
ATOM 5416 C CA . PRO A 1 697 ? 19.974 11.258 -37.166 1.00 77.75 697 PRO A CA 1
ATOM 5417 C C . PRO A 1 697 ? 18.630 11.231 -37.907 1.00 77.75 697 PRO A C 1
ATOM 5419 O O . PRO A 1 697 ? 17.662 10.649 -37.417 1.00 77.75 697 PRO A O 1
ATOM 5422 N N . ILE A 1 698 ? 18.559 11.817 -39.108 1.00 86.25 698 ILE A N 1
ATOM 5423 C CA . ILE A 1 698 ? 17.321 11.822 -39.903 1.00 86.25 698 ILE A CA 1
ATOM 5424 C C . ILE A 1 698 ? 17.022 10.442 -40.485 1.00 86.25 698 ILE A C 1
ATOM 5426 O O . ILE A 1 698 ? 15.861 10.047 -40.522 1.00 86.25 698 ILE A O 1
ATOM 5430 N N . LYS A 1 699 ? 18.039 9.673 -40.890 1.00 91.50 699 LYS A N 1
ATOM 5431 C CA . LYS A 1 699 ? 17.818 8.293 -41.348 1.00 91.50 699 LYS A CA 1
ATOM 5432 C C . LYS A 1 699 ? 17.222 7.429 -40.235 1.00 91.50 699 LYS A C 1
ATOM 5434 O O . LYS A 1 699 ? 16.238 6.744 -40.481 1.00 91.50 699 LYS A O 1
ATOM 5439 N N . GLN A 1 700 ? 17.763 7.513 -39.017 1.00 77.25 700 GLN A N 1
ATOM 5440 C CA . GLN A 1 700 ? 17.218 6.790 -37.861 1.00 77.25 700 GLN A CA 1
ATOM 5441 C C . GLN A 1 700 ? 15.789 7.236 -37.529 1.00 77.25 700 GLN A C 1
ATOM 5443 O O . GLN A 1 700 ? 14.934 6.389 -37.304 1.00 77.25 700 GLN A O 1
ATOM 5448 N N . THR A 1 701 ? 15.511 8.542 -37.608 1.00 81.75 701 THR A N 1
ATOM 5449 C CA . THR A 1 701 ? 14.153 9.093 -37.440 1.00 81.75 701 THR A CA 1
ATOM 5450 C C . THR A 1 701 ? 13.165 8.516 -38.463 1.00 81.75 701 THR A C 1
ATOM 5452 O O . THR A 1 701 ? 12.050 8.137 -38.126 1.00 81.75 701 THR A O 1
ATOM 5455 N N . LEU A 1 702 ? 13.551 8.435 -39.740 1.00 88.94 702 LEU A N 1
ATOM 5456 C CA . LEU A 1 702 ? 12.679 7.881 -40.779 1.00 88.94 702 LEU A CA 1
ATOM 5457 C C . LEU A 1 702 ? 12.411 6.388 -40.538 1.00 88.94 702 LEU A C 1
ATOM 5459 O O . LEU A 1 702 ? 11.269 5.946 -40.663 1.00 88.94 702 LEU A O 1
ATOM 5463 N N . LEU A 1 703 ? 13.438 5.627 -40.146 1.00 83.69 703 LEU A N 1
ATOM 5464 C CA . LEU A 1 703 ? 13.301 4.208 -39.811 1.00 83.69 703 LEU A CA 1
ATOM 5465 C C . LEU A 1 703 ? 12.374 3.983 -38.604 1.00 83.69 703 LEU A C 1
ATOM 5467 O O . LEU A 1 703 ? 11.518 3.100 -38.664 1.00 83.69 703 LEU A O 1
ATOM 5471 N N . SER A 1 704 ? 12.486 4.789 -37.539 1.00 71.50 704 SER A N 1
ATOM 5472 C CA . SER A 1 704 ? 11.599 4.682 -36.367 1.00 71.50 704 SER A CA 1
ATOM 5473 C C . SER A 1 704 ? 10.149 5.053 -36.693 1.00 71.50 704 SER A C 1
ATOM 5475 O O . SER A 1 704 ? 9.223 4.407 -36.206 1.00 71.50 704 SER A O 1
ATOM 5477 N N . CYS A 1 705 ? 9.935 5.987 -37.623 1.00 80.00 705 CYS A N 1
ATOM 5478 C CA . CYS A 1 705 ? 8.616 6.314 -38.173 1.00 80.00 705 CYS A CA 1
ATOM 5479 C C . CYS A 1 705 ? 8.080 5.288 -39.193 1.00 80.00 705 CYS A C 1
ATOM 5481 O O . CYS A 1 705 ? 7.098 5.575 -39.884 1.00 80.00 705 CYS A O 1
ATOM 5483 N N . GLY A 1 706 ? 8.695 4.108 -39.324 1.00 84.69 706 GLY A N 1
ATOM 5484 C CA . GLY A 1 706 ? 8.209 3.021 -40.178 1.00 84.69 706 GLY A CA 1
ATOM 5485 C C . GLY A 1 706 ? 8.519 3.180 -41.669 1.00 84.69 706 GLY A C 1
ATOM 5486 O O . GLY A 1 706 ? 7.922 2.484 -42.492 1.00 84.69 706 GLY A O 1
ATOM 5487 N N . PHE A 1 707 ? 9.433 4.080 -42.039 1.00 94.19 707 PHE A N 1
ATOM 5488 C CA . PHE A 1 707 ? 9.990 4.083 -43.388 1.00 94.19 707 PHE A CA 1
ATOM 5489 C C . PHE A 1 707 ? 11.067 3.005 -43.518 1.00 94.19 707 PHE A C 1
ATOM 5491 O O . PHE A 1 707 ? 11.726 2.634 -42.552 1.00 94.19 707 PHE A O 1
ATOM 5498 N N . HIS A 1 708 ? 11.308 2.546 -44.739 1.00 91.50 708 HIS A N 1
ATOM 5499 C CA . HIS A 1 708 ? 12.452 1.703 -45.069 1.00 91.50 708 HIS A CA 1
ATOM 5500 C C . HIS A 1 708 ? 13.194 2.282 -46.272 1.00 91.50 708 HIS A C 1
ATOM 5502 O O . HIS A 1 708 ? 12.597 2.920 -47.142 1.00 91.50 708 HIS A O 1
ATOM 5508 N N . GLN A 1 709 ? 14.516 2.107 -46.295 1.00 94.94 709 GLN A N 1
ATOM 5509 C CA . GLN A 1 709 ? 15.349 2.608 -47.383 1.00 94.94 709 GLN A CA 1
ATOM 5510 C C . GLN A 1 709 ? 15.141 1.754 -48.639 1.00 94.94 709 GLN A C 1
ATOM 5512 O O . GLN A 1 709 ? 15.153 0.526 -48.561 1.00 94.94 709 GLN A O 1
ATOM 5517 N N . VAL A 1 710 ? 14.998 2.401 -49.792 1.00 93.50 710 VAL A N 1
ATOM 5518 C CA . VAL A 1 710 ? 14.823 1.750 -51.096 1.00 93.50 710 VAL A CA 1
ATOM 5519 C C . VAL A 1 710 ? 15.714 2.398 -52.152 1.00 93.50 710 VAL A C 1
ATOM 5521 O O . VAL A 1 710 ? 16.081 3.568 -52.046 1.00 93.50 710 VAL A O 1
ATOM 5524 N N . GLY A 1 711 ? 16.061 1.631 -53.184 1.00 92.25 711 GLY A N 1
ATOM 5525 C CA . GLY A 1 711 ? 16.928 2.104 -54.261 1.00 92.25 711 GLY A CA 1
ATOM 5526 C C . GLY A 1 711 ? 18.393 2.324 -53.848 1.00 92.25 711 GLY A C 1
ATOM 5527 O O . GLY A 1 711 ? 18.830 1.966 -52.751 1.00 92.25 711 GLY A O 1
ATOM 5528 N N . GLY A 1 712 ? 19.171 2.897 -54.768 1.00 89.69 712 GLY A N 1
ATOM 5529 C CA . GLY A 1 712 ? 20.581 3.245 -54.590 1.00 89.69 712 GLY A CA 1
ATOM 5530 C C . GLY A 1 712 ? 20.797 4.692 -54.135 1.00 89.69 712 GLY A C 1
ATOM 5531 O O . GLY A 1 712 ? 19.948 5.562 -54.319 1.00 89.69 712 GLY A O 1
ATOM 5532 N N . ALA A 1 713 ? 21.968 4.973 -53.555 1.00 90.75 713 ALA A N 1
ATOM 5533 C CA . ALA A 1 713 ? 22.356 6.335 -53.194 1.00 90.75 713 ALA A CA 1
ATOM 5534 C C . ALA A 1 713 ? 22.726 7.162 -54.440 1.00 90.75 713 ALA A C 1
ATOM 5536 O O . ALA A 1 713 ? 23.546 6.721 -55.247 1.00 90.75 713 ALA A O 1
ATOM 5537 N N . TYR A 1 714 ? 22.204 8.384 -54.554 1.00 91.62 714 TYR A N 1
ATOM 5538 C CA . TYR A 1 714 ? 22.338 9.230 -55.748 1.00 91.62 714 TYR A CA 1
ATOM 5539 C C . TYR A 1 714 ? 22.870 10.639 -55.435 1.00 91.62 714 TYR A C 1
ATOM 5541 O O . TYR A 1 714 ? 22.751 11.095 -54.300 1.00 91.62 714 TYR A O 1
ATOM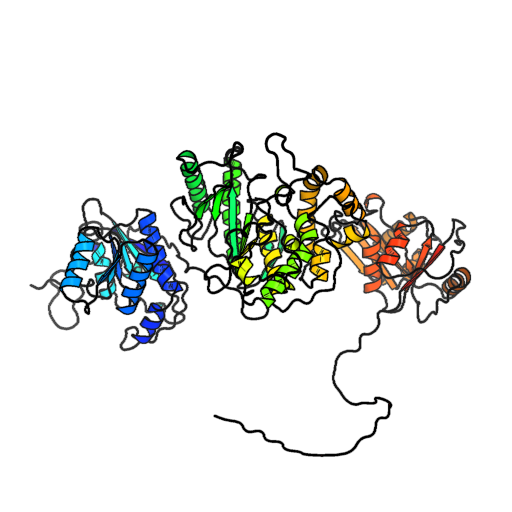 5549 N N . PRO A 1 715 ? 23.490 11.357 -56.392 1.00 87.69 715 PRO A N 1
ATOM 5550 C CA . PRO A 1 715 ? 24.038 12.692 -56.143 1.00 87.69 715 PRO A CA 1
ATOM 5551 C C . PRO A 1 715 ? 22.968 13.723 -55.750 1.00 87.69 715 PRO A C 1
ATOM 5553 O O . PRO A 1 715 ? 21.892 13.779 -56.346 1.00 87.69 715 PRO A O 1
ATOM 5556 N N . SER A 1 716 ? 23.274 14.579 -54.770 1.00 81.81 716 SER A N 1
ATOM 5557 C CA . SER A 1 716 ? 22.431 15.738 -54.457 1.00 81.81 716 SER A CA 1
ATOM 5558 C C . SER A 1 716 ? 22.508 16.792 -55.567 1.00 81.81 716 SER A C 1
ATOM 5560 O O . SER A 1 716 ? 23.591 17.094 -56.066 1.00 81.81 716 SER A O 1
ATOM 5562 N N . ALA A 1 717 ? 21.382 17.441 -55.877 1.00 71.31 717 ALA A N 1
ATOM 5563 C CA . ALA A 1 717 ? 21.329 18.565 -56.818 1.00 71.31 717 ALA A CA 1
ATOM 5564 C C . ALA A 1 717 ? 22.180 19.774 -56.375 1.00 71.31 717 ALA A C 1
ATOM 5566 O O . ALA A 1 717 ? 22.569 20.585 -57.206 1.00 71.31 717 ALA A O 1
ATOM 5567 N N . SER A 1 718 ? 22.501 19.882 -55.079 1.00 66.56 718 SER A N 1
ATOM 5568 C CA . SER A 1 718 ? 23.396 20.913 -54.533 1.00 66.56 718 SER A CA 1
ATOM 5569 C C . SER A 1 718 ? 24.888 20.565 -54.635 1.00 66.56 718 SER A C 1
ATOM 5571 O O . SER A 1 718 ? 25.722 21.319 -54.138 1.00 66.56 718 SER A O 1
ATOM 5573 N N . GLY A 1 719 ? 25.243 19.397 -55.189 1.00 66.44 719 GLY A N 1
ATOM 5574 C CA . GLY A 1 719 ? 26.623 18.895 -55.271 1.00 66.44 719 GLY A CA 1
ATOM 5575 C C . GLY A 1 719 ? 27.224 18.431 -53.935 1.00 66.44 719 GLY A C 1
ATOM 5576 O O . GLY A 1 719 ? 28.312 17.861 -53.907 1.00 66.44 719 GLY A O 1
ATOM 5577 N N . ARG A 1 720 ? 26.522 18.624 -52.810 1.00 65.31 720 ARG A N 1
ATOM 5578 C CA . ARG A 1 720 ? 26.995 18.267 -51.463 1.00 65.31 720 ARG A CA 1
ATOM 5579 C C . ARG A 1 720 ? 26.632 16.823 -51.101 1.00 65.31 720 ARG A C 1
ATOM 5581 O O . ARG A 1 720 ? 25.691 16.572 -50.355 1.00 65.31 720 ARG A O 1
ATOM 5588 N N . GLY A 1 721 ? 27.389 15.863 -51.626 1.00 82.81 721 GLY A N 1
ATOM 5589 C CA . GLY A 1 721 ? 27.289 14.447 -51.249 1.00 82.81 721 GLY A CA 1
ATOM 5590 C C . GLY A 1 721 ? 26.115 13.685 -51.879 1.00 82.81 721 GLY A C 1
ATOM 5591 O O . GLY A 1 721 ? 25.502 14.135 -52.848 1.00 82.81 721 GLY A O 1
ATOM 5592 N N . LYS A 1 722 ? 25.828 12.492 -51.340 1.00 90.75 722 LYS A N 1
ATOM 5593 C CA . LYS A 1 722 ? 24.783 11.582 -51.839 1.00 90.75 722 LYS A CA 1
ATOM 5594 C C . LYS A 1 722 ? 23.519 11.635 -50.977 1.00 90.75 722 LYS A C 1
ATOM 5596 O O . LYS A 1 722 ? 23.608 11.819 -49.763 1.00 90.75 722 LYS A O 1
ATOM 5601 N N . LEU A 1 723 ? 22.367 11.440 -51.604 1.00 92.00 723 LEU A N 1
ATOM 5602 C CA . LEU A 1 723 ? 21.053 11.250 -51.001 1.00 92.00 723 LEU A CA 1
ATOM 5603 C C . LEU A 1 723 ? 20.651 9.772 -51.079 1.00 92.00 723 LEU A C 1
ATOM 5605 O O . LEU A 1 723 ? 21.126 9.037 -51.943 1.00 92.00 723 LEU A O 1
ATOM 5609 N N . VAL A 1 724 ? 19.769 9.357 -50.180 1.00 95.12 724 VAL A N 1
ATOM 5610 C CA . VAL A 1 724 ? 19.111 8.045 -50.160 1.00 95.12 724 VAL A CA 1
ATOM 5611 C C . VAL A 1 724 ? 17.598 8.236 -50.046 1.00 95.12 724 VAL A C 1
ATOM 5613 O O . VAL A 1 724 ? 17.135 9.227 -49.470 1.00 95.12 724 VAL A O 1
ATOM 5616 N N . LEU A 1 725 ? 16.844 7.297 -50.618 1.00 96.69 725 LEU A N 1
ATOM 5617 C CA . LEU A 1 725 ? 15.385 7.322 -50.676 1.00 96.69 725 LEU A CA 1
ATOM 5618 C C . LEU A 1 725 ? 14.785 6.381 -49.625 1.00 96.69 725 LEU A C 1
ATOM 5620 O O . LEU A 1 725 ? 15.250 5.258 -49.443 1.00 96.69 725 LEU A O 1
ATOM 5624 N N . PHE A 1 726 ? 13.732 6.848 -48.965 1.00 97.31 726 PHE A N 1
ATOM 5625 C CA . PHE A 1 726 ? 12.942 6.102 -47.994 1.00 97.31 726 PHE A CA 1
ATOM 5626 C C . PHE A 1 726 ? 11.473 6.106 -48.405 1.00 97.31 726 PHE A C 1
ATOM 5628 O O . PHE A 1 726 ? 10.979 7.126 -48.888 1.00 97.31 726 PHE A O 1
ATOM 5635 N N . VAL A 1 727 ? 10.761 5.003 -48.173 1.00 96.06 727 VAL A N 1
ATOM 5636 C CA . VAL A 1 727 ? 9.312 4.907 -48.414 1.00 96.06 727 VAL A CA 1
ATOM 5637 C C . VAL A 1 727 ? 8.588 4.279 -47.227 1.00 96.06 727 VAL A C 1
ATOM 5639 O O . VAL A 1 727 ? 9.145 3.446 -46.511 1.00 96.06 727 VAL A O 1
ATOM 5642 N N . ARG A 1 728 ? 7.340 4.699 -47.023 1.00 95.06 728 ARG A N 1
ATOM 5643 C CA . ARG A 1 728 ? 6.388 4.155 -46.052 1.00 95.06 728 ARG A CA 1
ATOM 5644 C C . ARG A 1 728 ? 5.058 3.923 -46.760 1.00 95.06 728 ARG A C 1
ATOM 5646 O O . ARG A 1 728 ? 4.548 4.821 -47.424 1.00 95.06 728 ARG A O 1
ATOM 5653 N N . GLU A 1 729 ? 4.503 2.725 -46.618 1.00 91.50 729 GLU A N 1
ATOM 5654 C CA . GLU A 1 729 ? 3.204 2.370 -47.199 1.00 91.50 729 GLU A CA 1
ATOM 5655 C C . GLU A 1 729 ? 2.039 3.022 -46.444 1.00 91.50 729 GLU A C 1
ATOM 5657 O O . GLU A 1 729 ? 2.157 3.374 -45.265 1.00 91.50 729 GLU A O 1
ATOM 5662 N N . ALA A 1 730 ? 0.897 3.136 -47.124 1.00 84.50 730 ALA A N 1
ATOM 5663 C CA . ALA A 1 730 ? -0.362 3.515 -46.493 1.00 84.50 730 ALA A CA 1
ATOM 5664 C C . ALA A 1 730 ? -0.748 2.497 -45.396 1.00 84.50 730 ALA A C 1
ATOM 5666 O O . ALA A 1 730 ? -0.510 1.296 -45.570 1.00 84.50 730 ALA A O 1
ATOM 5667 N N . PRO A 1 731 ? -1.372 2.929 -44.284 1.00 70.81 731 PRO A N 1
ATOM 5668 C CA . PRO A 1 731 ? -1.936 2.009 -43.301 1.00 70.81 731 PRO A CA 1
ATOM 5669 C C . PRO A 1 731 ? -2.961 1.090 -43.981 1.00 70.81 731 PRO A C 1
ATOM 5671 O O . PRO A 1 731 ? -3.880 1.573 -44.645 1.00 70.81 731 PRO A O 1
ATOM 5674 N N . SER A 1 732 ? -2.826 -0.230 -43.840 1.00 53.84 732 SER A N 1
ATOM 5675 C CA . SER A 1 732 ? -3.821 -1.159 -44.379 1.00 53.84 732 SER A CA 1
ATOM 5676 C C . SER A 1 732 ? -5.154 -0.969 -43.651 1.00 53.84 732 SER A C 1
ATOM 5678 O O . SER A 1 732 ? -5.212 -0.963 -42.423 1.00 53.84 732 SER A O 1
ATOM 5680 N N . ALA A 1 733 ? -6.245 -0.817 -44.405 1.00 41.25 733 ALA A N 1
ATOM 5681 C CA . ALA A 1 733 ? -7.584 -0.845 -43.834 1.00 41.25 733 ALA A CA 1
ATOM 5682 C C . ALA A 1 733 ? -7.835 -2.244 -43.254 1.00 41.25 733 ALA A C 1
ATOM 5684 O O . ALA A 1 733 ? -8.028 -3.211 -43.991 1.00 41.25 733 ALA A O 1
ATOM 5685 N N . THR A 1 734 ? -7.805 -2.375 -41.931 1.00 33.03 734 THR A N 1
ATOM 5686 C CA . THR A 1 734 ? -8.272 -3.586 -41.258 1.00 33.03 734 THR A CA 1
ATOM 5687 C C . THR A 1 734 ? -9.759 -3.757 -41.592 1.00 33.03 734 THR A C 1
ATOM 5689 O O . THR A 1 734 ? -10.527 -2.826 -41.333 1.00 33.03 734 THR A O 1
ATOM 5692 N N . PRO A 1 735 ? -10.214 -4.890 -42.158 1.00 34.47 735 PRO A N 1
ATOM 5693 C CA . PRO A 1 735 ? -11.634 -5.089 -42.408 1.00 34.47 735 PRO A CA 1
ATOM 5694 C C . PRO A 1 735 ? -12.367 -5.102 -41.067 1.00 34.47 735 PRO A C 1
ATOM 5696 O O . PRO A 1 735 ? -12.023 -5.881 -40.172 1.00 34.47 735 PRO A O 1
ATOM 5699 N N . GLY A 1 736 ? -13.362 -4.228 -40.924 1.00 30.02 736 GLY A N 1
ATOM 5700 C CA . GLY A 1 736 ? -14.266 -4.239 -39.786 1.00 30.02 736 GLY A CA 1
ATOM 5701 C C . GLY A 1 736 ? -14.884 -5.626 -39.629 1.00 30.02 736 GLY A C 1
ATOM 5702 O O . GLY A 1 736 ? -15.408 -6.200 -40.584 1.00 30.02 736 GLY A O 1
ATOM 5703 N N . ARG A 1 737 ? -14.809 -6.172 -38.413 1.00 35.31 737 ARG A N 1
ATOM 5704 C CA . ARG A 1 737 ? -15.692 -7.258 -37.997 1.00 35.31 737 ARG A CA 1
ATOM 5705 C C . ARG A 1 737 ? -17.110 -6.708 -38.029 1.00 35.31 737 ARG A C 1
ATOM 5707 O O . ARG A 1 737 ? -17.518 -6.061 -37.073 1.00 35.31 737 ARG A O 1
ATOM 5714 N N . ASP A 1 738 ? -17.846 -7.009 -39.088 1.00 27.50 738 ASP A N 1
ATOM 5715 C CA . ASP A 1 738 ? -19.267 -7.237 -38.931 1.00 27.50 738 ASP A CA 1
ATOM 5716 C C . ASP A 1 738 ? -19.836 -8.251 -39.924 1.00 27.50 738 ASP A C 1
ATOM 5718 O O . ASP A 1 738 ? -19.337 -8.478 -41.023 1.00 27.50 738 ASP A O 1
ATOM 5722 N N . SER A 1 739 ? -20.854 -8.922 -39.409 1.00 31.09 739 SER A N 1
ATOM 5723 C CA . SER A 1 739 ? -21.558 -10.107 -39.885 1.00 31.09 739 SER A CA 1
ATOM 5724 C C . SER A 1 739 ? -21.854 -10.240 -41.396 1.00 31.09 739 SER A C 1
ATOM 5726 O O . SER A 1 739 ? -22.401 -9.338 -42.019 1.00 31.09 739 SER A O 1
ATOM 5728 N N . ARG A 1 740 ? -21.634 -11.461 -41.926 1.00 28.30 740 ARG A N 1
ATOM 5729 C CA . ARG A 1 740 ? -22.573 -12.316 -42.707 1.00 28.30 740 ARG A CA 1
ATOM 5730 C C . ARG A 1 740 ? -21.883 -13.137 -43.819 1.00 28.30 740 ARG A C 1
ATOM 5732 O O . ARG A 1 740 ? -21.435 -12.605 -44.818 1.00 28.30 740 ARG A O 1
ATOM 5739 N N . VAL A 1 741 ? -21.990 -14.461 -43.649 1.00 26.08 741 VAL A N 1
ATOM 5740 C CA . VAL A 1 741 ? -22.381 -15.467 -44.664 1.00 26.08 741 VAL A CA 1
ATOM 5741 C C . VAL A 1 741 ? -21.354 -15.950 -45.722 1.00 26.08 741 VAL A C 1
ATOM 5743 O O . VAL A 1 741 ? -20.950 -15.237 -46.625 1.00 26.08 741 VAL A O 1
ATOM 5746 N N . ALA A 1 742 ? -21.124 -17.272 -45.634 1.00 24.98 742 ALA A N 1
ATOM 5747 C CA . ALA A 1 742 ? -20.918 -18.295 -46.677 1.00 24.98 742 ALA A CA 1
ATOM 5748 C C . ALA A 1 742 ? -19.579 -18.451 -47.436 1.00 24.98 742 ALA A C 1
ATOM 5750 O O . ALA A 1 742 ? -19.275 -17.769 -48.405 1.00 24.98 742 ALA A O 1
ATOM 5751 N N . HIS A 1 743 ? -18.883 -19.526 -47.039 1.00 28.95 743 HIS A N 1
ATOM 5752 C CA . HIS A 1 743 ? -18.294 -20.613 -47.840 1.00 28.95 743 HIS A CA 1
ATOM 5753 C C . HIS A 1 743 ? -17.765 -20.359 -49.266 1.00 28.95 743 HIS A C 1
ATOM 5755 O O . HIS A 1 743 ? -18.534 -20.166 -50.203 1.00 28.95 743 HIS A O 1
ATOM 5761 N N . LYS A 1 744 ? -16.486 -20.720 -49.462 1.00 26.48 744 LYS A N 1
ATOM 5762 C CA . LYS A 1 744 ? -16.074 -21.772 -50.418 1.00 26.48 744 LYS A CA 1
ATOM 5763 C C . LYS A 1 744 ? -14.649 -22.255 -50.115 1.00 26.48 744 LYS A C 1
ATOM 5765 O O . LYS A 1 744 ? -13.677 -21.567 -50.400 1.00 26.48 744 LYS A O 1
ATOM 5770 N N . ALA A 1 745 ? -14.543 -23.451 -49.538 1.00 28.03 745 ALA A N 1
ATOM 5771 C CA . ALA A 1 745 ? -13.314 -24.237 -49.523 1.00 28.03 745 ALA A CA 1
ATOM 5772 C C . ALA A 1 745 ? -13.303 -25.125 -50.775 1.00 28.03 745 ALA A C 1
ATOM 5774 O O . ALA A 1 745 ? -14.294 -25.797 -51.069 1.00 28.03 745 ALA A O 1
ATOM 5775 N N . VAL A 1 746 ? -12.198 -25.102 -51.517 1.00 29.48 746 VAL A N 1
ATOM 5776 C CA . VAL A 1 746 ? -11.961 -25.958 -52.682 1.00 29.48 746 VAL A CA 1
ATOM 5777 C C . VAL A 1 746 ? -11.193 -27.201 -52.233 1.00 29.48 746 VAL A C 1
ATOM 5779 O O . VAL A 1 746 ? -10.076 -27.104 -51.743 1.00 29.48 746 VAL A O 1
ATOM 5782 N N . GLY A 1 747 ? -11.863 -28.343 -52.397 1.00 25.22 747 GLY A N 1
ATOM 5783 C CA . GLY A 1 747 ? -11.362 -29.671 -52.764 1.00 25.22 747 GLY A CA 1
ATOM 5784 C C . GLY A 1 747 ? -10.001 -30.165 -52.266 1.00 25.22 747 GLY A C 1
ATOM 5785 O O . GLY A 1 747 ? -8.970 -29.832 -52.835 1.00 25.22 747 GLY A O 1
ATOM 5786 N N . ALA A 1 748 ? -10.043 -31.168 -51.389 1.00 27.62 748 ALA A N 1
ATOM 5787 C CA . ALA A 1 748 ? -9.246 -32.379 -51.568 1.00 27.62 748 ALA A CA 1
ATOM 5788 C C . ALA A 1 748 ? -10.078 -33.594 -51.126 1.00 27.62 748 ALA A C 1
ATOM 5790 O O . ALA A 1 748 ? -10.684 -33.616 -50.058 1.00 27.62 748 ALA A O 1
ATOM 5791 N N . SER A 1 749 ? -10.164 -34.554 -52.035 1.00 26.14 749 SER A N 1
ATOM 5792 C CA . SER A 1 749 ? -10.969 -35.772 -52.039 1.00 26.14 749 SER A CA 1
ATOM 5793 C C . SER A 1 749 ? -10.628 -36.769 -50.927 1.00 26.14 749 SER A C 1
ATOM 5795 O O . SER A 1 749 ? -9.459 -37.067 -50.701 1.00 26.14 749 SER A O 1
ATOM 5797 N N . GLY A 1 750 ? -11.658 -37.392 -50.353 1.00 26.64 750 GLY A N 1
ATOM 5798 C CA . GLY A 1 750 ? -11.542 -38.598 -49.534 1.00 26.64 750 GLY A CA 1
ATOM 5799 C C . GLY A 1 750 ? -12.923 -39.176 -49.240 1.00 26.64 750 GLY A C 1
ATOM 5800 O O . GLY A 1 750 ? -13.620 -38.717 -48.345 1.00 26.64 750 GLY A O 1
ATOM 5801 N N . SER A 1 751 ? -13.348 -40.139 -50.053 1.00 26.28 751 SER A N 1
ATOM 5802 C CA . SER A 1 751 ? -14.617 -40.857 -49.936 1.00 26.28 751 SER A CA 1
ATOM 5803 C C . SER A 1 751 ? -14.684 -41.715 -48.670 1.00 26.28 751 SER A C 1
ATOM 5805 O O . SER A 1 751 ? -13.775 -42.510 -48.456 1.00 26.28 751 SER A O 1
ATOM 5807 N N . MET A 1 752 ? -15.799 -41.682 -47.935 1.00 27.58 752 MET A N 1
ATOM 5808 C CA . MET A 1 752 ? -16.500 -42.895 -47.482 1.00 27.58 752 MET A CA 1
ATOM 5809 C C . MET A 1 752 ? -17.845 -42.560 -46.823 1.00 27.58 752 MET A C 1
ATOM 5811 O O . MET A 1 752 ? -18.113 -41.438 -46.412 1.00 27.58 752 MET A O 1
ATOM 5815 N N . ALA A 1 753 ? -18.730 -43.548 -46.857 1.00 27.47 753 ALA A N 1
ATOM 5816 C CA . ALA A 1 753 ? -20.178 -43.436 -46.872 1.00 27.47 753 ALA A CA 1
ATOM 5817 C C . ALA A 1 753 ? -20.869 -43.245 -45.504 1.00 27.47 753 ALA A C 1
ATOM 5819 O O . ALA A 1 753 ? -20.448 -43.809 -44.505 1.00 27.47 753 ALA A O 1
ATOM 5820 N N . ARG A 1 754 ? -22.025 -42.559 -45.568 1.00 27.31 754 ARG A N 1
ATOM 5821 C CA . ARG A 1 754 ? -23.310 -42.779 -44.857 1.00 27.31 754 ARG A CA 1
ATOM 5822 C C . ARG A 1 754 ? -23.289 -43.044 -43.339 1.00 27.31 754 ARG A C 1
ATOM 5824 O O . ARG A 1 754 ? -22.919 -44.129 -42.909 1.00 27.31 754 ARG A O 1
ATOM 5831 N N . ARG A 1 755 ? -24.002 -42.196 -42.585 1.00 27.95 755 ARG A N 1
ATOM 5832 C CA . ARG A 1 755 ? -25.366 -42.467 -42.060 1.00 27.95 755 ARG A CA 1
ATOM 5833 C C . ARG A 1 755 ? -25.879 -41.263 -41.259 1.00 27.95 755 ARG A C 1
ATOM 5835 O O . ARG A 1 755 ? -25.178 -40.739 -40.403 1.00 27.95 755 ARG A O 1
ATOM 5842 N N . GLU A 1 756 ? -27.103 -40.852 -41.569 1.00 25.67 756 GLU A N 1
ATOM 5843 C CA . GLU A 1 756 ? -27.911 -39.906 -40.800 1.00 25.67 756 GLU A CA 1
ATOM 5844 C C . GLU A 1 756 ? -28.361 -40.539 -39.476 1.00 25.67 756 GLU A C 1
ATOM 5846 O O . GLU A 1 756 ? -28.746 -41.708 -39.452 1.00 25.67 756 GLU A O 1
ATOM 5851 N N . HIS A 1 757 ? -28.385 -39.745 -38.404 1.00 29.83 757 HIS A N 1
ATOM 5852 C CA . HIS A 1 757 ? -29.515 -39.758 -37.481 1.00 29.83 757 HIS A CA 1
ATOM 5853 C C . HIS A 1 757 ? -29.665 -38.394 -36.802 1.00 29.83 757 HIS A C 1
ATOM 5855 O O . HIS A 1 757 ? -28.784 -37.910 -36.095 1.00 29.83 757 HIS A O 1
ATOM 5861 N N . ASP A 1 758 ? -30.810 -37.795 -37.096 1.00 26.72 758 ASP A N 1
ATOM 5862 C CA . ASP A 1 758 ? -31.420 -36.633 -36.474 1.00 26.72 758 ASP A CA 1
ATOM 5863 C C . ASP A 1 758 ? -31.988 -37.007 -35.093 1.00 26.72 758 ASP A C 1
ATOM 5865 O O . ASP A 1 758 ? -32.568 -38.084 -34.948 1.00 26.72 758 ASP A O 1
ATOM 5869 N N . SER A 1 759 ? -31.854 -36.115 -34.109 1.00 27.39 759 SER A N 1
ATOM 5870 C CA . SER A 1 759 ? -32.848 -35.949 -33.040 1.00 27.39 759 SER A CA 1
ATOM 5871 C C . SER A 1 759 ? -32.532 -34.718 -32.191 1.00 27.39 759 SER A C 1
ATOM 5873 O O . SER A 1 759 ? -31.654 -34.700 -31.326 1.00 27.39 759 SER A O 1
ATOM 5875 N N . THR A 1 760 ? -33.316 -33.687 -32.460 1.00 27.11 760 THR A N 1
ATOM 5876 C CA . THR A 1 760 ? -33.643 -32.567 -31.587 1.00 27.11 760 THR A CA 1
ATOM 5877 C C . THR A 1 760 ? -34.334 -33.032 -30.300 1.00 27.11 760 THR A C 1
ATOM 5879 O O . THR A 1 760 ? -35.200 -33.895 -30.343 1.00 27.11 760 THR A O 1
ATOM 5882 N N . SER A 1 761 ? -34.053 -32.370 -29.173 1.00 27.58 761 SER A N 1
ATOM 5883 C CA . SER A 1 761 ? -35.085 -32.067 -28.166 1.00 27.58 761 SER A CA 1
ATOM 5884 C C . SER A 1 761 ? -34.575 -31.083 -27.115 1.00 27.58 761 SER A C 1
ATOM 5886 O O . SER A 1 761 ? -33.748 -31.400 -26.262 1.00 27.58 761 SER A O 1
ATOM 5888 N N . ARG A 1 762 ? -35.131 -29.871 -27.186 1.00 30.28 762 ARG A N 1
ATOM 5889 C CA . ARG A 1 762 ? -35.307 -28.952 -26.060 1.00 30.28 762 ARG A CA 1
ATOM 5890 C C . ARG A 1 762 ? -36.184 -29.625 -25.003 1.00 30.28 762 ARG A C 1
ATOM 5892 O O . ARG A 1 762 ? -37.183 -30.229 -25.374 1.00 30.28 762 ARG A O 1
ATOM 5899 N N . LEU A 1 763 ? -35.924 -29.364 -23.725 1.00 26.66 763 LEU A N 1
ATOM 5900 C CA . LEU A 1 763 ? -36.984 -29.153 -22.739 1.00 26.66 763 LEU A CA 1
ATOM 5901 C C . LEU A 1 763 ? -36.457 -28.318 -21.572 1.00 26.66 763 LEU A C 1
ATOM 5903 O O . LEU A 1 763 ? -35.279 -28.333 -21.232 1.00 26.66 763 LEU A O 1
ATOM 5907 N N . ARG A 1 764 ? -37.364 -27.492 -21.069 1.00 29.03 764 ARG A N 1
ATOM 5908 C CA . ARG A 1 764 ? -37.201 -26.338 -20.193 1.00 29.03 764 ARG A CA 1
ATOM 5909 C C . ARG A 1 764 ? -38.076 -26.621 -18.963 1.00 29.03 764 ARG A C 1
ATOM 5911 O O . ARG A 1 764 ? -39.128 -27.225 -19.139 1.00 29.03 764 ARG A O 1
ATOM 5918 N N . VAL A 1 765 ? -37.703 -26.042 -17.820 1.00 29.41 765 VAL A N 1
ATOM 5919 C CA . VAL A 1 765 ? -38.536 -25.799 -16.619 1.00 29.41 765 VAL A CA 1
ATOM 5920 C C . VAL A 1 765 ? -38.765 -27.006 -15.691 1.00 29.41 765 VAL A C 1
ATOM 5922 O O . VAL A 1 765 ? -39.569 -27.882 -15.989 1.00 29.41 765 VAL A O 1
ATOM 5925 N N . LEU A 1 766 ? -38.101 -27.009 -14.530 1.00 29.72 766 LEU A N 1
ATOM 5926 C CA . LEU A 1 766 ? -38.597 -26.434 -13.267 1.00 29.72 766 LEU A CA 1
ATOM 5927 C C . LEU A 1 766 ? -37.413 -25.983 -12.407 1.00 29.72 766 LEU A C 1
ATOM 5929 O O . LEU A 1 766 ? -36.369 -26.672 -12.466 1.00 29.72 766 LEU A O 1
#

Foldseek 3Di:
DDDDPFPDDPDDDDCPDDDAPQNCALPQWFAEAEEEEELQAEAAFDADPLHTDPVSLVVLLPPPLLLQSLLQVVVQCVLVVNAQAEEEAHADQSSLVVSQVVCVVVVAFEDEAEPPDDPVVNVVRLVCSLVSVGRYYYYHQPQLDDDDDARGQEYEYSHFDLDLRSLLSRSVNNTGDDVVGNYHYYYWYDYRHPPCPPRTDTPPNRRDPPPHPPHPHLHNYGQPAQDDDPDQFDWDWAQDPVQGIFIFTAGWKKKKKFFKAAPVDADDPDPVLQVVQQLLQVLLVVFASFAARNGAAADPDDDLRHFHWYQDPQGGTIGIHRIAGDNVSLVRLQRSLVSVVVSCVVVVRRMDFDLSIFMKMKIFAPCVDLLLVLLLLVLQLQLVLQLLLLAFQSLFFPADSVVRATDLAHTDQQEAESCVVPRSVPDPVVVLLPDPVNQRYQKRSHFDPGPTGMIMGGSHGRDSHSSSVSLVNSVVSQSRSLSNPNQDADDDDDDPDDDDPDQDALVRLLSNNSVNSCVSSVRDDDPSSSLSSLVSSLVNLVSCCRRNVSSSVSNVVNVRNQRLQPCVQKDKDKDQLVPDDPVVLVLLLVQLVVVVQDDNPCSSVFSNQFQMKMFIDRVPDTFKIWTKTQDDPVVQVVCCVQQVHDDDCQQARIEIGSTGGHPVCPPRLVLLVNSVNNCVSGDQHKHKYKDAPPPVVVVVSCVVNAWDWGGDWGADPVNPHTMTMIIHGGDDPDDDDDDDDDDDDDDDDDDDDDDDDDDDDDDDDD

Secondary structure (DSSP, 8-state):
----SSPPPSSS--------HHHHBTTTBPEEEEEEEEEEEEE---EETTEE-HHHHHHHHT-HHHHHHHHHHHHHHHHTTS-SSEEEE-SSHHHHHHHHHHHHHTT--EEEE-TTS-HHHHHHHHHHHHTTS-SEEEESSGGGSS---TT--EEEE-S--S-HHHHHHHHHTT-B-BTTBSEEEEEEEEEEETTTGGGPPPHHHHS--TT------------------SSSPPEEEEEETTTEEEEEETT-EEEEEEEEB-SS-PPPSSHHHHHHHHHHHHHHHHH-SS-B-SS-BSSS-S-TTSBEEEEETTTEEEEE---EEHHHHHHHHHHHHHHHHHHHHHTTTSSB--TT-EEEEEEE----SHHHHHHHHHHHHHHHHHHGGGS-GGGTEEEETTTTEEEEEEEPTTSB-GGGG--GGGS-HHHHHH-GGG--BSEE-PPPSSSS-EEEEEEEEP---HHHHHHHHHHHHHHHHHHTTT--PPP-----SSSS-PPPPTTTTTTT-HHHHHHHTT----HHHHHHHHHHHHHHHHHHHHH-HHHHHHHHHTTTTS---STTTEEEEEE-GGGS-HHHHHHHHHHHHHTS-S--TTHHHHHTT-SEEEEEEETTEEEEEEEEE---HHHHHHHHHHHTS---TTT--EEEEEEEE-GGGTTSSHHHHHHHHHHHHS-SS-EEEEEETT-HHHHHHHHHTT-EEEEEEEE-TTSSSEEEEEEEPPPP-PPP------------------------------

Mean predicted aligned error: 18.29 Å

Solvent-accessible surface area (backbone atoms only — not comparable to full-atom values): 43135 Å² total; per-residue (Å²): 139,88,87,75,97,60,81,81,67,90,84,81,80,85,83,89,76,88,81,56,73,67,76,35,41,69,72,72,24,20,33,76,45,58,32,41,33,33,25,77,46,77,45,79,77,52,73,49,96,89,37,79,29,67,71,44,48,48,56,59,52,65,31,64,42,42,52,49,33,56,48,51,52,54,49,48,35,43,71,64,71,69,33,67,33,32,39,34,38,25,67,36,73,68,31,17,50,51,51,28,52,52,29,49,77,72,72,40,49,47,43,61,47,56,91,89,52,57,68,69,59,47,54,48,48,54,50,35,42,76,68,64,71,23,39,33,45,26,22,48,59,71,66,49,54,95,68,86,58,42,73,27,26,23,31,33,39,65,40,90,38,66,49,62,65,60,52,48,37,48,54,51,53,28,25,41,48,38,95,96,33,65,53,22,39,34,39,36,55,40,66,40,41,85,87,53,64,90,59,54,51,52,65,73,80,72,47,65,76,82,90,55,77,76,69,56,70,53,68,43,68,28,53,60,70,71,30,48,59,93,61,87,76,52,73,44,75,46,77,39,97,92,76,47,48,41,56,40,46,54,60,32,23,35,36,42,34,36,25,32,26,40,79,90,47,61,58,61,99,43,73,69,44,50,54,52,40,48,52,52,43,52,38,34,62,76,50,32,87,68,56,59,48,85,62,65,32,83,51,89,78,80,67,62,60,21,36,39,42,27,48,32,97,70,19,22,39,29,41,31,50,25,60,28,44,47,69,70,25,54,55,42,48,40,29,40,21,48,29,49,43,55,48,32,65,72,42,77,57,53,39,38,64,51,79,68,18,37,23,39,42,34,35,32,36,80,56,76,47,71,68,24,40,38,25,34,52,54,51,48,45,65,41,42,60,16,54,56,53,62,31,50,57,48,44,52,18,33,69,40,80,91,76,73,42,62,42,88,83,47,58,21,76,73,23,30,62,63,52,77,75,52,64,56,88,84,45,66,57,76,59,51,37,72,41,80,88,59,71,29,20,32,56,25,69,43,64,50,101,48,101,37,33,37,40,42,32,42,52,42,49,29,55,55,53,44,72,64,53,51,51,50,55,27,52,47,48,46,54,53,62,51,19,56,57,81,51,78,70,79,94,78,91,81,88,89,74,93,79,75,94,68,83,71,50,52,81,54,37,53,62,40,38,44,64,60,40,36,51,74,66,72,33,90,70,53,74,60,42,44,47,47,55,48,50,53,24,53,74,40,40,67,60,40,39,75,65,43,41,74,56,46,53,33,24,47,75,44,53,66,67,58,65,76,65,64,58,91,60,41,53,74,51,66,45,42,46,89,78,49,52,76,68,54,54,48,53,54,50,52,47,37,55,73,56,71,81,58,76,72,78,67,39,71,66,48,55,64,53,22,62,19,40,16,41,34,20,57,77,94,44,78,46,32,37,22,29,26,35,60,66,54,70,73,57,49,55,51,47,20,63,59,23,68,38,88,62,52,61,86,51,38,54,33,34,47,38,65,67,28,58,42,78,95,56,55,95,56,59,57,69,42,55,31,48,51,43,28,60,68,77,30,77,73,54,14,35,29,33,71,44,49,70,83,45,57,71,60,54,53,34,42,45,76,71,60,29,46,81,47,59,46,76,26,79,35,95,81,71,75,54,41,28,35,39,29,41,27,76,42,79,78,83,74,80,76,93,71,91,82,86,84,89,87,85,83,83,84,90,81,91,81,82,88,83,90,82,89,82,88,80,89,88,80,90,133

Nearest PDB structures (foldseek):
  5ivl-assembly1_B  TM=8.724E-01  e=1.542E-05  Geobacillus stearothermophilus 10
  6s8s-assembly1_A  TM=8.145E-01  e=6.389E-06  Homo sapiens
  5sup-assembly3_C  TM=8.155E-01  e=1.542E-05  Saccharomyces cerevisiae S288C
  5suq-assembly1_C  TM=8.222E-01  e=4.900E-05  Saccharomyces cerevisiae S288C
  7apx-assembly1_F  TM=8.086E-01  e=7.205E-05  Saccharomyces cerevisiae S288C

Radius of gyration: 36.52 Å; Cα contacts (8 Å, |Δi|>4): 1345; chains: 1; bounding box: 85×79×111 Å